Protein AF-A1R9J4-F1 (afdb_monomer_lite)

Sequence (902 aa):
MPAIPAVADDAQLRGAAPLAMSAGSEPIPTDQFIVKFKERAGIQSLDRQSALGRASNALGVAVTALRTTATGQEVLKTSRRLDADESAELVAALASDPNVEYAEPDAIMRPFAVAPDDKFYNLQWPHIPQTGGMNVLKAWDVSQGEGSVVAVIDSGIISHSDLNANILPGYDMLSFPAMAKDGDGRDPNPRDEGDANSYGQCGAGTPAAGDSWHGTHTAGIISAVAGNGIGVAGVAPKAKVVPIRALGVCGGYSSDVADAVIWAAGGAVPGVPANANPARAINISLGGRGQCTSLYQDAFDFARSKGVSVVISAGNERINASEVQPANCKSVLVVGASTRNGSKAWYSNFGVNVDVVAPGGDMFGQALNGVVSTQHSNDYFFKQGTSMSAPHVAAVAAMMYSKLPALTPDEVEQKLKATARPVSDCPGGCGGGLVDAGAALANVAADAAPMVPGTPTISGEAAVGGTLTMSPGTWGPAGYVVTEQRWNRNDVATNFTGTQYVLGPEDLGTTITVTVTGKKAKQPNVSVTSAPTQPVAIGKLTVDEPVIEGTPYVGGVLTADTGAWAPAPVELAVEWLRDGAPIQGATGQTHTATESDLGKAITLRVSGSKPGYQPQSLVSKPTGLVVAADKAVTPEPVVFTDAPYTEDDTYVIPDVVGINYVVDGGTVASGNHPATGRVTVTAVAKDGYVLLPGATAWTERFSAKGPDFVPPTESPFKDVLTTQQFYREMAWLADKRISTGWVEADKTLTYRPLTPINRDAMAAFLYRLSGSPAYTPPANSPFKDVLTTQQFYKEMAWLADQKISSGWTESDGSRTYRPLTPINRDAMAAFLYRLSGSPQIDNMDLMPFKDVVPGQQFSYEMAWMSEMEISSGWIDTDGSRVYKPITPINRDAMAAFLYRMP

InterPro domains:
  IPR000209 Peptidase S8/S53 domain [PF00082] (145-421)
  IPR001119 S-layer homology domain [PS51272] (713-778)
  IPR001119 S-layer homology domain [PS51272] (779-846)
  IPR015500 Peptidase S8, subtilisin-related [PR00723] (145-164)
  IPR015500 Peptidase S8, subtilisin-related [PR00723] (210-223)
  IPR015500 Peptidase S8, subtilisin-related [PR00723] (384-400)
  IPR023827 Peptidase S8, subtilisin, Asp-active site [PS00136] (150-160)
  IPR023828 Peptidase S8, subtilisin, Ser-active site [PS00138] (385-395)
  IPR034176 Peptidase MprA-like catalytic domain [cd07496] (149-419)
  IPR036852 Peptidase S8/S53 domain superfamily [G3DSA:3.40.50.200] (114-448)
  IPR036852 Peptidase S8/S53 domain superfamily [SSF52743] (132-443)
  IPR050131 Subtilisin-like serine protease [PTHR43806] (28-481)

Foldseek 3Di:
DDDDPPDPPVPVPPPDDPDDDDPDDDFDFDQKKKWDFDPVDDPDDPLVVVLQVQLCVQLVWRKAFDDADPVGITMIGTPDTDDPVNQVSSQVSSVPRPRIPGMHGPTDDDPQQDAALAPCAVLQLQCDPFLAHQVLSLLVVQALLAPAEEEEAELFADDAPQANVQEDFAWELAQDCVFNVPRHGTDRHRHRPFQFDPQCRLHDRDHTDGGDNLSHQLSFCQAGATRPNYFYGHSNNNHHYHYYRAGGHNGHDPLSSLLRLCQLLQHDDPPDDTDPRRGQEYFALDKDFDAADPSNQVSLVNSLVSQHAYFYELFFQQEASRRMPPLVHPNYAYEFEDWSNQAGANRTHFAPSHAEYHHQFDPVPHQSRFRWGADPPNDIGGGGGSSSGRSSLSNLSSRLCVNQVPDGNVNSSVLQLVQADAGPPHPRHRHSYYGRSSSSSVVSNQLSPDKAWAAKDWDWALAQQIKIFIDRGDIDDPAKDFDWKFKAWLNHTDPDTDGMDHHHLVQAQTWMKMKIWMDHPSDDIDIDIHDTDHRRAFAEKDFDAKDWDWAFAQQTKIFIDRTDIPPDDKDKWKFKDWQNHTDPPPTDRIDRHHPVQAQTWIKMKMWIDDRRHDIDIHIHDTHPRYAYPVQAFEADDKDWDEDPPDQATKIFHADTPQKFKDWPRDTDDGGIDGDAAKTKIFIDGDPRHHYGDDDGIDIDGYDDDDPQQDADPDQLAPAQDCPDALSSLNSVCVVLVLDPADQDPVRRGHDQQQDFDFQLNVLSSLCSLVVVDDFDADPDQLAPADDCPDRSSRSQRVCVVLVLDPADQDPVRGGHRRGGDGDFQLNVLSSLCSSVVNDDDPDPPCQQAPPQDPPPRSSVSNSVCVVLVLDPADQDPVRGHHNRGGDGDGNSNVSSNSVSRD

Organism: Paenarthrobacter aurescens (strain TC1) (NCBI:txid290340)

Radius of gyration: 51.13 Å; chains: 1; bounding box: 108×80×136 Å

Structure (mmCIF, N/CA/C/O backbone):
data_AF-A1R9J4-F1
#
_entry.id   AF-A1R9J4-F1
#
loop_
_atom_site.group_PDB
_atom_site.id
_atom_site.type_symbol
_atom_site.label_atom_id
_atom_site.label_alt_id
_atom_site.label_comp_id
_atom_site.label_asym_id
_atom_site.label_entity_id
_atom_site.label_seq_id
_atom_site.pdbx_PDB_ins_code
_atom_site.Cartn_x
_atom_site.Cartn_y
_atom_site.Cartn_z
_atom_site.occupancy
_atom_site.B_iso_or_equiv
_atom_site.auth_seq_id
_atom_site.auth_comp_id
_atom_site.auth_asym_id
_atom_site.auth_atom_id
_atom_site.pdbx_PDB_model_num
ATOM 1 N N . MET A 1 1 ? 36.693 -1.627 -43.626 1.00 27.64 1 MET A N 1
ATOM 2 C CA . MET A 1 1 ? 37.547 -2.283 -42.607 1.00 27.64 1 MET A CA 1
ATOM 3 C C . MET A 1 1 ? 37.545 -3.768 -42.927 1.00 27.64 1 MET A C 1
ATOM 5 O O . MET A 1 1 ? 36.493 -4.224 -43.361 1.00 27.64 1 MET A O 1
ATOM 9 N N . PRO A 1 2 ? 38.673 -4.494 -42.854 1.00 25.58 2 PRO A N 1
ATOM 10 C CA . PRO A 1 2 ? 38.671 -5.899 -43.241 1.00 25.58 2 PRO A CA 1
ATOM 11 C C . PRO A 1 2 ? 37.742 -6.671 -42.297 1.00 25.58 2 PRO A C 1
ATOM 13 O O . PRO A 1 2 ? 37.639 -6.326 -41.118 1.00 25.58 2 PRO A O 1
ATOM 16 N N . ALA A 1 3 ? 37.064 -7.689 -42.831 1.00 27.52 3 ALA A N 1
ATOM 17 C CA . ALA A 1 3 ? 36.431 -8.723 -42.024 1.00 27.52 3 ALA A CA 1
ATOM 18 C C . ALA A 1 3 ? 37.431 -9.236 -40.977 1.00 27.52 3 ALA A C 1
ATOM 20 O O . ALA A 1 3 ? 38.647 -9.175 -41.200 1.00 27.52 3 ALA A O 1
ATOM 21 N N . ILE A 1 4 ? 36.919 -9.717 -39.843 1.00 31.69 4 ILE A N 1
ATOM 22 C CA . ILE A 1 4 ? 37.720 -10.374 -38.807 1.00 31.69 4 ILE A CA 1
ATOM 23 C C . ILE A 1 4 ? 38.686 -11.338 -39.523 1.00 31.69 4 ILE A C 1
ATOM 25 O O . ILE A 1 4 ? 38.214 -12.209 -40.260 1.00 31.69 4 ILE A O 1
ATOM 29 N N . PRO A 1 5 ? 40.023 -11.180 -39.408 1.00 26.03 5 PRO A N 1
ATOM 30 C CA . PRO A 1 5 ? 40.920 -12.187 -39.949 1.00 26.03 5 PRO A CA 1
ATOM 31 C C . PRO A 1 5 ? 40.548 -13.494 -39.259 1.00 26.03 5 PRO A C 1
ATOM 33 O O . PRO A 1 5 ? 40.287 -13.483 -38.059 1.00 26.03 5 PRO A O 1
ATOM 36 N N . ALA A 1 6 ? 40.479 -14.591 -40.011 1.00 31.70 6 ALA A N 1
ATOM 37 C CA . ALA A 1 6 ? 40.242 -15.933 -39.493 1.00 31.70 6 ALA A CA 1
ATOM 38 C C . ALA A 1 6 ? 41.320 -16.305 -38.454 1.00 31.70 6 ALA A C 1
ATOM 40 O O . ALA A 1 6 ? 42.291 -16.977 -38.770 1.00 31.70 6 ALA A O 1
ATOM 41 N N . VAL A 1 7 ? 41.201 -15.782 -37.236 1.00 33.03 7 VAL A N 1
ATOM 42 C CA . VAL A 1 7 ? 42.119 -15.949 -36.111 1.00 33.03 7 VAL A CA 1
ATOM 43 C C . VAL A 1 7 ? 41.311 -15.747 -34.826 1.00 33.03 7 VAL A C 1
ATOM 45 O O . VAL A 1 7 ? 41.479 -14.790 -34.079 1.00 33.03 7 VAL A O 1
ATOM 48 N N . ALA A 1 8 ? 40.411 -16.682 -34.561 1.00 31.61 8 ALA A N 1
ATOM 49 C CA . ALA A 1 8 ? 40.273 -17.184 -33.203 1.00 31.61 8 ALA A CA 1
ATOM 50 C C . ALA A 1 8 ? 40.734 -18.638 -33.274 1.00 31.61 8 ALA A C 1
ATOM 52 O O . ALA A 1 8 ? 39.930 -19.564 -33.310 1.00 31.61 8 ALA A O 1
ATOM 53 N N . ASP A 1 9 ? 42.046 -18.804 -33.446 1.00 30.81 9 ASP A N 1
ATOM 54 C CA . ASP A 1 9 ? 42.678 -20.104 -33.304 1.00 30.81 9 ASP A CA 1
ATOM 55 C C . ASP A 1 9 ? 42.464 -20.570 -31.856 1.00 30.81 9 ASP A C 1
ATOM 57 O O . ASP A 1 9 ? 42.545 -19.780 -30.907 1.00 30.81 9 ASP A O 1
ATOM 61 N N . ASP A 1 10 ? 42.172 -21.856 -31.708 1.00 35.22 10 ASP A N 1
ATOM 62 C CA . ASP A 1 10 ? 41.616 -22.563 -30.541 1.00 35.22 10 ASP A CA 1
ATOM 63 C C . ASP A 1 10 ? 42.504 -22.507 -29.265 1.00 35.22 10 ASP A C 1
ATOM 65 O O . ASP A 1 10 ? 42.228 -23.125 -28.234 1.00 35.22 10 ASP A O 1
ATOM 69 N N . ALA A 1 11 ? 43.606 -21.753 -29.317 1.00 32.88 11 ALA A N 1
ATOM 70 C CA . ALA A 1 11 ? 44.652 -21.679 -28.305 1.00 32.88 11 ALA A CA 1
ATOM 71 C C . ALA A 1 11 ? 44.454 -20.562 -27.259 1.00 32.88 11 ALA A C 1
ATOM 73 O O . ALA A 1 11 ? 44.893 -20.731 -26.123 1.00 32.88 11 ALA A O 1
ATOM 74 N N . GLN A 1 12 ? 43.773 -19.449 -27.576 1.00 33.09 12 GLN A N 1
ATOM 75 C CA . GLN A 1 12 ? 43.511 -18.379 -26.587 1.00 33.09 12 GLN A CA 1
ATOM 76 C C . GLN A 1 12 ? 42.256 -18.616 -25.725 1.00 33.09 12 GLN A C 1
ATOM 78 O O . GLN A 1 12 ? 42.083 -17.958 -24.701 1.00 33.09 12 GLN A O 1
ATOM 83 N N . LEU A 1 13 ? 41.411 -19.588 -26.087 1.00 35.47 13 LEU A N 1
ATOM 84 C CA . LEU A 1 13 ? 40.160 -19.913 -25.385 1.00 35.47 13 LEU A CA 1
ATOM 85 C C . LEU A 1 13 ? 40.347 -20.851 -24.174 1.00 35.47 13 LEU A C 1
ATOM 87 O O . LEU A 1 13 ? 39.455 -20.951 -23.336 1.00 35.47 13 LEU A O 1
ATOM 91 N N . ARG A 1 14 ? 41.507 -21.511 -24.025 1.00 30.92 14 ARG A N 1
ATOM 92 C CA . ARG A 1 14 ? 41.736 -22.549 -22.992 1.00 30.92 14 ARG A CA 1
ATOM 93 C C . ARG A 1 14 ? 42.150 -22.027 -21.607 1.00 30.92 14 ARG A C 1
ATOM 95 O O . ARG A 1 14 ? 42.412 -22.829 -20.716 1.00 30.92 14 ARG A O 1
ATOM 102 N N . GLY A 1 15 ? 42.227 -20.709 -21.413 1.00 27.42 15 GLY A N 1
ATOM 103 C CA . GLY A 1 15 ? 42.696 -20.093 -20.162 1.00 27.42 15 GLY A CA 1
ATOM 104 C C . GLY A 1 15 ? 41.613 -19.499 -19.256 1.00 27.42 15 GLY A C 1
ATOM 105 O O . GLY A 1 15 ? 41.936 -19.046 -18.160 1.00 27.42 15 GLY A O 1
ATOM 106 N N . ALA A 1 16 ? 40.348 -19.459 -19.680 1.00 32.59 16 ALA A N 1
ATOM 107 C CA . ALA A 1 16 ? 39.282 -18.883 -18.866 1.00 32.59 16 ALA A CA 1
ATOM 108 C C . ALA A 1 16 ? 38.739 -19.938 -17.893 1.00 32.59 16 ALA A C 1
ATOM 110 O O . ALA A 1 16 ? 37.964 -20.814 -18.272 1.00 32.59 16 ALA A O 1
ATOM 111 N N . ALA A 1 17 ? 39.168 -19.860 -16.632 1.00 30.67 17 ALA A N 1
ATOM 112 C CA . ALA A 1 17 ? 38.528 -20.598 -15.550 1.00 30.67 17 ALA A CA 1
ATOM 113 C C . ALA A 1 17 ? 37.016 -20.282 -15.523 1.00 30.67 17 ALA A C 1
ATOM 115 O O . ALA A 1 17 ? 36.640 -19.135 -15.794 1.00 30.67 17 ALA A O 1
ATOM 116 N N . PRO A 1 18 ? 36.147 -21.257 -15.193 1.00 32.12 18 PRO A N 1
ATOM 117 C CA . PRO A 1 18 ? 34.723 -20.996 -15.022 1.00 32.12 18 PRO A CA 1
ATOM 118 C C . PRO A 1 18 ? 34.540 -19.865 -14.005 1.00 32.12 18 PRO A C 1
ATOM 120 O O . PRO A 1 18 ? 35.078 -19.915 -12.897 1.00 32.12 18 PRO A O 1
ATOM 123 N N . LEU A 1 19 ? 33.826 -18.815 -14.412 1.00 36.03 19 LEU A N 1
ATOM 124 C CA . LEU A 1 19 ? 33.555 -17.658 -13.567 1.00 36.03 19 LEU A CA 1
ATOM 125 C C . LEU A 1 19 ? 32.706 -18.114 -12.376 1.00 36.03 19 LEU A C 1
ATOM 127 O O . LEU A 1 19 ? 31.534 -18.455 -12.529 1.00 36.03 19 LEU A O 1
ATOM 131 N N . ALA A 1 20 ? 33.307 -18.130 -11.187 1.00 31.88 20 ALA A N 1
ATOM 132 C CA . ALA A 1 20 ? 32.587 -18.345 -9.942 1.00 31.88 20 ALA A CA 1
ATOM 133 C C . ALA A 1 20 ? 31.601 -17.185 -9.712 1.00 31.88 20 ALA A C 1
ATOM 135 O O . ALA A 1 20 ? 31.981 -16.013 -9.769 1.00 31.88 20 ALA A O 1
ATOM 136 N N . MET A 1 21 ? 30.331 -17.516 -9.464 1.00 34.75 21 MET A N 1
ATOM 137 C CA . MET A 1 21 ? 29.289 -16.541 -9.146 1.00 34.75 21 MET A CA 1
ATOM 138 C C . MET A 1 21 ? 29.578 -15.851 -7.806 1.00 34.75 21 MET A C 1
ATOM 140 O O . MET A 1 21 ? 29.929 -16.491 -6.817 1.00 34.75 21 MET A O 1
ATOM 144 N N . SER A 1 22 ? 29.386 -14.531 -7.763 1.00 32.22 22 SER A N 1
ATOM 145 C CA . SER A 1 22 ? 29.340 -13.763 -6.517 1.00 32.22 22 SER A CA 1
ATOM 146 C C . SER A 1 22 ? 28.056 -14.106 -5.749 1.00 32.22 22 SER A C 1
ATOM 148 O O . SER A 1 22 ? 26.949 -13.865 -6.234 1.00 32.22 22 SER A O 1
ATOM 150 N N . ALA A 1 23 ? 28.228 -14.663 -4.548 1.00 31.08 23 ALA A N 1
ATOM 151 C CA . ALA A 1 23 ? 27.191 -15.043 -3.589 1.00 31.08 23 ALA A CA 1
ATOM 152 C C . ALA A 1 23 ? 26.542 -13.817 -2.912 1.00 31.08 23 ALA A C 1
ATOM 154 O O . ALA A 1 23 ? 26.762 -13.556 -1.733 1.00 31.08 23 ALA A O 1
ATOM 155 N N . GLY A 1 24 ? 25.781 -13.030 -3.672 1.00 31.55 24 GLY A N 1
ATOM 156 C CA . GLY A 1 24 ? 25.167 -11.792 -3.179 1.00 31.55 24 GLY A CA 1
ATOM 157 C C . GLY A 1 24 ? 23.785 -11.530 -3.765 1.00 31.55 24 GLY A C 1
ATOM 158 O O . GLY A 1 24 ? 23.570 -10.481 -4.374 1.00 31.55 24 GLY A O 1
ATOM 159 N N . SER A 1 25 ? 22.879 -12.501 -3.653 1.00 41.47 25 SER A N 1
ATOM 160 C CA . SER A 1 25 ? 21.435 -12.270 -3.753 1.00 41.47 25 SER A CA 1
ATOM 161 C C . SER A 1 25 ? 20.862 -12.221 -2.339 1.00 41.47 25 SER A C 1
ATOM 163 O O . SER A 1 25 ? 21.093 -13.156 -1.572 1.00 41.47 25 SER A O 1
ATOM 165 N N . GLU A 1 26 ? 20.116 -11.166 -2.011 1.00 44.56 26 GLU A N 1
ATOM 166 C CA . GLU A 1 26 ? 19.264 -11.135 -0.816 1.00 44.56 26 GLU A CA 1
ATOM 167 C C . GLU A 1 26 ? 18.392 -12.409 -0.781 1.00 44.56 26 GLU A C 1
ATOM 169 O O . GLU A 1 26 ? 17.792 -12.755 -1.810 1.00 44.56 26 GLU A O 1
ATOM 174 N N . PRO A 1 27 ? 18.348 -13.154 0.340 1.00 49.25 27 PRO A N 1
ATOM 175 C CA . PRO A 1 27 ? 17.570 -14.383 0.434 1.00 49.25 27 PRO A CA 1
ATOM 176 C C . PRO A 1 27 ? 16.084 -14.127 0.159 1.00 49.25 27 PRO A C 1
ATOM 178 O O . PRO A 1 27 ? 15.494 -13.171 0.658 1.00 49.25 27 PRO A O 1
ATOM 181 N N . ILE A 1 28 ? 15.446 -15.006 -0.617 1.00 55.84 28 ILE A N 1
ATOM 182 C CA . ILE A 1 28 ? 13.995 -14.943 -0.835 1.00 55.84 28 ILE A CA 1
ATOM 183 C C . ILE A 1 28 ? 13.284 -15.190 0.509 1.00 55.84 28 ILE A C 1
ATOM 185 O O . ILE A 1 28 ? 13.582 -16.204 1.146 1.00 55.84 28 ILE A O 1
ATOM 189 N N . PRO A 1 29 ? 12.297 -14.357 0.899 1.00 64.38 29 PRO A N 1
ATOM 190 C CA . PRO A 1 29 ? 11.474 -14.579 2.087 1.00 64.38 29 PRO A CA 1
ATOM 191 C C . PRO A 1 29 ? 10.903 -16.004 2.159 1.00 64.38 29 PRO A C 1
ATOM 193 O O . PRO A 1 29 ? 10.238 -16.476 1.220 1.00 64.38 29 PRO A O 1
ATOM 196 N N . THR A 1 30 ? 11.151 -16.680 3.281 1.00 67.06 30 THR A N 1
ATOM 197 C CA . THR A 1 30 ? 10.769 -18.076 3.538 1.00 67.06 30 THR A CA 1
ATOM 198 C C . THR A 1 30 ? 9.736 -18.171 4.667 1.00 67.06 30 THR A C 1
ATOM 200 O O . THR A 1 30 ? 9.580 -17.262 5.479 1.00 67.06 30 THR A O 1
ATOM 203 N N . ASP A 1 31 ? 8.965 -19.256 4.682 1.00 82.88 31 ASP A N 1
ATOM 204 C CA . ASP A 1 31 ? 8.103 -19.661 5.803 1.00 82.88 31 ASP A CA 1
ATOM 205 C C . ASP A 1 31 ? 8.642 -20.909 6.517 1.00 82.88 31 ASP A C 1
ATOM 207 O O . ASP A 1 31 ? 7.928 -21.526 7.310 1.00 82.88 31 ASP A O 1
ATOM 211 N N . GLN A 1 32 ? 9.876 -21.312 6.202 1.00 87.44 32 GLN A N 1
ATOM 212 C CA . GLN A 1 32 ? 10.543 -22.461 6.793 1.00 87.44 32 GLN A CA 1
ATOM 213 C C . GLN A 1 32 ? 11.890 -22.065 7.391 1.00 87.44 32 GLN A C 1
ATOM 215 O O . GLN A 1 32 ? 12.604 -21.224 6.852 1.00 87.44 32 GLN A O 1
ATOM 220 N N . PHE A 1 33 ? 12.227 -22.679 8.521 1.00 91.00 33 PHE A N 1
ATOM 221 C CA . PHE A 1 33 ? 13.438 -22.403 9.290 1.00 91.00 33 PHE A CA 1
ATOM 222 C C . PHE A 1 33 ? 14.070 -23.714 9.731 1.00 91.00 33 PHE A C 1
ATOM 224 O O . PHE A 1 33 ? 13.367 -24.667 10.051 1.00 91.00 33 PHE A O 1
ATOM 231 N N . ILE A 1 34 ? 15.391 -23.766 9.774 1.00 89.25 34 ILE A N 1
ATOM 232 C CA . ILE A 1 34 ? 16.155 -24.916 10.241 1.00 89.25 34 ILE A CA 1
ATOM 233 C C . ILE A 1 34 ? 16.645 -24.600 11.649 1.00 89.25 34 ILE A C 1
ATOM 235 O O . ILE A 1 34 ? 17.277 -23.572 11.874 1.00 89.25 34 ILE A O 1
ATOM 239 N N . VAL A 1 35 ? 16.377 -25.489 12.603 1.00 90.81 35 VAL A N 1
ATOM 240 C CA . VAL A 1 35 ? 16.904 -25.397 13.969 1.00 90.81 35 VAL A CA 1
ATOM 241 C C . VAL A 1 35 ? 17.659 -26.669 14.335 1.00 90.81 35 VAL A C 1
ATOM 243 O O . VAL A 1 35 ? 17.188 -27.790 14.116 1.00 90.81 35 VAL A O 1
ATOM 246 N N . LYS A 1 36 ? 18.843 -26.517 14.924 1.00 87.50 36 LYS A N 1
ATOM 247 C CA . LYS A 1 36 ? 19.583 -27.611 15.553 1.00 87.50 36 LYS A CA 1
ATOM 248 C C . LYS A 1 36 ? 19.505 -27.456 17.064 1.00 87.50 36 LYS A C 1
ATOM 250 O O . LYS A 1 36 ? 19.882 -26.419 17.598 1.00 87.50 36 LYS A O 1
ATOM 255 N N . PHE A 1 37 ? 19.044 -28.493 17.753 1.00 85.00 37 PHE A N 1
ATOM 256 C CA . PHE A 1 37 ? 19.075 -28.564 19.214 1.00 85.00 37 PHE A CA 1
ATOM 257 C C . PHE A 1 37 ? 20.321 -29.327 19.688 1.00 85.00 37 PHE A C 1
ATOM 259 O O . PHE A 1 37 ? 20.732 -30.294 19.044 1.00 85.00 37 PHE A O 1
ATOM 266 N N . LYS A 1 38 ? 20.898 -28.918 20.825 1.00 82.50 38 LYS A N 1
ATOM 267 C CA . LYS A 1 38 ? 22.043 -29.591 21.468 1.00 82.50 38 LYS A CA 1
ATOM 268 C C . LYS A 1 38 ? 21.620 -30.967 22.013 1.00 82.50 38 LYS A C 1
ATOM 270 O O . LYS A 1 38 ? 20.510 -31.106 22.522 1.00 82.50 38 LYS A O 1
ATOM 275 N N . GLU A 1 39 ? 22.515 -31.965 21.990 1.00 62.41 39 GLU A N 1
ATOM 276 C CA . GLU A 1 39 ? 22.244 -33.398 22.290 1.00 62.41 39 GLU A CA 1
ATOM 277 C C . GLU A 1 39 ? 21.548 -33.719 23.635 1.00 62.41 39 GLU A C 1
ATOM 279 O O . GLU A 1 39 ? 21.048 -34.827 23.815 1.00 62.41 39 GLU A O 1
ATOM 284 N N . ARG A 1 40 ? 21.456 -32.777 24.585 1.00 52.34 40 ARG A N 1
ATOM 285 C CA . ARG A 1 40 ? 20.680 -32.963 25.829 1.00 52.34 40 ARG A CA 1
ATOM 286 C C . ARG A 1 40 ? 19.161 -32.820 25.655 1.00 52.34 40 ARG A C 1
ATOM 288 O O . ARG A 1 40 ? 18.430 -33.203 26.565 1.00 52.34 40 ARG A O 1
ATOM 295 N N . ALA A 1 41 ? 18.676 -32.334 24.513 1.00 51.25 41 ALA A N 1
ATOM 296 C CA . ALA A 1 41 ? 17.254 -32.293 24.182 1.00 51.25 41 ALA A CA 1
ATOM 297 C C . ALA A 1 41 ? 16.882 -33.510 23.318 1.00 51.25 41 ALA A C 1
ATOM 299 O O . ALA A 1 41 ? 17.004 -33.494 22.094 1.00 51.25 41 ALA A O 1
ATOM 300 N N . GLY A 1 42 ? 16.430 -34.594 23.957 1.00 50.25 42 GLY A N 1
ATOM 301 C CA . GLY A 1 42 ? 15.773 -35.689 23.242 1.00 50.25 42 GLY A CA 1
ATOM 302 C C . GLY A 1 42 ? 14.576 -35.168 22.434 1.00 50.25 42 GLY A C 1
ATOM 303 O O . GLY A 1 42 ? 13.941 -34.190 22.818 1.00 50.25 42 GLY A O 1
ATOM 304 N N . ILE A 1 43 ? 14.244 -35.847 21.332 1.00 51.25 43 ILE A N 1
ATOM 305 C CA . ILE A 1 43 ? 13.292 -35.444 20.270 1.00 51.25 43 ILE A CA 1
ATOM 306 C C . ILE A 1 43 ? 11.862 -35.092 20.786 1.00 51.25 43 ILE A C 1
ATOM 308 O O . ILE A 1 43 ? 11.052 -34.542 20.040 1.00 51.25 43 ILE A O 1
ATOM 312 N N . GLN A 1 44 ? 11.563 -35.325 22.073 1.00 55.34 44 GLN A N 1
ATOM 313 C CA . GLN A 1 44 ? 10.292 -35.026 22.753 1.00 55.34 44 GLN A CA 1
ATOM 314 C C . GLN A 1 44 ? 10.417 -34.220 24.073 1.00 55.34 44 GLN A C 1
ATOM 316 O O . GLN A 1 44 ? 9.540 -34.320 24.930 1.00 55.34 44 GLN A O 1
ATOM 321 N N . SER A 1 45 ? 11.488 -33.450 24.304 1.00 63.75 45 SER A N 1
ATOM 322 C CA . SER A 1 45 ? 11.646 -32.724 25.579 1.00 63.75 45 SER A CA 1
ATOM 323 C C . SER A 1 45 ? 10.743 -31.480 25.700 1.00 63.75 45 SER A C 1
ATOM 325 O O . SER A 1 45 ? 10.486 -30.770 24.725 1.00 63.75 45 SER A O 1
ATOM 327 N N . LEU A 1 46 ? 10.301 -31.170 26.928 1.00 66.00 46 LEU A N 1
ATOM 328 C CA . LEU A 1 46 ? 9.609 -29.914 27.277 1.00 66.00 46 LEU A CA 1
ATOM 329 C C . LEU A 1 46 ? 10.429 -28.668 26.897 1.00 66.00 46 LEU A C 1
ATOM 331 O O . LEU A 1 46 ? 9.867 -27.609 26.609 1.00 66.00 46 LEU A O 1
ATOM 335 N N . ASP A 1 47 ? 11.753 -28.804 26.846 1.00 70.88 47 ASP A N 1
ATOM 336 C CA . ASP A 1 47 ? 12.671 -27.739 26.444 1.00 70.88 47 ASP A CA 1
ATOM 337 C C . ASP A 1 47 ? 12.470 -27.335 24.979 1.00 70.88 47 ASP A C 1
ATOM 339 O O . ASP A 1 47 ? 12.472 -26.146 24.665 1.00 70.88 47 ASP A O 1
ATOM 343 N N . ARG A 1 48 ? 12.198 -28.303 24.091 1.00 72.50 48 ARG A N 1
ATOM 344 C CA . ARG A 1 48 ? 11.880 -28.045 22.679 1.00 72.50 48 ARG A CA 1
ATOM 345 C C . ARG A 1 48 ? 10.563 -27.284 22.536 1.00 72.50 48 ARG A C 1
ATOM 347 O O . ARG A 1 48 ? 10.508 -26.289 21.820 1.00 72.50 48 ARG A O 1
ATOM 354 N N . GLN A 1 49 ? 9.509 -27.714 23.235 1.00 74.94 49 GLN A N 1
ATOM 355 C CA . GLN A 1 49 ? 8.226 -26.995 23.230 1.00 74.94 49 GLN A CA 1
ATOM 356 C C . GLN A 1 49 ? 8.366 -25.578 23.795 1.00 74.94 49 GLN A C 1
ATOM 358 O O . GLN A 1 49 ? 7.763 -24.647 23.269 1.00 74.94 49 GLN A O 1
ATOM 363 N N . SER A 1 50 ? 9.206 -25.401 24.816 1.00 77.00 50 SER A N 1
ATOM 364 C CA . SER A 1 50 ? 9.493 -24.088 25.396 1.00 77.00 50 SER A CA 1
ATOM 365 C C . SER A 1 50 ? 10.246 -23.175 24.422 1.00 77.00 50 SER A C 1
ATOM 367 O O . SER A 1 50 ? 9.902 -22.000 24.318 1.00 77.00 50 SER A O 1
ATOM 369 N N . ALA A 1 51 ? 11.224 -23.701 23.675 1.00 77.69 51 ALA A N 1
ATOM 370 C CA . ALA A 1 51 ? 11.957 -22.958 22.646 1.00 77.69 51 ALA A CA 1
ATOM 371 C C . ALA A 1 51 ? 11.035 -22.496 21.506 1.00 77.69 51 ALA A C 1
ATOM 373 O O . ALA A 1 51 ? 11.037 -21.323 21.134 1.00 77.69 51 ALA A O 1
ATOM 374 N N . LEU A 1 52 ? 10.186 -23.399 21.002 1.00 80.62 52 LEU A N 1
ATOM 375 C CA . LEU A 1 52 ? 9.210 -23.079 19.956 1.00 80.62 52 LEU A CA 1
ATOM 376 C C . LEU A 1 52 ? 8.132 -22.111 20.454 1.00 80.62 52 LEU A C 1
ATOM 378 O O . LEU A 1 52 ? 7.761 -21.194 19.729 1.00 80.62 52 LEU A O 1
ATOM 382 N N . GLY A 1 53 ? 7.669 -22.263 21.698 1.00 80.31 53 GLY A N 1
ATOM 383 C CA . GLY A 1 53 ? 6.726 -21.338 22.327 1.00 80.31 53 GLY A CA 1
ATOM 384 C C . GLY A 1 53 ? 7.309 -19.935 22.504 1.00 80.31 53 GLY A C 1
ATOM 385 O O . GLY A 1 53 ? 6.641 -18.952 22.200 1.00 80.31 53 GLY A O 1
ATOM 386 N N . ARG A 1 54 ? 8.579 -19.822 22.920 1.00 78.50 54 ARG A N 1
ATOM 387 C CA . ARG A 1 54 ? 9.299 -18.538 22.983 1.00 78.50 54 ARG A CA 1
ATOM 388 C C . ARG A 1 54 ? 9.419 -17.884 21.609 1.00 78.50 54 ARG A C 1
ATOM 390 O O . ARG A 1 54 ? 9.077 -16.715 21.474 1.00 78.50 54 ARG A O 1
ATOM 397 N N . ALA A 1 55 ? 9.853 -18.641 20.604 1.00 78.25 55 ALA A N 1
ATOM 398 C CA . ALA A 1 55 ? 9.982 -18.153 19.233 1.00 78.25 55 ALA A CA 1
ATOM 399 C C . ALA A 1 55 ? 8.627 -17.725 18.642 1.00 78.25 55 ALA A C 1
ATOM 401 O O . ALA A 1 55 ? 8.526 -16.689 17.992 1.00 78.25 55 ALA A O 1
ATOM 402 N N . SER A 1 56 ? 7.567 -18.482 18.936 1.00 83.06 56 SER A N 1
ATOM 403 C CA . SER A 1 56 ? 6.197 -18.153 18.544 1.00 83.06 56 SER A CA 1
ATOM 404 C C . SER A 1 56 ? 5.697 -16.863 19.205 1.00 83.06 56 SER A C 1
ATOM 406 O O . SER A 1 56 ? 5.100 -16.023 18.536 1.00 83.06 56 SER A O 1
ATOM 408 N N . ASN A 1 57 ? 6.002 -16.664 20.492 1.00 79.12 57 ASN A N 1
ATOM 409 C CA . ASN A 1 57 ? 5.622 -15.467 21.243 1.00 79.12 57 ASN A CA 1
ATOM 410 C C . ASN A 1 57 ? 6.401 -14.213 20.830 1.00 79.12 57 ASN A C 1
ATOM 412 O O . ASN A 1 57 ? 5.831 -13.129 20.879 1.00 79.12 57 ASN A O 1
ATOM 416 N N . ALA A 1 58 ? 7.669 -14.348 20.426 1.00 74.81 58 ALA A N 1
ATOM 417 C CA . ALA A 1 58 ? 8.502 -13.212 20.024 1.00 74.81 58 ALA A CA 1
ATOM 418 C C . ALA A 1 58 ? 7.886 -12.427 18.853 1.00 74.81 58 ALA A C 1
ATOM 420 O O . ALA A 1 58 ? 7.886 -11.204 18.867 1.00 74.81 58 ALA A O 1
ATOM 421 N N . LEU A 1 59 ? 7.290 -13.136 17.889 1.00 75.00 59 LEU A N 1
ATOM 422 C CA . LEU A 1 59 ? 6.721 -12.547 16.670 1.00 75.00 59 LEU A CA 1
ATOM 423 C C . LEU A 1 59 ? 5.194 -12.674 16.561 1.00 75.00 59 LEU A C 1
ATOM 425 O O . LEU A 1 59 ? 4.604 -12.240 15.572 1.00 75.00 59 LEU A O 1
ATOM 429 N N . GLY A 1 60 ? 4.538 -13.320 17.529 1.00 79.69 60 GLY A N 1
ATOM 430 C CA . GLY A 1 60 ? 3.103 -13.615 17.467 1.00 79.69 60 GLY A CA 1
ATOM 431 C C . GLY A 1 60 ? 2.708 -14.523 16.292 1.00 79.69 60 GLY A C 1
ATOM 432 O O . GLY A 1 60 ? 1.571 -14.468 15.823 1.00 79.69 60 GLY A O 1
ATOM 433 N N . VAL A 1 61 ? 3.635 -15.344 15.787 1.00 82.19 61 VAL A N 1
ATOM 434 C CA . VAL A 1 61 ? 3.402 -16.287 14.679 1.00 82.19 61 VAL A CA 1
ATOM 435 C C . VAL A 1 61 ? 3.415 -17.714 15.198 1.00 82.19 61 VAL A C 1
ATOM 437 O O . VAL A 1 61 ? 4.248 -18.065 16.028 1.00 82.19 61 VAL A O 1
ATOM 440 N N . ALA A 1 62 ? 2.515 -18.571 14.716 1.00 83.50 62 ALA A N 1
ATOM 441 C CA . ALA A 1 62 ? 2.546 -19.978 15.106 1.00 83.50 62 ALA A CA 1
ATOM 442 C C . ALA A 1 62 ? 3.761 -20.658 14.460 1.00 83.50 62 ALA A C 1
ATOM 444 O O . ALA A 1 62 ? 3.930 -20.576 13.243 1.00 83.50 62 ALA A O 1
ATOM 445 N N . VAL A 1 63 ? 4.583 -21.332 15.267 1.00 87.62 63 VAL A N 1
ATOM 446 C CA . VAL A 1 63 ? 5.763 -22.084 14.817 1.00 87.62 63 VAL A CA 1
ATOM 447 C C . VAL A 1 63 ? 5.510 -23.568 15.056 1.00 87.62 63 VAL A C 1
ATOM 449 O O . VAL A 1 63 ? 5.260 -23.991 16.183 1.00 87.62 63 VAL A O 1
ATOM 452 N N . THR A 1 64 ? 5.564 -24.367 13.995 1.00 86.00 64 THR A N 1
ATOM 453 C CA . THR A 1 64 ? 5.287 -25.810 14.045 1.00 86.00 64 THR A CA 1
ATOM 454 C C . THR A 1 64 ? 6.453 -26.604 13.480 1.00 86.00 64 THR A C 1
ATOM 456 O O . THR A 1 64 ? 7.091 -26.172 12.527 1.00 86.00 64 THR A O 1
ATOM 459 N N . ALA A 1 65 ? 6.748 -27.771 14.051 1.00 85.75 65 ALA A N 1
ATOM 460 C CA . ALA A 1 65 ? 7.733 -28.680 13.475 1.00 85.75 65 ALA A CA 1
ATOM 461 C C . ALA A 1 65 ? 7.139 -29.388 12.247 1.00 85.75 65 ALA A C 1
ATOM 463 O O . ALA A 1 65 ? 6.066 -29.983 12.328 1.00 85.75 65 ALA A O 1
ATOM 464 N N . LEU A 1 66 ? 7.841 -29.328 11.116 1.00 84.12 66 LEU A N 1
ATOM 465 C CA . LEU A 1 66 ? 7.435 -29.944 9.855 1.00 84.12 66 LEU A CA 1
ATOM 466 C C . LEU A 1 66 ? 8.039 -31.344 9.697 1.00 84.12 66 LEU A C 1
ATOM 468 O O . LEU A 1 66 ? 7.333 -32.306 9.404 1.00 84.12 66 LEU A O 1
ATOM 472 N N . ARG A 1 67 ? 9.364 -31.449 9.843 1.00 84.94 67 ARG A N 1
ATOM 473 C CA . ARG A 1 67 ? 10.129 -32.696 9.683 1.00 84.94 67 ARG A CA 1
ATOM 474 C C . ARG A 1 67 ? 11.534 -32.559 10.258 1.00 84.94 67 ARG A C 1
ATOM 476 O O . ARG A 1 67 ? 12.027 -31.451 10.433 1.00 84.94 67 ARG A O 1
ATOM 483 N N . THR A 1 68 ? 12.221 -33.682 10.424 1.00 84.69 68 THR A N 1
ATOM 484 C CA . THR A 1 68 ? 13.658 -33.714 10.729 1.00 84.69 68 THR A CA 1
ATOM 485 C C . THR A 1 68 ? 14.459 -33.933 9.442 1.00 84.69 68 THR A C 1
ATOM 487 O O . THR A 1 68 ? 14.057 -34.709 8.572 1.00 84.69 68 THR A O 1
ATOM 490 N N . THR A 1 69 ? 15.585 -33.243 9.286 1.00 76.44 69 THR A N 1
ATOM 491 C CA . THR A 1 69 ? 16.541 -33.467 8.195 1.00 76.44 69 THR A CA 1
ATOM 492 C C . THR A 1 69 ? 17.348 -34.749 8.442 1.00 76.44 69 THR A C 1
ATOM 494 O O . THR A 1 69 ? 17.434 -35.246 9.565 1.00 76.44 69 THR A O 1
ATOM 497 N N . ALA A 1 70 ? 17.997 -35.283 7.403 1.00 65.38 70 ALA A N 1
ATOM 498 C CA . ALA A 1 70 ? 18.835 -36.481 7.530 1.00 65.38 70 ALA A CA 1
ATOM 499 C C . ALA A 1 70 ? 20.038 -36.291 8.481 1.00 65.38 70 ALA A C 1
ATOM 501 O O . ALA A 1 70 ? 20.538 -37.255 9.050 1.00 65.38 70 ALA A O 1
ATOM 502 N N . THR A 1 71 ? 20.478 -35.047 8.678 1.00 70.00 71 THR A N 1
ATOM 503 C CA . THR A 1 71 ? 21.565 -34.644 9.586 1.00 70.00 71 THR A CA 1
ATOM 504 C C . THR A 1 71 ? 21.065 -34.240 10.986 1.00 70.00 71 THR A C 1
ATOM 506 O O . THR A 1 71 ? 21.832 -33.771 11.833 1.00 70.00 71 THR A O 1
ATOM 509 N N . GLY A 1 72 ? 19.775 -34.455 11.269 1.00 74.94 72 GLY A N 1
ATOM 510 C CA . GLY A 1 72 ? 19.194 -34.314 12.603 1.00 74.94 72 GLY A CA 1
ATOM 511 C C . GLY A 1 72 ? 18.894 -32.875 13.033 1.00 74.94 72 GLY A C 1
ATOM 512 O O . GLY A 1 72 ? 18.910 -32.608 14.234 1.00 74.94 72 GLY A O 1
ATOM 513 N N . GLN A 1 73 ? 18.693 -31.946 12.096 1.00 88.25 73 GLN A N 1
ATOM 514 C CA . GLN A 1 73 ? 18.070 -30.637 12.338 1.00 88.25 73 GLN A CA 1
ATOM 515 C C . GLN A 1 73 ? 16.551 -30.770 12.212 1.00 88.25 73 GLN A C 1
ATOM 517 O O . GLN A 1 73 ? 16.059 -31.651 11.511 1.00 88.25 73 GLN A O 1
ATOM 522 N N . GLU A 1 74 ? 15.796 -29.884 12.843 1.00 88.50 74 GLU A N 1
ATOM 523 C CA . GLU A 1 74 ? 14.350 -29.796 12.669 1.00 88.50 74 GLU A CA 1
ATOM 524 C C . GLU A 1 74 ? 14.009 -28.647 11.723 1.00 88.50 74 GLU A C 1
ATOM 526 O O . GLU A 1 74 ? 14.523 -27.540 11.861 1.00 88.50 74 GLU A O 1
ATOM 531 N N . VAL A 1 75 ? 13.150 -28.930 10.751 1.00 87.75 75 VAL A N 1
ATOM 532 C CA . VAL A 1 75 ? 12.564 -27.926 9.870 1.00 87.75 75 VAL A CA 1
ATOM 533 C C . VAL A 1 75 ? 11.279 -27.453 10.524 1.00 87.75 75 VAL A C 1
ATOM 535 O O . VAL A 1 75 ? 10.356 -28.242 10.734 1.00 87.75 75 VAL A O 1
ATOM 538 N N . LEU A 1 76 ? 11.229 -26.175 10.857 1.00 90.38 76 LEU A N 1
ATOM 539 C CA . LEU A 1 76 ? 10.081 -25.479 11.405 1.00 90.38 76 LEU A CA 1
ATOM 540 C C . LEU A 1 76 ? 9.329 -24.769 10.284 1.00 90.38 76 LEU A C 1
ATOM 542 O O . LEU A 1 76 ? 9.937 -24.330 9.313 1.00 90.38 76 LEU A O 1
ATOM 546 N N . LYS A 1 77 ? 8.016 -24.624 10.442 1.00 88.88 77 LYS A N 1
ATOM 547 C CA . LYS A 1 77 ? 7.144 -23.854 9.561 1.00 88.88 77 LYS A CA 1
ATOM 548 C C . LYS A 1 77 ? 6.380 -22.810 10.364 1.00 88.88 77 LYS A C 1
ATOM 550 O O . LYS A 1 77 ? 5.770 -23.136 11.387 1.00 88.88 77 LYS A O 1
ATOM 555 N N . THR A 1 78 ? 6.396 -21.577 9.878 1.00 86.88 78 THR A N 1
ATOM 556 C CA . THR A 1 78 ? 5.612 -20.465 10.420 1.00 86.88 78 THR A CA 1
ATOM 557 C C . THR A 1 78 ? 4.227 -20.403 9.770 1.00 86.88 78 THR A C 1
ATOM 559 O O . THR A 1 78 ? 4.029 -20.862 8.644 1.00 86.88 78 THR A O 1
ATOM 562 N N . SER A 1 79 ? 3.240 -19.814 10.454 1.00 82.38 79 SER A N 1
ATOM 563 C CA . SER A 1 79 ? 1.875 -19.641 9.915 1.00 82.38 79 SER A CA 1
ATOM 564 C C . SER A 1 79 ? 1.795 -18.748 8.668 1.00 82.38 79 SER A C 1
ATOM 566 O O . SER A 1 79 ? 0.791 -18.776 7.959 1.00 82.38 79 SER A O 1
ATOM 568 N N . ARG A 1 80 ? 2.843 -17.965 8.392 1.00 80.06 80 ARG A N 1
ATOM 569 C CA . ARG A 1 80 ? 3.014 -17.121 7.202 1.00 80.06 80 ARG A CA 1
ATOM 570 C C . ARG A 1 80 ? 4.495 -16.999 6.847 1.00 80.06 80 ARG A C 1
ATOM 572 O O . ARG A 1 80 ? 5.346 -17.258 7.695 1.00 80.06 80 ARG A O 1
ATOM 579 N N . ARG A 1 81 ? 4.805 -16.549 5.629 1.00 77.69 81 ARG A N 1
ATOM 580 C CA . ARG A 1 81 ? 6.174 -16.144 5.263 1.00 77.69 81 ARG A CA 1
ATOM 581 C C . ARG A 1 81 ? 6.614 -14.936 6.085 1.00 77.69 81 ARG A C 1
ATOM 583 O O . ARG A 1 81 ? 5.798 -14.043 6.328 1.00 77.69 81 ARG A O 1
ATOM 590 N N . LEU A 1 82 ? 7.882 -14.943 6.480 1.00 71.25 82 LEU A N 1
ATOM 591 C CA . LEU A 1 82 ? 8.532 -13.852 7.196 1.00 71.25 82 LEU A CA 1
ATOM 592 C C . LEU A 1 82 ? 9.438 -13.083 6.231 1.00 71.25 82 LEU A C 1
ATOM 594 O O . LEU A 1 82 ? 10.076 -13.695 5.370 1.00 71.25 82 LEU A O 1
ATOM 598 N N . ASP A 1 83 ? 9.471 -11.755 6.340 1.00 69.06 83 ASP A N 1
ATOM 599 C CA . ASP A 1 83 ? 10.451 -10.935 5.617 1.00 69.06 83 ASP A CA 1
ATOM 600 C C . ASP A 1 83 ? 11.859 -11.041 6.241 1.00 69.06 83 ASP A C 1
ATOM 602 O O . ASP A 1 83 ? 12.094 -11.890 7.101 1.00 69.06 83 ASP A O 1
ATOM 606 N N . ALA A 1 84 ? 12.833 -10.265 5.754 1.00 67.81 84 ALA A N 1
ATOM 607 C CA . ALA A 1 84 ? 14.224 -10.380 6.197 1.00 67.81 84 ALA A CA 1
ATOM 608 C C . ALA A 1 84 ? 14.411 -10.017 7.682 1.00 67.81 84 ALA A C 1
ATOM 610 O O . ALA A 1 84 ? 15.115 -10.737 8.393 1.00 67.81 84 ALA A O 1
ATOM 611 N N . ASP A 1 85 ? 13.746 -8.960 8.153 1.00 74.38 85 ASP A N 1
ATOM 612 C CA . ASP A 1 85 ? 13.850 -8.486 9.535 1.00 74.38 85 ASP A CA 1
ATOM 613 C C . ASP A 1 85 ? 13.120 -9.446 10.481 1.00 74.38 85 ASP A C 1
ATOM 615 O O . ASP A 1 85 ? 13.686 -9.891 11.480 1.00 74.38 85 ASP A O 1
ATOM 619 N N . GLU A 1 86 ? 11.906 -9.866 10.114 1.00 80.38 86 GLU A N 1
ATOM 620 C CA . GLU A 1 86 ? 11.134 -10.855 10.872 1.00 80.38 86 GLU A CA 1
ATOM 621 C C . GLU A 1 86 ? 11.839 -12.219 10.914 1.00 80.38 86 GLU A C 1
ATOM 623 O O . GLU A 1 86 ? 11.834 -12.906 11.936 1.00 80.38 86 GLU A O 1
ATOM 628 N N . SER A 1 87 ? 12.471 -12.628 9.810 1.00 80.12 87 SER A N 1
ATOM 629 C CA . SER A 1 87 ? 13.264 -13.860 9.764 1.00 80.12 87 SER A CA 1
ATOM 630 C C . SER A 1 87 ? 14.474 -13.769 10.688 1.00 80.12 87 SER A C 1
ATOM 632 O O . SER A 1 87 ? 14.757 -14.725 11.410 1.00 80.12 87 SER A O 1
ATOM 634 N N . ALA A 1 88 ? 15.176 -12.631 10.695 1.00 81.69 88 ALA A N 1
ATOM 635 C CA . ALA A 1 88 ? 16.305 -12.399 11.590 1.00 81.69 88 ALA A CA 1
ATOM 636 C C . ALA A 1 88 ? 15.868 -12.398 13.062 1.00 81.69 88 ALA A C 1
ATOM 638 O O . ALA A 1 88 ? 16.547 -12.990 13.902 1.00 81.69 88 ALA A O 1
ATOM 639 N N . GLU A 1 89 ? 14.715 -11.806 13.373 1.00 85.69 89 GLU A N 1
ATOM 640 C CA . GLU A 1 89 ? 14.143 -11.793 14.719 1.00 85.69 89 GLU A CA 1
ATOM 641 C C . GLU A 1 89 ? 13.729 -13.196 15.186 1.00 85.69 89 GLU A C 1
ATOM 643 O O . GLU A 1 89 ? 14.076 -13.593 16.301 1.00 85.69 89 GLU A O 1
ATOM 648 N N . LEU A 1 90 ? 13.077 -13.996 14.331 1.00 86.00 90 LEU A N 1
ATOM 649 C CA . LEU A 1 90 ? 12.727 -15.381 14.667 1.00 86.00 90 LEU A CA 1
ATOM 650 C C . LEU A 1 90 ? 13.984 -16.214 14.931 1.00 86.00 90 LEU A C 1
ATOM 652 O O . LEU A 1 90 ? 14.043 -16.979 15.897 1.00 86.00 90 LEU A O 1
ATOM 656 N N . VAL A 1 91 ? 14.991 -16.064 14.069 1.00 87.44 91 VAL A N 1
ATOM 657 C CA . VAL A 1 91 ? 16.279 -16.748 14.197 1.00 87.44 91 VAL A CA 1
ATOM 658 C C . VAL A 1 91 ? 16.978 -16.334 15.489 1.00 87.44 91 VAL A C 1
ATOM 660 O O . VAL A 1 91 ? 17.460 -17.203 16.213 1.00 87.44 91 VAL A O 1
ATOM 663 N N . ALA A 1 92 ? 16.980 -15.045 15.832 1.00 87.44 92 ALA A N 1
ATOM 664 C CA . ALA A 1 92 ? 17.541 -14.550 17.085 1.00 87.44 92 ALA A CA 1
ATOM 665 C C . ALA A 1 92 ? 16.789 -15.098 18.308 1.00 87.44 92 ALA A C 1
ATOM 667 O O . ALA A 1 92 ? 17.419 -15.531 19.275 1.00 87.44 92 ALA A O 1
ATOM 668 N N . ALA A 1 93 ? 15.455 -15.148 18.257 1.00 87.75 93 ALA A N 1
ATOM 669 C CA . ALA A 1 93 ? 14.633 -15.705 19.326 1.00 87.75 93 ALA A CA 1
ATOM 670 C C . ALA A 1 93 ? 14.928 -17.198 19.544 1.00 87.75 93 ALA A C 1
ATOM 672 O O . ALA A 1 93 ? 15.141 -17.618 20.683 1.00 87.75 93 ALA A O 1
ATOM 673 N N . LEU A 1 94 ? 15.019 -17.986 18.468 1.00 87.88 94 LEU A N 1
ATOM 674 C CA . LEU A 1 94 ? 15.407 -19.397 18.533 1.00 87.88 94 LEU A CA 1
ATOM 675 C C . LEU A 1 94 ? 16.841 -19.564 19.056 1.00 87.88 94 LEU A C 1
ATOM 677 O O . LEU A 1 94 ? 17.073 -20.372 19.951 1.00 87.88 94 LEU A O 1
ATOM 681 N N . ALA A 1 95 ? 17.794 -18.781 18.548 1.00 87.12 95 ALA A N 1
ATOM 682 C CA . ALA A 1 95 ? 19.202 -18.854 18.937 1.00 87.12 95 ALA A CA 1
ATOM 683 C C . ALA A 1 95 ? 19.469 -18.383 20.379 1.00 87.12 95 ALA A C 1
ATOM 685 O O . ALA A 1 95 ? 20.482 -18.762 20.966 1.00 87.12 95 ALA A O 1
ATOM 686 N N . SER A 1 96 ? 18.573 -17.582 20.967 1.00 87.62 96 SER A N 1
ATOM 687 C CA . SER A 1 96 ? 18.670 -17.149 22.369 1.00 87.62 96 SER A CA 1
ATOM 688 C C . SER A 1 96 ? 18.417 -18.277 23.378 1.00 87.62 96 SER A C 1
ATOM 690 O O . SER A 1 96 ? 18.756 -18.149 24.557 1.00 87.62 96 SER A O 1
ATOM 692 N N . ASP A 1 97 ? 17.836 -19.395 22.935 1.00 85.75 97 ASP A N 1
ATOM 693 C CA . ASP A 1 97 ? 17.568 -20.545 23.786 1.00 85.75 97 ASP A CA 1
ATOM 694 C C . ASP A 1 97 ? 18.857 -21.333 24.081 1.00 85.75 97 ASP A C 1
ATOM 696 O O . ASP A 1 97 ? 19.533 -21.779 23.149 1.00 85.75 97 ASP A O 1
ATOM 700 N N . PRO A 1 98 ? 19.204 -21.602 25.355 1.00 84.19 98 PRO A N 1
ATOM 701 C CA . PRO A 1 98 ? 20.429 -22.330 25.687 1.00 84.19 98 PRO A CA 1
ATOM 702 C C . PRO A 1 98 ? 20.477 -23.752 25.104 1.00 84.19 98 PRO A C 1
ATOM 704 O O . PRO A 1 98 ? 21.576 -24.300 24.953 1.00 84.19 98 PRO A O 1
ATOM 707 N N . ASN A 1 99 ? 19.325 -24.340 24.759 1.00 83.56 99 ASN A N 1
ATOM 708 C CA . ASN A 1 99 ? 19.216 -25.672 24.162 1.00 83.56 99 ASN A CA 1
ATOM 709 C C . ASN A 1 99 ? 19.322 -25.672 22.631 1.00 83.56 99 ASN A C 1
ATOM 711 O O . ASN A 1 99 ? 19.453 -26.746 22.041 1.00 83.56 99 ASN A O 1
ATOM 715 N N . VAL A 1 100 ? 19.291 -24.505 21.985 1.00 86.38 100 VAL A N 1
ATOM 716 C CA . VAL A 1 100 ? 19.507 -24.364 20.543 1.00 86.38 100 VAL A CA 1
ATOM 717 C C . VAL A 1 100 ? 21.006 -24.209 20.276 1.00 86.38 100 VAL A C 1
ATOM 719 O O . VAL A 1 100 ? 21.730 -23.484 20.958 1.00 86.38 100 VAL A O 1
ATOM 722 N N . GLU A 1 101 ? 21.502 -24.990 19.324 1.00 86.38 101 GLU A N 1
ATOM 723 C CA . GLU A 1 101 ? 22.874 -24.932 18.821 1.00 86.38 101 GLU A CA 1
ATOM 724 C C . GLU A 1 101 ? 22.995 -23.869 17.730 1.00 86.38 101 GLU A C 1
ATOM 726 O O . GLU A 1 101 ? 23.889 -23.030 17.795 1.00 86.38 101 GLU A O 1
ATOM 731 N N . TYR A 1 102 ? 22.061 -23.871 16.777 1.00 87.88 102 TYR A N 1
ATOM 732 C CA . TYR A 1 102 ? 21.879 -22.801 15.803 1.00 87.88 102 TYR A CA 1
ATOM 733 C C . TYR A 1 102 ? 20.456 -22.807 15.242 1.00 87.88 102 TYR A C 1
ATOM 735 O O . TYR A 1 102 ? 19.756 -23.824 15.281 1.00 87.88 102 TYR A O 1
ATOM 743 N N . ALA A 1 103 ? 20.061 -21.669 14.682 1.00 89.31 103 ALA A N 1
ATOM 744 C CA . ALA A 1 103 ? 18.873 -21.525 13.861 1.00 89.31 103 ALA A CA 1
ATOM 745 C C . ALA A 1 103 ? 19.222 -20.709 12.613 1.00 89.31 103 ALA A C 1
ATOM 747 O O . ALA A 1 103 ? 20.050 -19.803 12.678 1.00 89.31 103 ALA A O 1
ATOM 748 N N . GLU A 1 104 ? 18.600 -21.034 11.487 1.00 83.31 104 GLU A N 1
ATOM 749 C CA . GLU A 1 104 ? 18.769 -20.323 10.220 1.00 83.31 104 GLU A CA 1
ATOM 750 C C . GLU A 1 104 ? 17.485 -20.411 9.379 1.00 83.31 104 GLU A C 1
ATOM 752 O O . GLU A 1 104 ? 16.677 -21.321 9.583 1.00 83.31 104 GLU A O 1
ATOM 757 N N . PRO A 1 105 ? 17.248 -19.488 8.435 1.00 84.38 105 PRO A N 1
ATOM 758 C CA . PRO A 1 105 ? 16.160 -19.635 7.474 1.00 84.38 105 PRO A CA 1
ATOM 759 C C . PRO A 1 105 ? 16.390 -20.851 6.558 1.00 84.38 105 PRO A C 1
ATOM 761 O O . PRO A 1 105 ? 17.496 -21.048 6.057 1.00 84.38 105 PRO A O 1
ATOM 764 N N . ASP A 1 106 ? 15.346 -21.641 6.285 1.00 80.94 106 ASP A N 1
ATOM 765 C CA . ASP A 1 106 ? 15.378 -22.667 5.233 1.00 80.94 106 ASP A CA 1
ATOM 766 C C . ASP A 1 106 ? 15.211 -21.961 3.884 1.00 80.94 106 ASP A C 1
ATOM 768 O O . ASP A 1 106 ? 14.106 -21.577 3.474 1.00 80.94 106 ASP A O 1
ATOM 772 N N . ALA A 1 107 ? 16.342 -21.677 3.241 1.00 68.00 107 ALA A N 1
ATOM 773 C CA . ALA A 1 107 ? 16.377 -20.874 2.034 1.00 68.00 107 ALA A CA 1
ATOM 774 C C . ALA A 1 107 ? 15.738 -21.614 0.848 1.00 68.00 107 ALA A C 1
ATOM 776 O O . ALA A 1 107 ? 16.061 -22.762 0.538 1.00 68.00 107 ALA A O 1
ATOM 777 N N . ILE A 1 108 ? 14.869 -20.914 0.113 1.00 57.22 108 ILE A N 1
ATOM 778 C CA . ILE A 1 108 ? 14.336 -21.420 -1.154 1.00 57.22 108 ILE A CA 1
ATOM 779 C C . ILE A 1 108 ? 15.464 -21.420 -2.185 1.00 57.22 108 ILE A C 1
ATOM 781 O O . ILE A 1 108 ? 15.821 -20.378 -2.735 1.00 57.22 108 ILE A O 1
ATOM 785 N N . MET A 1 109 ? 15.982 -22.608 -2.479 1.00 49.66 109 MET A N 1
ATOM 786 C CA . MET A 1 109 ? 16.981 -22.801 -3.524 1.00 49.66 109 MET A CA 1
ATOM 787 C C . MET A 1 109 ? 16.321 -22.739 -4.907 1.00 49.66 109 MET A C 1
ATOM 789 O O . MET A 1 109 ? 15.270 -23.339 -5.142 1.00 49.66 109 MET A O 1
ATOM 793 N N . ARG A 1 110 ? 16.950 -22.030 -5.843 1.00 45.06 110 ARG A N 1
ATOM 794 C CA . ARG A 1 110 ? 16.594 -22.020 -7.269 1.00 45.06 110 ARG A CA 1
ATOM 795 C C . ARG A 1 110 ? 17.821 -22.413 -8.089 1.00 45.06 110 ARG A C 1
ATOM 797 O O . ARG A 1 110 ? 18.937 -22.175 -7.628 1.00 45.06 110 ARG A O 1
ATOM 804 N N . PRO A 1 111 ? 17.649 -22.995 -9.288 1.00 35.16 111 PRO A N 1
ATOM 805 C CA . PRO A 1 111 ? 18.758 -23.067 -10.226 1.00 35.16 111 PRO A CA 1
ATOM 806 C C . PRO A 1 111 ? 19.221 -21.637 -10.524 1.00 35.16 111 PRO A C 1
ATOM 808 O O . PRO A 1 111 ? 18.400 -20.781 -10.848 1.00 35.16 111 PRO A O 1
ATOM 811 N N . PHE A 1 112 ? 20.517 -21.375 -10.385 1.00 40.97 112 PHE A N 1
ATOM 812 C CA . PHE A 1 112 ? 21.108 -20.128 -10.858 1.00 40.97 112 PHE A CA 1
ATOM 813 C C . PHE A 1 112 ? 20.898 -20.008 -12.372 1.00 40.97 112 PHE A C 1
ATOM 815 O O . PHE A 1 112 ? 21.047 -21.013 -13.077 1.00 40.97 112 PHE A O 1
ATOM 822 N N . ALA A 1 113 ? 20.599 -18.811 -12.891 1.00 52.53 113 ALA A N 1
ATOM 823 C CA . ALA A 1 113 ? 20.741 -18.567 -14.321 1.00 52.53 113 ALA A CA 1
ATOM 824 C C . ALA A 1 113 ? 22.199 -18.856 -14.726 1.00 52.53 113 ALA A C 1
ATOM 826 O O . ALA A 1 113 ? 23.133 -18.163 -14.316 1.00 52.53 113 ALA A O 1
ATOM 827 N N . VAL A 1 114 ? 22.403 -19.929 -15.491 1.00 59.00 114 VAL A N 1
ATOM 828 C CA . VAL A 1 114 ? 23.717 -20.286 -16.032 1.00 59.00 114 VAL A CA 1
ATOM 829 C C . VAL A 1 114 ? 23.997 -19.352 -17.204 1.00 59.00 114 VAL A C 1
ATOM 831 O O . VAL A 1 114 ? 23.089 -19.034 -17.975 1.00 59.00 114 VAL A O 1
ATOM 834 N N . ALA A 1 115 ? 25.246 -18.895 -17.331 1.00 73.44 115 ALA A N 1
ATOM 835 C CA . ALA A 1 115 ? 25.682 -18.222 -18.548 1.00 73.44 115 ALA A CA 1
ATOM 836 C C . ALA A 1 115 ? 25.315 -19.095 -19.760 1.00 73.44 115 ALA A C 1
ATOM 838 O O . ALA A 1 115 ? 25.520 -20.311 -19.699 1.00 73.44 115 ALA A O 1
ATOM 839 N N . PRO A 1 116 ? 24.742 -18.517 -20.821 1.00 82.62 116 PRO A N 1
ATOM 840 C CA . PRO A 1 116 ? 24.332 -19.308 -21.957 1.00 82.62 116 PRO A CA 1
ATOM 841 C C . PRO A 1 116 ? 25.578 -19.819 -22.695 1.00 82.62 116 PRO A C 1
ATOM 843 O O . PRO A 1 116 ? 26.682 -19.289 -22.535 1.00 82.62 116 PRO A O 1
ATOM 846 N N . ASP A 1 117 ? 25.410 -20.883 -23.470 1.00 83.38 117 ASP A N 1
ATOM 847 C CA . ASP A 1 117 ? 26.491 -21.575 -24.176 1.00 83.38 117 ASP A CA 1
ATOM 848 C C . ASP A 1 117 ? 26.849 -20.935 -25.531 1.00 83.38 117 ASP A C 1
ATOM 850 O O . ASP A 1 117 ? 27.605 -21.514 -26.314 1.00 83.38 117 ASP A O 1
ATOM 854 N N . ASP A 1 118 ? 26.343 -19.727 -25.795 1.00 91.12 118 ASP A N 1
ATOM 855 C CA . ASP A 1 118 ? 26.564 -18.984 -27.034 1.00 91.12 118 ASP A CA 1
ATOM 856 C C . ASP A 1 118 ? 28.061 -18.695 -27.251 1.00 91.12 118 ASP A C 1
ATOM 858 O O . ASP A 1 118 ? 28.789 -18.244 -26.356 1.00 91.12 118 ASP A O 1
ATOM 862 N N . LYS A 1 119 ? 28.532 -18.937 -28.480 1.00 89.81 119 LYS A N 1
ATOM 863 C CA . LYS A 1 119 ? 29.962 -18.990 -28.846 1.00 89.81 119 LYS A CA 1
ATOM 864 C C . LYS A 1 119 ? 30.765 -17.747 -28.440 1.00 89.81 119 LYS A C 1
ATOM 866 O O . LYS A 1 119 ? 31.948 -17.860 -28.118 1.00 89.81 119 LYS A O 1
ATOM 871 N N . PHE A 1 120 ? 30.152 -16.569 -28.505 1.00 89.88 120 PHE A N 1
ATOM 872 C CA . PHE A 1 120 ? 30.782 -15.276 -28.245 1.00 89.88 120 PHE A CA 1
ATOM 873 C C . PHE A 1 120 ? 30.293 -14.616 -26.950 1.00 89.88 120 PHE A C 1
ATOM 875 O O . PHE A 1 120 ? 30.639 -13.460 -26.695 1.00 89.88 120 PHE A O 1
ATOM 882 N N . TYR A 1 121 ? 29.547 -15.328 -26.095 1.00 87.50 121 TYR A N 1
ATOM 883 C CA . TYR A 1 121 ? 29.034 -14.775 -24.836 1.00 87.50 121 TYR A CA 1
ATOM 884 C C . TYR A 1 121 ? 30.149 -14.249 -23.918 1.00 87.50 121 TYR A C 1
ATOM 886 O O . TYR A 1 121 ? 30.030 -13.201 -23.285 1.00 87.50 121 TYR A O 1
ATOM 894 N N . ASN A 1 122 ? 31.300 -14.924 -23.895 1.00 84.25 122 ASN A N 1
ATOM 895 C CA . ASN A 1 122 ? 32.482 -14.498 -23.137 1.00 84.25 122 ASN A CA 1
ATOM 896 C C . ASN A 1 122 ? 33.089 -13.160 -23.616 1.00 84.25 122 ASN A C 1
ATOM 898 O O . ASN A 1 122 ? 33.830 -12.520 -22.866 1.00 84.25 122 ASN A O 1
ATOM 902 N N . LEU A 1 123 ? 32.783 -12.730 -24.843 1.00 88.00 123 LEU A N 1
ATOM 903 C CA . LEU A 1 123 ? 33.185 -11.436 -25.398 1.00 88.00 123 LEU A CA 1
ATOM 904 C C . LEU A 1 123 ? 32.163 -10.331 -25.082 1.00 88.00 123 LEU A C 1
ATOM 906 O O . LEU A 1 123 ? 32.491 -9.146 -25.190 1.00 88.00 123 LEU A O 1
ATOM 910 N N . GLN A 1 124 ? 30.959 -10.690 -24.624 1.00 93.44 124 GLN A N 1
ATOM 911 C CA . GLN A 1 124 ? 29.910 -9.759 -24.206 1.00 93.44 124 GLN A CA 1
ATOM 912 C C . GLN A 1 124 ? 30.148 -9.256 -22.781 1.00 93.44 124 GLN A C 1
ATOM 914 O O . GLN A 1 124 ? 29.354 -9.459 -21.860 1.00 93.44 124 GLN A O 1
ATOM 919 N N . TRP A 1 125 ? 31.236 -8.503 -22.609 1.00 92.56 125 TRP A N 1
ATOM 920 C CA . TRP A 1 125 ? 31.511 -7.804 -21.356 1.00 92.56 125 TRP A CA 1
ATOM 921 C C . TRP A 1 125 ? 30.345 -6.930 -20.829 1.00 92.56 125 TRP A C 1
ATOM 923 O O . TRP A 1 125 ? 30.265 -6.775 -19.608 1.00 92.56 125 TRP A O 1
ATOM 933 N N . PRO A 1 126 ? 29.411 -6.399 -21.658 1.00 93.88 126 PRO A N 1
ATOM 934 C CA . PRO A 1 126 ? 28.230 -5.709 -21.143 1.00 93.88 126 PRO A CA 1
ATOM 935 C C . PRO A 1 126 ? 27.315 -6.581 -20.266 1.00 93.88 126 PRO A C 1
ATOM 937 O O . PRO A 1 126 ? 26.616 -6.047 -19.407 1.00 93.88 126 PRO A O 1
ATOM 940 N N . HIS A 1 127 ? 27.318 -7.910 -20.434 1.00 89.56 127 HIS A N 1
ATOM 941 C CA . HIS A 1 127 ? 26.402 -8.821 -19.731 1.00 89.56 127 HIS A CA 1
ATOM 942 C C . HIS A 1 127 ? 26.916 -9.254 -18.352 1.00 89.56 127 HIS A C 1
ATOM 944 O O . HIS A 1 127 ? 26.135 -9.564 -17.447 1.00 89.56 127 HIS A O 1
ATOM 950 N N . ILE A 1 128 ? 28.236 -9.280 -18.187 1.00 78.44 128 ILE A N 1
ATOM 951 C CA . ILE A 1 128 ? 28.912 -9.832 -17.010 1.00 78.44 128 ILE A CA 1
ATOM 952 C C . ILE A 1 128 ? 29.074 -8.784 -15.894 1.00 78.44 128 ILE A C 1
ATOM 954 O O . ILE A 1 128 ? 29.127 -7.584 -16.173 1.00 78.44 128 ILE A O 1
ATOM 958 N N . PRO A 1 129 ? 29.188 -9.211 -14.622 1.00 71.62 129 PRO A N 1
ATOM 959 C CA . PRO A 1 129 ? 29.320 -8.318 -13.469 1.00 71.62 129 PRO A CA 1
ATOM 960 C C . PRO A 1 129 ? 30.743 -7.743 -13.332 1.00 71.62 129 PRO A C 1
ATOM 962 O O . PRO A 1 129 ? 31.457 -8.011 -12.369 1.00 71.62 129 PRO A O 1
ATOM 965 N N . GLN A 1 130 ? 31.179 -6.973 -14.330 1.00 79.25 130 GLN A N 1
ATOM 966 C CA . GLN A 1 130 ? 32.414 -6.178 -14.312 1.00 79.25 130 GLN A CA 1
ATOM 967 C C . GLN A 1 130 ? 32.090 -4.695 -14.098 1.00 79.25 130 GLN A C 1
ATOM 969 O O . GLN A 1 130 ? 30.941 -4.282 -14.244 1.00 79.25 130 GLN A O 1
ATOM 974 N N . THR A 1 131 ? 33.100 -3.870 -13.796 1.00 87.00 131 THR A N 1
ATOM 975 C CA . THR A 1 131 ? 32.923 -2.440 -13.483 1.00 87.00 131 THR A CA 1
ATOM 976 C C . THR A 1 131 ? 32.017 -1.719 -14.487 1.00 87.00 131 THR A C 1
ATOM 978 O O . THR A 1 131 ? 31.089 -1.030 -14.061 1.00 87.00 131 THR A O 1
ATOM 981 N N . GLY A 1 132 ? 32.219 -1.940 -15.794 1.00 89.88 132 GLY A N 1
ATOM 982 C CA . GLY A 1 132 ? 31.391 -1.370 -16.862 1.00 89.88 132 GLY A CA 1
ATOM 983 C C . GLY A 1 132 ? 30.167 -2.185 -17.300 1.00 89.88 132 GLY A C 1
ATOM 984 O O . GLY A 1 132 ? 29.384 -1.661 -18.082 1.00 89.88 132 GLY A O 1
ATOM 985 N N . GLY A 1 133 ? 29.978 -3.426 -16.840 1.00 93.12 133 GLY A N 1
ATOM 986 C CA . GLY A 1 133 ? 28.864 -4.293 -17.260 1.00 93.12 133 GLY A CA 1
ATOM 987 C C . GLY A 1 133 ? 27.539 -4.011 -16.536 1.00 93.12 133 GLY A C 1
ATOM 988 O O . GLY A 1 133 ? 27.490 -3.238 -15.586 1.00 93.12 133 GLY A O 1
ATOM 989 N N . MET A 1 134 ? 26.443 -4.641 -16.961 1.00 95.19 134 MET A N 1
ATOM 990 C CA . MET A 1 134 ? 25.082 -4.335 -16.482 1.00 95.19 134 MET A CA 1
ATOM 991 C C . MET A 1 134 ? 24.458 -5.409 -15.585 1.00 95.19 134 MET A C 1
ATOM 993 O O . MET A 1 134 ? 23.267 -5.334 -15.303 1.00 95.19 134 MET A O 1
ATOM 997 N N . ASN A 1 135 ? 25.211 -6.416 -15.132 1.00 93.62 135 ASN A N 1
ATOM 998 C CA . ASN A 1 135 ? 24.677 -7.515 -14.309 1.00 93.62 135 ASN A CA 1
ATOM 999 C C . ASN A 1 135 ? 23.479 -8.249 -14.957 1.00 93.62 135 ASN A C 1
ATOM 1001 O O . ASN A 1 135 ? 22.520 -8.609 -14.274 1.00 93.62 135 ASN A O 1
ATOM 1005 N N . VAL A 1 136 ? 23.527 -8.494 -16.272 1.00 94.31 136 VAL A N 1
ATOM 1006 C CA . VAL A 1 136 ? 22.406 -9.071 -17.043 1.00 94.31 136 VAL A CA 1
ATOM 1007 C C . VAL A 1 136 ? 22.025 -10.469 -16.549 1.00 94.31 136 VAL A C 1
ATOM 1009 O O . VAL A 1 136 ? 20.842 -10.760 -16.411 1.00 94.31 136 VAL A O 1
ATOM 1012 N N . LEU A 1 137 ? 23.000 -11.305 -16.172 1.00 87.94 137 LEU A N 1
ATOM 1013 C CA . LEU A 1 137 ? 22.709 -12.638 -15.622 1.00 87.94 137 LEU A CA 1
ATOM 1014 C C . LEU A 1 137 ? 21.847 -12.588 -14.353 1.00 87.94 137 LEU A C 1
ATOM 1016 O O . LEU A 1 137 ? 20.946 -13.404 -14.205 1.00 87.94 137 LEU A O 1
ATOM 1020 N N . LYS A 1 138 ? 22.062 -11.597 -13.475 1.00 87.44 138 LYS A N 1
ATOM 1021 C CA . LYS A 1 138 ? 21.209 -11.405 -12.289 1.00 87.44 138 LYS A CA 1
ATOM 1022 C C . LYS A 1 138 ? 19.795 -10.957 -12.670 1.00 87.44 138 LYS A C 1
ATOM 1024 O O . LYS A 1 138 ? 18.843 -11.272 -11.967 1.00 87.44 138 LYS A O 1
ATOM 1029 N N . ALA A 1 139 ? 19.639 -10.219 -13.771 1.00 94.25 139 ALA A N 1
ATOM 1030 C CA . ALA A 1 139 ? 18.319 -9.833 -14.266 1.00 94.25 139 ALA A CA 1
ATOM 1031 C C . ALA A 1 139 ? 17.526 -11.055 -14.761 1.00 94.25 139 ALA A C 1
ATOM 1033 O O . ALA A 1 139 ? 16.322 -11.144 -14.521 1.00 94.25 139 ALA A O 1
ATOM 1034 N N . TRP A 1 140 ? 18.205 -12.028 -15.376 1.00 93.56 140 TRP A N 1
ATOM 1035 C CA . TRP A 1 140 ? 17.588 -13.257 -15.883 1.00 93.56 140 TRP A CA 1
ATOM 1036 C C . TRP A 1 140 ? 17.036 -14.186 -14.801 1.00 93.56 140 TRP A C 1
ATOM 1038 O O . TRP A 1 140 ? 16.110 -14.942 -15.090 1.00 93.56 140 TRP A O 1
ATOM 1048 N N . ASP A 1 141 ? 17.509 -14.083 -13.554 1.00 88.19 141 ASP A N 1
ATOM 1049 C CA . ASP A 1 141 ? 16.878 -14.756 -12.406 1.00 88.19 141 ASP A CA 1
ATOM 1050 C C . ASP A 1 141 ? 15.437 -14.249 -12.155 1.00 88.19 141 ASP A C 1
ATOM 1052 O O . ASP A 1 141 ? 14.633 -14.909 -11.485 1.00 88.19 141 ASP A O 1
ATOM 1056 N N . VAL A 1 142 ? 15.096 -13.068 -12.690 1.00 91.38 142 VAL A N 1
ATOM 1057 C CA . VAL A 1 142 ? 13.792 -12.409 -12.540 1.00 91.38 142 VAL A CA 1
ATOM 10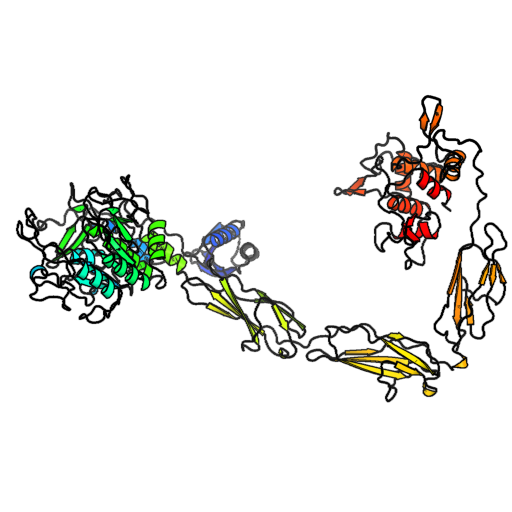58 C C . VAL A 1 142 ? 12.956 -12.463 -13.821 1.00 91.38 142 VAL A C 1
ATOM 1060 O O . VAL A 1 142 ? 11.768 -12.793 -13.742 1.00 91.38 142 VAL A O 1
ATOM 1063 N N . SER A 1 143 ? 13.531 -12.079 -14.964 1.00 95.44 143 SER A N 1
ATOM 1064 C CA . SER A 1 143 ? 12.877 -12.064 -16.281 1.00 95.44 143 SER A CA 1
ATOM 1065 C C . SER A 1 143 ? 13.915 -12.054 -17.404 1.00 95.44 143 SER A C 1
ATOM 1067 O O . SER A 1 143 ? 14.983 -11.463 -17.264 1.00 95.44 143 SER A O 1
ATOM 1069 N N . GLN A 1 144 ? 13.573 -12.664 -18.540 1.00 95.88 144 GLN A N 1
ATOM 1070 C CA . GLN A 1 144 ? 14.344 -12.612 -19.788 1.00 95.88 144 GLN A CA 1
ATOM 1071 C C . GLN A 1 144 ? 13.589 -11.864 -20.904 1.00 95.88 144 GLN A C 1
ATOM 1073 O O . GLN A 1 144 ? 13.983 -11.921 -22.071 1.00 95.88 144 GLN A O 1
ATOM 1078 N N . GLY A 1 145 ? 12.503 -11.164 -20.557 1.00 97.25 145 GLY A N 1
ATOM 1079 C CA . GLY A 1 145 ? 11.684 -10.381 -21.486 1.00 97.25 145 GLY A CA 1
ATOM 1080 C C . GLY A 1 145 ? 10.480 -11.129 -22.056 1.00 97.25 145 GLY A C 1
ATOM 1081 O O . GLY A 1 145 ? 9.935 -10.712 -23.074 1.00 97.25 145 GLY A O 1
ATOM 1082 N N . GLU A 1 146 ? 10.051 -12.224 -21.426 1.00 96.81 146 GLU A N 1
ATOM 1083 C CA . GLU A 1 146 ? 8.927 -13.044 -21.877 1.00 96.81 146 GLU A CA 1
ATOM 1084 C C . GLU A 1 146 ? 7.659 -12.211 -22.131 1.00 96.81 146 GLU A C 1
ATOM 1086 O O . GLU A 1 146 ? 7.191 -11.486 -21.253 1.00 96.81 146 GLU A O 1
ATOM 1091 N N . GLY A 1 147 ? 7.081 -12.329 -23.329 1.00 95.88 147 GLY A N 1
ATOM 1092 C CA . GLY A 1 147 ? 5.837 -11.638 -23.692 1.00 95.88 147 GLY A CA 1
ATOM 1093 C C . GLY A 1 147 ? 5.981 -10.139 -23.981 1.00 95.88 147 GLY A C 1
ATOM 1094 O O . GLY A 1 147 ? 4.996 -9.510 -24.364 1.00 95.88 147 GLY A O 1
ATOM 1095 N N . SER A 1 148 ? 7.179 -9.564 -23.842 1.00 97.69 148 SER A N 1
ATOM 1096 C CA . SER A 1 148 ? 7.445 -8.167 -24.194 1.00 97.69 148 SER A CA 1
ATOM 1097 C C . SER A 1 148 ? 7.844 -8.013 -25.661 1.00 97.69 148 SER A C 1
ATOM 1099 O O . SER A 1 148 ? 8.549 -8.850 -26.228 1.00 97.69 148 SER A O 1
ATOM 1101 N N . VAL A 1 149 ? 7.435 -6.890 -26.255 1.00 98.62 149 VAL A N 1
ATOM 1102 C CA . VAL A 1 149 ? 7.809 -6.477 -27.614 1.00 98.62 149 VAL A CA 1
ATOM 1103 C C . VAL A 1 149 ? 8.616 -5.182 -27.552 1.00 98.62 149 VAL A C 1
ATOM 1105 O O . VAL A 1 149 ? 8.201 -4.222 -26.891 1.00 98.62 149 VAL A O 1
ATOM 1108 N N . VAL A 1 150 ? 9.750 -5.154 -28.253 1.00 98.88 150 VAL A N 1
ATOM 1109 C CA . VAL A 1 150 ? 10.613 -3.979 -28.425 1.00 98.88 150 VAL A CA 1
ATOM 1110 C C . VAL A 1 150 ? 10.604 -3.558 -29.889 1.00 98.88 150 VAL A C 1
ATOM 1112 O O . VAL A 1 150 ? 10.937 -4.355 -30.760 1.00 98.88 150 VAL A O 1
ATOM 1115 N N . ALA A 1 151 ? 10.242 -2.314 -30.185 1.00 98.88 151 ALA A N 1
ATOM 1116 C CA . ALA A 1 151 ? 10.398 -1.782 -31.535 1.00 98.88 151 ALA A CA 1
ATOM 1117 C C . ALA A 1 151 ? 11.804 -1.207 -31.710 1.00 98.88 151 ALA A C 1
ATOM 1119 O O . ALA A 1 151 ? 12.295 -0.499 -30.832 1.00 98.88 151 ALA A O 1
ATOM 1120 N N . VAL A 1 152 ? 12.440 -1.486 -32.843 1.00 98.88 152 VAL A N 1
ATOM 1121 C CA . VAL A 1 152 ? 13.758 -0.944 -33.195 1.00 98.88 152 VAL A CA 1
ATOM 1122 C C . VAL A 1 152 ? 13.578 -0.030 -34.398 1.00 98.88 152 VAL A C 1
ATOM 1124 O O . VAL A 1 152 ? 13.383 -0.523 -35.504 1.00 98.88 152 VAL A O 1
ATOM 1127 N N . ILE A 1 153 ? 13.600 1.287 -34.168 1.00 98.75 153 ILE A N 1
ATOM 1128 C CA . ILE A 1 153 ? 13.503 2.305 -35.224 1.00 98.75 153 ILE A CA 1
ATOM 1129 C C . ILE A 1 153 ? 14.922 2.634 -35.684 1.00 98.75 153 ILE A C 1
ATOM 1131 O O . ILE A 1 153 ? 15.664 3.324 -34.981 1.00 98.75 153 ILE A O 1
ATOM 1135 N N . ASP A 1 154 ? 15.319 2.068 -36.822 1.00 98.44 154 ASP A N 1
ATOM 1136 C CA . ASP A 1 154 ? 16.723 2.016 -37.250 1.00 98.44 154 ASP A CA 1
ATOM 1137 C C . ASP A 1 154 ? 16.843 1.762 -38.775 1.00 98.44 154 ASP A C 1
ATOM 1139 O O . ASP A 1 154 ? 15.910 2.054 -39.523 1.00 98.44 154 ASP A O 1
ATOM 1143 N N . SER A 1 155 ? 17.970 1.227 -39.261 1.00 97.62 155 SER A N 1
ATOM 1144 C CA . SER A 1 155 ? 18.239 0.926 -40.681 1.00 97.62 155 SER A CA 1
ATOM 1145 C C . SER A 1 155 ? 17.446 -0.246 -41.270 1.00 97.62 155 SER A C 1
ATOM 1147 O O . SER A 1 155 ? 17.540 -0.527 -42.463 1.00 97.62 155 SER A O 1
ATOM 1149 N N . GLY A 1 156 ? 16.654 -0.927 -40.441 1.00 97.50 156 GLY A N 1
ATOM 1150 C CA . GLY A 1 156 ? 15.967 -2.168 -40.780 1.00 97.50 156 GLY A CA 1
ATOM 1151 C C . GLY A 1 156 ? 16.649 -3.396 -40.188 1.00 97.50 156 GLY A C 1
ATOM 1152 O O . GLY A 1 156 ? 17.423 -3.312 -39.231 1.00 97.50 156 GLY A O 1
ATOM 1153 N N . ILE A 1 157 ? 16.319 -4.563 -40.736 1.00 98.12 157 ILE A N 1
ATOM 1154 C CA . ILE A 1 157 ? 16.798 -5.859 -40.249 1.00 98.12 157 ILE A CA 1
ATOM 1155 C C . ILE A 1 157 ? 17.270 -6.747 -41.399 1.00 98.12 157 ILE A C 1
ATOM 1157 O O . ILE A 1 157 ? 16.699 -6.731 -42.485 1.00 98.12 157 ILE A O 1
ATOM 1161 N N . ILE A 1 158 ? 18.277 -7.582 -41.158 1.00 96.25 158 ILE A N 1
ATOM 1162 C CA . ILE A 1 158 ? 18.625 -8.684 -42.057 1.00 96.25 158 ILE A CA 1
ATOM 1163 C C . ILE A 1 158 ? 18.210 -10.021 -41.440 1.00 96.25 158 ILE A C 1
ATOM 1165 O O . ILE A 1 158 ? 18.222 -10.186 -40.220 1.00 96.25 158 ILE A O 1
ATOM 1169 N N . SER A 1 159 ? 17.872 -11.004 -42.279 1.00 96.62 159 SER A N 1
ATOM 1170 C CA . SER A 1 159 ? 17.678 -12.375 -41.800 1.00 96.62 159 SER A CA 1
ATOM 1171 C C . SER A 1 159 ? 18.987 -12.896 -41.207 1.00 96.62 159 SER A C 1
ATOM 1173 O O . SER A 1 159 ? 19.978 -13.042 -41.925 1.00 96.62 159 SER A O 1
ATOM 1175 N N . HIS A 1 160 ? 18.956 -13.227 -39.921 1.00 97.88 160 HIS A N 1
ATOM 1176 C CA . HIS A 1 160 ? 20.105 -13.683 -39.155 1.00 97.88 160 HIS A CA 1
ATOM 1177 C C . HIS A 1 160 ? 19.719 -14.902 -38.312 1.00 97.88 160 HIS A C 1
ATOM 1179 O O . HIS A 1 160 ? 18.737 -14.856 -37.571 1.00 97.88 160 HIS A O 1
ATOM 1185 N N . SER A 1 161 ? 20.478 -15.996 -38.384 1.00 97.25 161 SER A N 1
ATOM 1186 C CA . SER A 1 161 ? 20.154 -17.262 -37.706 1.00 97.25 161 SER A CA 1
ATOM 1187 C C . SER A 1 161 ? 20.008 -17.105 -36.193 1.00 97.25 161 SER A C 1
ATOM 1189 O O . SER A 1 161 ? 19.192 -17.786 -35.584 1.00 97.25 161 SER A O 1
ATOM 1191 N N . ASP A 1 162 ? 20.756 -16.165 -35.619 1.00 97.19 162 ASP A N 1
ATOM 1192 C CA . ASP A 1 162 ? 20.753 -15.846 -34.187 1.00 97.19 162 ASP A CA 1
ATOM 1193 C C . ASP A 1 162 ? 19.669 -14.834 -33.763 1.00 97.19 162 ASP A C 1
ATOM 1195 O O . ASP A 1 162 ? 19.558 -14.486 -32.594 1.00 97.19 162 ASP A O 1
ATOM 1199 N N . LEU A 1 163 ? 18.864 -14.332 -34.711 1.00 97.56 163 LEU A N 1
ATOM 1200 C CA . LEU A 1 163 ? 17.775 -13.382 -34.438 1.00 97.56 163 LEU A CA 1
ATOM 1201 C C . LEU A 1 163 ? 16.414 -13.850 -34.919 1.00 97.56 163 LEU A C 1
ATOM 1203 O O . LEU A 1 163 ? 15.417 -13.510 -34.294 1.00 97.56 163 LEU A O 1
ATOM 1207 N N . ASN A 1 164 ? 16.346 -14.610 -36.012 1.00 97.75 164 ASN A N 1
ATOM 1208 C CA . ASN A 1 164 ? 15.104 -14.886 -36.735 1.00 97.75 164 ASN A CA 1
ATOM 1209 C C . ASN A 1 164 ? 13.968 -15.414 -35.844 1.00 97.75 164 ASN A C 1
ATOM 1211 O O . ASN A 1 164 ? 12.812 -15.071 -36.067 1.00 97.75 164 ASN A O 1
ATOM 1215 N N . ALA A 1 165 ? 14.276 -16.204 -34.809 1.00 97.62 165 ALA A N 1
ATOM 1216 C CA . ALA A 1 165 ? 13.266 -16.710 -33.877 1.00 97.62 165 ALA A CA 1
ATOM 1217 C C . ALA A 1 165 ? 12.620 -15.613 -33.005 1.00 97.62 165 ALA A C 1
ATOM 1219 O O . ALA A 1 165 ? 11.529 -15.814 -32.466 1.00 97.62 165 ALA A O 1
ATOM 1220 N N . ASN A 1 166 ? 13.280 -14.466 -32.852 1.00 98.38 166 ASN A N 1
ATOM 1221 C CA . ASN A 1 166 ? 12.864 -13.333 -32.031 1.00 98.38 166 ASN A CA 1
ATOM 1222 C C . ASN A 1 166 ? 12.385 -12.116 -32.835 1.00 98.38 166 ASN A C 1
ATOM 1224 O O . ASN A 1 166 ? 11.877 -11.173 -32.230 1.00 98.38 166 ASN A O 1
ATOM 1228 N N . ILE A 1 167 ? 12.457 -12.144 -34.167 1.00 98.44 167 ILE A N 1
ATOM 1229 C CA . ILE A 1 167 ? 11.943 -11.067 -35.022 1.00 98.44 167 ILE A CA 1
ATOM 1230 C C . ILE A 1 167 ? 10.462 -11.300 -35.358 1.00 98.44 167 ILE A C 1
ATOM 1232 O O . ILE A 1 167 ? 10.067 -12.377 -35.801 1.00 98.44 167 ILE A O 1
ATOM 1236 N N . LEU A 1 168 ? 9.640 -10.272 -35.150 1.00 98.56 168 LEU A N 1
ATOM 1237 C CA . LEU A 1 168 ? 8.246 -10.186 -35.591 1.00 98.56 168 LEU A CA 1
ATOM 1238 C C . LEU A 1 168 ? 8.137 -9.365 -36.886 1.00 98.56 168 LEU A C 1
ATOM 1240 O O . LEU A 1 168 ? 9.064 -8.622 -37.216 1.00 98.56 168 LEU A O 1
ATOM 1244 N N . PRO A 1 169 ? 7.004 -9.449 -37.613 1.00 98.25 169 PRO A N 1
ATOM 1245 C CA . PRO A 1 169 ? 6.744 -8.565 -38.745 1.00 98.25 169 PRO A CA 1
ATOM 1246 C C . PRO A 1 169 ? 6.848 -7.091 -38.344 1.00 98.25 169 PRO A C 1
ATOM 1248 O O . PRO A 1 169 ? 6.293 -6.682 -37.321 1.00 98.25 169 PRO A O 1
ATOM 1251 N N . GLY A 1 170 ? 7.554 -6.320 -39.166 1.00 98.19 170 GLY A N 1
ATOM 1252 C CA . GLY A 1 170 ? 7.779 -4.891 -38.990 1.00 98.19 170 GLY A CA 1
ATOM 1253 C C . GLY A 1 170 ? 7.272 -4.071 -40.171 1.00 98.19 170 GLY A C 1
ATOM 1254 O O . GLY A 1 170 ? 6.339 -4.496 -40.850 1.00 98.19 170 GLY A O 1
ATOM 1255 N N . TYR A 1 171 ? 7.857 -2.893 -40.389 1.00 98.69 171 TYR A N 1
ATOM 1256 C CA . TYR A 1 171 ? 7.453 -2.000 -41.479 1.00 98.69 171 TYR A CA 1
ATOM 1257 C C . TYR A 1 171 ? 8.597 -1.080 -41.919 1.00 98.69 171 TYR A C 1
ATOM 1259 O O . TYR A 1 171 ? 9.398 -0.657 -41.081 1.00 98.69 171 TYR A O 1
ATOM 1267 N N . ASP A 1 172 ? 8.664 -0.753 -43.206 1.00 98.56 172 ASP A N 1
ATOM 1268 C CA . ASP A 1 172 ? 9.535 0.288 -43.741 1.00 98.56 172 ASP A CA 1
ATOM 1269 C C . ASP A 1 172 ? 8.785 1.622 -43.835 1.00 98.56 172 ASP A C 1
ATOM 1271 O O . ASP A 1 172 ? 7.739 1.754 -44.471 1.00 98.56 172 ASP A O 1
ATOM 1275 N N . MET A 1 173 ? 9.306 2.624 -43.136 1.00 98.00 173 MET A N 1
ATOM 1276 C CA . MET A 1 173 ? 8.755 3.971 -43.059 1.00 98.00 173 MET A CA 1
ATOM 1277 C C . MET A 1 173 ? 9.467 4.959 -43.987 1.00 98.00 173 MET A C 1
ATOM 1279 O O . MET A 1 173 ? 9.035 6.112 -44.056 1.00 98.00 173 MET A O 1
ATOM 1283 N N . LEU A 1 174 ? 10.512 4.551 -44.714 1.00 93.62 174 LEU A N 1
ATOM 1284 C CA . LEU A 1 174 ? 11.214 5.416 -45.656 1.00 93.62 174 LEU A CA 1
ATOM 1285 C C . LEU A 1 174 ? 10.291 5.810 -46.809 1.00 93.62 174 LEU A C 1
ATOM 1287 O O . LEU A 1 174 ? 9.840 5.000 -47.611 1.00 93.62 174 LEU A O 1
ATOM 1291 N N . SER A 1 175 ? 10.026 7.107 -46.926 1.00 91.19 175 SER A N 1
ATOM 1292 C CA . SER A 1 175 ? 9.129 7.613 -47.970 1.00 91.19 175 SER A CA 1
ATOM 1293 C C . SER A 1 175 ? 9.813 7.795 -49.334 1.00 91.19 175 SER A C 1
ATOM 1295 O O . SER A 1 175 ? 9.135 8.009 -50.339 1.00 91.19 175 SER A O 1
ATOM 1297 N N . PHE A 1 176 ? 11.150 7.753 -49.383 1.00 87.50 176 PHE A N 1
ATOM 1298 C CA . PHE A 1 176 ? 11.938 8.123 -50.561 1.00 87.50 176 PHE A CA 1
ATOM 1299 C C . PHE A 1 176 ? 12.747 6.936 -51.116 1.00 87.50 176 PHE A C 1
ATOM 1301 O O . PHE A 1 176 ? 13.780 6.592 -50.530 1.00 87.50 176 PHE A O 1
ATOM 1308 N N . PRO A 1 177 ? 12.386 6.401 -52.302 1.00 90.44 177 PRO A N 1
ATOM 1309 C CA . PRO A 1 177 ? 13.018 5.204 -52.871 1.00 90.44 177 PRO A CA 1
ATOM 1310 C C . PRO A 1 177 ? 14.537 5.282 -53.033 1.00 90.44 177 PRO A C 1
ATOM 1312 O O . PRO A 1 177 ? 15.251 4.294 -52.888 1.00 90.44 177 PRO A O 1
ATOM 1315 N N . ALA A 1 178 ? 15.072 6.474 -53.313 1.00 85.88 178 ALA A N 1
ATOM 1316 C CA . ALA A 1 178 ? 16.513 6.665 -53.475 1.00 85.88 178 ALA A CA 1
ATOM 1317 C C . ALA A 1 178 ? 17.303 6.462 -52.166 1.00 85.88 178 ALA A C 1
ATOM 1319 O O . ALA A 1 178 ? 18.476 6.094 -52.218 1.00 85.88 178 ALA A O 1
ATOM 1320 N N . MET A 1 179 ? 16.676 6.713 -51.012 1.00 88.88 179 MET A N 1
ATOM 1321 C CA . MET A 1 179 ? 17.264 6.434 -49.697 1.00 88.88 179 MET A CA 1
ATOM 1322 C C . MET A 1 179 ? 17.006 4.989 -49.270 1.00 88.88 179 MET A C 1
ATOM 1324 O O . MET A 1 179 ? 17.878 4.381 -48.655 1.00 88.88 179 MET A O 1
ATOM 1328 N N . ALA A 1 180 ? 15.836 4.456 -49.626 1.00 91.25 180 ALA A N 1
ATOM 1329 C CA . ALA A 1 180 ? 15.383 3.121 -49.260 1.00 91.25 180 ALA A CA 1
ATOM 1330 C C . ALA A 1 180 ? 16.092 1.995 -50.041 1.00 91.25 180 ALA A C 1
ATOM 1332 O O . ALA A 1 180 ? 16.377 0.947 -49.476 1.00 91.25 180 ALA A O 1
ATOM 1333 N N . LYS A 1 181 ? 16.524 2.228 -51.292 1.00 93.56 181 LYS A N 1
ATOM 1334 C CA . LYS A 1 181 ? 17.264 1.246 -52.126 1.00 93.56 181 LYS A CA 1
ATOM 1335 C C . LYS A 1 181 ? 16.514 -0.076 -52.416 1.00 93.56 181 LYS A C 1
ATOM 1337 O O . LYS A 1 181 ? 17.118 -1.006 -52.942 1.00 93.56 181 LYS A O 1
ATOM 1342 N N . ASP A 1 182 ? 15.214 -0.137 -52.173 1.00 94.62 182 ASP A N 1
ATOM 1343 C CA . ASP A 1 182 ? 14.313 -1.281 -52.423 1.00 94.62 182 ASP A CA 1
ATOM 1344 C C . ASP A 1 182 ? 13.423 -1.091 -53.661 1.00 94.62 182 ASP A C 1
ATOM 1346 O O . ASP A 1 182 ? 13.002 -2.071 -54.275 1.00 94.62 182 ASP A O 1
ATOM 1350 N N . GLY A 1 183 ? 13.220 0.153 -54.100 1.00 93.19 183 GLY A N 1
ATOM 1351 C CA . GLY A 1 183 ? 12.555 0.488 -55.361 1.00 93.19 183 GLY A CA 1
ATOM 1352 C C . GLY A 1 183 ? 11.232 1.237 -55.212 1.00 93.19 183 GLY A C 1
ATOM 1353 O O . GLY A 1 183 ? 10.690 1.685 -56.227 1.00 93.19 183 GLY A O 1
ATOM 1354 N N . ASP A 1 184 ? 10.746 1.438 -53.991 1.00 94.19 184 ASP A N 1
ATOM 1355 C CA . ASP A 1 184 ? 9.515 2.160 -53.677 1.00 94.19 184 ASP A CA 1
ATOM 1356 C C . ASP A 1 184 ? 9.635 2.984 -52.376 1.00 94.19 184 ASP A C 1
ATOM 1358 O O . ASP A 1 184 ? 10.725 3.381 -51.976 1.00 94.19 184 ASP A O 1
ATOM 1362 N N . GLY A 1 185 ? 8.505 3.470 -51.858 1.00 93.81 185 GLY A N 1
ATOM 1363 C CA . GLY A 1 185 ? 8.449 4.154 -50.562 1.00 93.81 185 GLY A CA 1
ATOM 1364 C C . GLY A 1 185 ? 7.920 3.192 -49.501 1.00 93.81 185 GLY A C 1
ATOM 1365 O O . GLY A 1 185 ? 7.998 1.992 -49.678 1.00 93.81 185 GLY A O 1
ATOM 1366 N N . ARG A 1 186 ? 7.278 3.722 -48.456 1.00 97.69 186 ARG A N 1
ATOM 1367 C CA . ARG A 1 186 ? 6.740 2.946 -47.324 1.00 97.69 186 ARG A CA 1
ATOM 1368 C C . ARG A 1 186 ? 6.073 1.616 -47.707 1.00 97.69 186 ARG A C 1
ATOM 1370 O O . ARG A 1 186 ? 5.029 1.619 -48.367 1.00 97.69 186 ARG A O 1
ATOM 1377 N N . ASP A 1 187 ? 6.572 0.512 -47.163 1.00 97.62 187 ASP A N 1
ATOM 1378 C CA . ASP A 1 187 ? 6.132 -0.846 -47.490 1.00 97.62 187 ASP A CA 1
ATOM 1379 C C . ASP A 1 187 ? 6.292 -1.818 -46.284 1.00 97.62 187 ASP A C 1
ATOM 1381 O O . ASP A 1 187 ? 6.901 -1.477 -45.269 1.00 97.62 187 ASP A O 1
ATOM 1385 N N . PRO A 1 188 ? 5.695 -3.028 -46.305 1.00 97.44 188 PRO A N 1
ATOM 1386 C CA . PRO A 1 188 ? 5.698 -3.935 -45.153 1.00 97.44 188 PRO A CA 1
ATOM 1387 C C . PRO A 1 188 ? 6.994 -4.744 -44.958 1.00 97.44 188 PRO A C 1
ATOM 1389 O O . PRO A 1 188 ? 7.029 -5.599 -44.069 1.00 97.44 188 PRO A O 1
ATOM 1392 N N . ASN A 1 189 ? 8.035 -4.546 -45.772 1.00 97.75 189 ASN A N 1
ATOM 1393 C CA . ASN A 1 189 ? 9.298 -5.272 -45.686 1.00 97.75 189 ASN A CA 1
ATOM 1394 C C . ASN A 1 189 ? 10.410 -4.394 -45.073 1.00 97.75 189 ASN A C 1
ATOM 1396 O O . ASN A 1 189 ? 11.131 -3.719 -45.795 1.00 97.75 189 ASN A O 1
ATOM 1400 N N . PRO A 1 190 ? 10.660 -4.471 -43.752 1.00 97.88 190 PRO A N 1
ATOM 1401 C CA . PRO A 1 190 ? 11.661 -3.647 -43.063 1.00 97.88 190 PRO A CA 1
ATOM 1402 C C . PRO A 1 190 ? 13.107 -4.127 -43.286 1.00 97.88 190 PRO A C 1
ATOM 1404 O O . PRO A 1 190 ? 13.954 -4.005 -42.392 1.00 97.88 190 PRO A O 1
ATOM 1407 N N . ARG A 1 191 ? 13.391 -4.774 -44.418 1.00 97.94 191 ARG A N 1
ATOM 1408 C CA . ARG A 1 191 ? 14.703 -5.350 -44.688 1.00 97.94 191 ARG A CA 1
ATOM 1409 C C . ARG A 1 191 ? 15.734 -4.237 -44.846 1.00 97.94 191 ARG A C 1
ATOM 1411 O O . ARG A 1 191 ? 15.518 -3.277 -45.565 1.00 97.94 191 ARG A O 1
ATOM 1418 N N . ASP A 1 192 ? 16.879 -4.388 -44.191 1.00 97.69 192 ASP A N 1
ATOM 1419 C CA . ASP A 1 192 ? 18.016 -3.504 -44.433 1.00 97.69 192 ASP A CA 1
ATOM 1420 C C . ASP A 1 192 ? 18.633 -3.846 -45.804 1.00 97.69 192 ASP A C 1
ATOM 1422 O O . ASP A 1 192 ? 19.130 -4.959 -46.006 1.00 97.69 192 ASP A O 1
ATOM 1426 N N . GLU A 1 193 ? 18.562 -2.912 -46.756 1.00 97.25 193 GLU A N 1
ATOM 1427 C CA . GLU A 1 193 ? 19.160 -3.040 -48.098 1.00 97.25 193 GLU A CA 1
ATOM 1428 C C . GLU A 1 193 ? 20.600 -2.494 -48.178 1.00 97.25 193 GLU A C 1
ATOM 1430 O O . GLU A 1 193 ? 21.228 -2.523 -49.240 1.00 97.25 193 GLU A O 1
ATOM 1435 N N . GLY A 1 194 ? 21.147 -2.009 -47.059 1.00 94.31 194 GLY A N 1
ATOM 1436 C CA . GLY A 1 194 ? 22.480 -1.425 -46.976 1.00 94.31 194 GLY A CA 1
ATOM 1437 C C . GLY A 1 194 ? 22.505 0.086 -47.239 1.00 94.31 194 GLY A C 1
ATOM 1438 O O . GLY A 1 194 ? 22.084 0.597 -48.283 1.00 94.31 194 GLY A O 1
ATOM 1439 N N . ASP A 1 195 ? 23.060 0.838 -46.294 1.00 93.06 195 ASP A N 1
ATOM 1440 C CA . ASP A 1 195 ? 23.110 2.303 -46.293 1.00 93.06 195 ASP A CA 1
ATOM 1441 C C . ASP A 1 195 ? 24.427 2.899 -46.829 1.00 93.06 195 ASP A C 1
ATOM 1443 O O . ASP A 1 195 ? 24.637 4.112 -46.726 1.00 93.06 195 ASP A O 1
ATOM 1447 N N . ALA A 1 196 ? 25.290 2.089 -47.459 1.00 93.06 196 ALA A N 1
ATOM 1448 C CA . ALA A 1 196 ? 26.553 2.555 -48.027 1.00 93.06 196 ALA A CA 1
ATOM 1449 C C . ALA A 1 196 ? 26.355 3.751 -48.964 1.00 93.06 196 ALA A C 1
ATOM 1451 O O . ALA A 1 196 ? 25.431 3.776 -49.794 1.00 93.06 196 ALA A O 1
ATOM 1452 N N . ASN A 1 197 ? 27.281 4.706 -48.867 1.00 86.81 197 ASN A N 1
ATOM 1453 C CA . ASN A 1 197 ? 27.276 5.938 -49.640 1.00 86.81 197 ASN A CA 1
ATOM 1454 C C . ASN A 1 197 ? 28.627 6.195 -50.333 1.00 86.81 197 ASN A C 1
ATOM 1456 O O . ASN A 1 197 ? 29.695 5.733 -49.926 1.00 86.81 197 ASN A O 1
ATOM 1460 N N . SER A 1 198 ? 28.572 6.967 -51.413 1.00 91.62 198 SER A N 1
ATOM 1461 C CA . SER A 1 198 ? 29.753 7.497 -52.093 1.00 91.62 198 SER A CA 1
ATOM 1462 C C . SER A 1 198 ? 30.158 8.852 -51.514 1.00 91.62 198 SER A C 1
ATOM 1464 O O . SER A 1 198 ? 29.347 9.562 -50.919 1.00 91.62 198 SER A O 1
ATOM 1466 N N . TYR A 1 199 ? 31.413 9.249 -51.739 1.00 90.88 199 TYR A N 1
ATOM 1467 C CA . TYR A 1 199 ? 31.901 10.565 -51.329 1.00 90.88 199 TYR A CA 1
ATOM 1468 C C . TYR A 1 199 ? 31.013 11.681 -51.898 1.00 90.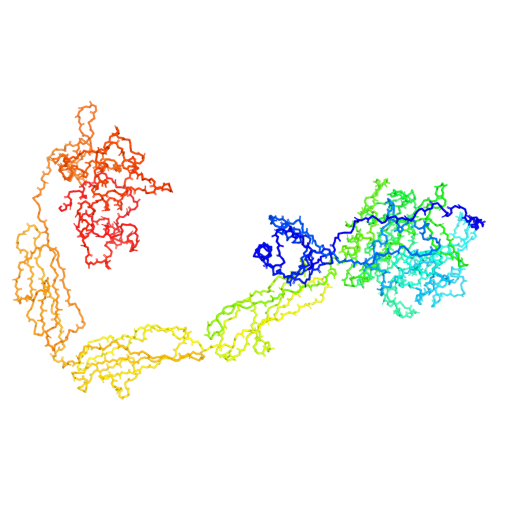88 199 TYR A C 1
ATOM 1470 O O . TYR A 1 199 ? 30.741 11.716 -53.098 1.00 90.88 199 TYR A O 1
ATOM 1478 N N . GLY A 1 200 ? 30.572 12.599 -51.042 1.00 82.31 200 GLY A N 1
ATOM 1479 C CA . GLY A 1 200 ? 29.726 13.728 -51.417 1.00 82.31 200 GLY A CA 1
ATOM 1480 C C . GLY A 1 200 ? 28.242 13.398 -51.615 1.00 82.31 200 GLY A C 1
ATOM 1481 O O . GLY A 1 200 ? 27.452 14.327 -51.777 1.00 82.31 200 GLY A O 1
ATOM 1482 N N . GLN A 1 201 ? 27.836 12.120 -51.582 1.00 88.25 201 GLN A N 1
ATOM 1483 C CA . GLN A 1 201 ? 26.449 11.708 -51.846 1.00 88.25 201 GLN A CA 1
ATOM 1484 C C . GLN A 1 201 ? 25.469 12.260 -50.805 1.00 88.25 201 GLN A C 1
ATOM 1486 O O . GLN A 1 201 ? 24.360 12.650 -51.152 1.00 88.25 201 GLN A O 1
ATOM 1491 N N . CYS A 1 202 ? 25.891 12.335 -49.544 1.00 83.94 202 CYS A N 1
ATOM 1492 C CA . CYS A 1 202 ? 25.053 12.794 -48.435 1.00 83.94 202 CYS A CA 1
ATOM 1493 C C . CYS A 1 202 ? 25.268 14.275 -48.100 1.00 83.94 202 CYS A C 1
ATOM 1495 O O . CYS A 1 202 ? 24.952 14.727 -47.003 1.00 83.94 202 CYS A O 1
ATOM 1497 N N . GLY A 1 203 ? 25.843 15.028 -49.039 1.00 83.81 203 GLY A N 1
ATOM 1498 C CA . GLY A 1 203 ? 26.215 16.428 -48.876 1.00 83.81 203 GLY A CA 1
ATOM 1499 C C . GLY A 1 203 ? 27.689 16.663 -49.190 1.00 83.81 203 GLY A C 1
ATOM 1500 O O . GLY A 1 203 ? 28.521 15.757 -49.092 1.00 83.81 203 GLY A O 1
ATOM 1501 N N . ALA A 1 204 ? 28.024 17.897 -49.567 1.00 84.69 204 ALA A N 1
ATOM 1502 C CA . ALA A 1 204 ? 29.383 18.270 -49.942 1.00 84.69 204 ALA A CA 1
ATOM 1503 C C . ALA A 1 204 ? 30.388 17.923 -48.828 1.00 84.69 204 ALA A C 1
ATOM 1505 O O . ALA A 1 204 ? 30.216 18.314 -47.676 1.00 84.69 204 ALA A O 1
ATOM 1506 N N . GLY A 1 205 ? 31.442 17.181 -49.179 1.00 81.69 205 GLY A N 1
ATOM 1507 C CA . GLY A 1 205 ? 32.493 16.779 -48.241 1.00 81.69 205 GLY A CA 1
ATOM 1508 C C . GLY A 1 205 ? 32.172 15.568 -47.358 1.00 81.69 205 GLY A C 1
ATOM 1509 O O . GLY A 1 205 ? 33.033 15.175 -46.573 1.00 81.69 205 GLY A O 1
ATOM 1510 N N . THR A 1 206 ? 30.991 14.950 -47.483 1.00 79.69 206 THR A N 1
ATOM 1511 C CA . THR A 1 206 ? 30.681 13.705 -46.757 1.00 79.69 206 THR A CA 1
ATOM 1512 C C . THR A 1 206 ? 31.572 12.552 -47.242 1.00 79.69 206 THR A C 1
ATOM 1514 O O . THR A 1 206 ? 31.679 12.337 -48.452 1.00 79.69 206 THR A O 1
ATOM 1517 N N . PRO A 1 207 ? 32.261 11.820 -46.346 1.00 83.50 207 PRO A N 1
ATOM 1518 C CA . PRO A 1 207 ? 33.104 10.698 -46.743 1.00 83.50 207 PRO A CA 1
ATOM 1519 C C . PRO A 1 207 ? 32.258 9.518 -47.232 1.00 83.50 207 PRO A C 1
ATOM 1521 O O . PRO A 1 207 ? 31.124 9.343 -46.792 1.00 83.50 207 PRO A O 1
ATOM 1524 N N . ALA A 1 208 ? 32.839 8.693 -48.106 1.00 86.62 208 ALA A N 1
ATOM 1525 C CA . ALA A 1 208 ? 32.257 7.400 -48.449 1.00 86.62 208 ALA A CA 1
ATOM 1526 C C . ALA A 1 208 ? 32.294 6.461 -47.232 1.00 86.62 208 ALA A C 1
ATOM 1528 O O . ALA A 1 208 ? 33.302 6.399 -46.520 1.00 86.62 208 ALA A O 1
ATOM 1529 N N . ALA A 1 209 ? 31.222 5.707 -47.031 1.00 86.88 209 ALA A N 1
ATOM 1530 C CA . ALA A 1 209 ? 31.040 4.744 -45.957 1.00 86.88 209 ALA A CA 1
ATOM 1531 C C . ALA A 1 209 ? 30.473 3.434 -46.519 1.00 86.88 209 ALA A C 1
ATOM 1533 O O . ALA A 1 209 ? 29.701 3.435 -47.478 1.00 86.88 209 ALA A O 1
ATOM 1534 N N . GLY A 1 210 ? 30.890 2.312 -45.929 1.00 91.94 210 GLY A N 1
ATOM 1535 C CA . GLY A 1 210 ? 30.294 1.004 -46.210 1.00 91.94 210 GLY A CA 1
ATOM 1536 C C . GLY A 1 210 ? 29.014 0.789 -45.408 1.00 91.94 210 GLY A C 1
ATOM 1537 O O . GLY A 1 210 ? 28.735 1.561 -44.491 1.00 91.94 210 GLY A O 1
ATOM 1538 N N . ASP A 1 211 ? 28.289 -0.281 -45.732 1.00 93.69 211 ASP A N 1
ATOM 1539 C CA . ASP A 1 211 ? 27.014 -0.597 -45.091 1.00 93.69 211 ASP A CA 1
ATOM 1540 C C . ASP A 1 211 ? 27.184 -0.799 -43.582 1.00 93.69 211 ASP A C 1
ATOM 1542 O O . ASP A 1 211 ? 28.064 -1.530 -43.104 1.00 93.69 211 ASP A O 1
ATOM 1546 N N . SER A 1 212 ? 26.342 -0.110 -42.823 1.00 91.81 212 SER A N 1
ATOM 1547 C CA . SER A 1 212 ? 26.409 -0.068 -41.374 1.00 91.81 212 SER A CA 1
ATOM 1548 C C . SER A 1 212 ? 25.777 -1.303 -40.745 1.00 91.81 212 SER A C 1
ATOM 1550 O O . SER A 1 212 ? 26.319 -1.794 -39.745 1.00 91.81 212 SER A O 1
ATOM 1552 N N . TRP A 1 213 ? 24.670 -1.794 -41.321 1.00 97.31 213 TRP A N 1
ATOM 1553 C CA . TRP A 1 213 ? 23.807 -2.847 -40.767 1.00 97.31 213 TRP A CA 1
ATOM 1554 C C . TRP A 1 213 ? 23.400 -2.561 -39.318 1.00 97.31 213 TRP A C 1
ATOM 1556 O O . TRP A 1 213 ? 23.374 -3.435 -38.443 1.00 97.31 213 TRP A O 1
ATOM 1566 N N . HIS A 1 214 ? 23.190 -1.280 -39.041 1.00 97.19 214 HIS A N 1
ATOM 1567 C CA . HIS A 1 214 ? 23.103 -0.742 -37.700 1.00 97.19 214 HIS A CA 1
ATOM 1568 C C . HIS A 1 214 ? 21.908 -1.314 -36.923 1.00 97.19 214 HIS A C 1
ATOM 1570 O O . HIS A 1 214 ? 22.092 -1.800 -35.805 1.00 97.19 214 HIS A O 1
ATOM 1576 N N . GLY A 1 215 ? 20.732 -1.395 -37.550 1.00 97.62 215 GLY A N 1
ATOM 1577 C CA . GLY A 1 215 ? 19.525 -1.959 -36.945 1.00 97.62 215 GLY A CA 1
ATOM 1578 C C . GLY A 1 215 ? 19.644 -3.441 -36.593 1.00 97.62 215 GLY A C 1
ATOM 1579 O O . GLY A 1 215 ? 19.177 -3.858 -35.533 1.00 97.62 215 GLY A O 1
ATOM 1580 N N . THR A 1 216 ? 20.359 -4.229 -37.404 1.00 98.50 216 THR A N 1
ATOM 1581 C CA . THR A 1 216 ? 20.634 -5.646 -37.102 1.00 98.50 216 THR A CA 1
ATOM 1582 C C . THR A 1 216 ? 21.507 -5.796 -35.858 1.00 98.50 216 THR A C 1
ATOM 1584 O O . THR A 1 216 ? 21.237 -6.649 -35.013 1.00 98.50 216 THR A O 1
ATOM 1587 N N . HIS A 1 217 ? 22.531 -4.955 -35.705 1.00 98.62 217 HIS A N 1
ATOM 1588 C CA . HIS A 1 217 ? 23.402 -4.978 -34.525 1.00 98.62 217 HIS A CA 1
ATOM 1589 C C . HIS A 1 217 ? 22.640 -4.576 -33.256 1.00 98.62 217 HIS A C 1
ATOM 1591 O O . HIS A 1 217 ? 22.698 -5.284 -32.247 1.00 98.62 217 HIS A O 1
ATOM 1597 N N . THR A 1 218 ? 21.848 -3.504 -33.344 1.00 98.44 218 THR A N 1
ATOM 1598 C CA . THR A 1 218 ? 20.949 -3.016 -32.287 1.00 98.44 218 THR A CA 1
ATOM 1599 C C . THR A 1 218 ? 19.934 -4.086 -31.859 1.00 98.44 218 THR A C 1
ATOM 1601 O O . THR A 1 218 ? 19.774 -4.343 -30.664 1.00 98.44 218 THR A O 1
ATOM 1604 N N . ALA A 1 219 ? 19.280 -4.759 -32.813 1.00 98.75 219 ALA A N 1
ATOM 1605 C CA . ALA A 1 219 ? 18.319 -5.829 -32.537 1.00 98.75 219 ALA A CA 1
ATOM 1606 C C . ALA A 1 219 ? 18.966 -7.031 -31.828 1.00 98.75 219 ALA A C 1
ATOM 1608 O O . ALA A 1 219 ? 18.353 -7.614 -30.928 1.00 98.75 219 ALA A O 1
ATOM 1609 N N . GLY A 1 220 ? 20.214 -7.362 -32.181 1.00 98.62 220 GLY A N 1
ATOM 1610 C CA . GLY A 1 220 ? 20.984 -8.411 -31.514 1.00 98.62 220 GLY A CA 1
ATOM 1611 C C . GLY A 1 220 ? 21.313 -8.105 -30.060 1.00 98.62 220 GLY A C 1
ATOM 1612 O O . GLY A 1 220 ? 21.128 -8.970 -29.206 1.00 98.62 220 GLY A O 1
ATOM 1613 N N . ILE A 1 221 ? 21.672 -6.854 -29.745 1.00 98.81 221 ILE A N 1
ATOM 1614 C CA . ILE A 1 221 ? 21.900 -6.428 -28.356 1.00 98.81 221 ILE A CA 1
ATOM 1615 C C . ILE A 1 221 ? 20.618 -6.608 -27.537 1.00 98.81 221 ILE A C 1
ATOM 1617 O O . ILE A 1 221 ? 20.667 -7.025 -26.381 1.00 98.81 221 ILE A O 1
ATOM 1621 N N . ILE A 1 222 ? 19.457 -6.325 -28.133 1.00 98.81 222 ILE A N 1
ATOM 1622 C CA . ILE A 1 222 ? 18.171 -6.460 -27.447 1.00 98.81 222 ILE A CA 1
ATOM 1623 C C . ILE A 1 222 ? 17.800 -7.930 -27.244 1.00 98.81 222 ILE A C 1
ATOM 1625 O O . ILE A 1 222 ? 17.481 -8.318 -26.122 1.00 98.81 222 ILE A O 1
ATOM 1629 N N . SER A 1 223 ? 17.814 -8.741 -28.306 1.00 98.25 223 SER A N 1
ATOM 1630 C CA . SER A 1 223 ? 17.126 -10.043 -28.311 1.00 98.25 223 SER A CA 1
ATOM 1631 C C . SER A 1 223 ? 17.761 -11.121 -29.197 1.00 98.25 223 SER A C 1
ATOM 1633 O O . SER A 1 223 ? 17.041 -11.986 -29.697 1.00 98.25 223 SER A O 1
ATOM 1635 N N . ALA A 1 224 ? 19.084 -11.126 -29.395 1.00 98.50 224 ALA A N 1
ATOM 1636 C CA . ALA A 1 224 ? 19.728 -12.332 -29.922 1.00 98.50 224 ALA A CA 1
ATOM 1637 C C . ALA A 1 224 ? 19.365 -13.557 -29.062 1.00 98.50 224 ALA A C 1
ATOM 1639 O O . ALA A 1 224 ? 19.179 -13.453 -27.841 1.00 98.50 224 ALA A O 1
ATOM 1640 N N . VAL A 1 225 ? 19.153 -14.690 -29.724 1.00 97.44 225 VAL A N 1
ATOM 1641 C CA . VAL A 1 225 ? 18.634 -15.906 -29.098 1.00 97.44 225 VAL A CA 1
ATOM 1642 C C . VAL A 1 225 ? 19.714 -16.485 -28.191 1.00 97.44 225 VAL A C 1
ATOM 1644 O O . VAL A 1 225 ? 20.723 -16.965 -28.674 1.00 97.44 225 VAL A O 1
ATOM 1647 N N . ALA A 1 226 ? 19.483 -16.478 -26.880 1.00 94.88 226 ALA A N 1
ATOM 1648 C CA . ALA A 1 226 ? 20.434 -17.052 -25.931 1.00 94.88 226 ALA A CA 1
ATOM 1649 C C . ALA A 1 226 ? 20.260 -18.571 -25.788 1.00 94.88 226 ALA A C 1
ATOM 1651 O O . ALA A 1 226 ? 19.130 -19.069 -25.722 1.00 94.88 226 ALA A O 1
ATOM 1652 N N . GLY A 1 227 ? 21.373 -19.284 -25.630 1.00 91.12 227 GLY A N 1
ATOM 1653 C CA . GLY A 1 227 ? 21.398 -20.712 -25.309 1.00 91.12 227 GLY A CA 1
ATOM 1654 C C . GLY A 1 227 ? 21.140 -21.623 -26.510 1.00 91.12 227 GLY A C 1
ATOM 1655 O O . GLY A 1 227 ? 20.583 -22.712 -26.352 1.00 91.12 227 GLY A O 1
ATOM 1656 N N . ASN A 1 228 ? 21.452 -21.153 -27.719 1.00 92.69 228 ASN A N 1
ATOM 1657 C CA . ASN A 1 228 ? 21.297 -21.921 -28.958 1.00 92.69 228 ASN A CA 1
ATOM 1658 C C . ASN A 1 228 ? 22.643 -22.467 -29.485 1.00 92.69 228 ASN A C 1
ATOM 1660 O O . ASN A 1 228 ? 22.681 -23.063 -30.567 1.00 92.69 228 ASN A O 1
ATOM 1664 N N . GLY A 1 229 ? 23.735 -22.262 -28.737 1.00 90.12 229 GLY A N 1
ATOM 1665 C CA . GLY A 1 229 ? 25.086 -22.707 -29.073 1.00 90.12 229 GLY A CA 1
ATOM 1666 C C . GLY A 1 229 ? 25.748 -21.966 -30.242 1.00 90.12 229 GLY A C 1
ATOM 1667 O O . GLY A 1 229 ? 26.815 -22.385 -30.702 1.00 90.12 229 GLY A O 1
ATOM 1668 N N . ILE A 1 230 ? 25.157 -20.879 -30.750 1.00 93.19 230 ILE A N 1
ATOM 1669 C CA . ILE A 1 230 ? 25.741 -20.032 -31.797 1.00 93.19 230 ILE A CA 1
ATOM 1670 C C . ILE A 1 230 ? 25.885 -18.597 -31.289 1.00 93.19 230 ILE A C 1
ATOM 1672 O O . ILE A 1 230 ? 25.276 -18.209 -30.311 1.00 93.19 230 ILE A O 1
ATOM 1676 N N . GLY A 1 231 ? 26.746 -17.812 -31.930 1.00 95.38 231 GLY A N 1
ATOM 1677 C CA . GLY A 1 231 ? 26.664 -16.358 -31.815 1.00 95.38 231 GLY A CA 1
ATOM 1678 C C . GLY A 1 231 ? 26.736 -15.746 -30.418 1.00 95.38 231 GLY A C 1
ATOM 1679 O O . GLY A 1 231 ? 27.692 -15.989 -29.678 1.00 95.38 231 GLY A O 1
ATOM 1680 N N . VAL A 1 232 ? 25.784 -14.857 -30.137 1.00 96.69 232 VAL A N 1
ATOM 1681 C CA . VAL A 1 232 ? 25.723 -13.963 -28.972 1.00 96.69 232 VAL A CA 1
ATOM 1682 C C . VAL A 1 232 ? 24.361 -14.075 -28.281 1.00 96.69 232 VAL A C 1
ATOM 1684 O O . VAL A 1 232 ? 23.371 -14.451 -28.890 1.00 96.69 232 VAL A O 1
ATOM 1687 N N . ALA A 1 233 ? 24.269 -13.637 -27.028 1.00 97.12 233 ALA A N 1
ATOM 1688 C CA . ALA A 1 233 ? 22.991 -13.501 -26.335 1.00 97.12 233 ALA A CA 1
ATOM 1689 C C . ALA A 1 233 ? 22.481 -12.054 -26.380 1.00 97.12 233 ALA A C 1
ATOM 1691 O O . ALA A 1 233 ? 23.252 -11.116 -26.186 1.00 97.12 233 ALA A O 1
ATOM 1692 N N . GLY A 1 234 ? 21.176 -11.847 -26.546 1.00 98.12 234 GLY A N 1
ATOM 1693 C CA . GLY A 1 234 ? 20.548 -10.546 -26.302 1.00 98.12 234 GLY A CA 1
ATOM 1694 C C . GLY A 1 234 ? 20.379 -10.282 -24.808 1.00 98.12 234 GLY A C 1
ATOM 1695 O O . GLY A 1 234 ? 20.360 -11.213 -24.009 1.00 98.12 234 GLY A O 1
ATOM 1696 N N . VAL A 1 235 ? 20.224 -9.023 -24.401 1.00 98.56 235 VAL A N 1
ATOM 1697 C CA . VAL A 1 235 ? 19.952 -8.665 -22.997 1.00 98.56 235 VAL A CA 1
ATOM 1698 C C . VAL A 1 235 ? 18.589 -9.200 -22.536 1.00 98.56 235 VAL A C 1
ATOM 1700 O O . VAL A 1 235 ? 18.466 -9.662 -21.404 1.00 98.56 235 VAL A O 1
ATOM 1703 N N . ALA A 1 236 ? 17.583 -9.185 -23.414 1.00 98.44 236 ALA A N 1
ATOM 1704 C CA . ALA A 1 236 ? 16.246 -9.737 -23.203 1.00 98.44 236 ALA A CA 1
ATOM 1705 C C . ALA A 1 236 ? 15.969 -10.848 -24.240 1.00 98.44 236 ALA A C 1
ATOM 1707 O O . ALA A 1 236 ? 15.193 -10.650 -25.179 1.00 98.44 236 ALA A O 1
ATOM 1708 N N . PRO A 1 237 ? 16.604 -12.029 -24.111 1.00 97.75 237 PRO A N 1
ATOM 1709 C CA . PRO A 1 237 ? 16.640 -13.040 -25.172 1.00 97.75 237 PRO A CA 1
ATOM 1710 C C . PRO A 1 237 ? 15.291 -13.724 -25.443 1.00 97.75 237 PRO A C 1
ATOM 1712 O O . PRO A 1 237 ? 15.168 -14.470 -26.412 1.00 97.75 237 PRO A O 1
ATOM 1715 N N . LYS A 1 238 ? 14.271 -13.492 -24.605 1.00 97.88 238 LYS A N 1
ATOM 1716 C CA . LYS A 1 238 ? 12.897 -13.975 -24.824 1.00 97.88 238 LYS A CA 1
ATOM 1717 C C . LYS A 1 238 ? 11.900 -12.871 -25.178 1.00 97.88 238 LYS A C 1
ATOM 1719 O O . LYS A 1 238 ? 10.726 -13.178 -25.401 1.00 97.88 238 LYS A O 1
ATOM 1724 N N . ALA A 1 239 ? 12.346 -11.616 -25.244 1.00 98.56 239 ALA A N 1
ATOM 1725 C CA . ALA A 1 239 ? 11.563 -10.557 -25.865 1.00 98.56 239 ALA A CA 1
ATOM 1726 C C . ALA A 1 239 ? 11.507 -10.763 -27.383 1.00 98.56 239 ALA A C 1
ATOM 1728 O O . ALA A 1 239 ? 12.333 -11.463 -27.974 1.00 98.56 239 ALA A O 1
ATOM 1729 N N . LYS A 1 240 ? 10.518 -10.138 -28.019 1.00 98.69 240 LYS A N 1
ATOM 1730 C CA . LYS A 1 240 ? 10.420 -10.072 -29.476 1.00 98.69 240 LYS A CA 1
ATOM 1731 C C . LYS A 1 240 ? 10.744 -8.674 -29.980 1.00 98.69 240 LYS A C 1
ATOM 1733 O O . LYS A 1 240 ? 10.428 -7.693 -29.311 1.00 98.69 240 LYS A O 1
ATOM 1738 N N . VAL A 1 241 ? 11.334 -8.586 -31.167 1.00 98.88 241 VAL A N 1
ATOM 1739 C CA . VAL A 1 241 ? 11.659 -7.318 -31.823 1.00 98.88 241 VAL A CA 1
ATOM 1740 C C . VAL A 1 241 ? 10.756 -7.079 -33.023 1.00 98.88 241 VAL A C 1
ATOM 1742 O O . VAL A 1 241 ? 10.590 -7.958 -33.863 1.00 98.88 241 VAL A O 1
ATOM 1745 N N . VAL A 1 242 ? 10.207 -5.868 -33.113 1.00 98.88 242 VAL A N 1
ATOM 1746 C CA . VAL A 1 242 ? 9.551 -5.336 -34.314 1.00 98.88 242 VAL A CA 1
ATOM 1747 C C . VAL A 1 242 ? 10.527 -4.362 -34.982 1.00 98.88 242 VAL A C 1
ATOM 1749 O O . VAL A 1 242 ? 10.761 -3.275 -34.447 1.00 98.88 242 VAL A O 1
ATOM 1752 N N . PRO A 1 243 ? 11.144 -4.731 -36.112 1.00 98.75 243 PRO A N 1
ATOM 1753 C CA . PRO A 1 243 ? 12.059 -3.851 -36.826 1.00 98.75 243 PRO A CA 1
ATOM 1754 C C . PRO A 1 243 ? 11.267 -2.808 -37.617 1.00 98.75 243 PRO A C 1
ATOM 1756 O O . PRO A 1 243 ? 10.377 -3.151 -38.391 1.00 98.75 243 PRO A O 1
ATOM 1759 N N . ILE A 1 244 ? 11.580 -1.531 -37.425 1.00 98.75 244 ILE A N 1
ATOM 1760 C CA . ILE A 1 244 ? 10.963 -0.432 -38.166 1.00 98.75 244 ILE A CA 1
ATOM 1761 C C . ILE A 1 244 ? 12.073 0.313 -38.883 1.00 98.75 244 ILE A C 1
ATOM 1763 O O . ILE A 1 244 ? 12.901 0.981 -38.260 1.00 98.75 244 ILE A O 1
ATOM 1767 N N . ARG A 1 245 ? 12.110 0.159 -40.201 1.00 98.56 245 ARG A N 1
ATOM 1768 C CA . ARG A 1 245 ? 13.132 0.780 -41.029 1.00 98.56 245 ARG A CA 1
ATOM 1769 C C . ARG A 1 245 ? 12.767 2.244 -41.242 1.00 98.56 245 ARG A C 1
ATOM 1771 O O . ARG A 1 245 ? 11.724 2.558 -41.791 1.00 98.56 245 ARG A O 1
ATOM 1778 N N . ALA A 1 246 ? 13.586 3.145 -40.718 1.00 96.81 246 ALA A N 1
ATOM 1779 C CA . ALA A 1 246 ? 13.414 4.594 -40.843 1.00 96.81 246 ALA A CA 1
ATOM 1780 C C . ALA A 1 246 ? 14.719 5.297 -41.241 1.00 96.81 246 ALA A C 1
ATOM 1782 O O . ALA A 1 246 ? 14.749 6.521 -41.372 1.00 96.81 246 ALA A O 1
ATOM 1783 N N . LEU A 1 247 ? 15.797 4.529 -41.425 1.00 94.06 247 LEU A N 1
ATOM 1784 C CA . LEU A 1 247 ? 17.083 4.984 -41.930 1.00 94.06 247 LEU A CA 1
ATOM 1785 C C . LEU A 1 247 ? 17.474 4.160 -43.157 1.00 94.06 247 LEU A C 1
ATOM 1787 O O . LEU A 1 247 ? 17.322 2.942 -43.180 1.00 94.06 247 LEU A O 1
ATOM 1791 N N . GLY A 1 248 ? 18.022 4.834 -44.155 1.00 91.38 248 GLY A N 1
ATOM 1792 C CA . GLY A 1 248 ? 18.640 4.227 -45.322 1.00 91.38 248 GLY A CA 1
ATOM 1793 C C . GLY A 1 248 ? 19.892 5.007 -45.699 1.00 91.38 248 GLY A C 1
ATOM 1794 O O . GLY A 1 248 ? 20.598 5.550 -44.843 1.00 91.38 248 GLY A O 1
ATOM 1795 N N . VAL A 1 249 ? 20.166 5.115 -46.995 1.00 92.38 249 VAL A N 1
ATOM 1796 C CA . VAL A 1 249 ? 21.308 5.892 -47.489 1.00 92.38 249 VAL A CA 1
ATOM 1797 C C . VAL A 1 249 ? 21.198 7.337 -47.010 1.00 92.38 249 VAL A C 1
ATOM 1799 O O . VAL A 1 249 ? 20.174 7.984 -47.211 1.00 92.38 249 VAL A O 1
ATOM 1802 N N . CYS A 1 250 ? 22.273 7.861 -46.419 1.00 87.19 250 CYS A N 1
ATOM 1803 C CA . CYS A 1 250 ? 22.345 9.218 -45.858 1.00 87.19 250 CYS A CA 1
ATOM 1804 C C . CYS A 1 250 ? 21.497 9.489 -44.602 1.00 87.19 250 CYS A C 1
ATOM 1806 O O . CYS A 1 250 ? 21.462 10.634 -44.152 1.00 87.19 250 CYS A O 1
ATOM 1808 N N . GLY A 1 251 ? 20.867 8.474 -44.005 1.00 87.81 251 GLY A N 1
ATOM 1809 C CA . GLY A 1 251 ? 20.057 8.615 -42.794 1.00 87.81 251 GLY A CA 1
ATOM 1810 C C . GLY A 1 251 ? 18.561 8.511 -43.081 1.00 87.81 251 GLY A C 1
ATOM 1811 O O . GLY A 1 251 ? 18.143 7.669 -43.868 1.00 87.81 251 GLY A O 1
ATOM 1812 N N . GLY A 1 252 ? 17.748 9.342 -42.430 1.00 87.94 252 GLY A N 1
ATOM 1813 C CA . GLY A 1 252 ? 16.290 9.308 -42.552 1.00 87.94 252 GLY A CA 1
ATOM 1814 C C . GLY A 1 252 ? 15.638 10.635 -42.185 1.00 87.94 252 GLY A C 1
ATOM 1815 O O . GLY A 1 252 ? 16.259 11.497 -41.555 1.00 87.94 252 GLY A O 1
ATOM 1816 N N . TYR A 1 253 ? 14.386 10.811 -42.601 1.00 88.94 253 TYR A N 1
ATOM 1817 C CA . TYR A 1 253 ? 13.632 12.033 -42.340 1.00 88.94 253 TYR A CA 1
ATOM 1818 C C . TYR A 1 253 ? 12.954 12.002 -40.972 1.00 88.94 253 TYR A C 1
ATOM 1820 O O . TYR A 1 253 ? 12.441 10.977 -40.530 1.00 88.94 253 TYR A O 1
ATOM 1828 N N . SER A 1 254 ? 12.876 13.164 -40.321 1.00 86.38 254 SER A N 1
ATOM 1829 C CA . SER A 1 254 ? 12.230 13.293 -39.013 1.00 86.38 254 SER A CA 1
ATOM 1830 C C . SER A 1 254 ? 10.745 12.930 -39.022 1.00 86.38 254 SER A C 1
ATOM 1832 O O . SER A 1 254 ? 10.249 12.427 -38.020 1.00 86.38 254 SER A O 1
ATOM 1834 N N . SER A 1 255 ? 10.044 13.138 -40.141 1.00 91.12 255 SER A N 1
ATOM 1835 C CA . SER A 1 255 ? 8.654 12.702 -40.333 1.00 91.12 255 SER A CA 1
ATOM 1836 C C . SER A 1 255 ? 8.503 11.188 -40.340 1.00 91.12 255 SER A C 1
ATOM 1838 O O . SER A 1 255 ? 7.595 10.675 -39.698 1.00 91.12 255 SER A O 1
ATOM 1840 N N . ASP A 1 256 ? 9.410 10.477 -41.007 1.00 93.50 256 ASP A N 1
ATOM 1841 C CA . ASP A 1 256 ? 9.365 9.016 -41.085 1.00 93.50 256 ASP A CA 1
ATOM 1842 C C . ASP A 1 256 ? 9.707 8.395 -39.721 1.00 93.50 256 ASP A C 1
ATOM 1844 O O . ASP A 1 256 ? 9.044 7.461 -39.279 1.00 93.50 256 ASP A O 1
ATOM 1848 N N . VAL A 1 257 ? 10.663 8.981 -38.989 1.00 94.62 257 VAL A N 1
ATOM 1849 C CA . VAL A 1 257 ? 10.979 8.577 -37.608 1.00 94.62 257 VAL A CA 1
ATOM 1850 C C . VAL A 1 257 ? 9.817 8.876 -36.650 1.00 94.62 257 VAL A C 1
ATOM 1852 O O . VAL A 1 257 ? 9.494 8.042 -35.807 1.00 94.62 257 VAL A O 1
ATOM 1855 N N . ALA A 1 258 ? 9.169 10.039 -36.753 1.00 95.44 258 ALA A N 1
ATOM 1856 C CA . ALA A 1 258 ? 8.025 10.376 -35.903 1.00 95.44 258 ALA A CA 1
ATOM 1857 C C . ALA A 1 258 ? 6.827 9.441 -36.157 1.00 95.44 258 ALA A C 1
ATOM 1859 O O . ALA A 1 258 ? 6.252 8.914 -35.203 1.00 95.44 258 ALA A O 1
ATOM 1860 N N . ASP A 1 259 ? 6.504 9.154 -37.421 1.00 97.81 259 ASP A N 1
ATOM 1861 C CA . ASP A 1 259 ? 5.463 8.183 -37.781 1.00 97.81 259 ASP A CA 1
ATOM 1862 C C . ASP A 1 259 ? 5.824 6.764 -37.315 1.00 97.81 259 ASP A C 1
ATOM 1864 O O . ASP A 1 259 ? 4.966 6.046 -36.795 1.00 97.81 259 ASP A O 1
ATOM 1868 N N . ALA A 1 260 ? 7.100 6.372 -37.418 1.00 98.38 260 ALA A N 1
ATOM 1869 C CA . ALA A 1 260 ? 7.598 5.106 -36.887 1.00 98.38 260 ALA A CA 1
ATOM 1870 C C . ALA A 1 260 ? 7.339 4.976 -35.377 1.00 98.38 260 ALA A C 1
ATOM 1872 O O . ALA A 1 260 ? 6.916 3.915 -34.922 1.00 98.38 260 ALA A O 1
ATOM 1873 N N . VAL A 1 261 ? 7.528 6.049 -34.600 1.00 98.69 261 VAL A N 1
ATOM 1874 C CA . VAL A 1 261 ? 7.237 6.073 -33.154 1.00 98.69 261 VAL A CA 1
ATOM 1875 C C . VAL A 1 261 ? 5.746 5.884 -32.884 1.00 98.69 261 VAL A C 1
ATOM 1877 O O . VAL A 1 261 ? 5.376 5.058 -32.046 1.00 98.69 261 VAL A O 1
ATOM 1880 N N . ILE A 1 262 ? 4.886 6.613 -33.604 1.00 98.69 262 ILE A N 1
ATOM 1881 C CA . ILE A 1 262 ? 3.428 6.481 -33.481 1.00 98.69 262 ILE A CA 1
ATOM 1882 C C . ILE A 1 262 ? 2.999 5.039 -33.774 1.00 98.69 262 ILE A C 1
ATOM 1884 O O . ILE A 1 262 ? 2.283 4.432 -32.975 1.00 98.69 262 ILE A O 1
ATOM 1888 N N . TRP A 1 263 ? 3.465 4.472 -34.887 1.00 98.75 263 TRP A N 1
ATOM 1889 C CA . TRP A 1 263 ? 3.118 3.119 -35.319 1.00 98.75 263 TRP A CA 1
ATOM 1890 C C . TRP A 1 263 ? 3.657 2.037 -34.373 1.00 98.75 263 TRP A C 1
ATOM 1892 O O . TRP A 1 263 ? 2.939 1.098 -34.014 1.00 98.75 263 TRP A O 1
ATOM 1902 N N . ALA A 1 264 ? 4.894 2.194 -33.890 1.00 98.69 264 ALA A N 1
ATOM 1903 C CA . ALA A 1 264 ? 5.498 1.318 -32.889 1.00 98.69 264 ALA A CA 1
ATOM 1904 C C . ALA A 1 264 ? 4.657 1.246 -31.608 1.00 98.69 264 ALA A C 1
ATOM 1906 O O . ALA A 1 264 ? 4.467 0.164 -31.055 1.00 98.69 264 ALA A O 1
ATOM 1907 N N . ALA A 1 265 ? 4.108 2.381 -31.167 1.00 98.44 265 ALA A N 1
ATOM 1908 C CA . ALA A 1 265 ? 3.245 2.477 -29.992 1.00 98.44 265 ALA A CA 1
ATOM 1909 C C . ALA A 1 265 ? 1.783 2.037 -30.244 1.00 98.44 265 ALA A C 1
ATOM 1911 O O . ALA A 1 265 ? 0.930 2.193 -29.367 1.00 98.44 265 ALA A O 1
ATOM 1912 N N . GLY A 1 266 ? 1.471 1.495 -31.428 1.00 98.00 266 GLY A N 1
ATOM 1913 C CA . GLY A 1 266 ? 0.129 1.031 -31.800 1.00 98.00 266 GLY A CA 1
ATOM 1914 C C . GLY A 1 266 ? -0.814 2.135 -32.284 1.00 98.00 266 GLY A C 1
ATOM 1915 O O . GLY A 1 266 ? -2.031 1.951 -32.292 1.00 98.00 266 GLY A O 1
ATOM 1916 N N . GLY A 1 267 ? -0.279 3.299 -32.648 1.00 97.56 267 GLY A N 1
ATOM 1917 C CA . GLY A 1 267 ? -1.025 4.366 -33.303 1.00 97.56 267 GLY A CA 1
ATOM 1918 C C . GLY A 1 267 ? -1.274 4.089 -34.783 1.00 97.56 267 GLY A C 1
ATOM 1919 O O . GLY A 1 267 ? -0.568 3.314 -35.426 1.00 97.56 267 GLY A O 1
ATOM 1920 N N . ALA A 1 268 ? -2.300 4.738 -35.330 1.00 97.12 268 ALA A N 1
ATOM 1921 C CA . ALA A 1 268 ? -2.590 4.683 -36.755 1.00 97.12 268 ALA A CA 1
ATOM 1922 C C . ALA A 1 268 ? -1.717 5.695 -37.510 1.00 97.12 268 ALA A C 1
ATOM 1924 O O . ALA A 1 268 ? -1.654 6.861 -37.123 1.00 97.12 268 ALA A O 1
ATOM 1925 N N . VAL A 1 269 ? -1.110 5.255 -38.612 1.00 97.19 269 VAL A N 1
ATOM 1926 C CA . VAL A 1 269 ? -0.396 6.113 -39.565 1.00 97.19 269 VAL A CA 1
ATOM 1927 C C . VAL A 1 269 ? -1.126 6.025 -40.910 1.00 97.19 269 VAL A C 1
ATOM 1929 O O . VAL A 1 269 ? -1.388 4.914 -41.379 1.00 97.19 269 VAL A O 1
ATOM 1932 N N . PRO A 1 270 ? -1.511 7.150 -41.541 1.00 94.12 270 PRO A N 1
ATOM 1933 C CA . PRO A 1 270 ? -2.216 7.122 -42.820 1.00 94.12 270 PRO A CA 1
ATOM 1934 C C . PRO A 1 270 ? -1.454 6.332 -43.892 1.00 94.12 270 PRO A C 1
ATOM 1936 O O . PRO A 1 270 ? -0.265 6.548 -44.105 1.00 94.12 270 PRO A O 1
ATOM 1939 N N . GLY A 1 271 ? -2.151 5.421 -44.576 1.00 92.44 271 GLY A N 1
ATOM 1940 C CA . GLY A 1 271 ? -1.564 4.579 -45.625 1.00 92.44 271 GLY A CA 1
ATOM 1941 C C . GLY A 1 271 ? -0.748 3.382 -45.122 1.00 92.44 271 GLY A C 1
ATOM 1942 O O . GLY A 1 271 ? -0.320 2.581 -45.944 1.00 92.44 271 GLY A O 1
ATOM 1943 N N . VAL A 1 272 ? -0.584 3.217 -43.805 1.00 97.00 272 VAL A N 1
ATOM 1944 C CA . VAL A 1 272 ? 0.147 2.099 -43.193 1.00 97.00 272 VAL A CA 1
ATOM 1945 C C . VAL A 1 272 ? -0.836 1.184 -42.441 1.00 97.00 272 VAL A C 1
ATOM 1947 O O . VAL A 1 272 ? -1.670 1.683 -41.677 1.00 97.00 272 VAL A O 1
ATOM 1950 N N . PRO A 1 273 ? -0.784 -0.151 -42.624 1.00 97.44 273 PRO A N 1
ATOM 1951 C CA . PRO A 1 273 ? -1.603 -1.094 -41.863 1.00 97.44 273 PRO A CA 1
ATOM 1952 C C . PRO A 1 273 ? -1.411 -0.951 -40.350 1.00 97.44 273 PRO A C 1
ATOM 1954 O O . PRO A 1 273 ? -0.323 -0.627 -39.884 1.00 97.44 273 PRO A O 1
ATOM 1957 N N . ALA A 1 274 ? -2.448 -1.234 -39.560 1.00 97.62 274 ALA A N 1
ATOM 1958 C CA . ALA A 1 274 ? -2.334 -1.196 -38.103 1.00 97.62 274 ALA A CA 1
ATOM 1959 C C . ALA A 1 274 ? -1.266 -2.185 -37.601 1.00 97.62 274 ALA A C 1
ATOM 1961 O O . ALA A 1 274 ? -1.217 -3.334 -38.045 1.00 97.62 274 ALA A O 1
ATOM 1962 N N . ASN A 1 275 ? -0.438 -1.749 -36.651 1.00 97.69 275 ASN A N 1
ATOM 1963 C CA . ASN A 1 275 ? 0.581 -2.602 -36.054 1.00 97.69 275 ASN A CA 1
ATOM 1964 C C . ASN A 1 275 ? -0.071 -3.712 -35.210 1.00 97.69 275 ASN A C 1
ATOM 1966 O O . ASN A 1 275 ? -0.697 -3.436 -34.186 1.00 97.69 275 ASN A O 1
ATOM 1970 N N . ALA A 1 276 ? 0.102 -4.971 -35.619 1.00 97.19 276 ALA A N 1
ATOM 1971 C CA . ALA A 1 276 ? -0.391 -6.133 -34.878 1.00 97.19 276 ALA A CA 1
ATOM 1972 C C . ALA A 1 276 ? 0.416 -6.422 -33.597 1.00 97.19 276 ALA A C 1
ATOM 1974 O O . ALA A 1 276 ? -0.053 -7.152 -32.726 1.00 97.19 276 ALA A O 1
ATOM 1975 N N . ASN A 1 277 ? 1.617 -5.850 -33.482 1.00 97.31 277 ASN A N 1
ATOM 1976 C CA . ASN A 1 277 ? 2.578 -6.098 -32.413 1.00 97.31 277 ASN A CA 1
ATOM 1977 C C . ASN A 1 277 ? 3.055 -4.764 -31.798 1.00 97.31 277 ASN A C 1
ATOM 1979 O O . ASN A 1 277 ? 4.230 -4.413 -31.926 1.00 97.31 277 ASN A O 1
ATOM 1983 N N . PRO A 1 278 ? 2.170 -3.976 -31.158 1.00 97.69 278 PRO A N 1
ATOM 1984 C CA . PRO A 1 278 ? 2.572 -2.723 -30.527 1.00 97.69 278 PRO A CA 1
ATOM 1985 C C . PRO A 1 278 ? 3.621 -2.975 -29.437 1.00 97.69 278 PRO A C 1
ATOM 1987 O O . PRO A 1 278 ? 3.487 -3.880 -28.609 1.00 97.69 278 PRO A O 1
ATOM 1990 N N . ALA A 1 279 ? 4.677 -2.169 -29.442 1.00 98.00 279 ALA A N 1
ATOM 1991 C CA . ALA A 1 279 ? 5.807 -2.326 -28.544 1.00 98.00 279 ALA A CA 1
ATOM 1992 C C . ALA A 1 279 ? 5.549 -1.695 -27.171 1.00 98.00 279 ALA A C 1
ATOM 1994 O O . ALA A 1 279 ? 4.820 -0.715 -27.041 1.00 98.00 279 ALA A O 1
ATOM 1995 N N . ARG A 1 280 ? 6.199 -2.236 -26.133 1.00 95.50 280 ARG A N 1
ATOM 1996 C CA . ARG A 1 280 ? 6.231 -1.642 -24.781 1.00 95.50 280 ARG A CA 1
ATOM 1997 C C . ARG A 1 280 ? 7.493 -0.820 -24.529 1.00 95.50 280 ARG A C 1
ATOM 1999 O O . ARG A 1 280 ? 7.486 0.064 -23.674 1.00 95.50 280 ARG A O 1
ATOM 2006 N N . ALA A 1 281 ? 8.540 -1.061 -25.311 1.00 98.56 281 ALA A N 1
ATOM 2007 C CA . ALA A 1 281 ? 9.728 -0.224 -25.377 1.00 98.56 281 ALA A CA 1
ATOM 2008 C C . ALA A 1 281 ? 10.091 0.051 -26.842 1.00 98.56 281 ALA A C 1
ATOM 2010 O O . ALA A 1 281 ? 9.975 -0.833 -27.688 1.00 98.56 281 ALA A O 1
ATOM 2011 N N . ILE A 1 282 ? 10.534 1.266 -27.142 1.00 98.88 282 ILE A N 1
ATOM 2012 C CA . ILE A 1 282 ? 11.010 1.674 -28.466 1.00 98.88 282 ILE A CA 1
ATOM 2013 C C . ILE A 1 282 ? 12.476 2.055 -28.317 1.00 98.88 282 ILE A C 1
ATOM 2015 O O . ILE A 1 282 ? 12.803 2.899 -27.489 1.00 98.88 282 ILE A O 1
ATOM 2019 N N . ASN A 1 283 ? 13.347 1.450 -29.115 1.00 98.88 283 ASN A N 1
ATOM 2020 C CA . ASN A 1 283 ? 14.740 1.847 -29.234 1.00 98.88 283 ASN A CA 1
ATOM 2021 C C . ASN A 1 283 ? 14.931 2.762 -30.449 1.00 98.88 283 ASN A C 1
ATOM 2023 O O . ASN A 1 283 ? 14.571 2.385 -31.566 1.00 98.88 283 ASN A O 1
ATOM 2027 N N . ILE A 1 284 ? 15.560 3.917 -30.230 1.00 98.00 284 ILE A N 1
ATOM 2028 C CA . ILE A 1 284 ? 15.904 4.908 -31.254 1.00 98.00 284 ILE A CA 1
ATOM 2029 C C . ILE A 1 284 ? 17.401 5.218 -31.137 1.00 98.00 284 ILE A C 1
ATOM 2031 O O . ILE A 1 284 ? 17.828 6.098 -30.386 1.00 98.00 284 ILE A O 1
ATOM 2035 N N . SER A 1 285 ? 18.216 4.475 -31.882 1.00 94.25 285 SER A N 1
ATOM 2036 C CA . SER A 1 285 ? 19.677 4.620 -31.889 1.00 94.25 285 SER A CA 1
ATOM 2037 C C . SER A 1 285 ? 20.150 5.571 -32.998 1.00 94.25 285 SER A C 1
ATOM 2039 O O . SER A 1 285 ? 21.019 5.236 -33.801 1.00 94.25 285 SER A O 1
ATOM 2041 N N . LEU A 1 286 ? 19.546 6.756 -33.076 1.00 86.88 286 LEU A N 1
ATOM 2042 C CA . LEU A 1 286 ? 19.792 7.751 -34.121 1.00 86.88 286 LEU A CA 1
ATOM 2043 C C . LEU A 1 286 ? 19.671 9.170 -33.568 1.00 86.88 286 LEU A C 1
ATOM 2045 O O . LEU A 1 286 ? 19.118 9.394 -32.490 1.00 86.88 286 LEU A O 1
ATOM 2049 N N . GLY A 1 287 ? 20.163 10.144 -34.324 1.00 85.62 287 GLY A N 1
ATOM 2050 C CA . GLY A 1 287 ? 20.023 11.550 -33.976 1.00 85.62 287 GLY A CA 1
ATOM 2051 C C . GLY A 1 287 ? 20.849 12.460 -34.869 1.00 85.62 287 GLY A C 1
ATOM 2052 O O . GLY A 1 287 ? 21.577 12.017 -35.756 1.00 85.62 287 GLY A O 1
ATOM 2053 N N . GLY A 1 288 ? 20.727 13.755 -34.619 1.00 79.94 288 GLY A N 1
ATOM 2054 C CA . GLY A 1 288 ? 21.496 14.785 -35.298 1.00 79.94 288 GLY A CA 1
ATOM 2055 C C . GLY A 1 288 ? 21.438 16.105 -34.543 1.00 79.94 288 GLY A C 1
ATOM 2056 O O . GLY A 1 288 ? 20.571 16.326 -33.696 1.00 79.94 288 GLY A O 1
ATOM 2057 N N . ARG A 1 289 ? 22.371 17.009 -34.849 1.00 81.50 289 ARG A N 1
ATOM 2058 C CA . ARG A 1 289 ? 22.381 18.349 -34.248 1.00 81.50 289 ARG A CA 1
ATOM 2059 C C . ARG A 1 289 ? 21.073 19.079 -34.542 1.00 81.50 289 ARG A C 1
ATOM 2061 O O . ARG A 1 289 ? 20.602 19.097 -35.679 1.00 81.50 289 ARG A O 1
ATOM 2068 N N . GLY A 1 290 ? 20.508 19.710 -33.522 1.00 83.56 290 GLY A N 1
ATOM 2069 C CA . GLY A 1 290 ? 19.263 20.453 -33.647 1.00 83.56 290 GLY A CA 1
ATOM 2070 C C . GLY A 1 290 ? 18.475 20.504 -32.350 1.00 83.56 290 GLY A C 1
ATOM 2071 O O . GLY A 1 290 ? 18.836 19.898 -31.345 1.00 83.56 290 GLY A O 1
ATOM 2072 N N . GLN A 1 291 ? 17.390 21.267 -32.377 1.00 91.75 291 GLN A N 1
ATOM 2073 C CA . GLN A 1 291 ? 16.451 21.361 -31.265 1.00 91.75 291 GLN A CA 1
ATOM 2074 C C . GLN A 1 291 ? 15.296 20.385 -31.468 1.00 91.75 291 GLN A C 1
ATOM 2076 O O . GLN A 1 291 ? 14.906 20.137 -32.610 1.00 91.75 291 GLN A O 1
ATOM 2081 N N . CYS A 1 292 ? 14.748 19.863 -30.370 1.00 93.69 292 CYS A N 1
ATOM 2082 C CA . CYS A 1 292 ? 13.537 19.056 -30.417 1.00 93.69 292 CYS A CA 1
ATOM 2083 C C . CYS A 1 292 ? 12.424 19.829 -31.136 1.00 93.69 292 CYS A C 1
ATOM 2085 O O . CYS A 1 292 ? 12.136 20.982 -30.806 1.00 93.69 292 CYS A O 1
ATOM 2087 N N . THR A 1 293 ? 11.804 19.195 -32.127 1.00 90.88 293 THR A N 1
ATOM 2088 C CA . THR A 1 293 ? 10.689 19.776 -32.879 1.00 90.88 293 THR A CA 1
ATOM 2089 C C . THR A 1 293 ? 9.356 19.377 -32.252 1.00 90.88 293 THR A C 1
ATOM 2091 O O . THR A 1 293 ? 9.259 18.331 -31.612 1.00 90.88 293 THR A O 1
ATOM 2094 N N . SER A 1 294 ? 8.301 20.169 -32.478 1.00 92.75 294 SER A N 1
ATOM 2095 C CA . SER A 1 294 ? 6.941 19.811 -32.043 1.00 92.75 294 SER A CA 1
ATOM 2096 C C . SER A 1 294 ? 6.496 18.454 -32.593 1.00 92.75 294 SER A C 1
ATOM 2098 O O . SER A 1 294 ? 5.887 17.685 -31.869 1.00 92.75 294 SER A O 1
ATOM 2100 N N . LEU A 1 295 ? 6.899 18.118 -33.823 1.00 91.12 295 LEU A N 1
ATOM 2101 C CA . LEU A 1 295 ? 6.639 16.817 -34.442 1.00 91.12 295 LEU A CA 1
ATOM 2102 C C . LEU A 1 295 ? 7.175 15.649 -33.600 1.00 91.12 295 LEU A C 1
ATOM 2104 O O . LEU A 1 295 ? 6.457 14.685 -33.348 1.00 91.12 295 LEU A O 1
ATOM 2108 N N . TYR A 1 296 ? 8.432 15.735 -33.158 1.00 95.88 296 TYR A N 1
ATOM 2109 C CA . TYR A 1 296 ? 9.005 14.710 -32.289 1.00 95.88 296 TYR A CA 1
ATOM 2110 C C . TYR A 1 296 ? 8.339 14.698 -30.915 1.00 95.88 296 TYR A C 1
ATOM 2112 O O . TYR A 1 296 ? 8.035 13.625 -30.400 1.00 95.88 296 TYR A O 1
ATOM 2120 N N . GLN A 1 297 ? 8.079 15.875 -30.341 1.00 98.00 297 GLN A N 1
ATOM 2121 C CA . GLN A 1 297 ? 7.443 15.968 -29.031 1.00 98.00 297 GLN A CA 1
ATOM 2122 C C . GLN A 1 297 ? 6.050 15.322 -29.028 1.00 98.00 297 GLN A C 1
ATOM 2124 O O . GLN A 1 297 ? 5.774 14.504 -28.155 1.00 98.00 297 GLN A O 1
ATOM 2129 N N . ASP A 1 298 ? 5.225 15.604 -30.039 1.00 95.50 298 ASP A N 1
ATOM 2130 C CA . ASP A 1 298 ? 3.887 15.024 -30.190 1.00 95.50 298 ASP A CA 1
ATOM 2131 C C . ASP A 1 298 ? 3.949 13.492 -30.315 1.00 95.50 298 ASP A C 1
ATOM 2133 O O . ASP A 1 298 ? 3.161 12.776 -29.691 1.00 95.50 298 ASP A O 1
ATOM 2137 N N . ALA A 1 299 ? 4.920 12.965 -31.072 1.00 96.62 299 ALA A N 1
ATOM 2138 C CA . ALA A 1 299 ? 5.104 11.524 -31.232 1.00 96.62 299 ALA A CA 1
ATOM 2139 C C . ALA A 1 299 ? 5.535 10.827 -29.931 1.00 96.62 299 ALA A C 1
ATOM 2141 O O . ALA A 1 299 ? 5.013 9.760 -29.589 1.00 96.62 299 ALA A O 1
ATOM 2142 N N . PHE A 1 300 ? 6.453 11.430 -29.172 1.00 98.38 300 PHE A N 1
ATOM 2143 C CA . PHE A 1 300 ? 6.908 10.875 -27.896 1.00 98.38 300 PHE A CA 1
ATOM 2144 C C . PHE A 1 300 ? 5.846 10.981 -26.802 1.00 98.38 300 PHE A C 1
ATOM 2146 O O . PHE A 1 300 ? 5.654 10.024 -26.050 1.00 98.38 300 PHE A O 1
ATOM 2153 N N . ASP A 1 301 ? 5.101 12.085 -26.750 1.00 98.06 301 ASP A N 1
ATOM 2154 C CA . ASP A 1 301 ? 3.974 12.237 -25.829 1.00 98.06 301 ASP A CA 1
ATOM 2155 C C . ASP A 1 301 ? 2.864 11.228 -26.146 1.00 98.06 301 ASP A C 1
ATOM 2157 O O . ASP A 1 301 ? 2.310 10.609 -25.232 1.00 98.06 301 ASP A O 1
ATOM 2161 N N . PHE A 1 302 ? 2.598 10.967 -27.432 1.00 98.31 302 PHE A N 1
ATOM 2162 C CA . PHE A 1 302 ? 1.690 9.899 -27.842 1.00 98.31 302 PHE A CA 1
ATOM 2163 C C . PHE A 1 302 ? 2.173 8.527 -27.360 1.00 98.31 302 PHE A C 1
ATOM 2165 O O . PHE A 1 302 ? 1.415 7.829 -26.682 1.00 98.31 302 PHE A O 1
ATOM 2172 N N . ALA A 1 303 ? 3.419 8.140 -27.656 1.00 98.25 303 ALA A N 1
ATOM 2173 C CA . ALA A 1 303 ? 3.962 6.843 -27.244 1.00 98.25 303 ALA A CA 1
ATOM 2174 C C . ALA A 1 303 ? 3.898 6.667 -25.718 1.00 98.25 303 ALA A C 1
ATOM 2176 O O . ALA A 1 303 ? 3.431 5.646 -25.204 1.00 98.25 303 ALA A O 1
ATOM 2177 N N . ARG A 1 304 ? 4.255 7.716 -24.978 1.00 97.44 304 ARG A N 1
ATOM 2178 C CA . ARG A 1 304 ? 4.177 7.730 -23.522 1.00 97.44 304 ARG A CA 1
ATOM 2179 C C . ARG A 1 304 ? 2.745 7.608 -23.003 1.00 97.44 304 ARG A C 1
ATOM 2181 O O . ARG A 1 304 ? 2.517 6.860 -22.054 1.00 97.44 304 ARG A O 1
ATOM 2188 N N . SER A 1 305 ? 1.768 8.258 -23.644 1.00 97.12 305 SER A N 1
ATOM 2189 C CA . SER A 1 305 ? 0.339 8.118 -23.304 1.00 97.12 305 SER A CA 1
ATOM 2190 C C . SER A 1 305 ? -0.190 6.690 -23.501 1.00 97.12 305 SER A C 1
ATOM 2192 O O . SER A 1 305 ? -1.148 6.284 -22.845 1.00 97.12 305 SER A O 1
ATOM 2194 N N . LYS A 1 306 ? 0.460 5.905 -24.370 1.00 97.56 306 LYS A N 1
ATOM 2195 C CA . LYS A 1 306 ? 0.195 4.474 -24.577 1.00 97.56 306 LYS A CA 1
ATOM 2196 C C . LYS A 1 306 ? 0.944 3.569 -23.593 1.00 97.56 306 LYS A C 1
ATOM 2198 O O . LYS A 1 306 ? 0.818 2.351 -23.676 1.00 97.56 306 LYS A O 1
ATOM 2203 N N . GLY A 1 307 ? 1.693 4.140 -22.646 1.00 97.19 307 GLY A N 1
ATOM 2204 C CA . GLY A 1 307 ? 2.479 3.387 -21.669 1.00 97.19 307 GLY A CA 1
ATOM 2205 C C . GLY A 1 307 ? 3.742 2.755 -22.260 1.00 97.19 307 GLY A C 1
ATOM 2206 O O . GLY A 1 307 ? 4.165 1.696 -21.791 1.00 97.19 307 GLY A O 1
ATOM 2207 N N . VAL A 1 308 ? 4.316 3.377 -23.297 1.00 98.56 308 VAL A N 1
ATOM 2208 C CA . VAL A 1 308 ? 5.518 2.906 -24.000 1.00 98.56 308 VAL A CA 1
ATOM 2209 C C . VAL A 1 308 ? 6.734 3.734 -23.588 1.00 98.56 308 VAL A C 1
ATOM 2211 O O . VAL A 1 308 ? 6.694 4.964 -23.615 1.00 98.56 308 VAL A O 1
ATOM 2214 N N . SER A 1 309 ? 7.829 3.068 -23.213 1.00 98.69 309 SER A N 1
ATOM 2215 C CA . SER A 1 309 ? 9.114 3.736 -22.959 1.00 98.69 309 SER A CA 1
ATOM 2216 C C . SER A 1 309 ? 9.854 3.986 -24.268 1.00 98.69 309 SER A C 1
ATOM 2218 O O . SER A 1 309 ? 10.192 3.033 -24.966 1.00 98.69 309 SER A O 1
ATOM 2220 N N . VAL A 1 310 ? 10.156 5.245 -24.582 1.00 98.81 310 VAL A N 1
ATOM 2221 C CA . VAL A 1 310 ? 10.991 5.611 -25.735 1.00 98.81 310 VAL A CA 1
ATOM 2222 C C . VAL A 1 310 ? 12.426 5.816 -25.264 1.00 98.81 310 VAL A C 1
ATOM 2224 O O . VAL A 1 310 ? 12.688 6.727 -24.487 1.00 98.81 310 VAL A O 1
ATOM 2227 N N . VAL A 1 311 ? 13.347 4.967 -25.712 1.00 98.88 311 VAL A N 1
ATOM 2228 C CA . VAL A 1 311 ? 14.758 4.949 -25.310 1.00 98.88 311 VAL A CA 1
ATOM 2229 C C . VAL A 1 311 ? 15.620 5.454 -26.463 1.00 98.88 311 VAL A C 1
ATOM 2231 O O . VAL A 1 311 ? 15.573 4.896 -27.558 1.00 98.88 311 VAL A O 1
ATOM 2234 N N . ILE A 1 312 ? 16.399 6.510 -26.225 1.00 98.25 312 ILE A N 1
ATOM 2235 C CA . ILE A 1 312 ? 17.113 7.258 -27.268 1.00 98.25 312 ILE A CA 1
ATOM 2236 C C . ILE A 1 312 ? 18.605 7.352 -26.947 1.00 98.25 312 ILE A C 1
ATOM 2238 O O . ILE A 1 312 ? 18.997 7.599 -25.808 1.00 98.25 312 ILE A O 1
ATOM 2242 N N . SER A 1 313 ? 19.462 7.195 -27.953 1.00 97.75 313 SER A N 1
ATOM 2243 C CA . SER A 1 313 ? 20.905 7.433 -27.817 1.00 97.75 313 SER A CA 1
ATOM 2244 C C . SER A 1 313 ? 21.234 8.921 -27.617 1.00 97.75 313 SER A C 1
ATOM 2246 O O . SER A 1 313 ? 20.732 9.766 -28.353 1.00 97.75 313 SER A O 1
ATOM 2248 N N . ALA A 1 314 ? 22.136 9.255 -26.688 1.00 97.50 314 ALA A N 1
ATOM 2249 C CA . ALA A 1 314 ? 22.505 10.649 -26.397 1.00 97.50 314 ALA A CA 1
ATOM 2250 C C . ALA A 1 314 ? 23.293 11.365 -27.519 1.00 97.50 314 ALA A C 1
ATOM 2252 O O . ALA A 1 314 ? 23.373 12.595 -27.520 1.00 97.50 314 ALA A O 1
ATOM 2253 N N . GLY A 1 315 ? 23.901 10.620 -28.450 1.00 93.12 315 GLY A N 1
ATOM 2254 C CA . GLY A 1 315 ? 24.767 11.140 -29.516 1.00 93.12 315 GLY A CA 1
ATOM 2255 C C . GLY A 1 315 ? 26.269 11.011 -29.215 1.00 93.12 315 GLY A C 1
ATOM 2256 O O . GLY A 1 315 ? 26.678 10.669 -28.099 1.00 93.12 315 GLY A O 1
ATOM 2257 N N . ASN A 1 316 ? 27.101 11.228 -30.240 1.00 94.31 316 ASN A N 1
ATOM 2258 C CA . ASN A 1 316 ? 28.513 10.807 -30.270 1.00 94.31 316 ASN A CA 1
ATOM 2259 C C . ASN A 1 316 ? 29.503 11.948 -30.597 1.00 94.31 316 ASN A C 1
ATOM 2261 O O . ASN A 1 316 ? 30.617 11.697 -31.059 1.00 94.31 316 ASN A O 1
ATOM 2265 N N . GLU A 1 317 ? 29.112 13.205 -30.392 1.00 91.31 317 GLU A N 1
ATOM 2266 C CA . GLU A 1 317 ? 29.879 14.394 -30.787 1.00 91.31 317 GLU A CA 1
ATOM 2267 C C . GLU A 1 317 ? 30.701 15.000 -29.639 1.00 91.31 317 GLU A C 1
ATOM 2269 O O . GLU A 1 317 ? 31.377 16.012 -29.841 1.00 91.31 317 GLU A O 1
ATOM 2274 N N . ARG A 1 318 ? 30.654 14.402 -28.438 1.00 93.19 318 ARG A N 1
ATOM 2275 C CA . ARG A 1 318 ? 31.261 14.932 -27.204 1.00 93.19 318 ARG A CA 1
ATOM 2276 C C . ARG A 1 318 ? 30.748 16.343 -26.860 1.00 93.19 318 ARG A C 1
ATOM 2278 O O . ARG A 1 318 ? 31.514 17.202 -26.421 1.00 93.19 318 ARG A O 1
ATOM 2285 N N . ILE A 1 319 ? 29.452 16.575 -27.043 1.00 93.31 319 ILE A N 1
ATOM 2286 C CA . ILE A 1 319 ? 28.769 17.836 -26.710 1.00 93.31 319 ILE A CA 1
ATOM 2287 C C . ILE A 1 319 ? 27.660 17.612 -25.676 1.00 93.31 319 ILE A C 1
ATOM 2289 O O . ILE A 1 319 ? 27.431 16.487 -25.221 1.00 93.31 319 ILE A O 1
ATOM 2293 N N . ASN A 1 320 ? 26.979 18.690 -25.283 1.00 95.62 320 ASN A N 1
ATOM 2294 C CA . ASN A 1 320 ? 25.802 18.574 -24.435 1.00 95.62 320 ASN A CA 1
ATOM 2295 C C . ASN A 1 320 ? 24.651 17.933 -25.227 1.00 95.62 320 ASN A C 1
ATOM 2297 O O . ASN A 1 320 ? 24.342 18.369 -26.335 1.00 95.62 320 ASN A O 1
ATOM 2301 N N . ALA A 1 321 ? 23.995 16.923 -24.656 1.00 96.19 321 ALA A N 1
ATOM 2302 C CA . ALA A 1 321 ? 22.854 16.253 -25.276 1.00 96.19 321 ALA A CA 1
ATOM 2303 C C . ALA A 1 321 ? 21.679 17.214 -25.556 1.00 96.19 321 ALA A C 1
ATOM 2305 O O . ALA A 1 321 ? 20.866 16.933 -26.430 1.00 96.19 321 ALA A O 1
ATOM 2306 N N . SER A 1 322 ? 21.621 18.385 -24.905 1.00 95.44 322 SER A N 1
ATOM 2307 C CA . SER A 1 322 ? 20.654 19.448 -25.221 1.00 95.44 322 SER A CA 1
ATOM 2308 C C . SER A 1 322 ? 20.787 20.026 -26.643 1.00 95.44 322 SER A C 1
ATOM 2310 O O . SER A 1 322 ? 19.853 20.653 -27.150 1.00 95.44 322 SER A O 1
ATOM 2312 N N . GLU A 1 323 ? 21.917 19.803 -27.319 1.00 93.06 323 GLU A N 1
ATOM 2313 C CA . GLU A 1 323 ? 22.194 20.276 -28.684 1.00 93.06 323 GLU A CA 1
ATOM 2314 C C . GLU A 1 323 ? 21.827 19.254 -29.777 1.00 93.06 323 GLU A C 1
ATOM 2316 O O . GLU A 1 323 ? 21.995 19.534 -30.970 1.00 93.06 323 GLU A O 1
ATOM 2321 N N . VAL A 1 324 ? 21.339 18.069 -29.391 1.00 91.12 324 VAL A N 1
ATOM 2322 C CA . VAL A 1 324 ? 21.065 16.944 -30.295 1.00 91.12 324 VAL A CA 1
ATOM 2323 C C . VAL A 1 324 ? 19.605 16.518 -30.183 1.00 91.12 324 VAL A C 1
ATOM 2325 O O . VAL A 1 324 ? 19.109 16.219 -29.101 1.00 91.12 324 VAL A O 1
ATOM 2328 N N . GLN A 1 325 ? 18.920 16.449 -31.322 1.00 89.31 325 GLN A N 1
ATOM 2329 C CA . GLN A 1 325 ? 17.577 15.881 -31.429 1.00 89.31 325 GLN A CA 1
ATOM 2330 C C . GLN A 1 325 ? 17.651 14.435 -31.951 1.00 89.31 325 GLN A C 1
ATOM 2332 O O . GLN A 1 325 ? 18.546 14.121 -32.741 1.00 89.31 325 GLN A O 1
ATOM 2337 N N . PRO A 1 326 ? 16.717 13.551 -31.564 1.00 94.06 326 PRO A N 1
ATOM 2338 C CA . PRO A 1 326 ? 15.608 13.777 -30.627 1.00 94.06 326 PRO A CA 1
ATOM 2339 C C . PRO A 1 326 ? 15.974 13.668 -29.132 1.00 94.06 326 PRO A C 1
ATOM 2341 O O . PRO A 1 326 ? 15.089 13.768 -28.288 1.00 94.06 326 PRO A O 1
ATOM 2344 N N . ALA A 1 327 ? 17.248 13.479 -28.774 1.00 94.19 327 ALA A N 1
ATOM 2345 C CA . ALA A 1 327 ? 17.675 13.282 -27.381 1.00 94.19 327 ALA A CA 1
ATOM 2346 C C . ALA A 1 327 ? 17.340 14.457 -26.436 1.00 94.19 327 ALA A C 1
ATOM 2348 O O . ALA A 1 327 ? 17.208 14.269 -25.233 1.00 94.19 327 ALA A O 1
ATOM 2349 N N . ASN A 1 328 ? 17.173 15.674 -26.952 1.00 95.81 328 ASN A N 1
ATOM 2350 C CA . ASN A 1 328 ? 16.765 16.841 -26.168 1.00 95.81 328 ASN A CA 1
ATOM 2351 C C . ASN A 1 328 ? 15.243 17.031 -26.031 1.00 95.81 328 ASN A C 1
ATOM 2353 O O . ASN A 1 328 ? 14.809 18.042 -25.472 1.00 95.81 328 ASN A O 1
ATOM 2357 N N . CYS A 1 329 ? 14.431 16.100 -26.535 1.00 97.50 329 CYS A N 1
ATOM 2358 C CA . CYS A 1 329 ? 12.986 16.103 -26.327 1.00 97.50 329 CYS A CA 1
ATOM 2359 C C . CYS A 1 329 ? 12.606 15.704 -24.893 1.00 97.50 329 CYS A C 1
ATOM 2361 O O . CYS A 1 329 ? 13.421 15.186 -24.131 1.00 97.50 329 CYS A O 1
ATOM 2363 N N . LYS A 1 330 ? 11.348 15.949 -24.511 1.00 97.69 330 LYS A N 1
ATOM 2364 C CA . LYS A 1 330 ? 10.758 15.398 -23.280 1.00 97.69 330 LYS A CA 1
ATOM 2365 C C . LYS A 1 330 ? 10.113 14.043 -23.571 1.00 97.69 330 LYS A C 1
ATOM 2367 O O . LYS A 1 330 ? 9.928 13.690 -24.732 1.00 97.69 330 LYS A O 1
ATOM 2372 N N . SER A 1 331 ? 9.699 13.332 -22.519 1.00 97.06 331 SER A N 1
ATOM 2373 C CA . SER A 1 331 ? 8.986 12.044 -22.621 1.00 97.06 331 SER A CA 1
ATOM 2374 C C . SER A 1 331 ? 9.825 10.903 -23.214 1.00 97.06 331 SER A C 1
ATOM 2376 O O . SER A 1 331 ? 9.278 9.895 -23.658 1.00 97.06 331 SER A O 1
ATOM 2378 N N . VAL A 1 332 ? 11.150 11.046 -23.181 1.00 98.12 332 VAL A N 1
ATOM 2379 C CA . VAL A 1 332 ? 12.133 10.091 -23.700 1.00 98.12 332 VAL A CA 1
ATOM 2380 C C . VAL A 1 332 ? 13.162 9.774 -22.621 1.00 98.12 332 VAL A C 1
ATOM 2382 O O . VAL A 1 332 ? 13.413 10.606 -21.757 1.00 98.12 332 VAL A O 1
ATOM 2385 N N . LEU A 1 333 ? 13.743 8.579 -22.689 1.00 98.56 333 LEU A N 1
ATOM 2386 C CA . LEU A 1 333 ? 14.803 8.107 -21.808 1.00 98.56 333 LEU A CA 1
ATOM 2387 C C . LEU A 1 333 ? 16.125 8.119 -22.576 1.00 98.56 333 LEU A C 1
ATOM 2389 O O . LEU A 1 333 ? 16.334 7.313 -23.486 1.00 98.56 333 LEU A O 1
ATOM 2393 N N . VAL A 1 334 ? 17.015 9.040 -22.226 1.00 98.69 334 VAL A N 1
ATOM 2394 C CA . VAL A 1 334 ? 18.242 9.315 -22.982 1.00 98.69 334 VAL A CA 1
ATOM 2395 C C . VAL A 1 334 ? 19.429 8.561 -22.396 1.00 98.69 334 VAL A C 1
ATOM 2397 O O . VAL A 1 334 ? 19.722 8.649 -21.201 1.00 98.69 334 VAL A O 1
ATOM 2400 N N . VAL A 1 335 ? 20.158 7.854 -23.259 1.00 98.75 335 VAL A N 1
ATOM 2401 C CA . VAL A 1 335 ? 21.205 6.911 -22.859 1.00 98.75 335 VAL A CA 1
ATOM 2402 C C . VAL A 1 335 ? 22.583 7.354 -23.350 1.00 98.75 335 VAL A C 1
ATOM 2404 O O . VAL A 1 335 ? 22.858 7.393 -24.553 1.00 98.75 335 VAL A O 1
ATOM 2407 N N . GLY A 1 336 ? 23.473 7.658 -22.404 1.00 98.25 336 GLY A N 1
ATOM 2408 C CA . GLY A 1 336 ? 24.902 7.864 -22.652 1.00 98.25 336 GLY A CA 1
ATOM 2409 C C . GLY A 1 336 ? 25.687 6.549 -22.745 1.00 98.25 336 GLY A C 1
ATOM 2410 O O . GLY A 1 336 ? 25.190 5.483 -22.380 1.00 98.25 336 GLY A O 1
ATOM 2411 N N . ALA A 1 337 ? 26.942 6.621 -23.194 1.00 98.00 337 ALA A N 1
ATOM 2412 C CA . ALA A 1 337 ? 27.803 5.453 -23.387 1.00 98.00 337 ALA A CA 1
ATOM 2413 C C . ALA A 1 337 ? 28.906 5.328 -22.333 1.00 98.00 337 ALA A C 1
ATOM 2415 O O . ALA A 1 337 ? 29.621 6.294 -22.053 1.00 98.00 337 ALA A O 1
ATOM 2416 N N . SER A 1 338 ? 29.090 4.115 -21.801 1.00 96.25 338 SER A N 1
ATOM 2417 C CA . SER A 1 338 ? 30.227 3.734 -20.955 1.00 96.25 338 SER A CA 1
ATOM 2418 C C . SER A 1 338 ? 31.218 2.812 -21.666 1.00 96.25 338 SER A C 1
ATOM 2420 O O . SER A 1 338 ? 30.894 2.103 -22.626 1.00 96.25 338 SER A O 1
ATOM 2422 N N . THR A 1 339 ? 32.447 2.818 -21.154 1.00 95.38 339 THR A N 1
ATOM 2423 C CA . THR A 1 339 ? 33.518 1.888 -21.516 1.00 95.38 339 THR A CA 1
ATOM 2424 C C . THR A 1 339 ? 33.452 0.611 -20.674 1.00 95.38 339 THR A C 1
ATOM 2426 O O . THR A 1 339 ? 32.773 0.552 -19.644 1.00 95.38 339 THR A O 1
ATOM 2429 N N . ARG A 1 340 ? 34.250 -0.397 -21.049 1.00 92.31 340 ARG A N 1
ATOM 2430 C CA . ARG A 1 340 ? 34.431 -1.639 -20.276 1.00 92.31 340 ARG A CA 1
ATOM 2431 C C . ARG A 1 340 ? 34.863 -1.414 -18.822 1.00 92.31 340 ARG A C 1
ATOM 2433 O O . ARG A 1 340 ? 34.537 -2.214 -17.947 1.00 92.31 340 ARG A O 1
ATOM 2440 N N . ASN A 1 341 ? 35.536 -0.297 -18.553 1.00 91.38 341 ASN A N 1
ATOM 2441 C CA . ASN A 1 341 ? 36.028 0.064 -17.225 1.00 91.38 341 ASN A CA 1
ATOM 2442 C C . ASN A 1 341 ? 35.014 0.873 -16.397 1.00 91.38 341 ASN A C 1
ATOM 2444 O O . ASN A 1 341 ? 35.322 1.238 -15.268 1.00 91.38 341 ASN A O 1
ATOM 2448 N N . GLY A 1 342 ? 33.818 1.154 -16.928 1.00 92.00 342 GLY A N 1
ATOM 2449 C CA . GLY A 1 342 ? 32.775 1.913 -16.226 1.00 92.00 342 GLY A CA 1
ATOM 2450 C C . GLY A 1 342 ? 32.959 3.435 -16.245 1.00 92.00 342 GLY A C 1
ATOM 2451 O O . GLY A 1 342 ? 32.231 4.139 -15.547 1.00 92.00 342 GLY A O 1
ATOM 2452 N N . SER A 1 343 ? 33.891 3.950 -17.052 1.00 94.75 343 SER A N 1
ATOM 2453 C CA . SER A 1 343 ? 34.010 5.385 -17.333 1.00 94.75 343 SER A CA 1
ATOM 2454 C C . SER A 1 343 ? 33.101 5.804 -18.485 1.00 94.75 343 SER A C 1
ATOM 2456 O O . SER A 1 343 ? 32.731 4.977 -19.324 1.00 94.75 343 SER A O 1
ATOM 2458 N N . LYS A 1 344 ? 32.756 7.092 -18.567 1.00 96.06 344 LYS A N 1
ATOM 2459 C CA . LYS A 1 344 ? 32.069 7.643 -19.742 1.00 96.06 344 LYS A CA 1
ATOM 2460 C C . LYS A 1 344 ? 32.937 7.444 -20.992 1.00 96.06 344 LYS A C 1
ATOM 2462 O O . LYS A 1 344 ? 34.101 7.841 -21.011 1.00 96.06 344 LYS A O 1
ATOM 2467 N N . ALA A 1 345 ? 32.369 6.897 -22.064 1.00 95.44 345 ALA A N 1
ATOM 2468 C CA . ALA A 1 345 ? 33.059 6.784 -23.344 1.00 95.44 345 ALA A CA 1
ATOM 2469 C C . ALA A 1 345 ? 33.422 8.177 -23.886 1.00 95.44 345 ALA A C 1
ATOM 2471 O O . ALA A 1 345 ? 32.662 9.144 -23.733 1.00 95.44 345 ALA A O 1
ATOM 2472 N N . TRP A 1 346 ? 34.591 8.302 -24.518 1.00 93.69 346 TRP A N 1
ATOM 2473 C CA . TRP A 1 346 ? 35.153 9.605 -24.898 1.00 93.69 346 TRP A CA 1
ATOM 2474 C C . TRP A 1 346 ? 34.270 10.376 -25.892 1.00 93.69 346 TRP A C 1
ATOM 2476 O O . TRP A 1 346 ? 34.209 11.604 -25.819 1.00 93.69 346 TRP A O 1
ATOM 2486 N N . TYR A 1 347 ? 33.559 9.662 -26.768 1.00 94.56 347 TYR A N 1
ATOM 2487 C CA . TYR A 1 347 ? 32.654 10.223 -27.776 1.00 94.56 347 TYR A CA 1
ATOM 2488 C C . TYR A 1 347 ? 31.264 10.558 -27.219 1.00 94.56 347 TYR A C 1
ATOM 2490 O O . TYR A 1 347 ? 30.556 11.364 -27.813 1.00 94.56 347 TYR A O 1
ATOM 2498 N N . SER A 1 348 ? 30.855 9.963 -26.090 1.00 97.25 348 SER A N 1
ATOM 2499 C CA . SER A 1 348 ? 29.490 10.115 -25.572 1.00 97.25 348 SER A CA 1
ATOM 2500 C C . SER A 1 348 ? 29.180 11.574 -25.271 1.00 97.25 348 SER A C 1
ATOM 2502 O O . SER A 1 348 ? 29.926 12.219 -24.514 1.00 97.25 348 SER A O 1
ATOM 2504 N N . ASN A 1 349 ? 28.036 12.038 -25.771 1.00 97.06 349 ASN A N 1
ATOM 2505 C CA . ASN A 1 349 ? 27.395 13.245 -25.268 1.00 97.06 349 ASN A CA 1
ATOM 2506 C C . ASN A 1 349 ? 27.030 13.083 -23.785 1.00 97.06 349 ASN A C 1
ATOM 2508 O O . ASN A 1 349 ? 26.996 11.971 -23.245 1.00 97.06 349 ASN A O 1
ATOM 2512 N N . PHE A 1 350 ? 26.835 14.215 -23.119 1.00 96.62 350 PHE A N 1
ATOM 2513 C CA . PHE A 1 350 ? 26.659 14.329 -21.670 1.00 96.62 350 PHE A CA 1
ATOM 2514 C C . PHE A 1 350 ? 25.671 15.453 -21.344 1.00 96.62 350 PHE A C 1
ATOM 2516 O O . PHE A 1 350 ? 25.254 16.185 -22.238 1.00 96.62 350 PHE A O 1
ATOM 2523 N N . GLY A 1 351 ? 25.313 15.630 -20.076 1.00 95.56 351 GLY A N 1
ATOM 2524 C CA . GLY A 1 351 ? 24.471 16.748 -19.646 1.00 95.56 351 GLY A CA 1
ATOM 2525 C C . GLY A 1 351 ? 23.236 16.317 -18.876 1.00 95.56 351 GLY A C 1
ATOM 2526 O O . GLY A 1 351 ? 22.995 15.136 -18.647 1.00 95.56 351 GLY A O 1
ATOM 2527 N N . VAL A 1 352 ? 22.434 17.311 -18.498 1.00 93.50 352 VAL A N 1
ATOM 2528 C CA . VAL A 1 352 ? 21.192 17.126 -17.729 1.00 93.50 352 VAL A CA 1
ATOM 2529 C C . VAL A 1 352 ? 20.112 16.359 -18.491 1.00 93.50 352 VAL A C 1
ATOM 2531 O O . VAL A 1 352 ? 19.226 15.795 -17.864 1.00 93.50 352 VAL A O 1
ATOM 2534 N N . ASN A 1 353 ? 20.190 16.335 -19.824 1.00 95.06 353 ASN A N 1
ATOM 2535 C CA . ASN A 1 353 ? 19.297 15.551 -20.672 1.00 95.06 353 ASN A CA 1
ATOM 2536 C C . ASN A 1 353 ? 19.662 14.064 -20.709 1.00 95.06 353 ASN A C 1
ATOM 2538 O O . ASN A 1 353 ? 18.873 13.306 -21.238 1.00 95.06 353 ASN A O 1
ATOM 2542 N N . VAL A 1 354 ? 20.828 13.636 -20.206 1.00 98.12 354 VAL A N 1
ATOM 2543 C CA . VAL A 1 354 ? 21.166 12.207 -20.112 1.00 98.12 354 VAL A CA 1
ATOM 2544 C C . VAL A 1 354 ? 20.529 11.631 -18.854 1.00 98.12 354 VAL A C 1
ATOM 2546 O O . VAL A 1 354 ? 20.826 12.090 -17.751 1.00 98.12 354 VAL A O 1
ATOM 2549 N N . ASP A 1 355 ? 19.703 10.597 -19.008 1.00 98.44 355 ASP A N 1
ATOM 2550 C CA . ASP A 1 355 ? 19.000 9.960 -17.893 1.00 98.44 355 ASP A CA 1
ATOM 2551 C C . ASP A 1 355 ? 19.817 8.862 -17.242 1.00 98.44 355 ASP A C 1
ATOM 2553 O O . ASP A 1 355 ? 19.887 8.790 -16.016 1.00 98.44 355 ASP A O 1
ATOM 2557 N N . VAL A 1 356 ? 20.451 8.021 -18.054 1.00 98.62 356 VAL A N 1
ATOM 2558 C CA . VAL A 1 356 ? 21.304 6.913 -17.615 1.00 98.62 356 VAL A CA 1
ATOM 2559 C C . VAL A 1 356 ? 22.426 6.679 -18.623 1.00 98.62 356 VAL A C 1
ATOM 2561 O O . VAL A 1 356 ? 22.441 7.221 -19.728 1.00 98.62 356 VAL A O 1
ATOM 2564 N N . VAL A 1 357 ? 23.379 5.836 -18.252 1.00 98.38 357 VAL A N 1
ATOM 2565 C CA . VAL A 1 357 ? 24.473 5.377 -19.103 1.00 98.38 357 VAL A CA 1
ATOM 2566 C C . VAL A 1 357 ? 24.399 3.861 -19.235 1.00 98.38 357 VAL A C 1
ATOM 2568 O O . VAL A 1 357 ? 24.038 3.162 -18.291 1.00 98.38 357 VAL A O 1
ATOM 2571 N N . ALA A 1 358 ? 24.765 3.336 -20.398 1.00 98.38 358 ALA A N 1
ATOM 2572 C CA . ALA A 1 358 ? 24.894 1.902 -20.625 1.00 98.38 358 ALA A CA 1
ATOM 2573 C C . ALA A 1 358 ? 26.133 1.585 -21.484 1.00 98.38 358 ALA A C 1
ATOM 2575 O O . ALA A 1 358 ? 26.682 2.487 -22.129 1.00 98.38 358 ALA A O 1
ATOM 2576 N N . PRO A 1 359 ? 26.594 0.324 -21.517 1.00 98.12 359 PRO A N 1
ATOM 2577 C CA . PRO A 1 359 ? 27.734 -0.119 -22.311 1.00 98.12 359 PRO A CA 1
ATOM 2578 C C . PRO A 1 359 ? 27.627 0.299 -23.775 1.00 98.12 359 PRO A C 1
ATOM 2580 O O . PRO A 1 359 ? 26.781 -0.190 -24.517 1.00 98.12 359 PRO A O 1
ATOM 2583 N N . GLY A 1 360 ? 28.495 1.225 -24.180 1.00 97.19 360 GLY A N 1
ATOM 2584 C CA . GLY A 1 360 ? 28.613 1.671 -25.571 1.00 97.19 360 GLY A CA 1
ATOM 2585 C C . GLY A 1 360 ? 29.940 1.275 -26.204 1.00 97.19 360 GLY A C 1
ATOM 2586 O O . GLY A 1 360 ? 30.063 1.310 -27.421 1.00 97.19 360 GLY A O 1
ATOM 2587 N N . GLY A 1 361 ? 30.926 0.869 -25.398 1.00 95.50 361 GLY A N 1
ATOM 2588 C CA . GLY A 1 361 ? 32.227 0.385 -25.857 1.00 95.50 361 GLY A CA 1
ATOM 2589 C C . GLY A 1 361 ? 33.226 1.482 -26.208 1.00 95.50 361 GLY A C 1
ATOM 2590 O O . GLY A 1 361 ? 32.873 2.638 -26.430 1.00 95.50 361 GLY A O 1
ATOM 2591 N N . ASP A 1 362 ? 34.502 1.110 -26.239 1.00 93.31 362 ASP A N 1
ATOM 2592 C CA . ASP A 1 362 ? 35.601 1.982 -26.659 1.00 93.31 362 ASP A CA 1
ATOM 2593 C C . ASP A 1 362 ? 36.663 1.159 -27.381 1.00 93.31 362 ASP A C 1
ATOM 2595 O O . ASP A 1 362 ? 37.533 0.546 -26.771 1.00 93.31 362 ASP A O 1
ATOM 2599 N N . MET A 1 363 ? 36.566 1.124 -28.702 1.00 90.25 363 MET A N 1
ATOM 2600 C CA . MET A 1 363 ? 37.470 0.392 -29.578 1.00 90.25 363 MET A CA 1
ATOM 2601 C C . MET A 1 363 ? 38.794 1.136 -29.799 1.00 90.25 363 MET A C 1
ATOM 2603 O O . MET A 1 363 ? 39.642 0.650 -30.554 1.00 90.25 363 MET A O 1
ATOM 2607 N N . PHE A 1 364 ? 39.011 2.294 -29.157 1.00 81.44 364 PHE A N 1
ATOM 2608 C CA . PHE A 1 364 ? 40.311 2.952 -29.177 1.00 81.44 364 PHE A CA 1
ATOM 2609 C C . PHE A 1 364 ? 41.340 2.075 -28.444 1.00 81.44 364 PHE A C 1
ATOM 2611 O O . PHE A 1 364 ? 41.194 1.731 -27.273 1.00 81.44 364 PHE A O 1
ATOM 2618 N N . GLY A 1 365 ? 42.382 1.654 -29.160 1.00 74.25 365 GLY A N 1
ATOM 2619 C CA . GLY A 1 365 ? 43.431 0.767 -28.648 1.00 74.25 365 GLY A CA 1
ATOM 2620 C C . GLY A 1 365 ? 43.156 -0.732 -28.828 1.00 74.25 365 GLY A C 1
ATOM 2621 O O . GLY A 1 365 ? 44.076 -1.445 -29.225 1.00 74.25 365 GLY A O 1
ATOM 2622 N N . GLN A 1 366 ? 41.931 -1.228 -28.591 1.00 85.31 366 GLN A N 1
ATOM 2623 C CA . GLN A 1 366 ? 41.576 -2.646 -28.798 1.00 85.31 366 GLN A CA 1
ATOM 2624 C C . GLN A 1 366 ? 40.118 -2.841 -29.243 1.00 85.31 366 GLN A C 1
ATOM 2626 O O . GLN A 1 366 ? 39.191 -2.459 -28.535 1.00 85.31 366 GLN A O 1
ATOM 2631 N N . ALA A 1 367 ? 39.901 -3.542 -30.362 1.00 84.06 367 ALA A N 1
ATOM 2632 C CA . ALA A 1 367 ? 38.559 -3.811 -30.897 1.00 84.06 367 ALA A CA 1
ATOM 2633 C C . ALA A 1 367 ? 37.641 -4.580 -29.923 1.00 84.06 367 ALA A C 1
ATOM 2635 O O . ALA A 1 367 ? 36.442 -4.320 -29.883 1.00 84.06 367 ALA A O 1
ATOM 2636 N N . LEU A 1 368 ? 38.208 -5.465 -29.091 1.00 86.06 368 LEU A N 1
ATOM 2637 C CA . LEU A 1 368 ? 37.478 -6.272 -28.097 1.00 86.06 368 LEU A CA 1
ATOM 2638 C C . LEU A 1 368 ? 36.812 -5.447 -26.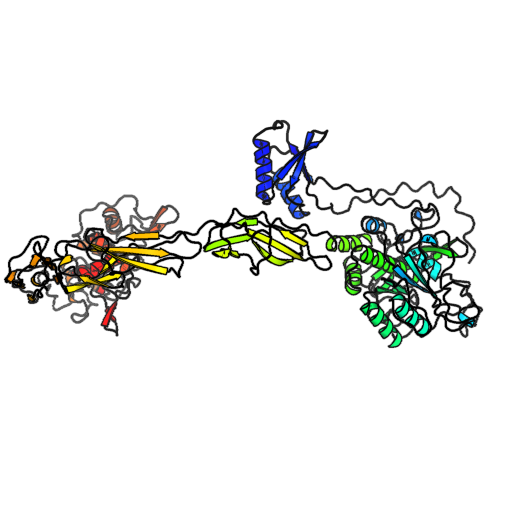980 1.00 86.06 368 LEU A C 1
ATOM 2640 O O . LEU A 1 368 ? 36.018 -5.984 -26.212 1.00 86.06 368 LEU A O 1
ATOM 2644 N N . ASN A 1 369 ? 37.138 -4.158 -26.867 1.00 91.06 369 ASN A N 1
ATOM 2645 C CA . ASN A 1 369 ? 36.480 -3.238 -25.941 1.00 91.06 369 ASN A CA 1
ATOM 2646 C C . ASN A 1 369 ? 35.198 -2.616 -26.527 1.00 91.06 369 ASN A C 1
ATOM 2648 O O . ASN A 1 369 ? 34.517 -1.855 -25.835 1.00 91.06 369 ASN A O 1
ATOM 2652 N N . GLY A 1 370 ? 34.860 -2.918 -27.784 1.00 93.50 370 GLY A N 1
ATOM 2653 C CA . GLY A 1 370 ? 33.551 -2.621 -28.363 1.00 93.50 370 GLY A CA 1
ATOM 2654 C C . GLY A 1 370 ? 32.446 -3.531 -27.816 1.00 93.50 370 GLY A C 1
ATOM 2655 O O . GLY A 1 370 ? 32.689 -4.426 -27.006 1.00 93.50 370 GLY A O 1
ATOM 2656 N N . VAL A 1 371 ? 31.222 -3.315 -28.285 1.00 96.94 371 VAL A N 1
ATOM 2657 C CA . VAL A 1 371 ? 30.064 -4.181 -28.033 1.00 96.94 371 VAL A CA 1
ATOM 2658 C C . VAL A 1 371 ? 29.905 -5.128 -29.220 1.00 96.94 371 VAL A C 1
ATOM 2660 O O . VAL A 1 371 ? 29.692 -4.672 -30.346 1.00 96.94 371 VAL A O 1
ATOM 2663 N N . VAL A 1 372 ? 30.035 -6.435 -28.982 1.00 97.19 372 VAL A N 1
ATOM 2664 C CA . VAL A 1 372 ? 29.791 -7.466 -30.002 1.00 97.19 372 VAL A CA 1
ATOM 2665 C C . VAL A 1 372 ? 28.297 -7.755 -30.120 1.00 97.19 372 VAL A C 1
ATOM 2667 O O . VAL A 1 372 ? 27.612 -7.893 -29.110 1.00 97.19 372 VAL A O 1
ATOM 2670 N N . SER A 1 373 ? 27.802 -7.827 -31.353 1.00 98.19 373 SER A N 1
ATOM 2671 C CA . SER A 1 373 ? 26.433 -8.233 -31.680 1.00 98.19 373 SER A CA 1
ATOM 2672 C C . SER A 1 373 ? 26.365 -8.734 -33.128 1.00 98.19 373 SER A C 1
ATOM 2674 O O . SER A 1 373 ? 27.372 -8.724 -33.842 1.00 98.19 373 SER A O 1
ATOM 2676 N N . THR A 1 374 ? 25.184 -9.177 -33.544 1.00 97.50 374 THR A N 1
ATOM 2677 C CA . THR A 1 374 ? 24.861 -9.709 -34.873 1.00 97.50 374 THR A CA 1
ATOM 2678 C C . THR A 1 374 ? 25.113 -8.712 -36.002 1.00 97.50 374 THR A C 1
ATOM 2680 O O . THR A 1 374 ? 24.997 -7.497 -35.830 1.00 97.50 374 THR A O 1
ATOM 2683 N N . GLN A 1 375 ? 25.448 -9.240 -37.176 1.00 93.75 375 GLN A N 1
ATOM 2684 C CA . GLN A 1 375 ? 25.841 -8.494 -38.366 1.00 93.75 375 GLN A CA 1
ATOM 2685 C C . GLN A 1 375 ? 25.308 -9.175 -39.641 1.00 93.75 375 GLN A C 1
ATOM 2687 O O . GLN A 1 375 ? 24.779 -10.282 -39.597 1.00 93.75 375 GLN A O 1
ATOM 2692 N N . HIS A 1 376 ? 25.420 -8.528 -40.802 1.00 92.31 376 HIS A N 1
ATOM 2693 C CA . HIS A 1 376 ? 25.065 -9.141 -42.085 1.00 92.31 376 HIS A CA 1
ATOM 2694 C C . HIS A 1 376 ? 25.757 -10.494 -42.336 1.00 92.31 376 HIS A C 1
ATOM 2696 O O . HIS A 1 376 ? 26.799 -10.805 -41.765 1.00 92.31 376 HIS A O 1
ATOM 2702 N N . SER A 1 377 ? 25.186 -11.293 -43.243 1.00 90.75 377 SER A N 1
ATOM 2703 C CA . SER A 1 377 ? 25.735 -12.597 -43.653 1.00 90.75 377 SER A CA 1
ATOM 2704 C C . SER A 1 377 ? 25.895 -13.631 -42.523 1.00 90.75 377 SER A C 1
ATOM 2706 O O . SER A 1 377 ? 26.748 -14.508 -42.628 1.00 90.75 377 SER A O 1
ATOM 2708 N N . ASN A 1 378 ? 25.049 -13.578 -41.484 1.00 91.00 378 ASN A N 1
ATOM 2709 C CA . ASN A 1 378 ? 25.146 -14.434 -40.288 1.00 91.00 378 ASN A CA 1
ATOM 2710 C C . ASN A 1 378 ? 26.481 -14.293 -39.526 1.00 91.00 378 ASN A C 1
ATOM 2712 O O . ASN A 1 378 ? 26.981 -15.276 -38.973 1.00 91.00 378 ASN A O 1
ATOM 2716 N N . ASP A 1 379 ? 27.073 -13.095 -39.535 1.00 93.56 379 ASP A N 1
ATOM 2717 C CA . ASP A 1 379 ? 28.334 -12.792 -38.850 1.00 93.56 379 ASP A CA 1
ATOM 2718 C C . ASP A 1 379 ? 28.111 -11.926 -37.595 1.00 93.56 379 ASP A C 1
ATOM 2720 O O . ASP A 1 379 ? 26.991 -11.525 -37.280 1.00 93.56 379 ASP A O 1
ATOM 2724 N N . TYR A 1 380 ? 29.184 -11.614 -36.868 1.00 94.94 380 TYR A N 1
ATOM 2725 C CA . TYR A 1 380 ? 29.158 -10.832 -35.631 1.00 94.94 380 TYR A CA 1
ATOM 2726 C C . TYR A 1 380 ? 30.260 -9.780 -35.655 1.00 94.94 380 TYR A C 1
ATOM 2728 O O . TYR A 1 380 ? 31.366 -10.022 -36.137 1.00 94.94 380 TYR A O 1
ATOM 2736 N N . PHE A 1 381 ? 29.984 -8.592 -35.119 1.00 93.56 381 PHE A N 1
ATOM 2737 C CA . PHE A 1 381 ? 30.934 -7.485 -35.191 1.00 93.56 381 PHE A CA 1
ATOM 2738 C C . PHE A 1 381 ? 30.948 -6.629 -33.926 1.00 93.56 381 PHE A C 1
ATOM 2740 O O . PHE A 1 381 ? 29.917 -6.416 -33.287 1.00 93.56 381 PHE A O 1
ATOM 2747 N N . PHE A 1 382 ? 32.124 -6.102 -33.576 1.00 95.56 382 PHE A N 1
ATOM 2748 C CA . PHE A 1 382 ? 32.278 -5.127 -32.497 1.00 95.56 382 PHE A CA 1
ATOM 2749 C C . PHE A 1 382 ? 31.971 -3.722 -33.016 1.00 95.56 382 PHE A C 1
ATOM 2751 O O . PHE A 1 382 ? 32.605 -3.260 -33.963 1.00 95.56 382 PHE A O 1
ATOM 2758 N N . LYS A 1 383 ? 31.034 -3.023 -32.377 1.00 95.88 383 LYS A N 1
ATOM 2759 C CA . LYS A 1 383 ? 30.768 -1.600 -32.632 1.00 95.88 383 LYS A CA 1
ATOM 2760 C C . LYS A 1 383 ? 30.961 -0.778 -31.362 1.00 95.88 383 LYS A C 1
ATOM 2762 O O . LYS A 1 383 ? 31.013 -1.322 -30.259 1.00 95.88 383 LYS A O 1
ATOM 2767 N N . GLN A 1 384 ? 31.066 0.536 -31.530 1.00 96.25 384 GLN A N 1
ATOM 2768 C CA . GLN A 1 384 ? 31.020 1.490 -30.429 1.00 96.25 384 GLN A CA 1
ATOM 2769 C C . GLN A 1 384 ? 30.046 2.626 -30.738 1.00 96.25 384 GLN A C 1
ATOM 2771 O O . GLN A 1 384 ? 29.920 3.029 -31.895 1.00 96.25 384 GLN A O 1
ATOM 2776 N N . GLY A 1 385 ? 29.409 3.171 -29.708 1.00 96.62 385 GLY A N 1
ATOM 2777 C CA . GLY A 1 385 ? 28.506 4.311 -29.829 1.00 96.62 385 GLY A CA 1
ATOM 2778 C C . GLY A 1 385 ? 27.435 4.319 -28.746 1.00 96.62 385 GLY A C 1
ATOM 2779 O O . GLY A 1 385 ? 27.090 3.280 -28.188 1.00 96.62 385 GLY A O 1
ATOM 2780 N N . THR A 1 386 ? 26.830 5.484 -28.507 1.00 96.62 386 THR A N 1
ATOM 2781 C CA . THR A 1 386 ? 25.580 5.576 -27.724 1.00 96.62 386 THR A CA 1
ATOM 2782 C C . THR A 1 386 ? 24.444 4.775 -28.367 1.00 96.62 386 THR A C 1
ATOM 2784 O O . THR A 1 386 ? 23.551 4.299 -27.668 1.00 96.62 386 THR A O 1
ATOM 2787 N N . SER A 1 387 ? 24.538 4.520 -29.674 1.00 96.44 387 SER A N 1
ATOM 2788 C CA . SER A 1 387 ? 23.689 3.589 -30.413 1.00 96.44 387 SER A CA 1
ATOM 2789 C C . SER A 1 387 ? 23.764 2.137 -29.941 1.00 96.44 387 SER A C 1
ATOM 2791 O O . SER A 1 387 ? 22.796 1.406 -30.115 1.00 96.44 387 SER A O 1
ATOM 2793 N N . MET A 1 388 ? 24.885 1.714 -29.345 1.00 98.19 388 MET A N 1
ATOM 2794 C CA . MET A 1 388 ? 25.022 0.395 -28.720 1.00 98.19 388 MET A CA 1
ATOM 2795 C C . MET A 1 388 ? 24.559 0.430 -27.260 1.00 98.19 388 MET A C 1
ATOM 2797 O O . MET A 1 388 ? 24.175 -0.600 -26.725 1.00 98.19 388 MET A O 1
ATOM 2801 N N . SER A 1 389 ? 24.524 1.599 -26.617 1.00 98.44 389 SER A N 1
ATOM 2802 C CA . SER A 1 389 ? 24.049 1.766 -25.238 1.00 98.44 389 SER A CA 1
ATOM 2803 C C . SER A 1 389 ? 22.523 1.740 -25.125 1.00 98.44 389 SER A C 1
ATOM 2805 O O . SER A 1 389 ? 21.988 1.014 -24.288 1.00 98.44 389 SER A O 1
ATOM 2807 N N . ALA A 1 390 ? 21.816 2.498 -25.970 1.00 98.62 390 ALA A N 1
ATOM 2808 C CA . ALA A 1 390 ? 20.350 2.560 -25.986 1.00 98.62 390 ALA A CA 1
ATOM 2809 C C . ALA A 1 390 ? 19.653 1.177 -26.038 1.00 98.62 390 ALA A C 1
ATOM 2811 O O . ALA A 1 390 ? 18.787 0.938 -25.187 1.00 98.62 390 ALA A O 1
ATOM 2812 N N . PRO A 1 391 ? 20.057 0.219 -26.904 1.00 98.81 391 PRO A N 1
ATOM 2813 C CA . PRO A 1 391 ? 19.399 -1.086 -26.982 1.00 98.81 391 PRO A CA 1
ATOM 2814 C C . PRO A 1 391 ? 19.527 -1.913 -25.705 1.00 98.81 391 PRO A C 1
ATOM 2816 O O . PRO A 1 391 ? 18.595 -2.641 -25.364 1.00 98.81 391 PRO A O 1
ATOM 2819 N N . HIS A 1 392 ? 20.619 -1.772 -24.945 1.00 98.81 392 HIS A N 1
ATOM 2820 C CA . HIS A 1 392 ? 20.715 -2.435 -23.644 1.00 98.81 392 HIS A CA 1
ATOM 2821 C C . HIS A 1 392 ? 19.619 -1.939 -22.694 1.00 98.81 392 HIS A C 1
ATOM 2823 O O . HIS A 1 392 ? 18.974 -2.734 -22.014 1.00 98.81 392 HIS A O 1
ATOM 2829 N N . VAL A 1 393 ? 19.377 -0.627 -22.651 1.00 98.88 393 VAL A N 1
ATOM 2830 C CA . VAL A 1 393 ? 18.375 -0.036 -21.754 1.00 98.88 393 VAL A CA 1
ATOM 2831 C C . VAL A 1 393 ? 16.954 -0.332 -22.231 1.00 98.88 393 VAL A C 1
ATOM 2833 O O . VAL A 1 393 ? 16.097 -0.652 -21.407 1.00 98.88 393 VAL A O 1
ATOM 2836 N N . ALA A 1 394 ? 16.708 -0.317 -23.544 1.00 98.88 394 ALA A N 1
ATOM 2837 C CA . ALA A 1 394 ? 15.430 -0.736 -24.120 1.00 98.88 394 ALA A CA 1
ATOM 2838 C C . ALA A 1 394 ? 15.091 -2.193 -23.759 1.00 98.88 394 ALA A C 1
ATOM 2840 O O . ALA A 1 394 ? 13.952 -2.496 -23.396 1.00 98.88 394 ALA A O 1
ATOM 2841 N N . ALA A 1 395 ? 16.087 -3.083 -23.777 1.00 98.81 395 ALA A N 1
ATOM 2842 C CA . ALA A 1 395 ? 15.925 -4.468 -23.355 1.00 98.81 395 ALA A CA 1
ATOM 2843 C C . ALA A 1 395 ? 15.628 -4.598 -21.852 1.00 98.81 395 ALA A C 1
ATOM 2845 O O . ALA A 1 395 ? 14.719 -5.335 -21.472 1.00 98.81 395 ALA A O 1
ATOM 2846 N N . VAL A 1 396 ? 16.322 -3.847 -20.985 1.00 98.81 396 VAL A N 1
ATOM 2847 C CA . VAL A 1 396 ? 16.016 -3.838 -19.540 1.00 98.81 396 VAL A CA 1
ATOM 2848 C C . VAL A 1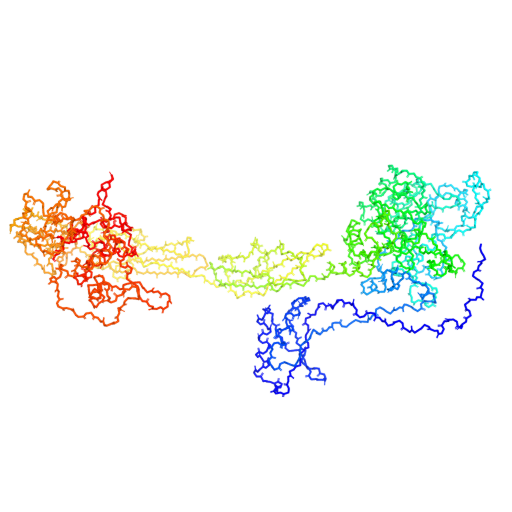 396 ? 14.598 -3.327 -19.281 1.00 98.81 396 VAL A C 1
ATOM 2850 O O . VAL A 1 396 ? 13.856 -3.972 -18.542 1.00 98.81 396 VAL A O 1
ATOM 2853 N N . ALA A 1 397 ? 14.175 -2.243 -19.938 1.00 98.75 397 ALA A N 1
ATOM 2854 C CA . ALA A 1 397 ? 12.800 -1.750 -19.855 1.00 98.75 397 ALA A CA 1
ATOM 2855 C C . ALA A 1 397 ? 11.781 -2.830 -20.269 1.00 98.75 397 ALA A C 1
ATOM 2857 O O . ALA A 1 397 ? 10.781 -3.043 -19.582 1.00 98.75 397 ALA A O 1
ATOM 2858 N N . ALA A 1 398 ? 12.056 -3.578 -21.342 1.00 98.62 398 ALA A N 1
ATOM 2859 C CA . ALA A 1 398 ? 11.212 -4.686 -21.782 1.00 98.62 398 ALA A CA 1
ATOM 2860 C C . ALA A 1 398 ? 11.115 -5.819 -20.744 1.00 98.62 398 ALA A C 1
ATOM 2862 O O . ALA A 1 398 ? 10.023 -6.346 -20.518 1.00 98.62 398 ALA A O 1
ATOM 2863 N N . MET A 1 399 ? 12.218 -6.173 -20.076 1.00 98.62 399 MET A N 1
ATOM 2864 C CA . MET A 1 399 ? 12.210 -7.151 -18.979 1.00 98.62 399 MET A CA 1
ATOM 2865 C C . MET A 1 399 ? 11.418 -6.641 -17.766 1.00 98.62 399 MET A C 1
ATOM 2867 O O . MET A 1 399 ? 10.664 -7.398 -17.155 1.00 98.62 399 MET A O 1
ATOM 2871 N N . MET A 1 400 ? 11.520 -5.349 -17.441 1.00 98.56 400 MET A N 1
ATOM 2872 C CA . MET A 1 400 ? 10.722 -4.736 -16.372 1.00 98.56 400 MET A CA 1
ATOM 2873 C C . MET A 1 400 ? 9.220 -4.822 -16.678 1.00 98.56 400 MET A C 1
ATOM 2875 O O . MET A 1 400 ? 8.449 -5.235 -15.812 1.00 98.56 400 MET A O 1
ATOM 2879 N N . TYR A 1 401 ? 8.804 -4.521 -17.915 1.00 97.88 401 TYR A N 1
ATOM 2880 C CA . TYR A 1 401 ? 7.411 -4.682 -18.350 1.00 97.88 401 TYR A CA 1
ATOM 2881 C C . TYR A 1 401 ? 6.945 -6.140 -18.369 1.00 97.88 401 TYR A C 1
ATOM 2883 O O . TYR A 1 401 ? 5.804 -6.406 -18.007 1.00 97.88 401 TYR A O 1
ATOM 2891 N N . SER A 1 402 ? 7.812 -7.085 -18.739 1.00 96.81 402 SER A N 1
ATOM 2892 C CA . SER A 1 402 ? 7.500 -8.520 -18.664 1.00 96.81 402 SER A CA 1
ATOM 2893 C C . SER A 1 402 ? 7.195 -8.933 -17.220 1.00 96.81 402 SER A C 1
ATOM 2895 O O . SER A 1 402 ? 6.222 -9.640 -16.954 1.00 96.81 402 SER A O 1
ATOM 2897 N N . LYS A 1 403 ? 7.983 -8.426 -16.262 1.00 95.19 403 LYS A N 1
ATOM 2898 C CA . LYS A 1 403 ? 7.821 -8.750 -14.843 1.00 95.19 403 LYS A CA 1
ATOM 2899 C C . LYS A 1 403 ? 6.614 -8.073 -14.189 1.00 95.19 403 LYS A C 1
ATOM 2901 O O . LYS A 1 403 ? 5.930 -8.707 -13.386 1.00 95.19 403 LYS A O 1
ATOM 2906 N N . LEU A 1 404 ? 6.376 -6.798 -14.492 1.00 94.50 404 LEU A N 1
ATOM 2907 C CA . LEU A 1 404 ? 5.260 -6.016 -13.957 1.00 94.50 404 LEU A CA 1
ATOM 2908 C C . LEU A 1 404 ? 4.599 -5.199 -15.085 1.00 94.50 404 LEU A C 1
ATOM 2910 O O . LEU A 1 404 ? 4.919 -4.022 -15.269 1.00 94.50 404 LEU A O 1
ATOM 2914 N N . PRO A 1 405 ? 3.640 -5.788 -15.829 1.00 94.38 405 PRO A N 1
ATOM 2915 C CA . PRO A 1 405 ? 3.074 -5.183 -17.043 1.00 94.38 405 PRO A CA 1
ATOM 2916 C C . PRO A 1 405 ? 2.387 -3.829 -16.858 1.00 94.38 405 PRO A C 1
ATOM 2918 O O . PRO A 1 405 ? 2.254 -3.076 -17.825 1.00 94.38 405 PRO A O 1
ATOM 2921 N N . ALA A 1 406 ? 1.953 -3.523 -15.635 1.00 93.94 406 ALA A N 1
ATOM 2922 C CA . ALA A 1 406 ? 1.266 -2.287 -15.272 1.00 93.94 406 ALA A CA 1
ATOM 2923 C C . ALA A 1 406 ? 2.214 -1.132 -14.886 1.00 93.94 406 ALA A C 1
ATOM 2925 O O . ALA A 1 406 ? 1.739 -0.089 -14.439 1.00 93.94 406 ALA A O 1
ATOM 2926 N N . LEU A 1 407 ? 3.535 -1.299 -15.029 1.00 96.19 407 LEU A N 1
ATOM 2927 C CA . LEU A 1 407 ? 4.485 -0.187 -14.924 1.00 96.19 407 LEU A CA 1
ATOM 2928 C C . LEU A 1 407 ? 4.182 0.904 -15.959 1.00 96.19 407 LEU A C 1
ATOM 2930 O O . LEU A 1 407 ? 3.804 0.606 -17.096 1.00 96.19 407 LEU A O 1
ATOM 2934 N N . THR A 1 408 ? 4.396 2.159 -15.569 1.00 97.19 408 THR A N 1
ATOM 2935 C CA . THR A 1 408 ? 4.398 3.307 -16.483 1.00 97.19 408 THR A CA 1
ATOM 2936 C C . THR A 1 408 ? 5.820 3.618 -16.975 1.00 97.19 408 THR A C 1
ATOM 2938 O O . THR A 1 408 ? 6.794 3.245 -16.312 1.00 97.19 408 THR A O 1
ATOM 2941 N N . PRO A 1 409 ? 5.973 4.348 -18.099 1.00 98.12 409 PRO A N 1
ATOM 2942 C CA . PRO A 1 409 ? 7.287 4.775 -18.583 1.00 98.12 409 PRO A CA 1
ATOM 2943 C C . PRO A 1 409 ? 8.096 5.583 -17.560 1.00 98.12 409 PRO A C 1
ATOM 2945 O O . PRO A 1 409 ? 9.307 5.401 -17.470 1.00 98.12 409 PRO A O 1
ATOM 2948 N N . ASP A 1 410 ? 7.429 6.417 -16.756 1.00 97.38 410 ASP A N 1
ATOM 2949 C CA . ASP A 1 410 ? 8.054 7.177 -15.665 1.00 97.38 410 ASP A CA 1
ATOM 2950 C C . ASP A 1 410 ? 8.675 6.285 -14.605 1.00 97.38 410 ASP A C 1
ATOM 2952 O O . ASP A 1 410 ? 9.785 6.517 -14.138 1.00 97.38 410 ASP A O 1
ATOM 2956 N N . GLU A 1 411 ? 7.949 5.251 -14.204 1.00 97.75 411 GLU A N 1
ATOM 2957 C CA . GLU A 1 411 ? 8.400 4.356 -13.148 1.00 97.75 411 GLU A CA 1
ATOM 2958 C C . GLU A 1 411 ? 9.541 3.472 -13.634 1.00 97.75 411 GLU A C 1
ATOM 2960 O O . GLU A 1 411 ? 10.433 3.148 -12.855 1.00 97.75 411 GLU A O 1
ATOM 2965 N N . VAL A 1 412 ? 9.542 3.114 -14.922 1.00 98.56 412 VAL A N 1
ATOM 2966 C CA . VAL A 1 412 ? 10.686 2.455 -15.556 1.00 98.56 412 VAL A CA 1
ATOM 2967 C C . VAL A 1 412 ? 11.916 3.359 -15.500 1.00 98.56 412 VAL A C 1
ATOM 2969 O O . VAL A 1 412 ? 12.952 2.928 -14.999 1.00 98.56 412 VAL A O 1
ATOM 2972 N N . GLU A 1 413 ? 11.802 4.615 -15.939 1.00 98.50 413 GLU A N 1
ATOM 2973 C CA . GLU A 1 413 ? 12.909 5.579 -15.908 1.00 98.50 413 GLU A CA 1
ATOM 2974 C C . GLU A 1 413 ? 13.430 5.813 -14.480 1.00 98.50 413 GLU A C 1
ATOM 2976 O O . GLU A 1 413 ? 14.632 5.714 -14.223 1.00 98.50 413 GLU A O 1
ATOM 2981 N N . GLN A 1 414 ? 12.529 6.069 -13.529 1.00 98.19 414 GLN A N 1
ATOM 2982 C CA . GLN A 1 414 ? 12.882 6.309 -12.131 1.00 98.19 414 GLN A CA 1
ATOM 2983 C C . GLN A 1 414 ? 13.599 5.116 -11.510 1.00 98.19 414 GLN A C 1
ATOM 2985 O O . GLN A 1 414 ? 14.607 5.301 -10.832 1.00 98.19 414 GLN A O 1
ATOM 2990 N N . LYS A 1 415 ? 13.113 3.892 -11.746 1.00 98.12 415 LYS A N 1
ATOM 2991 C CA . LYS A 1 415 ? 13.748 2.680 -11.216 1.00 98.12 415 LYS A CA 1
ATOM 2992 C C . LYS A 1 415 ? 15.123 2.458 -11.832 1.00 98.12 415 LYS A C 1
ATOM 2994 O O . LYS A 1 415 ? 16.058 2.203 -11.084 1.00 98.12 415 LYS A O 1
ATOM 2999 N N . LEU A 1 416 ? 15.270 2.641 -13.147 1.00 98.69 416 LEU A N 1
ATOM 3000 C CA . LEU A 1 416 ? 16.571 2.566 -13.819 1.00 98.69 416 LEU A CA 1
ATOM 3001 C C . LEU A 1 416 ? 17.576 3.564 -13.224 1.00 98.69 416 LEU A C 1
ATOM 3003 O O . LEU A 1 416 ? 18.715 3.186 -12.961 1.00 98.69 416 LEU A O 1
ATOM 3007 N N . LYS A 1 417 ? 17.154 4.810 -12.967 1.00 98.31 417 LYS A N 1
ATOM 3008 C CA . LYS A 1 417 ? 17.994 5.855 -12.353 1.00 98.31 417 LYS A CA 1
ATOM 3009 C C . LYS A 1 417 ? 18.318 5.554 -10.890 1.00 98.31 417 LYS A C 1
ATOM 3011 O O . LYS A 1 417 ? 19.454 5.745 -10.474 1.00 98.31 417 LYS A O 1
ATOM 3016 N N . ALA A 1 418 ? 17.346 5.071 -10.118 1.00 98.00 418 ALA A N 1
ATOM 3017 C CA . ALA A 1 418 ? 17.503 4.792 -8.691 1.00 98.00 418 ALA A CA 1
ATOM 3018 C C . ALA A 1 418 ? 18.406 3.584 -8.403 1.00 98.00 418 ALA A C 1
ATOM 3020 O O . ALA A 1 418 ? 19.040 3.534 -7.352 1.00 98.00 418 ALA A O 1
ATOM 3021 N N . THR A 1 419 ? 18.465 2.611 -9.316 1.00 97.88 419 THR A N 1
ATOM 3022 C CA . THR A 1 419 ? 19.297 1.408 -9.164 1.00 97.88 419 THR A CA 1
ATOM 3023 C C . THR A 1 419 ? 20.601 1.468 -9.957 1.00 97.88 419 THR A C 1
ATOM 3025 O O . THR A 1 419 ? 21.352 0.495 -9.959 1.00 97.88 419 THR A O 1
ATOM 3028 N N . ALA A 1 420 ? 20.866 2.565 -10.667 1.00 97.25 420 ALA A N 1
ATOM 3029 C CA . ALA A 1 420 ? 22.083 2.728 -11.447 1.00 97.25 420 ALA A CA 1
ATOM 3030 C C . ALA A 1 420 ? 23.325 2.877 -10.551 1.00 97.25 420 ALA A C 1
ATOM 3032 O O . ALA A 1 420 ? 23.280 3.391 -9.432 1.00 97.25 420 ALA A O 1
ATOM 3033 N N . ARG A 1 421 ? 24.466 2.414 -11.066 1.00 95.19 421 ARG A N 1
ATOM 3034 C CA . ARG A 1 421 ? 25.773 2.500 -10.410 1.00 95.19 421 ARG A CA 1
ATOM 3035 C C . ARG A 1 421 ? 26.521 3.760 -10.860 1.00 95.19 421 ARG A C 1
ATOM 3037 O O . ARG A 1 421 ? 26.342 4.203 -11.992 1.00 95.19 421 ARG A O 1
ATOM 3044 N N . PRO A 1 422 ? 27.414 4.328 -10.035 1.00 92.81 422 PRO A N 1
ATOM 3045 C CA . PRO A 1 422 ? 28.206 5.491 -10.432 1.00 92.81 422 PRO A CA 1
ATOM 3046 C C . PRO A 1 422 ? 29.041 5.263 -11.705 1.00 92.81 422 PRO A C 1
ATOM 3048 O O . PRO A 1 422 ? 29.556 4.168 -11.931 1.00 92.81 422 PRO A O 1
ATOM 3051 N N . VAL A 1 423 ? 29.216 6.325 -12.498 1.00 93.38 423 VAL A N 1
ATOM 3052 C CA . VAL A 1 423 ? 30.061 6.365 -13.709 1.00 93.38 423 VAL A CA 1
ATOM 3053 C C . VAL A 1 423 ? 31.239 7.303 -13.464 1.00 93.38 423 VAL A C 1
ATOM 3055 O O . VAL A 1 423 ? 31.039 8.436 -13.024 1.00 93.38 423 VAL A O 1
ATOM 3058 N N . SER A 1 424 ? 32.462 6.862 -13.765 1.00 90.31 424 SER A N 1
ATOM 3059 C CA . SER A 1 424 ? 33.658 7.712 -13.671 1.00 90.31 424 SER A CA 1
ATOM 3060 C C . SER A 1 424 ? 33.851 8.597 -14.913 1.00 90.31 424 SER A C 1
ATOM 3062 O O . SER A 1 424 ? 33.270 8.359 -15.973 1.00 90.31 424 SER A O 1
ATOM 3064 N N . ASP A 1 425 ? 34.670 9.647 -14.785 1.00 87.56 425 ASP A N 1
ATOM 3065 C CA . ASP A 1 425 ? 35.032 10.579 -15.870 1.00 87.56 425 ASP A CA 1
ATOM 3066 C C . ASP A 1 425 ? 33.838 11.260 -16.558 1.00 87.56 425 ASP A C 1
ATOM 3068 O O . ASP A 1 425 ? 33.808 11.466 -17.775 1.00 87.56 425 ASP A O 1
ATOM 3072 N N . CYS A 1 426 ? 32.846 11.655 -15.754 1.00 87.81 426 CYS A N 1
ATOM 3073 C CA . CYS A 1 426 ? 31.636 12.312 -16.236 1.00 87.81 426 CYS A CA 1
ATOM 3074 C C . CYS A 1 426 ? 31.383 13.713 -15.641 1.00 87.81 426 CYS A C 1
ATOM 3076 O O . CYS A 1 426 ? 30.317 13.964 -15.078 1.00 87.81 426 CYS A O 1
ATOM 3078 N N . PRO A 1 427 ? 32.322 14.670 -15.787 1.00 81.62 427 PRO A N 1
ATOM 3079 C CA . PRO A 1 427 ? 32.164 16.021 -15.236 1.00 81.62 427 PRO A CA 1
ATOM 3080 C C . PRO A 1 427 ? 30.986 16.797 -15.851 1.00 81.62 427 PRO A C 1
ATOM 3082 O O . PRO A 1 427 ? 30.484 17.733 -15.243 1.00 81.62 427 PRO A O 1
ATOM 3085 N N . GLY A 1 428 ? 30.542 16.409 -17.051 1.00 77.56 428 GLY A N 1
ATOM 3086 C CA . GLY A 1 428 ? 29.403 17.013 -17.743 1.00 77.56 428 GLY A CA 1
ATOM 3087 C C . GLY A 1 428 ? 28.031 16.441 -17.365 1.00 77.56 428 GLY A C 1
ATOM 3088 O O . GLY A 1 428 ? 27.035 16.964 -17.846 1.00 77.56 428 GLY A O 1
ATOM 3089 N N . GLY A 1 429 ? 27.966 15.398 -16.526 1.00 90.12 429 GLY A N 1
ATOM 3090 C CA . GLY A 1 429 ? 26.722 14.745 -16.095 1.00 90.12 429 GLY A CA 1
ATOM 3091 C C . GLY A 1 429 ? 26.356 13.491 -16.905 1.00 90.12 429 GLY A C 1
ATOM 3092 O O . GLY A 1 429 ? 26.384 13.507 -18.135 1.00 90.12 429 GLY A O 1
ATOM 3093 N N . CYS A 1 430 ? 26.021 12.410 -16.189 1.00 93.50 430 CYS A N 1
ATOM 3094 C CA . CYS A 1 430 ? 25.700 11.070 -16.713 1.00 93.50 430 CYS A CA 1
ATOM 3095 C C . CYS A 1 430 ? 24.348 10.547 -16.185 1.00 93.50 430 CYS A C 1
ATOM 3097 O O . CYS A 1 430 ? 24.152 9.338 -16.042 1.00 93.50 430 CYS A O 1
ATOM 3099 N N . GLY A 1 431 ? 23.437 11.459 -15.838 1.00 94.81 431 GLY A N 1
ATOM 3100 C CA . GLY A 1 431 ? 22.153 11.110 -15.237 1.00 94.81 431 GLY A CA 1
ATOM 3101 C C . GLY A 1 431 ? 22.298 10.314 -13.938 1.00 94.81 431 GLY A C 1
ATOM 3102 O O . GLY A 1 431 ? 23.157 10.622 -13.111 1.00 94.81 431 GLY A O 1
ATOM 3103 N N . GLY A 1 432 ? 21.473 9.277 -13.777 1.00 95.81 432 GLY A N 1
ATOM 3104 C CA . GLY A 1 432 ? 21.513 8.343 -12.646 1.00 95.81 432 GLY A CA 1
ATOM 3105 C C . GLY A 1 432 ? 22.743 7.426 -12.624 1.00 95.81 432 GLY A C 1
ATOM 3106 O O . GLY A 1 432 ? 23.023 6.821 -11.595 1.00 95.81 432 GLY A O 1
ATOM 3107 N N . GLY A 1 433 ? 23.509 7.350 -13.718 1.00 96.81 433 GLY A N 1
ATOM 3108 C CA . GLY A 1 433 ? 24.701 6.507 -13.836 1.00 96.81 433 GLY A CA 1
ATOM 3109 C C . GLY A 1 433 ? 24.503 5.268 -14.713 1.00 96.81 433 GLY A C 1
ATOM 3110 O O . GLY A 1 433 ? 23.602 5.214 -15.547 1.00 96.81 433 GLY A O 1
ATOM 3111 N N . LEU A 1 434 ? 25.385 4.281 -14.555 1.00 97.62 434 LEU A N 1
ATOM 3112 C CA . LEU A 1 434 ? 25.434 3.043 -15.324 1.00 97.62 434 LEU A CA 1
ATOM 3113 C C . LEU A 1 434 ? 24.292 2.115 -14.912 1.00 97.62 434 LEU A C 1
ATOM 3115 O O . LEU A 1 434 ? 24.233 1.697 -13.757 1.00 97.62 434 LEU A O 1
ATOM 3119 N N . VAL A 1 435 ? 23.420 1.754 -15.852 1.00 98.31 435 VAL A N 1
ATOM 3120 C CA . VAL A 1 435 ? 22.298 0.845 -15.585 1.00 98.31 435 VAL A CA 1
ATOM 3121 C C . VAL A 1 435 ? 22.795 -0.486 -15.015 1.00 98.31 435 VAL A C 1
ATOM 3123 O O . VAL A 1 435 ? 23.658 -1.150 -15.586 1.00 98.31 435 VAL A O 1
ATOM 3126 N N . ASP A 1 436 ? 22.197 -0.895 -13.900 1.00 97.56 436 ASP A N 1
ATOM 3127 C CA . ASP A 1 436 ? 22.341 -2.224 -13.312 1.00 97.56 436 ASP A CA 1
ATOM 3128 C C . ASP A 1 436 ? 21.036 -2.994 -13.535 1.00 97.56 436 ASP A C 1
ATOM 3130 O O . ASP A 1 436 ? 20.039 -2.773 -12.844 1.00 97.56 436 ASP A O 1
ATOM 3134 N N . ALA A 1 437 ? 21.021 -3.867 -14.543 1.00 97.81 437 ALA A N 1
ATOM 3135 C CA . ALA A 1 437 ? 19.841 -4.634 -14.920 1.00 97.81 437 ALA A CA 1
ATOM 3136 C C . ALA A 1 437 ? 19.393 -5.566 -13.787 1.00 97.81 437 ALA A C 1
ATOM 3138 O O . ALA A 1 437 ? 18.197 -5.696 -13.538 1.00 97.81 437 ALA A O 1
ATOM 3139 N N . GLY A 1 438 ? 20.341 -6.183 -13.074 1.00 94.19 438 GLY A N 1
ATOM 3140 C CA . GLY A 1 438 ? 20.046 -7.057 -11.941 1.00 94.19 438 GLY A CA 1
ATOM 3141 C C . GLY A 1 438 ? 19.339 -6.309 -10.814 1.00 94.19 438 GLY A C 1
ATOM 3142 O O . GLY A 1 438 ? 18.285 -6.744 -10.351 1.00 94.19 438 GLY A O 1
ATOM 3143 N N . ALA A 1 439 ? 19.875 -5.153 -10.413 1.00 95.50 439 ALA A N 1
ATOM 3144 C CA . ALA A 1 439 ? 19.269 -4.329 -9.369 1.00 95.50 439 ALA A CA 1
ATOM 3145 C C . ALA A 1 439 ? 17.910 -3.743 -9.798 1.00 95.50 439 ALA A C 1
ATOM 3147 O O . ALA A 1 439 ? 16.958 -3.774 -9.015 1.00 95.50 439 ALA A O 1
ATOM 3148 N N . ALA A 1 440 ? 17.784 -3.278 -11.047 1.00 97.88 440 ALA A N 1
ATOM 3149 C CA . ALA A 1 440 ? 16.526 -2.760 -11.587 1.00 97.88 440 ALA A CA 1
ATOM 3150 C C . ALA A 1 440 ? 15.420 -3.829 -11.581 1.00 97.88 440 ALA A C 1
ATOM 3152 O O . ALA A 1 440 ? 14.302 -3.576 -11.126 1.00 97.88 440 ALA A O 1
ATOM 3153 N N . LEU A 1 441 ? 15.730 -5.048 -12.035 1.00 97.50 441 LEU A N 1
ATOM 3154 C CA . LEU A 1 441 ? 14.761 -6.143 -12.068 1.00 97.50 441 LEU A CA 1
ATOM 3155 C C . LEU A 1 441 ? 14.440 -6.679 -10.672 1.00 97.50 441 LEU A C 1
ATOM 3157 O O . LEU A 1 441 ? 13.279 -6.987 -10.413 1.00 97.50 441 LEU A O 1
ATOM 3161 N N . ALA A 1 442 ? 15.408 -6.738 -9.755 1.00 92.38 442 ALA A N 1
ATOM 3162 C CA . ALA A 1 442 ? 15.144 -7.079 -8.357 1.00 92.38 442 ALA A CA 1
ATOM 3163 C C . ALA A 1 442 ? 14.188 -6.067 -7.700 1.00 92.38 442 ALA A C 1
ATOM 3165 O O . ALA A 1 442 ? 13.236 -6.460 -7.024 1.00 92.38 442 ALA A O 1
ATOM 3166 N N . ASN A 1 443 ? 14.376 -4.770 -7.971 1.00 94.19 443 ASN A N 1
ATOM 3167 C CA . ASN A 1 443 ? 13.481 -3.716 -7.498 1.00 94.19 443 ASN A CA 1
ATOM 3168 C C . ASN A 1 443 ? 12.051 -3.879 -8.052 1.00 94.19 443 ASN A C 1
ATOM 3170 O O . ASN A 1 443 ? 11.083 -3.792 -7.299 1.00 94.19 443 ASN A O 1
ATOM 3174 N N . VAL A 1 444 ? 11.898 -4.194 -9.344 1.00 94.50 444 VAL A N 1
ATOM 3175 C CA . VAL A 1 444 ? 10.581 -4.499 -9.937 1.00 94.50 444 VAL A CA 1
ATOM 3176 C C . VAL A 1 444 ? 9.988 -5.799 -9.382 1.00 94.50 444 VAL A C 1
ATOM 3178 O O . VAL A 1 444 ? 8.779 -5.889 -9.174 1.00 94.50 444 VAL A O 1
ATOM 3181 N N . ALA A 1 445 ? 10.811 -6.812 -9.108 1.00 90.44 445 ALA A N 1
ATOM 3182 C CA . ALA A 1 445 ? 10.358 -8.077 -8.539 1.00 90.44 445 ALA A CA 1
ATOM 3183 C C . ALA A 1 445 ? 9.782 -7.911 -7.128 1.00 90.44 445 ALA A C 1
ATOM 3185 O O . ALA A 1 445 ? 8.800 -8.579 -6.808 1.00 90.44 445 ALA A O 1
ATOM 3186 N N . ALA A 1 446 ? 10.351 -7.019 -6.312 1.00 86.25 446 ALA A N 1
ATOM 3187 C CA . ALA A 1 446 ? 9.822 -6.687 -4.990 1.00 86.25 446 ALA A CA 1
ATOM 3188 C C . ALA A 1 446 ? 8.418 -6.052 -5.080 1.00 86.25 446 ALA A C 1
ATOM 3190 O O . ALA A 1 446 ? 7.492 -6.441 -4.355 1.00 86.25 446 ALA A O 1
ATOM 3191 N N . ASP A 1 447 ? 8.210 -5.149 -6.042 1.00 87.31 447 ASP A N 1
ATOM 3192 C CA . ASP A 1 447 ? 6.890 -4.567 -6.311 1.00 87.31 447 ASP A CA 1
ATOM 3193 C C . ASP A 1 447 ? 5.897 -5.617 -6.820 1.00 87.31 447 ASP A C 1
ATOM 3195 O O . ASP A 1 447 ? 4.735 -5.620 -6.412 1.00 87.31 447 ASP A O 1
ATOM 3199 N N . ALA A 1 448 ? 6.360 -6.539 -7.667 1.00 86.44 448 ALA A N 1
ATOM 3200 C CA . ALA A 1 448 ? 5.571 -7.629 -8.237 1.00 86.44 448 ALA A CA 1
ATOM 3201 C C . ALA A 1 448 ? 5.383 -8.832 -7.290 1.00 86.44 448 ALA A C 1
ATOM 3203 O O . ALA A 1 448 ? 4.707 -9.792 -7.660 1.00 86.44 448 ALA A O 1
ATOM 3204 N N . ALA A 1 449 ? 5.974 -8.817 -6.089 1.00 82.94 449 ALA A N 1
ATOM 3205 C CA . ALA A 1 449 ? 5.852 -9.915 -5.135 1.00 82.94 449 ALA A CA 1
ATOM 3206 C C . ALA A 1 449 ? 4.368 -10.144 -4.786 1.00 82.94 449 ALA A C 1
ATOM 3208 O O . ALA A 1 449 ? 3.713 -9.169 -4.386 1.00 82.94 449 ALA A O 1
ATOM 3209 N N . PRO A 1 450 ? 3.839 -11.380 -4.937 1.00 77.81 450 PRO A N 1
ATOM 3210 C CA . PRO A 1 450 ? 2.435 -11.672 -4.681 1.00 77.81 450 PRO A CA 1
ATOM 3211 C C . PRO A 1 450 ? 2.038 -11.287 -3.263 1.00 77.81 450 PRO A C 1
ATOM 3213 O O . PRO A 1 450 ? 2.778 -11.544 -2.312 1.00 77.81 450 PRO A O 1
ATOM 3216 N N . MET A 1 451 ? 0.856 -10.695 -3.125 1.00 76.88 451 MET A N 1
ATOM 3217 C CA . MET A 1 451 ? 0.300 -10.403 -1.812 1.00 76.88 451 MET A CA 1
ATOM 3218 C C . MET A 1 451 ? -0.049 -11.710 -1.089 1.00 76.88 451 MET A C 1
ATOM 3220 O O . MET A 1 451 ? -0.765 -12.560 -1.619 1.00 76.88 451 MET A O 1
ATOM 3224 N N . VAL A 1 452 ? 0.459 -11.854 0.130 1.00 77.88 452 VAL A N 1
ATOM 3225 C CA . VAL A 1 452 ? 0.121 -12.919 1.072 1.00 77.88 452 VAL A CA 1
ATOM 3226 C C . VAL A 1 452 ? -0.951 -12.355 2.000 1.00 77.88 452 VAL A C 1
ATOM 3228 O O . VAL A 1 452 ? -0.638 -11.496 2.831 1.00 77.88 452 VAL A O 1
ATOM 3231 N N . PRO A 1 453 ? -2.221 -12.755 1.839 1.00 79.31 453 PRO A N 1
ATOM 3232 C CA . PRO A 1 453 ? -3.284 -12.193 2.647 1.00 79.31 453 PRO A CA 1
ATOM 3233 C C . PRO A 1 453 ? -3.188 -12.677 4.095 1.00 79.31 453 PRO A C 1
ATOM 3235 O O . PRO A 1 453 ? -2.842 -13.832 4.360 1.00 79.31 453 PRO A O 1
ATOM 3238 N N . GLY A 1 454 ? -3.525 -11.792 5.032 1.00 77.50 454 GLY A N 1
ATOM 3239 C CA . GLY A 1 454 ? -3.732 -12.173 6.423 1.00 77.50 454 GLY A CA 1
ATOM 3240 C C . GLY A 1 454 ? -4.934 -13.101 6.561 1.00 77.50 454 GLY A C 1
ATOM 3241 O O . GLY A 1 454 ? -5.846 -13.087 5.736 1.00 77.50 454 GLY A O 1
ATOM 3242 N N . THR A 1 455 ? -4.941 -13.920 7.612 1.00 82.69 455 THR A N 1
ATOM 3243 C CA . THR A 1 455 ? -6.135 -14.687 7.985 1.00 82.69 455 THR A CA 1
ATOM 3244 C C . THR A 1 455 ? -7.001 -13.810 8.888 1.00 82.69 455 THR A C 1
ATOM 3246 O O . THR A 1 455 ? -6.590 -13.559 10.025 1.00 82.69 455 THR A O 1
ATOM 3249 N N . PRO A 1 456 ? -8.160 -13.316 8.420 1.00 91.88 456 PRO A N 1
ATOM 3250 C CA . PRO A 1 456 ? -9.019 -12.498 9.252 1.00 91.88 456 PRO A CA 1
ATOM 3251 C C . PRO A 1 456 ? -9.674 -13.340 10.348 1.00 91.88 456 PRO A C 1
ATOM 3253 O O . PRO A 1 456 ? -10.085 -14.482 10.122 1.00 91.88 456 PRO A O 1
ATOM 3256 N N . THR A 1 457 ? -9.793 -12.762 11.538 1.00 91.62 457 THR A N 1
ATOM 3257 C CA . THR A 1 457 ? -10.425 -13.388 12.704 1.00 91.62 457 THR A CA 1
ATOM 3258 C C . THR A 1 457 ? -11.559 -12.521 13.226 1.00 91.62 457 THR A C 1
ATOM 3260 O O . THR A 1 457 ? -11.553 -11.303 13.052 1.00 91.62 457 THR A O 1
ATOM 3263 N N . ILE A 1 458 ? -12.545 -13.158 13.855 1.00 96.00 458 ILE A N 1
ATOM 3264 C CA . ILE A 1 458 ? -13.678 -12.496 14.503 1.00 96.00 458 ILE A CA 1
ATOM 3265 C C . ILE A 1 458 ? -13.622 -12.819 15.998 1.00 96.00 458 ILE A C 1
ATOM 3267 O O . ILE A 1 458 ? -13.440 -13.977 16.377 1.00 96.00 458 ILE A O 1
ATOM 3271 N N . SER A 1 459 ? -13.791 -11.804 16.840 1.00 93.75 459 SER A N 1
ATOM 3272 C CA . SER A 1 459 ? -13.954 -11.919 18.291 1.00 93.75 459 SER A CA 1
ATOM 3273 C C . SER A 1 459 ? -15.229 -11.202 18.747 1.00 93.75 459 SER A C 1
ATOM 3275 O O . SER A 1 459 ? -15.800 -10.405 18.007 1.00 93.75 459 SER A O 1
ATOM 3277 N N . GLY A 1 460 ? -15.692 -11.493 19.963 1.00 93.88 460 GLY A N 1
ATOM 3278 C CA . GLY A 1 460 ? -16.946 -10.965 20.509 1.00 93.88 460 GLY A CA 1
ATOM 3279 C C . GLY A 1 460 ? -18.005 -12.048 20.709 1.00 93.88 460 GLY A C 1
ATOM 3280 O O . GLY A 1 460 ? -17.810 -13.211 20.352 1.00 93.88 460 GLY A O 1
ATOM 3281 N N . GLU A 1 461 ? -19.118 -11.667 21.329 1.00 91.12 461 GLU A N 1
ATOM 3282 C CA . GLU A 1 461 ? -20.223 -12.580 21.617 1.00 91.12 461 GLU A CA 1
ATOM 3283 C C . GLU A 1 461 ? -21.164 -12.679 20.412 1.00 91.12 461 GLU A C 1
ATOM 3285 O O . GLU A 1 461 ? -21.752 -11.685 19.982 1.00 91.12 461 GLU A O 1
ATOM 3290 N N . ALA A 1 462 ? -21.326 -13.891 19.877 1.00 95.00 462 ALA A N 1
ATOM 3291 C CA . ALA A 1 462 ? -22.277 -14.184 18.810 1.00 95.00 462 ALA A CA 1
ATOM 3292 C C . ALA A 1 462 ? -23.697 -14.336 19.383 1.00 95.00 462 ALA A C 1
ATOM 3294 O O . ALA A 1 462 ? -24.247 -15.433 19.420 1.00 95.00 462 ALA A O 1
ATOM 3295 N N . ALA A 1 463 ? -24.282 -13.240 19.860 1.00 95.44 463 ALA A N 1
ATOM 3296 C CA . ALA A 1 463 ? -25.666 -13.164 20.325 1.00 95.44 463 ALA A CA 1
ATOM 3297 C C . ALA A 1 463 ? -26.314 -11.858 19.850 1.00 95.44 463 ALA A C 1
ATOM 3299 O O . ALA A 1 463 ? -25.612 -10.873 19.629 1.00 95.44 463 ALA A O 1
ATOM 3300 N N . VAL A 1 464 ? -27.641 -11.824 19.698 1.00 95.62 464 VAL A N 1
ATOM 3301 C CA . VAL A 1 464 ? -28.358 -10.592 19.316 1.00 95.62 464 VAL A CA 1
ATOM 3302 C C . VAL A 1 464 ? -28.065 -9.474 20.327 1.00 95.62 464 VAL A C 1
ATOM 3304 O O . VAL A 1 464 ? -28.207 -9.656 21.537 1.00 95.62 464 VAL A O 1
ATOM 3307 N N . GLY A 1 465 ? -27.647 -8.311 19.826 1.00 91.44 465 GLY A N 1
ATOM 3308 C CA . GLY A 1 465 ? -27.153 -7.178 20.614 1.00 91.44 465 GLY A CA 1
ATOM 3309 C C . GLY A 1 465 ? -25.661 -7.223 20.946 1.00 91.44 465 GLY A C 1
ATOM 3310 O O . GLY A 1 465 ? -25.112 -6.213 21.382 1.00 91.44 465 GLY A O 1
ATOM 3311 N N . GLY A 1 466 ? -25.000 -8.362 20.733 1.00 93.38 466 GLY A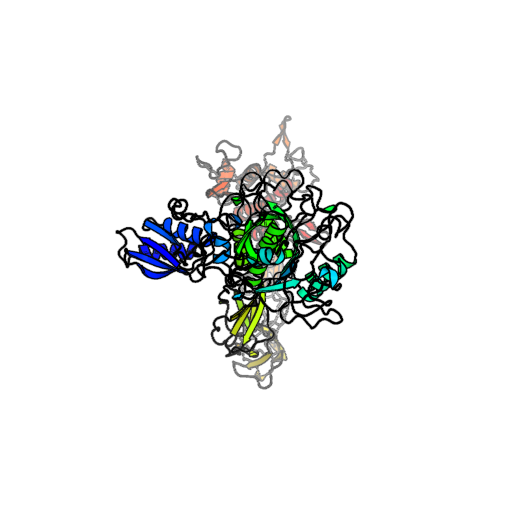 N 1
ATOM 3312 C CA . GLY A 1 466 ? -23.555 -8.509 20.842 1.00 93.38 466 GLY A CA 1
ATOM 3313 C C . GLY A 1 466 ? -22.830 -7.778 19.713 1.00 93.38 466 GLY A C 1
ATOM 3314 O O . GLY A 1 466 ? -23.365 -7.589 18.620 1.00 93.38 466 GLY A O 1
ATOM 3315 N N . THR A 1 467 ? -21.596 -7.349 19.981 1.00 95.56 467 THR A N 1
ATOM 3316 C CA . THR A 1 467 ? -20.729 -6.718 18.978 1.00 95.56 467 THR A CA 1
ATOM 3317 C C . THR A 1 467 ? -19.609 -7.673 18.602 1.00 95.56 467 THR A C 1
ATOM 3319 O O . THR A 1 467 ? -18.789 -8.043 19.445 1.00 95.56 467 THR A O 1
ATOM 3322 N N . LEU A 1 468 ? -19.555 -8.040 17.326 1.00 97.50 468 LEU A N 1
ATOM 3323 C CA . LEU A 1 468 ? -18.422 -8.735 16.739 1.00 97.50 468 LEU A CA 1
ATOM 3324 C C . LEU A 1 468 ? -17.370 -7.713 16.315 1.00 97.50 468 LEU A C 1
ATOM 3326 O O . LEU A 1 468 ? -17.694 -6.690 15.719 1.00 97.50 468 LEU A O 1
ATOM 3330 N N . THR A 1 469 ? -16.107 -7.993 16.611 1.00 96.56 469 THR A N 1
ATOM 3331 C CA . THR A 1 469 ? -14.954 -7.211 16.161 1.00 96.56 469 THR A CA 1
ATOM 3332 C C . THR A 1 469 ? -14.093 -8.088 15.272 1.00 96.56 469 THR A C 1
ATOM 3334 O O . THR A 1 469 ? -13.784 -9.224 15.629 1.00 96.56 469 THR A O 1
ATOM 3337 N N . MET A 1 470 ? -13.700 -7.577 14.110 1.00 94.44 470 MET A N 1
ATOM 3338 C CA . MET A 1 470 ? -12.783 -8.276 13.218 1.00 94.44 470 MET A CA 1
ATOM 3339 C C . MET A 1 470 ? -11.354 -7.761 13.366 1.00 94.44 470 MET A C 1
ATOM 3341 O O . MET A 1 470 ? -11.115 -6.572 13.575 1.00 94.44 470 MET A O 1
ATOM 3345 N N . SER A 1 471 ? -10.401 -8.674 13.213 1.00 91.19 471 SER A N 1
ATOM 3346 C CA . SER A 1 471 ? -9.013 -8.353 12.907 1.00 91.19 471 SER A CA 1
ATOM 3347 C C . SER A 1 471 ? -8.723 -8.813 11.479 1.00 91.19 471 SER A C 1
ATOM 3349 O O . SER A 1 471 ? -9.029 -9.960 11.150 1.00 91.19 471 SER A O 1
ATOM 3351 N N . PRO A 1 472 ? -8.129 -7.974 10.612 1.00 85.38 472 PRO A N 1
ATOM 3352 C CA . PRO A 1 472 ? -7.823 -8.353 9.233 1.00 85.38 472 PRO A CA 1
ATOM 3353 C C . PRO A 1 472 ? -6.678 -9.377 9.115 1.00 85.38 472 PRO A C 1
ATOM 3355 O O . PRO A 1 472 ? -6.424 -9.865 8.013 1.00 85.38 472 PRO A O 1
ATOM 3358 N N . GLY A 1 473 ? -5.986 -9.692 10.218 1.00 80.12 473 GLY A N 1
ATOM 3359 C CA . GLY A 1 473 ? -4.736 -10.454 10.219 1.00 80.12 473 GLY A CA 1
ATOM 3360 C C . GLY A 1 473 ? -3.556 -9.646 9.663 1.00 80.12 473 GLY A C 1
ATOM 3361 O O . GLY A 1 473 ? -3.716 -8.524 9.185 1.00 80.12 473 GLY A O 1
ATOM 3362 N N . THR A 1 474 ? -2.352 -10.214 9.717 1.00 78.75 474 THR A N 1
ATOM 3363 C CA . THR A 1 474 ? -1.154 -9.602 9.121 1.00 78.75 474 THR A CA 1
ATOM 3364 C C . THR A 1 474 ? -1.079 -9.970 7.650 1.00 78.75 474 THR A C 1
ATOM 3366 O O . THR A 1 474 ? -0.944 -11.151 7.330 1.00 78.75 474 THR A O 1
ATOM 3369 N N . TRP A 1 475 ? -1.144 -8.987 6.755 1.00 76.88 475 TRP A N 1
ATOM 3370 C CA . TRP A 1 475 ? -0.857 -9.230 5.345 1.00 76.88 475 TRP A CA 1
ATOM 3371 C C . TRP A 1 475 ? 0.618 -8.921 5.079 1.00 76.88 475 TRP A C 1
ATOM 3373 O O . TRP A 1 475 ? 1.282 -8.240 5.864 1.00 76.88 475 TRP A O 1
ATOM 3383 N N . GLY A 1 476 ? 1.160 -9.430 3.985 1.00 66.62 476 GLY A N 1
ATOM 3384 C CA . GLY A 1 476 ? 2.542 -9.158 3.610 1.00 66.62 476 GLY A CA 1
ATOM 3385 C C . GLY A 1 476 ? 2.782 -9.361 2.121 1.00 66.62 476 GLY A C 1
ATOM 3386 O O . GLY A 1 476 ? 1.910 -9.889 1.427 1.00 66.62 476 GLY A O 1
ATOM 3387 N N . PRO A 1 477 ? 3.957 -8.964 1.607 1.00 65.12 477 PRO A N 1
ATOM 3388 C CA . PRO A 1 477 ? 4.965 -8.096 2.244 1.00 65.12 477 PRO A CA 1
ATOM 3389 C C . PRO A 1 477 ? 4.464 -6.641 2.389 1.00 65.12 477 PRO A C 1
ATOM 3391 O O . PRO A 1 477 ? 3.397 -6.325 1.873 1.00 65.12 477 PRO A O 1
ATOM 3394 N N . ALA A 1 478 ? 5.203 -5.759 3.076 1.00 59.91 478 ALA A N 1
ATOM 3395 C CA . ALA A 1 478 ? 4.822 -4.355 3.309 1.00 59.91 478 ALA A CA 1
ATOM 3396 C C . ALA A 1 478 ? 4.339 -3.601 2.041 1.00 59.91 478 ALA A C 1
ATOM 3398 O O . ALA A 1 478 ? 4.740 -3.905 0.915 1.00 59.91 478 ALA A O 1
ATOM 3399 N N . GLY A 1 479 ? 3.481 -2.589 2.226 1.00 63.75 479 GLY A N 1
ATOM 3400 C CA . GLY A 1 479 ? 2.975 -1.733 1.137 1.00 63.75 479 GLY A CA 1
ATOM 3401 C C . GLY A 1 479 ? 1.602 -2.115 0.561 1.00 63.75 479 GLY A C 1
ATOM 3402 O O . GLY A 1 479 ? 1.240 -1.649 -0.520 1.00 63.75 479 GLY A O 1
ATOM 3403 N N . TYR A 1 480 ? 0.828 -2.949 1.257 1.00 75.31 480 TYR A N 1
ATOM 3404 C CA . TYR A 1 480 ? -0.594 -3.174 0.973 1.00 75.31 480 TYR A CA 1
ATOM 3405 C C . TYR A 1 480 ? -1.474 -2.268 1.840 1.00 75.31 480 TYR A C 1
ATOM 3407 O O . TYR A 1 480 ? -1.067 -1.792 2.899 1.00 75.31 480 TYR A O 1
ATOM 3415 N N . VAL A 1 481 ? -2.717 -2.082 1.407 1.00 78.44 481 VAL A N 1
ATOM 3416 C CA . VAL A 1 481 ? -3.758 -1.397 2.175 1.00 78.44 481 VAL A CA 1
ATOM 3417 C C . VAL A 1 481 ? -4.993 -2.288 2.198 1.00 78.44 481 VAL A C 1
ATOM 3419 O O . VAL A 1 481 ? -5.417 -2.788 1.155 1.00 78.44 481 VAL A O 1
ATOM 3422 N N . VAL A 1 482 ? -5.580 -2.495 3.379 1.00 81.75 482 VAL A N 1
ATOM 3423 C CA . VAL A 1 482 ? -6.918 -3.090 3.485 1.00 81.75 482 VAL A CA 1
ATOM 3424 C C . VAL A 1 482 ? -7.913 -2.045 2.998 1.00 81.75 482 VAL A C 1
ATOM 3426 O O . VAL A 1 482 ? -8.076 -1.001 3.623 1.00 81.75 482 VAL A O 1
ATOM 3429 N N . THR A 1 483 ? -8.537 -2.304 1.854 1.00 82.81 483 THR A N 1
ATOM 3430 C CA . THR A 1 483 ? -9.407 -1.329 1.180 1.00 82.81 483 THR A CA 1
ATOM 3431 C C . THR A 1 483 ? -10.886 -1.572 1.419 1.00 82.81 483 THR A C 1
ATOM 3433 O O . THR A 1 483 ? -11.675 -0.642 1.296 1.00 82.81 483 THR A O 1
ATOM 3436 N N . GLU A 1 484 ? -11.270 -2.803 1.752 1.00 88.12 484 GLU A N 1
ATOM 3437 C CA . GLU A 1 484 ? -12.667 -3.155 1.992 1.00 88.12 484 GLU A CA 1
ATOM 3438 C C . GLU A 1 484 ? -12.765 -4.244 3.058 1.00 88.12 484 GLU A C 1
ATOM 3440 O O . GLU A 1 484 ? -11.950 -5.170 3.105 1.00 88.12 484 GLU A O 1
ATOM 3445 N N . GLN A 1 485 ? -13.776 -4.115 3.913 1.00 92.94 485 GLN A N 1
ATOM 3446 C CA . GLN A 1 485 ? -14.173 -5.108 4.903 1.00 92.94 485 GLN A CA 1
ATOM 3447 C C . GLN A 1 485 ? -15.682 -5.246 4.791 1.00 92.94 485 GLN A C 1
ATOM 3449 O O . GLN A 1 485 ? -16.393 -4.247 4.925 1.00 92.94 485 GLN A O 1
ATOM 3454 N N . ARG A 1 486 ? -16.164 -6.458 4.546 1.00 95.88 486 ARG A N 1
ATOM 3455 C CA . ARG A 1 486 ? -17.584 -6.718 4.346 1.00 95.88 486 ARG A CA 1
ATOM 3456 C C . ARG A 1 486 ? -18.024 -7.921 5.154 1.00 95.88 486 ARG A C 1
ATOM 3458 O O . ARG A 1 486 ? -17.450 -8.998 5.022 1.00 95.88 486 ARG A O 1
ATOM 3465 N N . TRP A 1 487 ? -19.040 -7.732 5.983 1.00 97.19 487 TRP A N 1
ATOM 3466 C CA . TRP A 1 487 ? -19.617 -8.805 6.782 1.00 97.19 487 TRP A CA 1
ATOM 3467 C C . TRP A 1 487 ? -20.612 -9.609 5.944 1.00 97.19 487 TRP A C 1
ATOM 3469 O O . TRP A 1 487 ? -21.367 -9.041 5.148 1.00 97.19 487 TRP A O 1
ATOM 3479 N N . ASN A 1 488 ? -20.633 -10.924 6.132 1.00 97.12 488 ASN A N 1
ATOM 3480 C CA . ASN A 1 488 ? -21.543 -11.843 5.460 1.00 97.12 488 ASN A CA 1
ATOM 3481 C C . ASN A 1 488 ? -22.368 -12.620 6.489 1.00 97.12 488 ASN A C 1
ATOM 3483 O O . ASN A 1 488 ? -21.874 -12.971 7.560 1.00 97.12 488 ASN A O 1
ATOM 3487 N N . ARG A 1 489 ? -23.609 -12.929 6.117 1.00 96.75 489 ARG A N 1
ATOM 3488 C CA . ARG A 1 489 ? -24.562 -13.738 6.876 1.00 96.75 489 ARG A CA 1
ATOM 3489 C C . ARG A 1 489 ? -24.806 -15.035 6.121 1.00 96.75 489 ARG A C 1
ATOM 3491 O O . ARG A 1 489 ? -25.291 -14.979 4.993 1.00 96.75 489 ARG A O 1
ATOM 3498 N N . ASN A 1 490 ? -24.478 -16.184 6.716 1.00 94.19 490 ASN A N 1
ATOM 3499 C CA . ASN A 1 490 ? -24.496 -17.486 6.031 1.00 94.19 490 ASN A CA 1
ATOM 3500 C C . ASN A 1 490 ? -23.812 -17.414 4.648 1.00 94.19 490 ASN A C 1
ATOM 3502 O O . ASN A 1 490 ? -24.385 -17.819 3.638 1.00 94.19 490 ASN A O 1
ATOM 3506 N N . ASP A 1 491 ? -22.627 -16.798 4.605 1.00 90.12 491 ASP A N 1
ATOM 3507 C CA . ASP A 1 491 ? -21.822 -16.557 3.396 1.00 90.12 491 ASP A CA 1
ATOM 3508 C C . ASP A 1 491 ? -22.452 -15.643 2.326 1.00 90.12 491 ASP A C 1
ATOM 3510 O O . ASP A 1 491 ? -21.887 -15.458 1.248 1.00 90.12 491 ASP A O 1
ATOM 3514 N N . VAL A 1 492 ? -23.578 -14.988 2.627 1.00 93.44 492 VAL A N 1
ATOM 3515 C CA . VAL A 1 492 ? -24.186 -13.961 1.772 1.00 93.44 492 VAL A CA 1
ATOM 3516 C C . VAL A 1 492 ? -23.790 -12.571 2.256 1.00 93.44 492 VAL A C 1
ATOM 3518 O O . VAL A 1 492 ? -23.983 -12.220 3.419 1.00 93.44 492 VAL A O 1
ATOM 3521 N N . ALA A 1 493 ? -23.255 -11.757 1.351 1.00 93.19 493 ALA A N 1
ATOM 3522 C CA . ALA A 1 493 ? -22.778 -10.420 1.671 1.00 93.19 493 ALA A CA 1
ATOM 3523 C C . ALA A 1 493 ? -23.891 -9.501 2.200 1.00 93.19 493 ALA A C 1
ATOM 3525 O O . ALA A 1 493 ? -24.936 -9.333 1.570 1.00 93.19 493 ALA A O 1
ATOM 3526 N N . THR A 1 494 ? -23.636 -8.861 3.341 1.00 93.75 494 THR A N 1
ATOM 3527 C CA . THR A 1 494 ? -24.522 -7.846 3.928 1.00 93.75 494 THR A CA 1
ATOM 3528 C C . THR A 1 494 ? -24.141 -6.445 3.437 1.00 93.75 494 THR A C 1
ATOM 3530 O O . THR A 1 494 ? -23.214 -6.289 2.638 1.00 93.75 494 THR A O 1
ATOM 3533 N N . ASN A 1 495 ? -24.837 -5.407 3.907 1.00 91.06 495 ASN A N 1
ATOM 3534 C CA . ASN A 1 495 ? -24.439 -4.009 3.694 1.00 91.06 495 ASN A CA 1
ATOM 3535 C C . ASN A 1 495 ? -23.501 -3.479 4.792 1.00 91.06 495 ASN A C 1
ATOM 3537 O O . ASN A 1 495 ? -23.096 -2.321 4.730 1.00 91.06 495 ASN A O 1
ATOM 3541 N N . PHE A 1 496 ? -23.165 -4.297 5.794 1.00 92.62 496 PHE A N 1
ATOM 3542 C CA . PHE A 1 496 ? -22.305 -3.885 6.895 1.00 92.62 496 PHE A CA 1
ATOM 3543 C C . PHE A 1 496 ? -20.831 -3.966 6.499 1.00 92.62 496 PHE A C 1
ATOM 3545 O O . PHE A 1 496 ? -20.343 -4.978 5.985 1.00 92.62 496 PHE A O 1
ATOM 3552 N N . THR A 1 497 ? -20.117 -2.881 6.785 1.00 94.06 497 THR A N 1
ATOM 3553 C CA . THR A 1 497 ? -18.687 -2.709 6.521 1.00 94.06 497 THR A CA 1
ATOM 3554 C C . THR A 1 497 ? -17.990 -2.149 7.754 1.00 94.06 497 THR A C 1
ATOM 3556 O O . THR A 1 497 ? -18.631 -1.497 8.576 1.00 94.06 497 THR A O 1
ATOM 3559 N N . GLY A 1 498 ? -16.676 -2.325 7.850 1.00 91.19 498 GLY A N 1
ATOM 3560 C CA . GLY A 1 498 ? -15.872 -1.807 8.960 1.00 91.19 498 GLY A CA 1
ATOM 3561 C C . GLY A 1 498 ? -15.398 -2.896 9.919 1.00 91.19 498 GLY A C 1
ATOM 3562 O O . GLY A 1 498 ? -15.627 -4.089 9.707 1.00 91.19 498 GLY A O 1
ATOM 3563 N N . THR A 1 499 ? -14.728 -2.475 10.992 1.00 93.50 499 THR A N 1
ATOM 3564 C CA . THR A 1 499 ? -14.061 -3.378 11.943 1.00 93.50 499 THR A CA 1
ATOM 3565 C C . THR A 1 499 ? -14.994 -3.978 12.992 1.00 93.50 499 THR A C 1
ATOM 3567 O O . THR A 1 499 ? -14.592 -4.891 13.711 1.00 93.50 499 THR A O 1
ATOM 3570 N N . GLN A 1 500 ? -16.231 -3.492 13.089 1.00 95.06 500 GLN A N 1
ATOM 3571 C CA . GLN A 1 500 ? -17.220 -3.959 14.055 1.00 95.06 500 GLN A CA 1
ATOM 3572 C C . GLN A 1 500 ? -18.575 -4.198 13.395 1.00 95.06 500 GLN A C 1
ATOM 3574 O O . GLN A 1 500 ? -18.943 -3.499 12.451 1.00 95.06 500 GLN A O 1
ATOM 3579 N N . TYR A 1 501 ? -19.318 -5.166 13.925 1.00 96.62 501 TYR A N 1
ATOM 3580 C CA . TYR A 1 501 ? -20.684 -5.472 13.522 1.00 96.62 501 TYR A CA 1
ATOM 3581 C C . TYR A 1 501 ? -21.533 -5.811 14.753 1.00 96.62 501 TYR A C 1
ATOM 3583 O O . TYR A 1 501 ? -21.266 -6.783 15.458 1.00 96.62 501 TYR A O 1
ATOM 3591 N N . VAL A 1 502 ? -22.542 -4.979 15.024 1.00 95.38 502 VAL A N 1
ATOM 3592 C CA . VAL A 1 502 ? -23.542 -5.218 16.073 1.00 95.38 502 VAL A CA 1
ATOM 3593 C C . VAL A 1 502 ? -24.637 -6.120 15.515 1.00 95.38 502 VAL A C 1
ATOM 3595 O O . VAL A 1 502 ? -25.268 -5.772 14.519 1.00 95.38 502 VAL A O 1
ATOM 3598 N N . LEU A 1 503 ? -24.863 -7.260 16.162 1.00 96.44 503 LEU A N 1
ATOM 3599 C CA . LEU A 1 503 ? -25.773 -8.296 15.682 1.00 96.44 503 LEU A CA 1
ATOM 3600 C C . LEU A 1 503 ? -27.235 -7.929 15.935 1.00 96.44 503 LEU A C 1
ATOM 3602 O O . LEU A 1 503 ? -27.633 -7.660 17.073 1.00 96.44 503 LEU A O 1
ATOM 3606 N N . GLY A 1 504 ? -28.036 -7.955 14.874 1.00 93.31 504 GLY A N 1
ATOM 3607 C CA . GLY A 1 504 ? -29.469 -7.684 14.916 1.00 93.31 504 GLY A CA 1
ATOM 3608 C C . GLY A 1 504 ? -30.318 -8.956 15.042 1.00 93.31 504 GLY A C 1
ATOM 3609 O O . GLY A 1 504 ? -29.810 -10.073 14.912 1.00 93.31 504 GLY A O 1
ATOM 3610 N N . PRO A 1 505 ? -31.636 -8.829 15.284 1.00 92.69 505 PRO A N 1
ATOM 3611 C CA . PRO A 1 505 ? -32.558 -9.969 15.324 1.00 92.69 505 PRO A CA 1
ATOM 3612 C C . PRO A 1 505 ? -32.556 -10.809 14.037 1.00 92.69 505 PRO A C 1
ATOM 3614 O O . PRO A 1 505 ? -32.802 -12.011 14.082 1.00 92.69 505 PRO A O 1
ATOM 3617 N N . GLU A 1 506 ? -32.262 -10.194 12.893 1.00 93.25 506 GLU A N 1
ATOM 3618 C CA . GLU A 1 506 ? -32.148 -10.839 11.584 1.00 93.25 506 GLU A CA 1
ATOM 3619 C C . GLU A 1 506 ? -30.923 -11.757 11.435 1.00 93.25 506 GLU A C 1
ATOM 3621 O O . GLU A 1 506 ? -30.856 -12.535 10.481 1.00 93.25 506 GLU A O 1
ATOM 3626 N N . ASP A 1 507 ? -29.956 -11.656 12.351 1.00 96.06 507 ASP A N 1
ATOM 3627 C CA . ASP A 1 507 ? -28.767 -12.506 12.389 1.00 96.06 507 ASP A CA 1
ATOM 3628 C C . ASP A 1 507 ? -29.003 -13.789 13.200 1.00 96.06 507 ASP A C 1
ATOM 3630 O O . ASP A 1 507 ? -28.201 -14.719 13.118 1.00 96.06 507 ASP A O 1
ATOM 3634 N N . LEU A 1 508 ? -30.099 -13.874 13.963 1.00 95.94 508 LEU A N 1
ATOM 3635 C CA . LEU A 1 508 ? -30.396 -14.992 14.860 1.00 95.94 508 LEU A CA 1
ATOM 3636 C C . LEU A 1 508 ? -30.337 -16.349 14.136 1.00 95.94 508 LEU A C 1
ATOM 3638 O O . LEU A 1 508 ? -30.998 -16.568 13.122 1.00 95.94 508 LEU A O 1
ATOM 3642 N N . GLY A 1 509 ? -29.553 -17.281 14.685 1.00 93.81 509 GLY A N 1
ATOM 3643 C CA . GLY A 1 509 ? -29.362 -18.630 14.145 1.00 93.81 509 GLY A CA 1
ATOM 3644 C C . GLY A 1 509 ? -28.456 -18.714 12.912 1.00 93.81 509 GLY A C 1
ATOM 3645 O O . GLY A 1 509 ? -28.188 -19.818 12.440 1.00 93.81 509 GLY A O 1
ATOM 3646 N N . THR A 1 510 ? -27.965 -17.587 12.396 1.00 96.88 510 THR A N 1
ATOM 3647 C CA . THR A 1 510 ? -27.030 -17.547 11.263 1.00 96.88 510 THR A CA 1
ATOM 3648 C C . THR A 1 510 ? -25.583 -17.549 11.736 1.00 96.88 510 THR A C 1
ATOM 3650 O O . THR A 1 510 ? -25.298 -17.182 12.876 1.00 96.88 510 THR A O 1
ATOM 3653 N N . THR A 1 511 ? -24.657 -17.962 10.875 1.00 97.19 511 THR A N 1
ATOM 3654 C CA . THR A 1 511 ? -23.224 -17.744 11.100 1.00 97.19 511 THR A CA 1
ATOM 3655 C C . THR A 1 511 ? -22.778 -16.459 10.420 1.00 97.19 511 THR A C 1
ATOM 3657 O O . THR A 1 511 ? -23.264 -16.100 9.343 1.00 97.19 511 THR A O 1
ATOM 3660 N N . ILE A 1 512 ? -21.827 -15.769 11.047 1.00 98.06 512 ILE A N 1
ATOM 3661 C CA . ILE A 1 512 ? -21.261 -14.532 10.522 1.00 98.06 512 ILE A CA 1
ATOM 3662 C C . ILE A 1 512 ? -19.825 -14.783 10.071 1.00 98.06 512 ILE A C 1
ATOM 3664 O O . ILE A 1 512 ? -19.035 -15.402 10.785 1.00 98.06 512 ILE A O 1
ATOM 3668 N N . THR A 1 513 ? -19.481 -14.288 8.886 1.00 97.44 513 THR A N 1
ATOM 3669 C CA . THR A 1 513 ? -18.101 -14.216 8.390 1.00 97.44 513 THR A CA 1
ATOM 3670 C C . THR A 1 513 ? -17.772 -12.783 7.991 1.00 97.44 513 THR A C 1
ATOM 3672 O O . THR A 1 513 ? -18.662 -11.950 7.820 1.00 97.44 513 THR A O 1
ATOM 3675 N N . VAL A 1 514 ? -16.489 -12.469 7.835 1.00 96.62 514 VAL A N 1
ATOM 3676 C CA . VAL A 1 514 ? -16.045 -11.192 7.268 1.00 96.62 514 VAL A CA 1
ATOM 3677 C C . VAL A 1 514 ? -15.080 -11.450 6.123 1.00 96.62 514 VAL A C 1
ATOM 3679 O O . VAL A 1 514 ? -14.116 -12.200 6.270 1.00 96.62 514 VAL A O 1
ATOM 3682 N N . THR A 1 515 ? -15.346 -10.834 4.977 1.00 95.69 515 THR A N 1
ATOM 3683 C CA . THR A 1 515 ? -14.452 -10.813 3.823 1.00 95.69 515 THR A CA 1
ATOM 3684 C C . THR A 1 515 ? -13.630 -9.534 3.852 1.00 95.69 515 THR A C 1
ATOM 3686 O O . THR A 1 515 ? -14.170 -8.430 3.918 1.00 95.69 515 THR A O 1
ATOM 3689 N N . VAL A 1 516 ? -12.311 -9.685 3.801 1.00 94.44 516 VAL A N 1
ATOM 3690 C CA . VAL A 1 516 ? -11.343 -8.589 3.810 1.00 94.44 516 VAL A CA 1
ATOM 3691 C C . VAL A 1 516 ? -10.641 -8.553 2.468 1.00 94.44 516 VAL A C 1
ATOM 3693 O O . VAL A 1 516 ? -10.091 -9.566 2.040 1.00 94.44 516 VAL A O 1
ATOM 3696 N N . THR A 1 517 ? -10.637 -7.390 1.825 1.00 92.50 517 THR A N 1
ATOM 3697 C CA . THR A 1 517 ? -9.985 -7.179 0.531 1.00 92.50 517 THR A CA 1
ATOM 3698 C C . THR A 1 517 ? -8.780 -6.265 0.699 1.00 92.50 517 THR A C 1
ATOM 3700 O O . THR A 1 517 ? -8.914 -5.092 1.065 1.00 92.50 517 THR A O 1
ATOM 3703 N N . GLY A 1 518 ? -7.601 -6.801 0.400 1.00 90.19 518 GLY A N 1
ATOM 3704 C CA . GLY A 1 518 ? -6.356 -6.050 0.326 1.00 90.19 518 GLY A CA 1
ATOM 3705 C C . GLY A 1 518 ? -6.053 -5.611 -1.101 1.00 90.19 518 GLY A C 1
ATOM 3706 O O . GLY A 1 518 ? -6.368 -6.306 -2.074 1.00 90.19 518 GLY A O 1
ATOM 3707 N N . LYS A 1 519 ? -5.401 -4.457 -1.213 1.00 88.44 519 LYS A N 1
ATOM 3708 C CA . LYS A 1 519 ? -4.913 -3.905 -2.473 1.00 88.44 519 LYS A CA 1
ATOM 3709 C C . LYS A 1 519 ? -3.437 -3.551 -2.353 1.00 88.44 519 LYS A C 1
ATOM 3711 O O . LYS A 1 519 ? -3.021 -2.899 -1.396 1.00 88.44 519 LYS A O 1
ATOM 3716 N N . LYS A 1 520 ? -2.670 -3.918 -3.378 1.00 84.94 520 LYS A N 1
ATOM 3717 C CA . LYS A 1 520 ? -1.304 -3.444 -3.621 1.00 84.94 520 LYS A CA 1
ATOM 3718 C C . LYS A 1 520 ? -1.266 -2.778 -4.993 1.00 84.94 520 LYS A C 1
ATOM 3720 O O . LYS A 1 520 ? -1.956 -3.209 -5.918 1.00 84.94 520 LYS A O 1
ATOM 3725 N N . ALA A 1 521 ? -0.514 -1.687 -5.122 1.00 83.81 521 ALA A N 1
ATOM 3726 C CA . ALA A 1 521 ? -0.427 -0.955 -6.382 1.00 83.81 521 ALA A CA 1
ATOM 3727 C C . ALA A 1 521 ? -0.021 -1.895 -7.533 1.00 83.81 521 ALA A C 1
ATOM 3729 O O . ALA A 1 521 ? 0.874 -2.720 -7.368 1.00 83.81 521 ALA A O 1
ATOM 3730 N N . LYS A 1 522 ? -0.685 -1.759 -8.693 1.00 83.88 522 LYS A N 1
ATOM 3731 C CA . LYS A 1 522 ? -0.421 -2.529 -9.930 1.00 83.88 522 LYS A CA 1
ATOM 3732 C C . LYS A 1 522 ? -0.590 -4.046 -9.824 1.00 83.88 522 LYS A C 1
ATOM 3734 O O . LYS A 1 522 ? -0.203 -4.763 -10.744 1.00 83.88 522 LYS A O 1
ATOM 3739 N N . GLN A 1 523 ? -1.190 -4.527 -8.742 1.00 82.94 523 GLN A N 1
ATOM 3740 C CA . GLN A 1 523 ? -1.572 -5.922 -8.586 1.00 82.94 523 GLN A CA 1
ATOM 3741 C C . GLN A 1 523 ? -3.097 -6.055 -8.498 1.00 82.94 523 GLN A C 1
ATOM 3743 O O . GLN A 1 523 ? -3.775 -5.102 -8.100 1.00 82.94 523 GLN A O 1
ATOM 3748 N N . PRO A 1 524 ? -3.653 -7.223 -8.863 1.00 86.06 524 PRO A N 1
ATOM 3749 C CA . PRO A 1 524 ? -5.046 -7.540 -8.583 1.00 86.06 524 PRO A CA 1
ATOM 3750 C C . PRO A 1 524 ? -5.352 -7.472 -7.082 1.00 86.06 524 PRO A C 1
ATOM 3752 O O . PRO A 1 524 ? -4.496 -7.767 -6.245 1.00 86.06 524 PRO A O 1
ATOM 3755 N N . ASN A 1 525 ? -6.592 -7.123 -6.743 1.00 89.94 525 ASN A N 1
ATOM 3756 C CA . ASN A 1 525 ? -7.075 -7.223 -5.369 1.00 89.94 525 ASN A CA 1
ATOM 3757 C C . ASN A 1 525 ? -7.139 -8.700 -4.943 1.00 89.94 525 ASN A C 1
ATOM 3759 O O . ASN A 1 525 ? -7.472 -9.565 -5.755 1.00 89.94 525 ASN A O 1
ATOM 3763 N N . VAL A 1 526 ? -6.881 -8.978 -3.665 1.00 89.44 526 VAL A N 1
ATOM 3764 C CA . VAL A 1 526 ? -7.084 -10.312 -3.075 1.00 89.44 526 VAL A CA 1
ATOM 3765 C C . VAL A 1 526 ? -8.048 -10.179 -1.914 1.00 89.44 526 VAL A C 1
ATOM 3767 O O . VAL A 1 526 ? -7.889 -9.290 -1.075 1.00 89.44 526 VAL A O 1
ATOM 3770 N N . SER A 1 527 ? -9.018 -11.085 -1.859 1.00 91.94 527 SER A N 1
ATOM 3771 C CA . SER A 1 527 ? -10.017 -11.147 -0.799 1.00 91.94 527 SER A CA 1
ATOM 3772 C C . SER A 1 527 ? -9.896 -12.459 -0.034 1.00 91.94 527 SER A C 1
ATOM 3774 O O . SER A 1 527 ? -9.735 -13.517 -0.643 1.00 91.94 527 SER A O 1
ATOM 3776 N N . VAL A 1 528 ? -9.991 -12.395 1.293 1.00 92.38 528 VAL A N 1
ATOM 3777 C CA . VAL A 1 528 ? -10.022 -13.571 2.173 1.00 92.38 528 VAL A CA 1
ATOM 3778 C C . VAL A 1 528 ? -11.177 -13.440 3.150 1.00 92.38 528 VAL A C 1
ATOM 3780 O O . VAL A 1 528 ? -11.411 -12.365 3.698 1.00 92.38 528 VAL A O 1
ATOM 3783 N N . THR A 1 529 ? -11.894 -14.540 3.364 1.00 93.88 529 THR A N 1
ATOM 3784 C CA . THR A 1 529 ? -13.017 -14.625 4.301 1.00 93.88 529 THR A CA 1
ATOM 3785 C C . THR A 1 529 ? -12.584 -15.340 5.577 1.00 93.88 529 THR A C 1
ATOM 3787 O O . THR A 1 529 ? -11.837 -16.317 5.519 1.00 93.88 529 THR A O 1
ATOM 3790 N N . SER A 1 530 ? -13.029 -14.844 6.731 1.00 94.69 530 SER A N 1
ATOM 3791 C CA . SER A 1 530 ? -12.757 -15.459 8.033 1.00 94.69 530 SER A CA 1
ATOM 3792 C C . SER A 1 530 ? -13.422 -16.828 8.173 1.00 94.69 530 SER A C 1
ATOM 3794 O O . SER A 1 530 ? -14.361 -17.160 7.449 1.00 94.69 530 SER A O 1
ATOM 3796 N N . ALA A 1 531 ? -13.008 -17.594 9.185 1.00 92.88 531 ALA A N 1
ATOM 3797 C CA . ALA A 1 531 ? -13.836 -18.694 9.672 1.00 92.88 531 ALA A CA 1
ATOM 3798 C C . ALA A 1 531 ? -15.202 -18.159 10.165 1.00 92.88 531 ALA A C 1
ATOM 3800 O O . ALA A 1 531 ? -15.263 -17.022 10.656 1.00 92.88 531 ALA A O 1
ATOM 3801 N N . PRO A 1 532 ? -16.288 -18.944 10.037 1.00 95.31 532 PRO A N 1
ATOM 3802 C CA . PRO A 1 532 ? -17.598 -18.561 10.549 1.00 95.31 532 PRO A CA 1
ATOM 3803 C C . PRO A 1 532 ? -17.613 -18.533 12.077 1.00 95.31 532 PRO A C 1
ATOM 3805 O O . PRO A 1 532 ? -16.979 -19.360 12.737 1.00 95.31 532 PRO A O 1
ATOM 3808 N N . THR A 1 533 ? -18.377 -17.601 12.647 1.00 96.94 533 THR A N 1
ATOM 3809 C CA . THR A 1 533 ? -18.728 -17.639 14.071 1.00 96.94 533 THR A CA 1
ATOM 3810 C C . THR A 1 533 ? -19.569 -18.876 14.399 1.00 96.94 533 THR A C 1
ATOM 3812 O O . THR A 1 533 ? -20.107 -19.546 13.514 1.00 96.94 533 THR A O 1
ATOM 3815 N N . GLN A 1 534 ? -19.769 -19.144 15.693 1.00 93.44 534 GLN A N 1
ATOM 3816 C CA . GLN A 1 534 ? -20.918 -19.957 16.099 1.00 93.44 534 GLN A CA 1
ATOM 3817 C C . GLN A 1 534 ? -22.228 -19.280 15.649 1.00 93.44 534 GLN A C 1
ATOM 3819 O O . GLN A 1 534 ? -22.240 -18.052 15.481 1.00 93.44 534 GLN A O 1
ATOM 3824 N N . PRO A 1 535 ? -23.317 -20.047 15.448 1.00 96.44 535 PRO A N 1
ATOM 3825 C CA . PRO A 1 535 ? -24.622 -19.475 15.150 1.00 96.44 535 PRO A CA 1
ATOM 3826 C C . PRO A 1 535 ? -25.022 -18.434 16.195 1.00 96.44 535 PRO A C 1
ATOM 3828 O O . PRO A 1 535 ? -24.872 -18.677 17.394 1.00 96.44 535 PRO A O 1
ATOM 3831 N N . VAL A 1 536 ? -25.531 -17.290 15.743 1.00 97.56 536 VAL A N 1
ATOM 3832 C CA . VAL A 1 536 ? -25.915 -16.193 16.635 1.00 97.56 536 VAL A CA 1
ATOM 3833 C C . VAL A 1 536 ? -27.027 -16.652 17.578 1.00 97.56 536 VAL A C 1
ATOM 3835 O O . VAL A 1 536 ? -28.089 -17.094 17.136 1.00 97.56 536 VAL A O 1
ATOM 3838 N N . ALA A 1 537 ? -26.778 -16.547 18.880 1.00 96.38 537 ALA A N 1
ATOM 3839 C CA . ALA A 1 537 ? -27.706 -16.908 19.941 1.00 96.38 537 ALA A CA 1
ATOM 3840 C C . ALA A 1 537 ? -28.725 -15.793 20.239 1.00 96.38 537 ALA A C 1
ATOM 3842 O O . ALA A 1 537 ? -28.559 -14.635 19.850 1.00 96.38 537 ALA A O 1
ATOM 3843 N N . ILE A 1 538 ? -29.787 -16.145 20.967 1.00 95.06 538 ILE A N 1
ATOM 3844 C CA . ILE A 1 538 ? -30.783 -15.180 21.443 1.00 95.06 538 ILE A CA 1
ATOM 3845 C C . ILE A 1 538 ? -30.154 -14.225 22.474 1.00 95.06 538 ILE A C 1
ATOM 3847 O O . ILE A 1 538 ? -29.414 -14.660 23.358 1.00 95.06 538 ILE A O 1
ATOM 3851 N N . GLY A 1 539 ? -30.442 -12.928 22.364 1.00 93.44 539 GLY A N 1
ATOM 3852 C CA . GLY A 1 539 ? -29.985 -11.916 23.316 1.00 93.44 539 GLY A CA 1
ATOM 3853 C C . GLY A 1 539 ? -30.687 -12.032 24.673 1.00 93.44 539 GLY A C 1
ATOM 3854 O O . GLY A 1 539 ? -31.730 -12.678 24.803 1.00 93.44 539 GLY A O 1
ATOM 3855 N N . LYS A 1 540 ? -30.146 -11.374 25.701 1.00 92.44 540 LYS A N 1
ATOM 3856 C CA . LYS A 1 540 ? -30.745 -11.319 27.047 1.00 92.44 540 LYS A CA 1
ATOM 3857 C C . LYS A 1 540 ? -31.151 -9.895 27.400 1.00 92.44 540 LYS A C 1
ATOM 3859 O O . LYS A 1 540 ? -30.413 -8.958 27.108 1.00 92.44 540 LYS A O 1
ATOM 3864 N N . LEU A 1 541 ? -32.319 -9.752 28.019 1.00 93.12 541 LEU A N 1
ATOM 3865 C CA . LEU A 1 541 ? -32.748 -8.493 28.619 1.00 93.12 541 LEU A CA 1
ATOM 3866 C C . LEU A 1 541 ? -32.168 -8.369 30.033 1.00 93.12 541 LEU A C 1
ATOM 3868 O O . LEU A 1 541 ? -32.032 -9.367 30.745 1.00 93.12 541 LEU A O 1
ATOM 3872 N N . THR A 1 542 ? -31.832 -7.144 30.419 1.00 90.94 542 THR A N 1
ATOM 3873 C CA . THR A 1 542 ? -31.512 -6.748 31.794 1.00 90.94 542 THR A CA 1
ATOM 3874 C C . THR A 1 542 ? -32.579 -5.779 32.277 1.00 90.94 542 THR A C 1
ATOM 3876 O O . THR A 1 542 ? -32.976 -4.885 31.527 1.00 90.94 542 THR A O 1
ATOM 3879 N N . VAL A 1 543 ? -33.037 -5.963 33.510 1.00 90.44 543 VAL A N 1
ATOM 3880 C CA . VAL A 1 543 ? -34.184 -5.253 34.076 1.00 90.44 543 VAL A CA 1
ATOM 3881 C C . VAL A 1 543 ? -33.977 -5.021 35.567 1.00 90.44 543 VAL A C 1
ATOM 3883 O O . VAL A 1 543 ? -33.584 -5.944 36.284 1.00 90.44 543 VAL A O 1
ATOM 3886 N N . ASP A 1 544 ? -34.257 -3.798 36.011 1.00 90.50 544 ASP A N 1
ATOM 3887 C CA . ASP A 1 544 ? -34.302 -3.440 37.430 1.00 90.50 544 ASP A CA 1
ATOM 3888 C C . ASP A 1 544 ? -35.595 -3.950 38.092 1.00 90.50 544 ASP A C 1
ATOM 3890 O O . ASP A 1 544 ? -36.629 -4.094 37.437 1.00 90.50 544 ASP A O 1
ATOM 3894 N N . GLU A 1 545 ? -35.554 -4.242 39.397 1.00 89.12 545 GLU A N 1
ATOM 3895 C CA . GLU A 1 545 ? -36.729 -4.736 40.131 1.00 89.12 545 GLU A CA 1
ATOM 3896 C C . GLU A 1 545 ? -37.881 -3.708 40.049 1.00 89.12 545 GLU A C 1
ATOM 3898 O O . GLU A 1 545 ? -37.681 -2.560 40.444 1.00 89.12 545 GLU A O 1
ATOM 3903 N N . PRO A 1 546 ? -39.078 -4.082 39.552 1.00 94.88 546 PRO A N 1
ATOM 3904 C CA . PRO A 1 546 ? -40.198 -3.152 39.455 1.00 94.88 546 PRO A CA 1
ATOM 3905 C C . PRO A 1 546 ? -40.719 -2.774 40.845 1.00 94.88 546 PRO A C 1
ATOM 3907 O O . PRO A 1 546 ? -40.739 -3.599 41.767 1.00 94.88 546 PRO A O 1
ATOM 3910 N N . VAL A 1 547 ? -41.194 -1.538 40.985 1.00 94.50 547 VAL A N 1
ATOM 3911 C CA . VAL A 1 547 ? -41.647 -0.964 42.259 1.00 94.50 547 VAL A CA 1
ATOM 3912 C C . VAL A 1 547 ? -43.078 -0.448 42.122 1.00 94.50 547 VAL A C 1
ATOM 3914 O O . VAL A 1 547 ? -43.518 -0.031 41.052 1.00 94.50 547 VAL A O 1
ATOM 3917 N N . ILE A 1 548 ? -43.833 -0.514 43.217 1.00 95.75 548 ILE A N 1
ATOM 3918 C CA . ILE A 1 548 ? -45.152 0.109 43.323 1.00 95.75 548 ILE A CA 1
ATOM 3919 C C . ILE A 1 548 ? -45.017 1.342 44.209 1.00 95.75 548 ILE A C 1
ATOM 3921 O O . ILE A 1 548 ? -44.610 1.230 45.366 1.00 95.75 548 ILE A O 1
ATOM 3925 N N . GLU A 1 549 ? -45.412 2.494 43.682 1.00 93.12 549 GLU A N 1
ATOM 3926 C CA . GLU A 1 549 ? -45.563 3.726 44.448 1.00 93.12 549 GLU A CA 1
ATOM 3927 C C . GLU A 1 549 ? -47.023 3.930 44.874 1.00 93.12 549 GLU A C 1
ATOM 3929 O O . GLU A 1 549 ? -47.956 3.514 44.183 1.00 93.12 549 GLU A O 1
ATOM 3934 N N . GLY A 1 550 ? -47.230 4.608 46.003 1.00 90.06 550 GLY A N 1
ATOM 3935 C CA . GLY A 1 550 ? -48.554 4.919 46.548 1.00 90.06 550 GLY A CA 1
ATOM 3936 C C . GLY A 1 550 ? -48.916 4.113 47.797 1.00 90.06 550 GLY A C 1
ATOM 3937 O O . GLY A 1 550 ? -48.318 3.086 48.116 1.00 90.06 550 GLY A O 1
ATOM 3938 N N . THR A 1 551 ? -49.908 4.607 48.536 1.00 90.12 551 THR A N 1
ATOM 3939 C CA . THR A 1 551 ? -50.354 4.002 49.798 1.00 90.12 551 THR A CA 1
ATOM 3940 C C . THR A 1 551 ? -51.519 3.030 49.541 1.00 90.12 551 THR A C 1
ATOM 3942 O O . THR A 1 551 ? -52.512 3.432 48.929 1.00 90.12 551 THR A O 1
ATOM 3945 N N . PRO A 1 552 ? -51.464 1.770 50.016 1.00 92.06 552 PRO A N 1
ATOM 3946 C CA . PRO A 1 552 ? -52.492 0.766 49.742 1.00 92.06 552 PRO A CA 1
ATOM 3947 C C . PRO A 1 552 ? -53.711 0.931 50.668 1.00 92.06 552 PRO A C 1
ATOM 3949 O O . PRO A 1 552 ? -53.762 0.389 51.771 1.00 92.06 552 PRO A O 1
ATOM 3952 N N . TYR A 1 553 ? -54.728 1.661 50.217 1.00 92.50 553 TYR A N 1
ATOM 3953 C CA . TYR A 1 553 ? -56.040 1.748 50.874 1.00 92.50 553 TYR A CA 1
ATOM 3954 C C . TYR A 1 553 ? -57.165 1.750 49.836 1.00 92.50 553 TYR A C 1
ATOM 3956 O O . TYR A 1 553 ? -56.933 2.107 48.685 1.00 92.50 553 TYR A O 1
ATOM 3964 N N . VAL A 1 554 ? -58.386 1.361 50.213 1.00 93.31 554 VAL A N 1
ATOM 3965 C CA . VAL A 1 554 ? -59.541 1.373 49.294 1.00 93.31 554 VAL A CA 1
ATOM 3966 C C . VAL A 1 554 ? -59.790 2.795 48.775 1.00 93.31 554 VAL A C 1
ATOM 3968 O O . VAL A 1 554 ? -60.016 3.716 49.553 1.00 93.31 554 VAL A O 1
ATOM 3971 N N . GLY A 1 555 ? -59.756 2.975 47.455 1.00 90.25 555 GLY A N 1
ATOM 3972 C CA . GLY A 1 555 ? -59.823 4.272 46.774 1.00 90.25 555 GLY A CA 1
ATOM 3973 C C . GLY A 1 555 ? -58.462 4.943 46.541 1.00 90.25 555 GLY A C 1
ATOM 3974 O O . GLY A 1 555 ? -58.399 5.932 45.815 1.00 90.25 555 GLY A O 1
ATOM 3975 N N . GLY A 1 556 ? -57.378 4.409 47.112 1.00 90.69 556 GLY A N 1
ATOM 3976 C CA . GLY A 1 556 ? -56.006 4.852 46.872 1.00 90.69 556 GLY A CA 1
ATOM 3977 C C . GLY A 1 556 ? -55.494 4.430 45.497 1.00 90.69 556 GLY A C 1
ATOM 3978 O O . GLY A 1 556 ? -55.848 3.365 44.986 1.00 90.69 556 GLY A O 1
ATOM 3979 N N . VAL A 1 557 ? -54.661 5.273 44.884 1.00 94.62 557 VAL A N 1
ATOM 3980 C CA . VAL A 1 557 ? -54.045 5.005 43.578 1.00 94.62 557 VAL A CA 1
ATOM 3981 C C . VAL A 1 557 ? -52.630 4.483 43.790 1.00 94.62 557 VAL A C 1
ATOM 3983 O O . VAL A 1 557 ? -51.799 5.165 44.385 1.00 94.62 557 VAL A O 1
ATOM 3986 N N . LEU A 1 558 ? -52.375 3.281 43.286 1.00 95.81 558 LEU A N 1
ATOM 3987 C CA . LEU A 1 558 ? -51.047 2.695 43.177 1.00 95.81 558 LEU A CA 1
ATOM 3988 C C . LEU A 1 558 ? -50.507 2.961 41.770 1.00 95.81 558 LEU A C 1
ATOM 3990 O O . LEU A 1 558 ? -51.242 2.802 40.793 1.00 95.81 558 LEU A O 1
ATOM 3994 N N . THR A 1 559 ? -49.240 3.342 41.662 1.00 96.31 559 THR A N 1
ATOM 3995 C CA . THR A 1 559 ? -48.569 3.655 40.394 1.00 96.31 559 THR A CA 1
ATOM 3996 C C . THR A 1 559 ? -47.421 2.684 40.169 1.00 96.31 559 THR A C 1
ATOM 3998 O O . THR A 1 559 ? -46.644 2.399 41.075 1.00 96.31 559 THR A O 1
ATOM 4001 N N . ALA A 1 560 ? -47.335 2.152 38.957 1.00 95.88 560 ALA A N 1
ATOM 4002 C CA . ALA A 1 560 ? -46.277 1.254 38.538 1.00 95.88 560 ALA A CA 1
ATOM 4003 C C . ALA A 1 560 ? -45.010 2.039 38.177 1.00 95.88 560 ALA A C 1
ATOM 4005 O O . ALA A 1 560 ? -45.056 2.902 37.298 1.00 95.88 560 ALA A O 1
ATOM 4006 N N . ASP A 1 561 ? -43.882 1.671 38.777 1.00 94.69 561 ASP A N 1
ATOM 4007 C CA . ASP A 1 561 ? -42.549 1.886 38.219 1.00 94.69 561 ASP A CA 1
ATOM 4008 C C . ASP A 1 561 ? -42.068 0.555 37.624 1.00 94.69 561 ASP A C 1
ATOM 4010 O O . ASP A 1 561 ? -41.897 -0.452 38.317 1.00 94.69 561 ASP A O 1
ATOM 4014 N N . THR A 1 562 ? -41.905 0.528 36.302 1.00 94.25 562 THR A N 1
ATOM 4015 C CA . THR A 1 562 ? -41.579 -0.693 35.559 1.00 94.25 562 THR A CA 1
ATOM 4016 C C . THR A 1 562 ? -40.101 -1.076 35.606 1.00 94.25 562 THR A C 1
ATOM 4018 O O . THR A 1 562 ? -39.750 -2.122 35.049 1.00 94.25 562 THR A O 1
ATOM 4021 N N . GLY A 1 563 ? -39.250 -0.244 36.218 1.00 90.69 563 GLY A N 1
ATOM 4022 C CA . GLY A 1 563 ? -37.795 -0.382 36.189 1.00 90.69 563 GLY A CA 1
ATOM 4023 C C . GLY A 1 563 ? -37.188 -0.043 34.821 1.00 90.69 563 GLY A C 1
ATOM 4024 O O . GLY A 1 563 ? -37.896 0.094 33.814 1.00 90.69 563 GLY A O 1
ATOM 4025 N N . ALA A 1 564 ? -35.860 0.093 34.760 1.00 92.50 564 ALA A N 1
ATOM 4026 C CA . ALA A 1 564 ? -35.151 0.300 33.500 1.00 92.50 564 ALA A CA 1
ATOM 4027 C C . ALA A 1 564 ? -34.921 -1.037 32.781 1.00 92.50 564 ALA A C 1
ATOM 4029 O O . ALA A 1 564 ? -34.418 -1.991 33.369 1.00 92.50 564 ALA A O 1
ATOM 4030 N N . TRP A 1 565 ? -35.258 -1.096 31.488 1.00 94.12 565 TRP A N 1
ATOM 4031 C CA . TRP A 1 565 ? -35.054 -2.272 30.639 1.00 94.12 565 TRP A CA 1
ATOM 4032 C C . TRP A 1 565 ? -33.994 -1.993 29.578 1.00 94.12 565 TRP A C 1
ATOM 4034 O O . TRP A 1 565 ? -34.086 -1.016 28.829 1.00 94.12 565 TRP A O 1
ATOM 4044 N N . ALA A 1 566 ? -33.011 -2.881 29.466 1.00 91.44 566 ALA A N 1
ATOM 4045 C CA . ALA A 1 566 ? -31.954 -2.783 28.473 1.00 91.44 566 ALA A CA 1
ATOM 4046 C C . ALA A 1 566 ? -31.702 -4.123 27.759 1.00 91.44 566 ALA A C 1
ATOM 4048 O O . ALA A 1 566 ? -31.922 -5.192 28.331 1.00 91.44 566 ALA A O 1
ATOM 4049 N N . PRO A 1 567 ? -31.232 -4.078 26.500 1.00 90.69 567 PRO A N 1
ATOM 4050 C CA . PRO A 1 567 ? -31.039 -2.877 25.678 1.00 90.69 567 PRO A CA 1
ATOM 4051 C C . PRO A 1 567 ? -32.366 -2.308 25.138 1.00 90.69 567 PRO A C 1
ATOM 4053 O O . PRO A 1 567 ? -33.182 -3.050 24.594 1.00 90.69 567 PRO A O 1
ATOM 4056 N N . ALA A 1 568 ? -32.560 -0.987 25.212 1.00 86.81 568 ALA A N 1
ATOM 4057 C CA . ALA A 1 568 ? -33.757 -0.301 24.708 1.00 86.81 568 ALA A CA 1
ATOM 4058 C C . ALA A 1 568 ? -33.838 -0.291 23.157 1.00 86.81 568 ALA A C 1
ATOM 4060 O O . ALA A 1 568 ? -32.811 -0.465 22.490 1.00 86.81 568 ALA A O 1
ATOM 4061 N N . PRO A 1 569 ? -35.030 -0.098 22.556 1.00 92.06 569 PRO A N 1
ATOM 4062 C CA . PRO A 1 569 ? -36.355 -0.130 23.186 1.00 92.06 569 PRO A CA 1
ATOM 4063 C C . PRO A 1 569 ? -36.814 -1.570 23.490 1.00 92.06 569 PRO A C 1
ATOM 4065 O O . PRO A 1 569 ? -36.427 -2.506 22.787 1.00 92.06 569 PRO A O 1
ATOM 4068 N N . VAL A 1 570 ? -37.639 -1.735 24.528 1.00 93.94 570 VAL A N 1
ATOM 4069 C CA . VAL A 1 570 ? -38.272 -3.004 24.936 1.00 93.94 570 VAL A CA 1
ATOM 4070 C C . VAL A 1 570 ? -39.778 -2.764 25.043 1.00 93.94 570 VAL A C 1
ATOM 4072 O O . VAL A 1 570 ? -40.193 -1.755 25.610 1.00 93.94 570 VAL A O 1
ATOM 4075 N N . GLU A 1 571 ? -40.597 -3.662 24.495 1.00 95.31 571 GLU A N 1
ATOM 4076 C CA . GLU A 1 571 ? -42.052 -3.606 24.671 1.00 95.31 571 GLU A CA 1
ATOM 4077 C C . GLU A 1 571 ? -42.421 -4.177 26.039 1.00 95.31 571 GLU A C 1
ATOM 4079 O O . GLU A 1 571 ? -42.093 -5.330 26.333 1.00 95.31 571 GLU A O 1
ATOM 4084 N N . LEU A 1 572 ? -43.095 -3.372 26.864 1.00 95.00 572 LEU A N 1
ATOM 4085 C CA . LEU A 1 572 ? -43.473 -3.727 28.230 1.00 95.00 572 LEU A CA 1
ATOM 4086 C C . LEU A 1 572 ? -44.975 -3.991 28.337 1.00 95.00 572 LEU A C 1
ATOM 4088 O O . LEU A 1 572 ? -45.791 -3.245 27.798 1.00 95.00 572 LEU A O 1
ATOM 4092 N N . ALA A 1 573 ? -45.329 -5.027 29.089 1.00 94.69 573 ALA A N 1
ATOM 4093 C CA . ALA A 1 573 ? -46.685 -5.331 29.515 1.00 94.69 573 ALA A CA 1
ATOM 4094 C C . ALA A 1 573 ? -46.755 -5.313 31.045 1.00 94.69 573 ALA A C 1
ATOM 4096 O O . ALA A 1 573 ? -45.894 -5.885 31.718 1.00 94.69 573 ALA A O 1
ATOM 4097 N N . VAL A 1 574 ? -47.787 -4.661 31.578 1.00 95.56 574 VAL A N 1
ATOM 4098 C CA . VAL A 1 574 ? -48.027 -4.500 33.015 1.00 95.56 574 VAL A CA 1
ATOM 4099 C C . VAL A 1 574 ? -49.267 -5.295 33.419 1.00 95.56 574 VAL A C 1
ATOM 4101 O O . VAL A 1 574 ? -50.282 -5.246 32.728 1.00 95.56 574 VAL A O 1
ATOM 4104 N N . GLU A 1 575 ? -49.197 -6.011 34.539 1.00 97.12 575 GLU A N 1
ATOM 4105 C CA . GLU A 1 575 ? -50.313 -6.751 35.135 1.00 97.12 575 GLU A CA 1
ATOM 4106 C C . GLU A 1 575 ? -50.297 -6.576 36.661 1.00 97.12 575 GLU A C 1
ATOM 4108 O O . GLU A 1 575 ? -49.314 -6.912 37.325 1.00 97.12 575 GLU A O 1
ATOM 4113 N N . TRP A 1 576 ? -51.388 -6.062 37.230 1.00 97.25 576 TRP A N 1
ATOM 4114 C CA . TRP A 1 576 ? -51.555 -5.958 38.682 1.00 97.25 576 TRP A CA 1
ATOM 4115 C C . TRP A 1 576 ? -52.111 -7.265 39.258 1.00 97.25 576 TRP A C 1
ATOM 4117 O O . TRP A 1 576 ? -53.034 -7.863 38.698 1.00 97.25 576 TRP A O 1
ATOM 4127 N N . LEU A 1 577 ? -51.573 -7.709 40.396 1.00 97.19 577 LEU A N 1
ATOM 4128 C CA . LEU A 1 577 ? -51.974 -8.950 41.059 1.00 97.19 577 LEU A CA 1
ATOM 4129 C C . LEU A 1 577 ? -52.396 -8.703 42.505 1.00 97.19 577 LEU A C 1
ATOM 4131 O O . LEU A 1 577 ? -51.750 -7.953 43.233 1.00 97.19 577 LEU A O 1
ATOM 4135 N N . ARG A 1 578 ? -53.435 -9.417 42.933 1.00 96.62 578 ARG A N 1
ATOM 4136 C CA . ARG A 1 578 ? -53.975 -9.454 44.295 1.00 96.62 578 ARG A CA 1
ATOM 4137 C C . ARG A 1 578 ? -53.631 -10.795 44.929 1.00 96.62 578 ARG A C 1
ATOM 4139 O O . ARG A 1 578 ? -54.046 -11.828 44.407 1.00 96.62 578 ARG A O 1
ATOM 4146 N N . ASP A 1 579 ? -52.870 -10.792 46.024 1.00 91.81 579 ASP A N 1
ATOM 4147 C CA . ASP A 1 579 ? -52.330 -12.013 46.658 1.00 91.81 579 ASP A CA 1
ATOM 4148 C C . ASP A 1 579 ? -51.666 -12.970 45.635 1.00 91.81 579 ASP A C 1
ATOM 4150 O O . ASP A 1 579 ? -51.791 -14.193 45.706 1.00 91.81 579 ASP A O 1
ATOM 4154 N N . GLY A 1 580 ? -50.987 -12.405 44.631 1.00 89.62 580 GLY A N 1
ATOM 4155 C CA . GLY A 1 580 ? -50.319 -13.157 43.563 1.00 89.62 580 GLY A CA 1
ATOM 4156 C C . GLY A 1 580 ? -51.222 -13.659 42.425 1.00 89.62 580 GLY A C 1
ATOM 4157 O O . GLY A 1 580 ? -50.703 -14.239 41.471 1.00 89.62 580 GLY A O 1
ATOM 4158 N N . ALA A 1 581 ? -52.538 -13.421 42.469 1.00 92.75 581 ALA A N 1
ATOM 4159 C CA . ALA A 1 581 ? -53.467 -13.734 41.379 1.00 92.75 581 ALA A CA 1
ATOM 4160 C C . ALA A 1 581 ? -53.764 -12.493 40.506 1.00 92.75 581 ALA A C 1
ATOM 4162 O O . ALA A 1 581 ? -54.004 -11.422 41.063 1.00 92.75 581 ALA A O 1
ATOM 4163 N N . PRO A 1 582 ? -53.795 -12.601 39.162 1.00 95.00 582 PRO A N 1
ATOM 4164 C CA . PRO A 1 582 ? -54.089 -11.469 38.280 1.00 95.00 582 PRO A CA 1
ATOM 4165 C C . PRO A 1 582 ? -55.434 -10.791 38.559 1.00 95.00 582 PRO A C 1
ATOM 4167 O O . PRO A 1 582 ? -56.461 -11.457 38.716 1.00 95.00 582 PRO A O 1
ATOM 4170 N N . ILE A 1 583 ? -55.444 -9.458 38.555 1.00 94.31 583 ILE A N 1
ATOM 4171 C CA . ILE A 1 583 ? -56.666 -8.654 38.602 1.00 94.31 583 ILE A CA 1
ATOM 4172 C C . ILE A 1 583 ? -57.124 -8.413 37.160 1.00 94.31 583 ILE A C 1
ATOM 4174 O O . ILE A 1 583 ? -56.457 -7.738 36.377 1.00 94.31 583 ILE A O 1
ATOM 4178 N N . GLN A 1 584 ? -58.273 -8.979 36.786 1.00 91.31 584 GLN A N 1
ATOM 4179 C CA . GLN A 1 584 ? -58.768 -8.921 35.410 1.00 91.31 584 GLN A CA 1
ATOM 4180 C C . GLN A 1 584 ? -58.926 -7.470 34.917 1.00 91.31 584 GLN A C 1
ATOM 4182 O O . GLN A 1 584 ? -59.674 -6.688 35.499 1.00 91.31 584 GLN A O 1
ATOM 4187 N N . GLY A 1 585 ? -58.245 -7.132 33.817 1.00 87.56 585 GLY A N 1
ATOM 4188 C CA . GLY A 1 585 ? -58.305 -5.810 33.178 1.00 87.56 585 GLY A CA 1
ATOM 4189 C C . GLY A 1 585 ? -57.389 -4.743 33.790 1.00 87.56 585 GLY A C 1
ATOM 4190 O O . GLY A 1 585 ? -57.303 -3.646 33.242 1.00 87.56 585 GLY A O 1
ATOM 4191 N N . ALA A 1 586 ? -56.674 -5.047 34.877 1.00 93.12 586 ALA A N 1
ATOM 4192 C CA . ALA A 1 586 ? -55.735 -4.120 35.501 1.00 93.12 586 ALA A CA 1
ATOM 4193 C C . ALA A 1 586 ? -54.353 -4.214 34.831 1.00 93.12 586 ALA A C 1
ATOM 4195 O O . ALA A 1 586 ? -53.433 -4.851 35.344 1.00 93.12 586 ALA A O 1
ATOM 4196 N N . THR A 1 587 ? -54.220 -3.588 33.659 1.00 94.81 587 THR A N 1
ATOM 4197 C CA . THR A 1 587 ? -52.976 -3.570 32.860 1.00 94.81 587 THR A CA 1
ATOM 4198 C C . THR A 1 587 ? -52.434 -2.159 32.597 1.00 94.81 587 THR A C 1
ATOM 4200 O O . THR A 1 587 ? -51.613 -1.958 31.705 1.00 94.81 587 THR A O 1
ATOM 4203 N N . GLY A 1 588 ? -52.947 -1.155 33.313 1.00 91.44 588 GLY A N 1
ATOM 4204 C CA . GLY A 1 588 ? -52.524 0.241 33.182 1.00 91.44 588 GLY A CA 1
ATOM 4205 C C . GLY A 1 588 ? -51.329 0.598 34.071 1.00 91.44 588 GLY A C 1
ATOM 4206 O O . GLY A 1 588 ? -50.972 -0.149 34.981 1.00 91.44 588 GLY A O 1
ATOM 4207 N N . GLN A 1 589 ? -50.763 1.792 33.848 1.00 94.31 589 GLN A N 1
ATOM 4208 C CA . GLN A 1 589 ? -49.695 2.365 34.686 1.00 94.31 589 GLN A CA 1
ATOM 4209 C C . GLN A 1 589 ? -50.135 2.568 36.145 1.00 94.31 589 GLN A C 1
ATOM 4211 O O . GLN A 1 589 ? -49.301 2.695 37.033 1.00 94.31 589 GLN A O 1
ATOM 4216 N N . THR A 1 590 ? -51.441 2.612 36.403 1.00 95.75 590 THR A N 1
ATOM 4217 C CA . THR A 1 590 ? -52.003 2.777 37.740 1.00 95.75 590 THR A CA 1
ATOM 4218 C C . THR A 1 590 ? -53.074 1.729 38.028 1.00 95.75 590 THR A C 1
ATOM 4220 O O . THR A 1 590 ? -53.754 1.248 37.118 1.00 95.75 590 THR A O 1
ATOM 4223 N N . HIS A 1 591 ? -53.239 1.398 39.309 1.00 96.06 591 HIS A N 1
ATOM 4224 C CA . HIS A 1 591 ? -54.343 0.598 39.838 1.00 96.06 591 HIS A CA 1
ATOM 4225 C C . HIS A 1 591 ? -54.972 1.326 41.020 1.00 96.06 591 HIS A C 1
ATOM 4227 O O . HIS A 1 591 ? -54.311 1.598 42.021 1.00 96.06 591 HIS A O 1
ATOM 4233 N N . THR A 1 592 ? -56.258 1.653 40.914 1.00 95.44 592 THR A N 1
ATOM 4234 C CA . THR A 1 592 ? -57.022 2.165 42.055 1.00 95.44 592 THR A CA 1
ATOM 4235 C C . THR A 1 592 ? -57.506 0.983 42.879 1.00 95.44 592 THR A C 1
ATOM 4237 O O . THR A 1 592 ? -58.297 0.174 42.394 1.00 95.44 592 THR A O 1
ATOM 4240 N N . ALA A 1 593 ? -57.046 0.883 44.124 1.00 94.06 593 ALA A N 1
ATOM 4241 C CA . ALA A 1 593 ? -57.441 -0.200 45.009 1.00 94.06 593 ALA A CA 1
ATOM 4242 C C . ALA A 1 593 ? -58.949 -0.139 45.304 1.00 94.06 593 ALA A C 1
ATOM 4244 O O . ALA A 1 593 ? -59.519 0.910 45.603 1.00 94.06 593 ALA A O 1
ATOM 4245 N N . THR A 1 594 ? -59.606 -1.285 45.212 1.00 93.75 594 THR A N 1
ATOM 4246 C CA . THR A 1 594 ? -61.054 -1.463 45.358 1.00 93.75 594 THR A CA 1
ATOM 4247 C C . THR A 1 594 ? -61.379 -2.204 46.651 1.00 93.75 594 THR A C 1
ATOM 4249 O O . THR A 1 594 ? -60.494 -2.748 47.307 1.00 93.75 594 THR A O 1
ATOM 4252 N N . GLU A 1 595 ? -62.660 -2.316 47.009 1.00 90.75 595 GLU A N 1
ATOM 4253 C CA . GLU A 1 595 ? -63.070 -3.138 48.160 1.00 90.75 595 GLU A CA 1
ATOM 4254 C C . GLU A 1 595 ? -62.640 -4.609 48.034 1.00 90.75 595 GLU A C 1
ATOM 4256 O O . GLU A 1 595 ? -62.375 -5.261 49.039 1.00 90.75 595 GLU A O 1
ATOM 4261 N N . SER A 1 596 ? -62.505 -5.130 46.808 1.00 91.56 596 SER A N 1
ATOM 4262 C CA . SER A 1 596 ? -62.017 -6.497 46.574 1.00 91.56 596 SER A CA 1
ATOM 4263 C C . SER A 1 596 ? -60.537 -6.682 46.924 1.00 91.56 596 SER A C 1
ATOM 4265 O O . SER A 1 596 ? -60.088 -7.818 47.062 1.00 91.56 596 SER A O 1
ATOM 4267 N N . ASP A 1 597 ? -59.782 -5.589 47.051 1.00 94.31 597 ASP A N 1
ATOM 4268 C CA . ASP A 1 597 ? -58.376 -5.595 47.450 1.00 94.31 597 ASP A CA 1
ATOM 4269 C C . ASP A 1 597 ? -58.203 -5.540 48.978 1.00 94.31 597 ASP A C 1
ATOM 4271 O O . ASP A 1 597 ? -57.113 -5.808 49.471 1.00 94.31 597 ASP A O 1
ATOM 4275 N N . LEU A 1 598 ? -59.255 -5.230 49.747 1.00 92.25 598 LEU A N 1
ATOM 4276 C CA . LEU A 1 598 ? -59.174 -5.042 51.198 1.00 92.25 598 LEU A CA 1
ATOM 4277 C C . LEU A 1 598 ? -58.582 -6.269 51.917 1.00 92.25 598 LEU A C 1
ATOM 4279 O O . LEU A 1 598 ? -59.057 -7.397 51.773 1.00 92.25 598 LEU A O 1
ATOM 4283 N N . GLY A 1 599 ? -57.556 -6.033 52.736 1.00 90.12 599 GLY A N 1
ATOM 4284 C CA . GLY A 1 599 ? -56.829 -7.064 53.476 1.00 90.12 599 GLY A CA 1
ATOM 4285 C C . GLY A 1 599 ? -55.900 -7.922 52.613 1.00 90.12 599 GLY A C 1
ATOM 4286 O O . GLY A 1 599 ? -55.421 -8.950 53.090 1.00 90.12 599 GLY A O 1
ATOM 4287 N N . LYS A 1 600 ? -55.662 -7.531 51.356 1.00 93.81 600 LYS A N 1
ATOM 4288 C CA . LYS A 1 600 ? -54.820 -8.237 50.384 1.00 93.81 600 LYS A CA 1
ATOM 4289 C C . LYS A 1 600 ? -53.585 -7.417 50.055 1.00 93.81 600 LYS A C 1
ATOM 4291 O O . LYS A 1 600 ? -53.622 -6.189 50.112 1.00 93.81 600 LYS A O 1
ATOM 4296 N N . ALA A 1 601 ? -52.494 -8.091 49.716 1.00 94.69 601 ALA A N 1
ATOM 4297 C CA . ALA A 1 601 ? -51.314 -7.420 49.186 1.00 94.69 601 ALA A CA 1
ATOM 4298 C C . ALA A 1 601 ? -51.446 -7.260 47.669 1.00 94.69 601 ALA A C 1
ATOM 4300 O O . ALA A 1 601 ? -51.940 -8.162 46.981 1.00 94.69 601 ALA A O 1
ATOM 4301 N N . ILE A 1 602 ? -50.968 -6.133 47.148 1.00 97.31 602 ILE A N 1
ATOM 4302 C CA . ILE A 1 602 ? -50.894 -5.883 45.712 1.00 97.31 602 ILE A CA 1
ATOM 4303 C C . ILE A 1 602 ? -49.449 -6.064 45.249 1.00 97.31 602 ILE A C 1
ATOM 4305 O O . ILE A 1 602 ? -48.511 -5.633 45.913 1.00 97.31 602 ILE A O 1
ATOM 4309 N N . THR A 1 603 ? -49.265 -6.732 44.116 1.00 97.44 603 THR A N 1
ATOM 4310 C CA . THR A 1 603 ? -47.968 -6.871 43.432 1.00 97.44 603 THR A CA 1
ATOM 4311 C C . THR A 1 603 ? -48.118 -6.467 41.973 1.00 97.44 603 THR A C 1
ATOM 4313 O O . THR A 1 603 ? -49.225 -6.466 41.431 1.00 97.44 603 THR A O 1
ATOM 4316 N N . LEU A 1 604 ? -47.003 -6.117 41.343 1.00 96.62 604 LEU A N 1
ATOM 4317 C CA . LEU A 1 604 ? -46.932 -5.666 39.962 1.00 96.62 604 LEU A CA 1
ATOM 4318 C C . LEU A 1 604 ? -46.073 -6.649 39.177 1.00 96.62 604 LEU A C 1
ATOM 4320 O O . LEU A 1 604 ? -44.892 -6.799 39.482 1.00 96.62 604 LEU A O 1
ATOM 4324 N N . ARG A 1 605 ? -46.635 -7.309 38.164 1.00 96.12 605 ARG A N 1
ATOM 4325 C CA . ARG A 1 605 ? -45.860 -8.089 37.197 1.00 96.12 605 ARG A CA 1
ATOM 4326 C C . ARG A 1 605 ? -45.577 -7.230 35.977 1.00 96.12 605 ARG A C 1
ATOM 4328 O O . ARG A 1 605 ? -46.500 -6.712 35.352 1.00 96.12 605 ARG A O 1
ATOM 4335 N N . VAL A 1 606 ? -44.304 -7.134 35.618 1.00 96.62 606 VAL A N 1
ATOM 4336 C CA . VAL A 1 606 ? -43.852 -6.471 34.394 1.00 96.62 606 VAL A CA 1
ATOM 4337 C C . VAL A 1 606 ? -43.184 -7.514 33.518 1.00 96.62 606 VAL A C 1
ATOM 4339 O O . VAL A 1 606 ? -42.266 -8.207 33.962 1.00 96.62 606 VAL A O 1
ATOM 4342 N N . SER A 1 607 ? -43.664 -7.653 32.287 1.00 94.81 607 SER A N 1
ATOM 4343 C CA . SER A 1 607 ? -43.074 -8.521 31.269 1.00 94.81 607 SER A CA 1
ATOM 4344 C C . SER A 1 607 ? -42.513 -7.673 30.136 1.00 94.81 607 SER A C 1
ATOM 4346 O O . SER A 1 607 ? -43.214 -6.814 29.612 1.00 94.81 607 SER A O 1
ATOM 4348 N N . GLY A 1 608 ? -41.270 -7.926 29.743 1.00 95.38 608 GLY A N 1
ATOM 4349 C CA . GLY A 1 608 ? -40.609 -7.235 28.643 1.00 95.38 608 GLY A CA 1
ATOM 4350 C C . GLY A 1 608 ? -40.275 -8.189 27.508 1.00 95.38 608 GLY A C 1
ATOM 4351 O O . GLY A 1 608 ? -39.802 -9.310 27.729 1.00 95.38 608 GLY A O 1
ATOM 4352 N N . SER A 1 609 ? -40.512 -7.739 26.279 1.00 93.88 609 SER A N 1
ATOM 4353 C CA . SER A 1 609 ? -40.182 -8.481 25.067 1.00 93.88 609 SER A CA 1
ATOM 4354 C C . SER A 1 609 ? -39.480 -7.593 24.044 1.00 93.88 609 SER A C 1
ATOM 4356 O O . SER A 1 609 ? -39.742 -6.396 23.929 1.00 93.88 609 SER A O 1
ATOM 4358 N N . LYS A 1 610 ? -38.532 -8.186 23.318 1.00 93.94 610 LYS A N 1
ATOM 4359 C CA . LYS A 1 610 ? -37.796 -7.528 22.240 1.00 93.94 610 LYS A CA 1
ATOM 4360 C C . LYS A 1 610 ? -37.434 -8.576 21.183 1.00 93.94 610 LYS A C 1
ATOM 4362 O O . LYS A 1 610 ? -36.961 -9.650 21.563 1.00 93.94 610 LYS A O 1
ATOM 4367 N N . PRO A 1 611 ? -37.634 -8.314 19.877 1.00 92.69 611 PRO A N 1
ATOM 4368 C CA . PRO A 1 611 ? -37.280 -9.267 18.827 1.00 92.69 611 PRO A CA 1
ATOM 4369 C C . PRO A 1 611 ? -35.825 -9.727 18.944 1.00 92.69 611 PRO A C 1
ATOM 4371 O O . PRO A 1 611 ? -34.930 -8.903 19.098 1.00 92.69 611 PRO A O 1
ATOM 4374 N N . GLY A 1 612 ? -35.589 -11.037 18.885 1.00 91.38 612 GLY A N 1
ATOM 4375 C CA . GLY A 1 612 ? -34.248 -11.615 19.020 1.00 91.38 612 GLY A CA 1
ATOM 4376 C C . GLY A 1 612 ? -33.705 -11.687 20.454 1.00 91.38 612 GLY A C 1
ATOM 4377 O O . GLY A 1 612 ? -32.585 -12.158 20.630 1.00 91.38 612 GLY A O 1
ATOM 4378 N N . TYR A 1 613 ? -34.478 -11.289 21.471 1.00 94.81 613 TYR A N 1
ATOM 4379 C CA . TYR A 1 613 ? -34.119 -11.416 22.888 1.00 94.81 613 TYR A CA 1
ATOM 4380 C C . TYR A 1 613 ? -35.057 -12.378 23.616 1.00 94.81 613 TYR A C 1
ATOM 4382 O O . TYR A 1 613 ? -36.235 -12.498 23.281 1.00 94.81 613 TYR A O 1
ATOM 4390 N N . GLN A 1 614 ? -34.537 -13.050 24.642 1.00 94.25 614 GLN A N 1
ATOM 4391 C CA . GLN A 1 614 ? -35.330 -13.885 25.532 1.00 94.25 614 GLN A CA 1
ATOM 4392 C C . GLN A 1 614 ? -36.284 -12.996 26.352 1.00 94.25 614 GLN A C 1
ATOM 4394 O O . GLN A 1 614 ? -35.797 -12.129 27.083 1.00 94.25 614 GLN A O 1
ATOM 4399 N N . PRO A 1 615 ? -37.616 -13.194 26.267 1.00 93.25 615 PRO A N 1
ATOM 4400 C CA . PRO A 1 615 ? -38.564 -12.447 27.086 1.00 93.25 615 PRO A CA 1
ATOM 4401 C C . PRO A 1 615 ? -38.307 -12.677 28.575 1.00 93.25 615 PRO A C 1
ATOM 4403 O O . PRO A 1 615 ? -37.961 -13.788 28.986 1.00 93.25 615 PRO A O 1
ATOM 4406 N N . GLN A 1 616 ? -38.509 -11.642 29.385 1.00 95.00 616 GLN A N 1
ATOM 4407 C CA . GLN A 1 616 ? -38.384 -11.729 30.840 1.00 95.00 616 GLN A CA 1
ATOM 4408 C C . GLN A 1 616 ? -39.617 -11.167 31.531 1.00 95.00 616 GLN A C 1
ATOM 4410 O O . GLN A 1 616 ? -40.307 -10.305 30.992 1.00 95.00 616 GLN A O 1
ATOM 4415 N N . SER A 1 617 ? -39.888 -11.662 32.738 1.00 94.06 617 SER A N 1
ATOM 4416 C CA . SER A 1 617 ? -40.947 -11.145 33.596 1.00 94.06 617 SER A CA 1
ATOM 4417 C C . SER A 1 617 ? -40.492 -11.133 35.046 1.00 94.06 617 SER A C 1
ATOM 4419 O O . SER A 1 617 ? -39.991 -12.143 35.538 1.00 94.06 617 SER A O 1
ATOM 4421 N N . LEU A 1 618 ? -40.708 -10.010 35.726 1.00 95.06 618 LEU A N 1
ATOM 4422 C CA . LEU A 1 618 ? -40.470 -9.863 37.160 1.00 95.06 618 LEU A CA 1
ATOM 4423 C C . LEU A 1 618 ? -41.754 -9.450 37.865 1.00 95.06 618 LEU A C 1
ATOM 4425 O O . LEU A 1 618 ? -42.663 -8.901 37.243 1.00 95.06 618 LEU A O 1
ATOM 4429 N N . VAL A 1 619 ? -41.818 -9.747 39.160 1.00 94.62 619 VAL A N 1
ATOM 4430 C CA . VAL A 1 619 ? -42.899 -9.333 40.054 1.00 94.62 619 VAL A CA 1
ATOM 4431 C C . VAL A 1 619 ? -42.286 -8.460 41.141 1.00 94.62 619 VAL A C 1
ATOM 4433 O O . VAL A 1 619 ? -41.266 -8.842 41.711 1.00 94.62 619 VAL A O 1
ATOM 4436 N N . SER A 1 620 ? -42.889 -7.303 41.404 1.00 96.12 620 SER A N 1
ATOM 4437 C CA . SER A 1 620 ? -42.461 -6.397 42.469 1.00 96.12 620 SER A CA 1
ATOM 4438 C C . SER A 1 620 ? -42.570 -7.061 43.840 1.00 96.12 620 SER A C 1
ATOM 4440 O O . SER A 1 620 ? -43.319 -8.026 44.038 1.00 96.12 620 SER A O 1
ATOM 4442 N N . LYS A 1 621 ? -41.928 -6.462 44.843 1.00 94.81 621 LYS A N 1
ATOM 4443 C CA . LYS A 1 621 ? -42.299 -6.728 46.238 1.00 94.81 621 LYS A CA 1
ATOM 4444 C C . LYS A 1 621 ? -43.786 -6.400 46.463 1.00 94.81 621 LYS A C 1
ATOM 4446 O O . LYS A 1 621 ? -44.308 -5.479 45.824 1.00 94.81 621 LYS A O 1
ATOM 4451 N N . PRO A 1 622 ? -44.478 -7.149 47.340 1.00 94.38 622 PRO A N 1
ATOM 4452 C CA . PRO A 1 622 ? -45.854 -6.844 47.705 1.00 94.38 622 PRO A CA 1
ATOM 4453 C C . PRO A 1 622 ? -45.939 -5.511 48.444 1.00 94.38 622 PRO A C 1
ATOM 4455 O O . PRO A 1 622 ? -45.079 -5.192 49.266 1.00 94.38 622 PRO A O 1
ATOM 4458 N N . THR A 1 623 ? -47.009 -4.759 48.195 1.00 93.38 623 THR A N 1
ATOM 4459 C CA . THR A 1 623 ? -47.400 -3.647 49.065 1.00 93.38 623 THR A CA 1
ATOM 4460 C C . THR A 1 623 ? -47.709 -4.158 50.476 1.00 93.38 623 THR A C 1
ATOM 4462 O O . THR A 1 623 ? -47.946 -5.352 50.692 1.00 93.38 623 THR A O 1
ATOM 4465 N N . GLY A 1 624 ? -47.826 -3.241 51.442 1.00 87.75 624 GLY A N 1
ATOM 4466 C CA . GLY A 1 624 ? -48.602 -3.527 52.652 1.00 87.75 624 GLY A CA 1
ATOM 4467 C C . GLY A 1 624 ? -50.033 -3.967 52.304 1.00 87.75 624 GLY A C 1
ATOM 4468 O O . GLY A 1 624 ? -50.510 -3.735 51.187 1.00 87.75 624 GLY A O 1
ATOM 4469 N N . LEU A 1 625 ? -50.721 -4.613 53.250 1.00 91.44 625 LEU A N 1
ATOM 4470 C CA . LEU A 1 625 ? -52.116 -5.008 53.046 1.00 91.44 625 LEU A CA 1
ATOM 4471 C C . LEU A 1 625 ? -52.975 -3.767 52.803 1.00 91.44 625 LEU A C 1
ATOM 4473 O O . LEU A 1 625 ? -52.857 -2.783 53.532 1.00 91.44 625 LEU A O 1
ATOM 4477 N N . VAL A 1 626 ? -53.858 -3.829 51.808 1.00 92.50 626 VAL A N 1
ATOM 4478 C CA . VAL A 1 626 ? -54.796 -2.738 51.541 1.00 92.50 626 VAL A CA 1
ATOM 4479 C C . VAL A 1 626 ? -55.728 -2.571 52.735 1.00 92.50 626 VAL A C 1
ATOM 4481 O O . VAL A 1 626 ? -56.394 -3.525 53.143 1.00 92.50 626 VAL A O 1
ATOM 4484 N N . VAL A 1 627 ? -55.796 -1.365 53.294 1.00 91.00 627 VAL A N 1
ATOM 4485 C CA . VAL A 1 627 ? -56.695 -1.041 54.415 1.00 91.00 627 VAL A CA 1
ATOM 4486 C C . VAL A 1 627 ? -57.947 -0.294 53.947 1.00 91.00 627 VAL A C 1
ATOM 4488 O O . VAL A 1 627 ? -58.048 0.136 52.798 1.00 91.00 627 VAL A O 1
ATOM 4491 N N . ALA A 1 628 ? -58.939 -0.154 54.826 1.00 89.06 628 ALA A N 1
ATOM 4492 C CA . ALA A 1 628 ? -60.128 0.646 54.540 1.00 89.06 628 ALA A CA 1
ATOM 4493 C C . ALA A 1 628 ? -59.773 2.143 54.444 1.00 89.06 628 ALA A C 1
ATOM 4495 O O . ALA A 1 628 ? -58.799 2.591 55.049 1.00 89.06 628 ALA A O 1
ATOM 4496 N N . ALA A 1 629 ? -60.547 2.913 53.675 1.00 85.81 629 ALA A N 1
ATOM 4497 C CA . ALA A 1 629 ? -60.244 4.319 53.389 1.00 85.81 629 ALA A CA 1
ATOM 4498 C C . ALA A 1 629 ? -60.158 5.200 54.650 1.00 85.81 629 ALA A C 1
ATOM 4500 O O . ALA A 1 629 ? -59.325 6.095 54.724 1.00 85.81 629 ALA A O 1
ATOM 4501 N N . ASP A 1 630 ? -60.974 4.908 55.663 1.00 85.75 630 ASP A N 1
ATOM 4502 C CA . ASP A 1 630 ? -60.990 5.575 56.971 1.00 85.75 630 ASP A CA 1
ATOM 4503 C C . ASP A 1 630 ? -59.767 5.249 57.850 1.00 85.75 630 ASP A C 1
ATOM 4505 O O . ASP A 1 630 ? -59.570 5.870 58.893 1.00 85.75 630 ASP A O 1
ATOM 4509 N N . LYS A 1 631 ? -58.930 4.294 57.426 1.00 86.12 631 LYS A N 1
ATOM 4510 C CA . LYS A 1 631 ? -57.677 3.909 58.090 1.00 86.12 631 LYS A CA 1
ATOM 4511 C C . LYS A 1 631 ? -56.419 4.410 57.376 1.00 86.12 631 LYS A C 1
ATOM 4513 O O . LYS A 1 631 ? -55.310 4.101 57.816 1.00 86.12 631 LYS A O 1
ATOM 4518 N N . ALA A 1 632 ? -56.574 5.175 56.297 1.00 87.75 632 ALA A N 1
ATOM 4519 C CA . ALA A 1 632 ? -55.492 5.929 55.681 1.00 87.75 632 ALA A CA 1
ATOM 4520 C C . ALA A 1 632 ? -55.414 7.311 56.343 1.00 87.75 632 ALA A C 1
ATOM 4522 O O . ALA A 1 632 ? -56.281 8.157 56.137 1.00 87.75 632 ALA A O 1
ATOM 4523 N N . VAL A 1 633 ? -54.405 7.519 57.187 1.00 87.81 633 VAL A N 1
ATOM 4524 C CA . VAL A 1 633 ? -54.318 8.682 58.084 1.00 87.81 633 VAL A CA 1
ATOM 4525 C C . VAL A 1 633 ? -53.133 9.574 57.728 1.00 87.81 633 VAL A C 1
ATOM 4527 O O . VAL A 1 633 ? -52.071 9.092 57.338 1.00 87.81 633 VAL A O 1
ATOM 4530 N N . THR A 1 634 ? -53.310 10.885 57.867 1.00 88.25 634 THR A N 1
ATOM 4531 C CA . THR A 1 634 ? -52.245 11.872 57.651 1.00 88.25 634 THR A CA 1
ATOM 4532 C C . THR A 1 634 ? -51.666 12.284 59.001 1.00 88.25 634 THR A C 1
ATOM 4534 O O . THR A 1 634 ? -52.434 12.705 59.868 1.00 88.25 634 THR A O 1
ATOM 4537 N N . PRO A 1 635 ? -50.343 12.193 59.206 1.00 88.38 635 PRO A N 1
ATOM 4538 C CA . PRO A 1 635 ? -49.722 12.724 60.410 1.00 88.38 635 PRO A CA 1
ATOM 4539 C C . PRO A 1 635 ? -49.872 14.240 60.526 1.00 88.38 635 PRO A C 1
ATOM 4541 O O . PRO A 1 635 ? -49.684 14.972 59.554 1.00 88.38 635 PRO A O 1
ATOM 4544 N N . GLU A 1 636 ? -50.150 14.714 61.738 1.00 88.00 636 GLU A N 1
ATOM 4545 C CA . GLU A 1 636 ? -50.033 16.132 62.075 1.00 88.00 636 GLU A CA 1
ATOM 4546 C C . GLU A 1 636 ? -48.587 16.468 62.475 1.00 88.00 636 GLU A C 1
ATOM 4548 O O . GLU A 1 636 ? -47.901 15.610 63.048 1.00 88.00 636 GLU A O 1
ATOM 4553 N N . PRO A 1 637 ? -48.107 17.690 62.173 1.00 86.50 637 PRO A N 1
ATOM 4554 C CA . PRO A 1 637 ? -46.742 18.095 62.469 1.00 86.50 637 PRO A CA 1
ATOM 4555 C C . PRO A 1 637 ? -46.470 18.201 63.971 1.00 86.50 637 PRO A C 1
ATOM 4557 O O . PRO A 1 637 ? -47.296 18.692 64.737 1.00 86.50 637 PRO A O 1
ATOM 4560 N N . VAL A 1 638 ? -45.268 17.788 64.371 1.00 89.06 638 VAL A N 1
ATOM 4561 C CA . VAL A 1 638 ? -44.737 18.009 65.723 1.00 89.06 638 VAL A CA 1
ATOM 4562 C C . VAL A 1 638 ? -44.275 19.457 65.838 1.00 89.06 638 VAL A C 1
ATOM 4564 O O . VAL A 1 638 ? -43.633 19.984 64.929 1.00 89.06 638 VAL A O 1
ATOM 4567 N N . VAL A 1 639 ? -44.595 20.101 66.959 1.00 88.19 639 VAL A N 1
ATOM 4568 C CA . VAL A 1 639 ? -44.187 21.486 67.232 1.00 88.19 639 VAL A CA 1
ATOM 4569 C C . VAL A 1 639 ? -43.013 21.475 68.200 1.00 88.19 639 VAL A C 1
ATOM 4571 O O . VAL A 1 639 ? -43.146 20.954 69.303 1.00 88.19 639 VAL A O 1
ATOM 4574 N N . PHE A 1 640 ? -41.887 22.070 67.812 1.00 85.94 640 PHE A N 1
ATOM 4575 C CA . PHE A 1 640 ? -40.728 22.256 68.686 1.00 85.94 640 PHE A CA 1
ATOM 4576 C C . PHE A 1 640 ? -40.663 23.696 69.195 1.00 85.94 640 PHE A C 1
ATOM 4578 O O . PHE A 1 640 ? -40.986 24.635 68.468 1.00 85.94 640 PHE A O 1
ATOM 4585 N N . THR A 1 641 ? -40.256 23.859 70.450 1.00 81.75 641 THR A N 1
ATOM 4586 C CA . THR A 1 641 ? -40.043 25.155 71.098 1.00 81.75 641 THR A CA 1
ATOM 4587 C C . THR A 1 641 ? -38.635 25.173 71.681 1.00 81.75 641 THR A C 1
ATOM 4589 O O . THR A 1 641 ? -38.394 24.519 72.692 1.00 81.75 641 THR A O 1
ATOM 4592 N N . ASP A 1 642 ? -37.730 25.909 71.032 1.00 69.50 642 ASP A N 1
ATOM 4593 C CA . ASP A 1 642 ? -36.354 26.158 71.483 1.00 69.50 642 ASP A CA 1
ATOM 4594 C C . ASP A 1 642 ? -36.221 27.639 71.863 1.00 69.50 642 ASP A C 1
ATOM 4596 O O . ASP A 1 642 ? -36.452 28.535 71.037 1.00 69.50 642 ASP A O 1
ATOM 4600 N N . ALA A 1 643 ? -35.910 27.897 73.132 1.00 57.56 643 ALA A N 1
ATOM 4601 C CA . ALA A 1 643 ? -35.586 29.226 73.620 1.00 57.56 643 ALA A CA 1
ATOM 4602 C C . ALA A 1 643 ? -34.072 29.296 73.880 1.00 57.56 643 ALA A C 1
ATOM 4604 O O . ALA A 1 643 ? -33.586 28.670 74.830 1.00 57.56 643 ALA A O 1
ATOM 4605 N N . PRO A 1 644 ? -33.319 30.101 73.097 1.00 52.22 644 PRO A N 1
ATOM 4606 C CA . PRO A 1 644 ? -31.868 30.038 73.100 1.00 52.22 644 PRO A CA 1
ATOM 4607 C C . PRO A 1 644 ? -31.306 30.241 74.507 1.00 52.22 644 PRO A C 1
ATOM 4609 O O . PRO A 1 644 ? -31.585 31.252 75.160 1.00 52.22 644 PRO A O 1
ATOM 4612 N N . TYR A 1 645 ? -30.466 29.297 74.935 1.00 50.28 645 TYR A N 1
ATOM 4613 C CA . TYR A 1 645 ? -29.727 29.339 76.200 1.00 50.28 645 TYR A CA 1
ATOM 4614 C C . TYR A 1 645 ? -30.586 29.192 77.477 1.00 50.28 645 TYR A C 1
ATOM 4616 O O . TYR A 1 645 ? -30.157 29.630 78.551 1.00 50.28 645 TYR A O 1
ATOM 4624 N N . THR A 1 646 ? -31.768 28.570 77.391 1.00 52.88 646 THR A N 1
ATOM 4625 C CA . THR A 1 646 ? -32.635 28.254 78.548 1.00 52.88 646 THR A CA 1
ATOM 4626 C C . THR A 1 646 ? -32.725 26.745 78.818 1.00 52.88 646 THR A C 1
ATOM 4628 O O . THR A 1 646 ? -32.224 25.945 78.039 1.00 52.88 646 THR A O 1
ATOM 4631 N N . GLU A 1 647 ? -33.295 26.342 79.961 1.00 51.72 647 GLU A N 1
ATOM 4632 C CA . GLU A 1 647 ? -33.528 24.922 80.299 1.00 51.72 647 GLU A CA 1
ATOM 4633 C C . GLU A 1 647 ? -34.964 24.461 79.954 1.00 51.72 647 GLU A C 1
ATOM 4635 O O . GLU A 1 647 ? -35.331 23.332 80.270 1.00 51.72 647 GLU A O 1
ATOM 4640 N N . ASP A 1 648 ? -35.767 25.315 79.304 1.00 63.66 648 ASP A N 1
ATOM 4641 C CA . ASP A 1 648 ? -37.221 25.148 79.121 1.00 63.66 648 ASP A CA 1
ATOM 4642 C C . ASP A 1 648 ? -37.620 24.665 77.707 1.00 63.66 648 ASP A C 1
ATOM 4644 O O . ASP A 1 648 ? -38.744 24.882 77.244 1.00 63.66 648 ASP A O 1
ATOM 4648 N N . ASP A 1 649 ? -36.701 23.996 77.016 1.00 78.94 649 ASP A N 1
ATOM 4649 C CA . ASP A 1 649 ? -36.886 23.497 75.656 1.00 78.94 649 ASP A CA 1
ATOM 4650 C C . ASP A 1 649 ? -37.849 22.301 75.607 1.00 78.94 649 ASP A C 1
ATOM 4652 O O . ASP A 1 649 ? -37.750 21.350 76.393 1.00 78.94 649 ASP A O 1
ATOM 4656 N N . THR A 1 650 ? -38.811 22.332 74.678 1.00 85.06 650 THR A N 1
ATOM 4657 C CA . THR A 1 650 ? -39.875 21.317 74.605 1.00 85.06 650 THR A CA 1
ATOM 4658 C C . THR A 1 650 ? -40.295 20.953 73.181 1.00 85.06 650 THR A C 1
ATOM 4660 O O . THR A 1 650 ? -40.078 21.702 72.229 1.00 85.06 650 THR A O 1
ATOM 4663 N N . TYR A 1 651 ? -40.933 19.792 73.026 1.00 88.75 651 TYR A N 1
ATOM 4664 C CA . TYR A 1 651 ? -41.636 19.391 71.806 1.00 88.75 651 TYR A CA 1
ATOM 4665 C C . TYR A 1 651 ? -43.035 18.849 72.119 1.00 88.75 651 TYR A C 1
ATOM 4667 O O . TYR A 1 651 ? -43.251 18.196 73.142 1.00 88.75 651 TYR A O 1
ATOM 4675 N N . VAL A 1 652 ? -43.996 19.109 71.230 1.00 90.19 652 VAL A N 1
ATOM 4676 C CA . VAL A 1 652 ? -45.409 18.744 71.399 1.00 90.19 652 VAL A CA 1
ATOM 4677 C C . VAL A 1 652 ? -45.806 17.656 70.410 1.00 90.19 652 VAL A C 1
ATOM 4679 O O . VAL A 1 652 ? -45.781 17.863 69.195 1.00 90.19 652 VAL A O 1
ATOM 4682 N N . ILE A 1 653 ? -46.228 16.512 70.949 1.00 90.62 653 ILE A N 1
ATOM 4683 C CA . ILE A 1 653 ? -46.782 15.392 70.186 1.00 90.62 653 ILE A CA 1
ATOM 4684 C C . ILE A 1 653 ? -48.303 15.570 70.032 1.00 90.62 653 ILE A C 1
ATOM 4686 O O . ILE A 1 653 ? -48.995 15.637 71.056 1.00 90.62 653 ILE A O 1
ATOM 4690 N N . PRO A 1 654 ? -48.847 15.623 68.801 1.00 89.19 654 PRO A N 1
ATOM 4691 C CA . PRO A 1 654 ? -50.289 15.727 68.572 1.00 89.19 654 PRO A CA 1
ATOM 4692 C C . PRO A 1 654 ? -51.015 14.396 68.845 1.00 89.19 654 PRO A C 1
ATOM 4694 O O . PRO A 1 654 ? -50.422 13.317 68.793 1.00 89.19 654 PRO A O 1
ATOM 4697 N N . ASP A 1 655 ? -52.317 14.464 69.138 1.00 90.25 655 ASP A N 1
ATOM 4698 C CA . ASP A 1 655 ? -53.175 13.288 69.347 1.00 90.25 655 ASP A CA 1
ATOM 4699 C C . ASP A 1 655 ? -53.919 12.932 68.054 1.00 90.25 655 ASP A C 1
ATOM 4701 O O . ASP A 1 655 ? -55.035 13.392 67.806 1.00 90.25 655 ASP A O 1
ATOM 4705 N N . VAL A 1 656 ? -53.275 12.130 67.201 1.00 89.12 656 VAL A N 1
ATOM 4706 C CA . VAL A 1 656 ? -53.849 11.693 65.921 1.00 89.12 656 VAL A CA 1
ATOM 4707 C C . VAL A 1 656 ? -54.264 10.225 66.000 1.00 89.12 656 VAL A C 1
ATOM 4709 O O . VAL A 1 656 ? -53.455 9.320 66.241 1.00 89.12 656 VAL A O 1
ATOM 4712 N N . VAL A 1 657 ? -55.552 9.964 65.764 1.00 87.44 657 VAL A N 1
ATOM 4713 C CA . VAL A 1 657 ? -56.104 8.602 65.724 1.00 87.44 657 VAL A CA 1
ATOM 4714 C C . VAL A 1 657 ? -55.378 7.776 64.658 1.00 87.44 657 VAL A C 1
ATOM 4716 O O . VAL A 1 657 ? -55.166 8.226 63.539 1.00 87.44 657 VAL A O 1
ATOM 4719 N N . GLY A 1 658 ? -54.998 6.544 65.008 1.00 86.31 658 GLY A N 1
ATOM 4720 C CA . GLY A 1 658 ? -54.309 5.637 64.084 1.00 86.31 658 GLY A CA 1
ATOM 4721 C C . GLY A 1 658 ? -52.797 5.853 63.957 1.00 86.31 658 GLY A C 1
ATOM 4722 O O . GLY A 1 658 ? -52.157 5.079 63.251 1.00 86.31 658 GLY A O 1
ATOM 4723 N N . ILE A 1 659 ? -52.205 6.824 64.664 1.00 90.56 659 ILE A N 1
ATOM 4724 C CA . ILE A 1 659 ? -50.765 7.125 64.604 1.00 90.56 659 ILE A CA 1
ATOM 4725 C C . ILE A 1 659 ? -50.129 6.995 65.994 1.00 90.56 659 ILE A C 1
ATOM 4727 O O . ILE A 1 659 ? -50.727 7.353 67.010 1.00 90.56 659 ILE A O 1
ATOM 4731 N N . ASN A 1 660 ? -48.924 6.433 66.037 1.00 90.75 660 ASN A N 1
ATOM 4732 C CA . ASN A 1 660 ? -47.992 6.489 67.158 1.00 90.75 660 ASN A CA 1
ATOM 4733 C C . ASN A 1 660 ? -46.849 7.431 66.779 1.00 90.75 660 ASN A C 1
ATOM 4735 O O . ASN A 1 660 ? -46.284 7.294 65.698 1.00 90.75 660 ASN A O 1
ATOM 4739 N N . TYR A 1 661 ? -46.467 8.341 67.666 1.00 91.69 661 TYR A N 1
ATOM 4740 C CA . TYR A 1 661 ? -45.249 9.130 67.493 1.00 91.69 661 TYR A CA 1
ATOM 4741 C C . TYR A 1 661 ? -44.127 8.477 68.300 1.00 91.69 661 TYR A C 1
ATOM 4743 O O . TYR A 1 661 ? -44.331 8.085 69.448 1.00 91.69 661 TYR A O 1
ATOM 4751 N N . VAL A 1 662 ? -42.965 8.302 67.681 1.00 90.56 662 VAL A N 1
ATOM 4752 C CA . VAL A 1 662 ? -41.838 7.527 68.206 1.00 90.56 662 VAL A CA 1
ATOM 4753 C C . VAL A 1 662 ? -40.609 8.420 68.318 1.00 90.56 662 VAL A C 1
ATOM 4755 O O . VAL A 1 662 ? -40.271 9.115 67.362 1.00 90.56 662 VAL A O 1
ATOM 4758 N N . VAL A 1 663 ? -39.931 8.367 69.463 1.00 86.69 663 VAL A N 1
ATOM 4759 C CA . VAL A 1 663 ? -38.639 9.022 69.729 1.00 86.69 663 VAL A CA 1
ATOM 4760 C C . VAL A 1 663 ? -37.687 7.960 70.270 1.00 86.69 663 VAL A C 1
ATOM 4762 O O . VAL A 1 663 ? -38.085 7.166 71.122 1.00 86.69 663 VAL A O 1
ATOM 4765 N N . ASP A 1 664 ? -36.467 7.881 69.733 1.00 78.56 664 ASP A N 1
ATOM 4766 C CA . ASP A 1 664 ? -35.435 6.901 70.126 1.00 78.56 664 ASP A CA 1
ATOM 4767 C C . ASP A 1 664 ? -35.926 5.437 70.171 1.00 78.56 664 ASP A C 1
ATOM 4769 O O . ASP A 1 664 ? -35.519 4.628 71.005 1.00 78.56 664 ASP A O 1
ATOM 4773 N N . GLY A 1 665 ? -36.849 5.088 69.268 1.00 77.69 665 GLY A N 1
ATOM 4774 C CA . GLY A 1 665 ? -37.442 3.750 69.164 1.00 77.69 665 GLY A CA 1
ATOM 4775 C C . GLY A 1 665 ? -38.591 3.455 70.141 1.00 77.69 665 GLY A C 1
ATOM 4776 O O . GLY A 1 665 ? -39.195 2.387 70.046 1.00 77.69 665 GLY A O 1
ATOM 4777 N N . GLY A 1 666 ? -38.940 4.381 71.043 1.00 85.19 666 GLY A N 1
ATOM 4778 C CA . GLY A 1 666 ? -40.072 4.265 71.971 1.00 85.19 666 GLY A CA 1
ATOM 4779 C C . GLY A 1 666 ? -41.279 5.115 71.559 1.00 85.19 666 GLY A C 1
ATOM 4780 O O . GLY A 1 666 ? -41.122 6.246 71.112 1.00 85.19 666 GLY A O 1
ATOM 4781 N N . THR A 1 667 ? -42.502 4.592 71.713 1.00 88.44 667 THR A N 1
ATOM 4782 C CA . THR A 1 667 ? -43.730 5.384 71.491 1.00 88.44 667 THR A CA 1
ATOM 4783 C C . THR A 1 667 ? -43.914 6.414 72.605 1.00 88.44 667 THR A C 1
ATOM 4785 O O . THR A 1 667 ? -43.865 6.066 73.785 1.00 88.44 667 THR A O 1
ATOM 4788 N N . VAL A 1 668 ? -44.172 7.663 72.227 1.00 88.44 668 VAL A N 1
ATOM 4789 C CA . VAL A 1 668 ? -44.354 8.806 73.125 1.00 88.44 668 VAL A CA 1
ATOM 4790 C C . VAL A 1 668 ? -45.830 9.210 73.151 1.00 88.44 668 VAL A C 1
ATOM 4792 O O . VAL A 1 668 ? -46.502 9.228 72.119 1.00 88.44 668 VAL A O 1
ATOM 4795 N N . ALA A 1 669 ? -46.358 9.507 74.341 1.00 88.62 669 ALA A N 1
ATOM 4796 C CA . ALA A 1 669 ? -47.743 9.946 74.503 1.00 88.62 669 ALA A CA 1
ATOM 4797 C C . ALA A 1 669 ? -47.963 11.355 73.922 1.00 88.62 669 ALA A C 1
ATOM 4799 O O . ALA A 1 669 ? -47.055 12.184 73.934 1.00 88.62 669 ALA A O 1
ATOM 4800 N N . SER A 1 670 ? -49.180 11.657 73.469 1.00 88.81 670 SER A N 1
ATOM 4801 C CA . SER A 1 670 ? -49.561 13.014 73.059 1.00 88.81 670 SER A CA 1
ATOM 4802 C C . SER A 1 670 ? -49.392 14.014 74.210 1.00 88.81 670 SER A C 1
ATOM 4804 O O . SER A 1 670 ? -49.734 13.699 75.353 1.00 88.81 670 SER A O 1
ATOM 4806 N N . GLY A 1 671 ? -48.913 15.222 73.918 1.00 88.25 671 GLY A N 1
ATOM 4807 C CA . GLY A 1 671 ? -48.655 16.265 74.914 1.00 88.25 671 GLY A CA 1
ATOM 4808 C C . GLY A 1 671 ? -47.264 16.886 74.796 1.00 88.25 671 GLY A C 1
ATOM 4809 O O . GLY A 1 671 ? -46.551 16.648 73.825 1.00 88.25 671 GLY A O 1
ATOM 4810 N N . ASN A 1 672 ? -46.908 17.715 75.778 1.00 87.56 672 ASN A N 1
ATOM 4811 C CA . ASN A 1 672 ? -45.647 18.457 75.814 1.00 87.56 672 ASN A CA 1
ATOM 4812 C C . ASN A 1 672 ? -44.542 17.655 76.516 1.00 87.56 672 ASN A C 1
ATOM 4814 O O . ASN A 1 672 ? -44.774 17.138 77.611 1.00 87.56 672 ASN A O 1
ATOM 4818 N N . HIS A 1 673 ? -43.348 17.607 75.930 1.00 86.50 673 HIS A N 1
ATOM 4819 C CA . HIS A 1 673 ? -42.209 16.831 76.430 1.00 86.50 673 HIS A CA 1
ATOM 4820 C C . HIS A 1 673 ? -40.947 17.691 76.499 1.00 86.50 673 HIS A C 1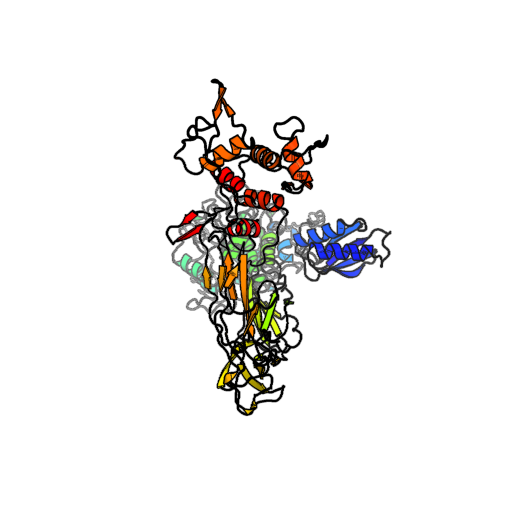
ATOM 4822 O O . HIS A 1 673 ? -40.717 18.476 75.581 1.00 86.50 673 HIS A O 1
ATOM 4828 N N . PRO A 1 674 ? -40.116 17.552 77.549 1.00 81.56 674 PRO A N 1
ATOM 4829 C CA . PRO A 1 674 ? -38.834 18.243 77.629 1.00 81.56 674 PRO A CA 1
ATOM 4830 C C . PRO A 1 674 ? -37.861 17.705 76.578 1.00 81.56 674 PRO A C 1
ATOM 4832 O O . PRO A 1 674 ? -37.888 16.518 76.241 1.00 81.56 674 PRO A O 1
ATOM 4835 N N . ALA A 1 675 ? -36.980 18.570 76.089 1.00 74.56 675 ALA A N 1
ATOM 4836 C CA . ALA A 1 675 ? -36.060 18.251 75.011 1.00 74.56 675 ALA A CA 1
ATOM 4837 C C . ALA A 1 675 ? -34.653 18.790 75.298 1.00 74.56 675 ALA A C 1
ATOM 4839 O O . ALA A 1 675 ? -34.494 19.883 75.821 1.00 74.56 675 ALA A O 1
ATOM 4840 N N . THR A 1 676 ? -33.623 18.024 74.941 1.00 68.25 676 THR A N 1
ATOM 4841 C CA . THR A 1 676 ? -32.228 18.492 74.902 1.00 68.25 676 THR A CA 1
ATOM 4842 C C . THR A 1 676 ? -31.499 17.765 73.775 1.00 68.25 676 THR A C 1
ATOM 4844 O O . THR A 1 676 ? -31.848 16.631 73.442 1.00 68.25 676 THR A O 1
ATOM 4847 N N . GLY A 1 677 ? -30.482 18.391 73.178 1.00 70.94 677 GLY A N 1
ATOM 4848 C CA . GLY A 1 677 ? -29.747 17.786 72.066 1.00 70.94 677 GLY A CA 1
ATOM 4849 C C . GLY A 1 677 ? -30.618 17.607 70.818 1.00 70.94 677 GLY A C 1
ATOM 4850 O O . GLY A 1 677 ? -31.488 18.419 70.539 1.00 70.94 677 GLY A O 1
ATOM 4851 N N . ARG A 1 678 ? -30.378 16.566 70.017 1.00 78.88 678 ARG A N 1
ATOM 4852 C CA . ARG A 1 678 ? -31.151 16.313 68.790 1.00 78.88 678 ARG A CA 1
ATOM 4853 C C . ARG A 1 678 ? -32.320 15.379 69.096 1.00 78.88 678 ARG A C 1
ATOM 4855 O O . ARG A 1 678 ? -32.080 14.233 69.452 1.00 78.88 678 ARG A O 1
ATOM 4862 N N . VAL A 1 679 ? -33.556 15.835 68.898 1.00 82.56 679 VAL A N 1
ATOM 4863 C CA . VAL A 1 679 ? -34.764 15.007 69.029 1.00 82.56 679 VAL A CA 1
ATOM 4864 C C . VAL A 1 679 ? -35.350 14.770 67.647 1.00 82.56 679 VAL A C 1
ATOM 4866 O O . VAL A 1 679 ? -35.677 15.716 66.936 1.00 82.56 679 VAL A O 1
ATOM 4869 N N . THR A 1 680 ? -35.496 13.501 67.268 1.00 87.19 680 THR A N 1
ATOM 4870 C CA . THR A 1 680 ? -36.233 13.101 66.063 1.00 87.19 680 THR A CA 1
ATOM 4871 C C . THR A 1 680 ? -37.504 12.386 66.475 1.00 87.19 680 THR A C 1
ATOM 4873 O O . THR A 1 680 ? -37.453 11.334 67.108 1.00 87.19 680 THR A O 1
ATOM 4876 N N . VAL A 1 681 ? -38.644 12.947 66.086 1.00 88.62 681 VAL A N 1
ATOM 4877 C CA . VAL A 1 681 ? -39.955 12.337 66.271 1.00 88.62 681 VAL A CA 1
ATOM 4878 C C . VAL A 1 681 ? -40.420 11.761 64.944 1.00 88.62 681 VAL A C 1
ATOM 4880 O O . VAL A 1 681 ? -40.494 12.479 63.953 1.00 88.62 681 VAL A O 1
ATOM 4883 N N . THR A 1 682 ? -40.776 10.481 64.926 1.00 91.06 682 THR A N 1
ATOM 4884 C CA . THR A 1 682 ? -41.297 9.795 63.736 1.00 91.06 682 THR A CA 1
ATOM 4885 C C . THR A 1 682 ? -42.729 9.325 63.975 1.00 91.06 682 THR A C 1
ATOM 4887 O O . THR A 1 682 ? -42.993 8.602 64.930 1.00 91.06 682 THR A O 1
ATOM 4890 N N . ALA A 1 683 ? -43.662 9.710 63.112 1.00 89.81 683 ALA A N 1
ATOM 4891 C CA . ALA A 1 683 ? -44.996 9.136 63.035 1.00 89.81 683 ALA A CA 1
ATOM 4892 C C . ALA A 1 683 ? -44.938 7.738 62.404 1.00 89.81 683 ALA A C 1
ATOM 4894 O O . ALA A 1 683 ? -44.404 7.542 61.313 1.00 89.81 683 ALA A O 1
ATOM 4895 N N . VAL A 1 684 ? -45.541 6.768 63.081 1.00 88.75 684 VAL A N 1
ATOM 4896 C CA . VAL A 1 684 ? -45.687 5.379 62.648 1.00 88.75 684 VAL A CA 1
ATOM 4897 C C . VAL A 1 684 ? -47.168 5.024 62.729 1.00 88.75 684 VAL A C 1
ATOM 4899 O O . VAL A 1 684 ? -47.821 5.299 63.736 1.00 88.75 684 VAL A O 1
ATOM 4902 N N . ALA A 1 685 ? -47.730 4.425 61.679 1.00 87.06 685 ALA A N 1
ATOM 4903 C CA . ALA A 1 685 ? -49.112 3.954 61.729 1.00 87.06 685 ALA A CA 1
ATOM 4904 C C . ALA A 1 685 ? -49.278 2.861 62.800 1.00 87.06 685 ALA A C 1
ATOM 4906 O O . ALA A 1 685 ? -48.435 1.977 62.943 1.00 87.06 685 ALA A O 1
ATOM 4907 N N . LYS A 1 686 ? -50.385 2.908 63.543 1.00 87.12 686 LYS A N 1
ATOM 4908 C CA . LYS A 1 686 ? -50.820 1.809 64.413 1.00 87.12 686 LYS A CA 1
ATOM 4909 C C . LYS A 1 686 ? -51.206 0.597 63.563 1.00 87.12 686 LYS A C 1
ATOM 4911 O O . LYS A 1 686 ? -51.588 0.744 62.402 1.00 87.12 686 LYS A O 1
ATOM 4916 N N . ASP A 1 687 ? -51.181 -0.591 64.162 1.00 82.44 687 ASP A N 1
ATOM 4917 C CA . ASP A 1 687 ? -51.594 -1.826 63.489 1.00 82.44 687 ASP A CA 1
ATOM 4918 C C . ASP A 1 687 ? -52.962 -1.673 62.799 1.00 82.44 687 ASP A C 1
ATOM 4920 O O . ASP A 1 687 ? -53.962 -1.280 63.408 1.00 82.44 687 ASP A O 1
ATOM 4924 N N . GLY A 1 688 ? -52.998 -1.985 61.501 1.00 81.06 688 GLY A N 1
ATOM 4925 C CA . GLY A 1 688 ? -54.193 -1.878 60.661 1.00 81.06 688 GLY A CA 1
ATOM 4926 C C . GLY A 1 688 ? -54.469 -0.491 60.064 1.00 81.06 688 GLY A C 1
ATOM 4927 O O . GLY A 1 688 ? -55.483 -0.357 59.380 1.00 81.06 688 GLY A O 1
ATOM 4928 N N . TYR A 1 689 ? -53.602 0.500 60.293 1.00 87.38 689 TYR A N 1
ATOM 4929 C CA . TYR A 1 689 ? -53.610 1.812 59.634 1.00 87.38 689 TYR A CA 1
ATOM 4930 C C . TYR A 1 689 ? -52.437 1.940 58.656 1.00 87.38 689 TYR A C 1
ATOM 4932 O O . TYR A 1 689 ? -51.442 1.222 58.756 1.00 87.38 689 TYR A O 1
ATOM 4940 N N . VAL A 1 690 ? -52.545 2.878 57.719 1.00 87.81 690 VAL A N 1
ATOM 4941 C CA . VAL A 1 690 ? -51.457 3.262 56.807 1.00 87.81 690 VAL A CA 1
ATOM 4942 C C . VAL A 1 690 ? -51.309 4.779 56.799 1.00 87.81 690 VAL A C 1
ATOM 4944 O O . VAL A 1 690 ? -52.302 5.496 56.913 1.00 87.81 690 VAL A O 1
ATOM 4947 N N . LEU A 1 691 ? -50.077 5.275 56.664 1.00 87.69 691 LEU A N 1
ATOM 4948 C CA . LEU A 1 691 ? -49.830 6.712 56.549 1.00 87.69 691 LEU A CA 1
ATOM 4949 C C . LEU A 1 691 ? -50.005 7.166 55.095 1.00 87.69 691 LEU A C 1
ATOM 4951 O O . LEU A 1 691 ? -49.462 6.552 54.171 1.00 87.69 691 LEU A O 1
ATOM 4955 N N . LEU A 1 692 ? -50.759 8.244 54.892 1.00 85.38 692 LEU A N 1
ATOM 4956 C CA . LEU A 1 692 ? -50.812 8.935 53.607 1.00 85.38 692 LEU A CA 1
ATOM 4957 C C . LEU A 1 692 ? -49.493 9.688 53.344 1.00 85.38 692 LEU A C 1
ATOM 4959 O O . LEU A 1 692 ? -48.812 10.068 54.301 1.00 85.38 692 LEU A O 1
ATOM 4963 N N . PRO A 1 693 ? -49.122 9.920 52.070 1.00 74.62 693 PRO A N 1
ATOM 4964 C CA . PRO A 1 693 ? -47.894 10.634 51.728 1.00 74.62 693 PRO A CA 1
ATOM 4965 C C . PRO A 1 693 ? -47.846 12.029 52.369 1.00 74.62 693 PRO A C 1
ATOM 4967 O O . PRO A 1 693 ? -48.787 12.813 52.238 1.00 74.62 693 PRO A O 1
ATOM 4970 N N . GLY A 1 694 ? -46.747 12.343 53.056 1.00 74.12 694 GLY A N 1
ATOM 4971 C CA . GLY A 1 694 ? -46.566 13.586 53.806 1.00 74.12 694 GLY A CA 1
ATOM 4972 C C . GLY A 1 694 ? -45.366 13.509 54.751 1.00 74.12 694 GLY A C 1
ATOM 4973 O O . GLY A 1 694 ? -44.662 12.501 54.780 1.00 74.12 694 GLY A O 1
ATOM 4974 N N . ALA A 1 695 ? -45.114 14.570 55.523 1.00 72.94 695 ALA A N 1
ATOM 4975 C CA . ALA A 1 695 ? -44.063 14.545 56.539 1.00 72.94 695 ALA A CA 1
ATOM 4976 C C . ALA A 1 695 ? -44.419 13.524 57.634 1.00 72.94 695 ALA A C 1
ATOM 4978 O O . ALA A 1 695 ? -45.433 13.670 58.312 1.00 72.94 695 ALA A O 1
ATOM 4979 N N . THR A 1 696 ? -43.592 12.489 57.793 1.00 84.81 696 THR A N 1
ATOM 4980 C CA . THR A 1 696 ? -43.743 11.454 58.831 1.00 84.81 696 THR A CA 1
ATOM 4981 C C . THR A 1 696 ? -42.631 11.505 59.872 1.00 84.81 696 THR A C 1
ATOM 4983 O O . THR A 1 696 ? -42.647 10.714 60.804 1.00 84.81 696 THR A O 1
ATOM 4986 N N . ALA A 1 697 ? -41.650 12.393 59.727 1.00 87.81 697 ALA A N 1
ATOM 4987 C CA . ALA A 1 697 ? -40.602 12.604 60.710 1.00 87.81 697 ALA A CA 1
ATOM 4988 C C . ALA A 1 697 ? -40.295 14.093 60.826 1.00 87.81 697 ALA A C 1
ATOM 4990 O O . ALA A 1 697 ? -40.262 14.808 59.822 1.00 87.81 697 ALA A O 1
ATOM 4991 N N . TRP A 1 698 ? -40.054 14.542 62.050 1.00 90.12 698 TRP A N 1
ATOM 4992 C CA . TRP A 1 698 ? -39.653 15.904 62.356 1.00 90.12 698 TRP A CA 1
ATOM 4993 C C . TRP A 1 698 ? -38.481 15.858 63.325 1.00 90.12 698 TRP A C 1
ATOM 4995 O O . TRP A 1 698 ? -38.513 15.122 64.312 1.00 90.12 698 TRP A O 1
ATOM 5005 N N . THR A 1 699 ? -37.445 16.635 63.038 1.00 85.00 699 THR A N 1
ATOM 5006 C CA . THR A 1 699 ? -36.216 16.660 63.828 1.00 85.00 699 THR A CA 1
ATOM 5007 C C . THR A 1 699 ? -35.891 18.091 64.201 1.00 85.00 699 THR A C 1
ATOM 5009 O O . THR A 1 699 ? -35.813 18.933 63.313 1.00 85.00 699 THR A O 1
ATOM 5012 N N . GLU A 1 700 ? -35.621 18.326 65.480 1.00 79.94 700 GLU A N 1
ATOM 5013 C CA . GLU A 1 700 ? -35.106 19.599 65.988 1.00 79.94 700 GLU A CA 1
ATOM 5014 C C . GLU A 1 700 ? -33.856 19.345 66.826 1.00 79.94 700 GLU A C 1
ATOM 5016 O O . GLU A 1 700 ? -33.726 18.295 67.470 1.00 79.94 700 GLU A O 1
ATOM 5021 N N . ARG A 1 701 ? -32.909 20.286 66.802 1.00 72.94 701 ARG A N 1
ATOM 5022 C CA . ARG A 1 701 ? -31.712 20.214 67.637 1.00 72.94 701 ARG A CA 1
ATOM 5023 C C . ARG A 1 701 ? -31.666 21.393 68.597 1.00 72.94 701 ARG A C 1
ATOM 5025 O O . ARG A 1 701 ? -31.407 22.512 68.190 1.00 72.94 701 ARG A O 1
ATOM 5032 N N . PHE A 1 702 ? -31.831 21.073 69.868 1.00 68.25 702 PHE A N 1
ATOM 5033 C CA . PHE A 1 702 ? -31.814 21.983 70.999 1.00 68.25 702 PHE A CA 1
ATOM 5034 C C . PHE A 1 702 ? -30.374 22.300 71.431 1.00 68.25 702 PHE A C 1
ATOM 5036 O O . PHE A 1 702 ? -29.508 21.412 71.460 1.00 68.25 702 PHE A O 1
ATOM 5043 N N . SER A 1 703 ? -30.109 23.568 71.749 1.00 59.12 703 SER A N 1
ATOM 5044 C CA . SER A 1 703 ? -28.765 24.102 72.030 1.00 59.12 703 SER A CA 1
ATOM 5045 C C . SER A 1 703 ? -28.071 23.464 73.263 1.00 59.12 703 SER A C 1
ATOM 5047 O O . SER A 1 703 ? -28.681 23.266 74.311 1.00 59.12 703 SER A O 1
ATOM 5049 N N . ALA A 1 704 ? -26.772 23.116 73.163 1.00 52.91 704 ALA A N 1
ATOM 5050 C CA . ALA A 1 704 ? -25.995 22.456 74.233 1.00 52.91 704 ALA A CA 1
ATOM 5051 C C . ALA A 1 704 ? -25.077 23.433 75.010 1.00 52.91 704 ALA A C 1
ATOM 5053 O O . ALA A 1 704 ? -24.386 24.267 74.429 1.00 52.91 704 ALA A O 1
ATOM 5054 N N . LYS A 1 705 ? -25.064 23.317 76.346 1.00 46.84 705 LYS A N 1
ATOM 5055 C CA . LYS A 1 705 ? -24.538 24.300 77.319 1.00 46.84 705 LYS A CA 1
ATOM 5056 C C . LYS A 1 705 ? -23.030 24.161 77.611 1.00 46.84 705 LYS A C 1
ATOM 5058 O O . LYS A 1 705 ? -22.572 23.115 78.059 1.00 46.84 705 LYS A O 1
ATOM 5063 N N . GLY A 1 706 ? -22.303 25.276 77.545 1.00 52.31 706 GLY A N 1
ATOM 5064 C CA . GLY A 1 706 ? -21.152 25.603 78.401 1.00 52.31 706 GLY A CA 1
ATOM 5065 C C . GLY A 1 706 ? -21.266 27.080 78.817 1.00 52.31 706 GLY A C 1
ATOM 5066 O O . GLY A 1 706 ? -21.887 27.840 78.076 1.00 52.31 706 GLY A O 1
ATOM 5067 N N . PRO A 1 707 ? -20.764 27.531 79.987 1.00 53.47 707 PRO A N 1
ATOM 5068 C CA . PRO A 1 707 ? -20.868 28.945 80.350 1.00 53.47 707 PRO A CA 1
ATOM 5069 C C . PRO A 1 707 ? -20.095 29.803 79.341 1.00 53.47 707 PRO A C 1
ATOM 5071 O O . PRO A 1 707 ? -18.964 29.465 78.984 1.00 53.47 707 PRO A O 1
ATOM 5074 N N . ASP A 1 708 ? -20.686 30.921 78.911 1.00 59.75 708 ASP A N 1
ATOM 5075 C CA . ASP A 1 708 ? -20.021 31.884 78.035 1.00 59.75 708 ASP A CA 1
ATOM 5076 C C . ASP A 1 708 ? -18.680 32.306 78.643 1.00 59.75 708 ASP A C 1
ATOM 5078 O O . ASP A 1 708 ? -18.607 32.882 79.734 1.00 59.75 708 ASP A O 1
ATOM 5082 N N . PHE A 1 709 ? -17.590 32.025 77.927 1.00 77.50 709 PHE A N 1
ATOM 5083 C CA . PHE A 1 709 ? -16.301 32.604 78.268 1.00 77.50 709 PHE A CA 1
ATOM 5084 C C . PHE A 1 709 ? -16.395 34.108 78.019 1.00 77.50 709 PHE A C 1
ATOM 5086 O O . PHE A 1 709 ? -16.496 34.545 76.872 1.00 77.50 709 PHE A O 1
ATOM 5093 N N . VAL A 1 710 ? -16.370 34.895 79.092 1.00 83.88 710 VAL A N 1
ATOM 5094 C CA . VAL A 1 710 ? -16.311 36.354 79.006 1.00 83.88 710 VAL A CA 1
ATOM 5095 C C . VAL A 1 710 ? -14.859 36.738 78.727 1.00 83.88 710 VAL A C 1
ATOM 5097 O O . VAL A 1 710 ? -14.013 36.566 79.610 1.00 83.88 710 VAL A O 1
ATOM 5100 N N . PRO A 1 711 ? -14.526 37.229 77.520 1.00 85.12 711 PRO A N 1
ATOM 5101 C CA . PRO A 1 711 ? -13.156 37.598 77.231 1.00 85.12 711 PRO A CA 1
ATOM 5102 C C . PRO A 1 711 ? -12.775 38.855 78.025 1.00 85.12 711 PRO A C 1
ATOM 5104 O O . PRO A 1 711 ? -13.626 39.714 78.276 1.00 85.12 711 PRO A O 1
ATOM 5107 N N . PRO A 1 712 ? -11.500 38.997 78.419 1.00 88.12 712 PRO A N 1
ATOM 5108 C CA . PRO A 1 712 ? -11.033 40.189 79.113 1.00 88.12 712 PRO A CA 1
ATOM 5109 C C . PRO A 1 712 ? -11.259 41.450 78.263 1.00 88.12 712 PRO A C 1
ATOM 5111 O O . PRO A 1 712 ? -11.293 41.399 77.033 1.00 88.12 712 PRO A O 1
ATOM 5114 N N . THR A 1 713 ? -11.398 42.608 78.910 1.00 88.50 713 THR A N 1
ATOM 5115 C CA . THR A 1 713 ? -11.541 43.901 78.213 1.00 88.50 713 THR A CA 1
ATOM 5116 C C . THR A 1 713 ? -10.249 44.354 77.530 1.00 88.50 713 THR A C 1
ATOM 5118 O O . THR A 1 713 ? -10.288 45.228 76.669 1.00 88.50 713 THR A O 1
ATOM 5121 N N . GLU A 1 714 ? -9.116 43.747 77.889 1.00 90.12 714 GLU A N 1
ATOM 5122 C CA . GLU A 1 714 ? -7.821 43.897 77.228 1.00 90.12 714 GLU A CA 1
ATOM 5123 C C . GLU A 1 714 ? -7.373 42.548 76.662 1.00 90.12 714 GLU A C 1
ATOM 5125 O O . GLU A 1 714 ? -7.493 41.518 77.326 1.00 90.12 714 GLU A O 1
ATOM 5130 N N . SER A 1 715 ? -6.848 42.548 75.436 1.00 93.50 715 SER A N 1
ATOM 5131 C CA . SER A 1 715 ? -6.434 41.310 74.780 1.00 93.50 715 SER A CA 1
ATOM 5132 C C . SER A 1 715 ? -5.172 40.717 75.425 1.00 93.50 715 SER A C 1
ATOM 5134 O O . SER A 1 715 ? -4.194 41.442 75.622 1.00 93.50 715 SER A O 1
ATOM 5136 N N . PRO A 1 716 ? -5.121 39.390 75.669 1.00 93.62 716 PRO A N 1
ATOM 5137 C CA . PRO A 1 716 ? -3.899 38.711 76.110 1.00 93.62 716 PRO A CA 1
ATOM 5138 C C . PRO A 1 716 ? -2.810 38.670 75.023 1.00 93.62 716 PRO A C 1
ATOM 5140 O O . PRO A 1 716 ? -1.657 38.356 75.321 1.00 93.62 716 PRO A O 1
ATOM 5143 N N . PHE A 1 717 ? -3.164 38.983 73.772 1.00 95.56 717 PHE A N 1
ATOM 5144 C CA . PHE A 1 717 ? -2.240 39.082 72.648 1.00 95.56 717 PHE A CA 1
ATOM 5145 C C . PHE A 1 717 ? -2.278 40.485 72.042 1.00 95.56 717 PHE A C 1
ATOM 5147 O O . PHE A 1 717 ? -3.337 40.991 71.670 1.00 95.56 717 PHE A O 1
ATOM 5154 N N . LYS A 1 718 ? -1.110 41.108 71.905 1.00 93.69 718 LYS A N 1
ATOM 5155 C CA . LYS A 1 718 ? -0.961 42.505 71.474 1.00 93.69 718 LYS A CA 1
ATOM 5156 C C . LYS A 1 718 ? -1.486 42.775 70.060 1.00 93.69 718 LYS A C 1
ATOM 5158 O O . LYS A 1 718 ? -1.889 43.892 69.759 1.00 93.69 718 LYS A O 1
ATOM 5163 N N . ASP A 1 719 ? -1.470 41.769 69.196 1.00 95.00 719 ASP A N 1
ATOM 5164 C CA . ASP A 1 719 ? -1.881 41.828 67.790 1.00 95.00 719 ASP A CA 1
ATOM 5165 C C . ASP A 1 719 ? -3.325 41.347 67.547 1.00 95.00 719 ASP A C 1
ATOM 5167 O O . ASP A 1 719 ? -3.710 41.073 66.411 1.00 95.00 719 ASP A O 1
ATOM 5171 N N . VAL A 1 720 ? -4.128 41.234 68.607 1.00 94.50 720 VAL A N 1
ATOM 5172 C CA . VAL A 1 720 ? -5.530 40.811 68.557 1.00 94.50 720 VAL A CA 1
ATOM 5173 C C . VAL A 1 720 ? -6.407 41.930 69.119 1.00 94.50 720 VAL A C 1
ATOM 5175 O O . VAL A 1 720 ? -6.294 42.281 70.292 1.00 94.50 720 VAL A O 1
ATOM 5178 N N . LEU A 1 721 ? -7.281 42.507 68.288 1.00 92.00 721 LEU A N 1
ATOM 5179 C CA . LEU A 1 721 ? -8.225 43.546 68.716 1.00 92.00 721 LEU A CA 1
ATOM 5180 C C . LEU A 1 721 ? -9.430 42.923 69.427 1.00 92.00 721 LEU A C 1
ATOM 5182 O O . LEU A 1 721 ? -9.962 41.914 68.975 1.00 92.00 721 LEU A O 1
ATOM 5186 N N . THR A 1 722 ? -9.935 43.565 70.481 1.00 92.12 722 THR A N 1
ATOM 5187 C CA . THR A 1 722 ? -11.105 43.067 71.232 1.00 92.12 722 THR A CA 1
ATOM 5188 C C . THR A 1 722 ? -12.412 43.088 70.429 1.00 92.12 722 THR A C 1
ATOM 5190 O O . THR A 1 722 ? -13.389 42.448 70.806 1.00 92.12 722 THR A O 1
ATOM 5193 N N . THR A 1 723 ? -12.427 43.800 69.299 1.00 89.50 723 THR A N 1
ATOM 5194 C CA . THR A 1 723 ? -13.557 43.905 68.366 1.00 89.50 723 THR A CA 1
ATOM 5195 C C . THR A 1 723 ? -13.440 42.985 67.152 1.00 89.50 723 THR A C 1
ATOM 5197 O O . THR A 1 723 ? -14.371 42.931 66.349 1.00 89.50 723 THR A O 1
ATOM 5200 N N . GLN A 1 724 ? -12.312 42.288 66.965 1.00 91.31 724 GLN A N 1
ATOM 5201 C CA . GLN A 1 724 ? -12.119 41.466 65.772 1.00 91.31 724 GLN A CA 1
ATOM 5202 C C . GLN A 1 724 ? -12.864 40.134 65.863 1.00 91.31 724 GLN A C 1
ATOM 5204 O O . GLN A 1 724 ? -13.121 39.604 66.947 1.00 91.31 724 GLN A O 1
ATOM 5209 N N . GLN A 1 725 ? -13.168 39.568 64.694 1.00 88.19 725 GLN A N 1
ATOM 5210 C CA . GLN A 1 725 ? -13.765 38.244 64.594 1.00 88.19 725 GLN A CA 1
ATOM 5211 C C . GLN A 1 725 ? -12.909 37.211 65.345 1.00 88.19 725 GLN A C 1
ATOM 5213 O O . GLN A 1 725 ? -11.682 37.215 65.265 1.00 88.19 725 GLN A O 1
ATOM 5218 N N . PHE A 1 726 ? -13.580 36.343 66.098 1.00 92.38 726 PHE A N 1
ATOM 5219 C CA . PHE A 1 726 ? -12.984 35.299 66.933 1.00 92.38 726 PHE A CA 1
ATOM 5220 C C . PHE A 1 726 ? -12.109 35.772 68.110 1.00 92.38 726 PHE A C 1
ATOM 5222 O O . PHE A 1 726 ? -11.340 34.982 68.664 1.00 92.38 726 PHE A O 1
ATOM 5229 N N . TYR A 1 727 ? -12.208 37.045 68.527 1.00 92.94 727 TYR A N 1
ATOM 5230 C CA . TYR A 1 727 ? -11.488 37.550 69.706 1.00 92.94 727 TYR A CA 1
ATOM 5231 C C . TYR A 1 727 ? -11.713 36.678 70.947 1.00 92.94 727 TYR A C 1
ATOM 5233 O O . TYR A 1 727 ? -10.756 36.278 71.615 1.00 92.94 727 TYR A O 1
ATOM 5241 N N . ARG A 1 728 ? -12.979 36.357 71.226 1.00 91.50 728 ARG A N 1
ATOM 5242 C CA . ARG A 1 728 ? -13.383 35.566 72.389 1.00 91.50 728 ARG A CA 1
ATOM 5243 C C . ARG A 1 728 ? -12.696 34.205 72.403 1.00 91.50 728 ARG A C 1
ATOM 5245 O O . ARG A 1 728 ? -12.128 33.810 73.416 1.00 91.50 728 ARG A O 1
ATOM 5252 N N . GLU A 1 729 ? -12.698 33.523 71.269 1.00 93.12 729 GLU A N 1
ATOM 5253 C CA . GLU A 1 729 ? -12.140 32.188 71.096 1.00 93.12 729 GLU A CA 1
ATOM 5254 C C . GLU A 1 729 ? -10.606 32.205 71.211 1.00 93.12 729 GLU A C 1
ATOM 5256 O O . GLU A 1 729 ? -10.015 31.352 71.874 1.00 93.12 729 GLU A O 1
ATOM 5261 N N . MET A 1 730 ? -9.940 33.224 70.660 1.00 94.62 730 MET A N 1
ATOM 5262 C CA . MET A 1 730 ? -8.492 33.407 70.825 1.00 94.62 730 MET A CA 1
ATOM 5263 C C . MET A 1 730 ? -8.095 33.708 72.276 1.00 94.62 730 MET A C 1
ATOM 5265 O O . MET A 1 730 ? -7.106 33.159 72.769 1.00 94.62 730 MET A O 1
ATOM 5269 N N . ALA A 1 731 ? -8.863 34.546 72.976 1.00 93.31 731 ALA A N 1
ATOM 5270 C CA . ALA A 1 731 ? -8.641 34.838 74.388 1.00 93.31 731 ALA A CA 1
ATOM 5271 C C . ALA A 1 731 ? -8.898 33.607 75.275 1.00 93.31 731 ALA A C 1
ATOM 5273 O O . ALA A 1 731 ? -8.137 33.359 76.211 1.00 93.31 731 ALA A O 1
ATOM 5274 N N . TRP A 1 732 ? -9.891 32.782 74.933 1.00 93.56 732 TRP A N 1
ATOM 5275 C CA . TRP A 1 732 ? -10.149 31.513 75.615 1.00 93.56 732 TRP A CA 1
ATOM 5276 C C . TRP A 1 732 ? -8.973 30.541 75.484 1.00 93.56 732 TRP A C 1
ATOM 5278 O O . TRP A 1 732 ? -8.556 29.930 76.468 1.00 93.56 732 TRP A O 1
ATOM 5288 N N . LEU A 1 733 ? -8.364 30.439 74.297 1.00 94.62 733 LEU A N 1
ATOM 5289 C CA . LEU A 1 733 ? -7.174 29.602 74.119 1.00 94.62 733 LEU A CA 1
ATOM 5290 C C . LEU A 1 733 ? -5.999 30.057 74.993 1.00 94.62 733 LEU A C 1
ATOM 5292 O O . LEU A 1 733 ? -5.201 29.213 75.407 1.00 94.62 733 LEU A O 1
ATOM 5296 N N . ALA A 1 734 ? -5.870 31.361 75.257 1.00 93.38 734 ALA A N 1
ATOM 5297 C CA . ALA A 1 734 ? -4.870 31.887 76.184 1.00 93.38 734 ALA A CA 1
ATOM 5298 C C . ALA A 1 734 ? -5.212 31.539 77.641 1.00 93.38 734 ALA A C 1
ATOM 5300 O O . ALA A 1 734 ? -4.342 31.044 78.359 1.00 93.38 734 ALA A O 1
ATOM 5301 N N . ASP A 1 735 ? -6.474 31.727 78.053 1.00 92.38 735 ASP A N 1
ATOM 5302 C CA . ASP A 1 735 ? -6.977 31.375 79.394 1.00 92.38 735 ASP A CA 1
ATOM 5303 C C . ASP A 1 735 ? -6.715 29.900 79.724 1.00 92.38 735 ASP A C 1
ATOM 5305 O O . ASP A 1 735 ? -6.137 29.564 80.759 1.00 92.38 735 ASP A O 1
ATOM 5309 N N . LYS A 1 736 ? -7.037 29.008 78.781 1.00 91.00 736 LYS A N 1
ATOM 5310 C CA . LYS A 1 736 ? -6.806 27.563 78.911 1.00 91.00 736 LYS A CA 1
ATOM 5311 C C . LYS A 1 736 ? -5.357 27.140 78.695 1.00 91.00 736 LYS A C 1
ATOM 5313 O O . LYS A 1 736 ? -5.054 25.954 78.789 1.00 91.00 736 LYS A O 1
ATOM 5318 N N . ARG A 1 737 ? -4.451 28.084 78.413 1.00 92.31 737 ARG A N 1
ATOM 5319 C CA . ARG A 1 737 ? -3.037 27.835 78.074 1.00 92.31 737 ARG A CA 1
ATOM 5320 C C . ARG A 1 737 ? -2.851 26.856 76.911 1.00 92.31 737 ARG A C 1
ATOM 5322 O O . ARG A 1 737 ? -1.814 26.203 76.795 1.00 92.31 737 ARG A O 1
ATOM 5329 N N . ILE A 1 738 ? -3.837 26.782 76.023 1.00 94.81 738 ILE A N 1
ATOM 5330 C CA . ILE A 1 738 ? -3.758 26.015 74.780 1.00 94.81 738 ILE A CA 1
ATOM 5331 C C . ILE A 1 738 ? -2.852 26.775 73.803 1.00 94.81 738 ILE A C 1
ATOM 5333 O O . ILE A 1 738 ? -1.901 26.215 73.250 1.00 94.81 738 ILE A O 1
ATOM 5337 N N . SER A 1 739 ? -3.062 28.089 73.679 1.00 94.06 739 SER A N 1
ATOM 5338 C CA . SER A 1 739 ? -2.129 28.989 73.003 1.00 94.06 739 SER A CA 1
ATOM 5339 C C . SER A 1 739 ? -1.189 29.649 74.005 1.00 94.06 739 SER A C 1
ATOM 5341 O O . SER A 1 739 ? -1.623 30.200 75.011 1.00 94.06 739 SER A O 1
ATOM 5343 N N . THR A 1 740 ? 0.104 29.651 73.690 1.00 88.62 740 THR A N 1
ATOM 5344 C CA . THR A 1 740 ? 1.141 30.354 74.465 1.00 88.62 740 THR A CA 1
ATOM 5345 C C . THR A 1 740 ? 1.626 31.635 73.784 1.00 88.62 740 THR A C 1
ATOM 5347 O O . THR A 1 740 ? 2.409 32.371 74.375 1.00 88.62 740 THR A O 1
ATOM 5350 N N . GLY A 1 741 ? 1.176 31.898 72.551 1.00 89.75 741 GLY A N 1
ATOM 5351 C CA . GLY A 1 741 ? 1.656 33.004 71.718 1.00 89.75 741 GLY A CA 1
ATOM 5352 C C . GLY A 1 741 ? 3.150 32.939 71.383 1.00 89.75 741 GLY A C 1
ATOM 5353 O O . GLY A 1 741 ? 3.849 31.979 71.723 1.00 89.75 741 GLY A O 1
ATOM 5354 N N . TRP A 1 742 ? 3.629 33.979 70.705 1.00 91.69 742 TRP A N 1
ATOM 5355 C CA . TRP A 1 742 ? 5.052 34.269 70.543 1.00 91.69 742 TRP A CA 1
ATOM 5356 C C . TRP A 1 742 ? 5.449 35.376 71.504 1.00 91.69 742 TRP A C 1
ATOM 5358 O O . TRP A 1 742 ? 4.805 36.420 71.536 1.00 91.69 742 TRP A O 1
ATOM 5368 N N . VAL A 1 743 ? 6.516 35.148 72.268 1.00 92.56 743 VAL A N 1
ATOM 5369 C CA . VAL A 1 743 ? 7.132 36.193 73.087 1.00 92.56 743 VAL A CA 1
ATOM 5370 C C . VAL A 1 743 ? 7.943 37.091 72.163 1.00 92.56 743 VAL A C 1
ATOM 5372 O O . VAL A 1 743 ? 8.927 36.648 71.570 1.00 92.56 743 VAL A O 1
ATOM 5375 N N . GLU A 1 744 ? 7.525 38.342 72.038 1.00 92.25 744 GLU A N 1
ATOM 5376 C CA . GLU A 1 744 ? 8.240 39.357 71.272 1.00 92.25 744 GLU A CA 1
ATOM 5377 C C . GLU A 1 744 ? 9.398 39.952 72.094 1.00 92.25 744 GLU A C 1
ATOM 5379 O O . GLU A 1 744 ? 9.520 39.731 73.303 1.00 92.25 744 GLU A O 1
ATOM 5384 N N . ALA A 1 745 ? 10.274 40.730 71.451 1.00 90.44 745 ALA A N 1
ATOM 5385 C CA . ALA A 1 745 ? 11.457 41.311 72.101 1.00 90.44 745 ALA A CA 1
ATOM 5386 C C . ALA A 1 745 ? 11.125 42.194 73.326 1.00 90.44 745 ALA A C 1
ATOM 5388 O O . ALA A 1 745 ? 11.936 42.311 74.245 1.00 90.44 745 ALA A O 1
ATOM 5389 N N . ASP A 1 746 ? 9.927 42.784 73.364 1.00 90.25 746 ASP A N 1
ATOM 5390 C CA . ASP A 1 746 ? 9.406 43.599 74.470 1.00 90.25 746 ASP A CA 1
ATOM 5391 C C . ASP A 1 746 ? 8.680 42.777 75.558 1.00 90.25 746 ASP A C 1
ATOM 5393 O O . ASP A 1 746 ? 8.073 43.350 76.462 1.00 90.25 746 ASP A O 1
ATOM 5397 N N . LYS A 1 747 ? 8.765 41.440 75.492 1.00 89.56 747 LYS A N 1
ATOM 5398 C CA . LYS A 1 747 ? 8.071 40.456 76.343 1.00 89.56 747 LYS A CA 1
ATOM 5399 C C . LYS A 1 747 ? 6.548 40.415 76.184 1.00 89.56 747 LYS A C 1
ATOM 5401 O O . LYS A 1 747 ? 5.898 39.680 76.928 1.00 89.56 747 LYS A O 1
ATOM 5406 N N . THR A 1 748 ? 5.968 41.156 75.239 1.00 91.50 748 THR A N 1
ATOM 5407 C CA . THR A 1 748 ? 4.543 41.015 74.913 1.00 91.50 748 THR A CA 1
ATOM 5408 C C . THR A 1 748 ? 4.297 39.727 74.131 1.00 91.50 748 THR A C 1
ATOM 5410 O O . THR A 1 748 ? 5.214 39.170 73.526 1.00 91.50 748 THR A O 1
ATOM 5413 N N . LEU A 1 749 ? 3.063 39.221 74.183 1.00 94.94 749 LEU A N 1
ATOM 5414 C CA . LEU A 1 749 ? 2.660 38.028 73.445 1.00 94.94 749 LEU A CA 1
ATOM 5415 C C . LEU A 1 749 ? 1.906 38.422 72.175 1.00 94.94 749 LEU A C 1
ATOM 5417 O O . LEU A 1 749 ? 1.006 39.259 72.232 1.00 94.94 749 LEU A O 1
ATOM 5421 N N . THR A 1 750 ? 2.222 37.786 71.050 1.00 96.06 750 THR A N 1
ATOM 5422 C CA . THR A 1 750 ? 1.431 37.872 69.808 1.00 96.06 750 THR A CA 1
ATOM 5423 C C . THR A 1 750 ? 0.801 36.524 69.454 1.00 96.06 750 THR A C 1
ATOM 5425 O O . THR A 1 750 ? 1.313 35.467 69.836 1.00 96.06 750 THR A O 1
ATOM 5428 N N . TYR A 1 751 ? -0.326 36.539 68.738 1.00 95.25 751 TYR A N 1
ATOM 5429 C CA . TYR A 1 751 ? -1.079 35.353 68.311 1.00 95.25 751 TYR A CA 1
ATOM 5430 C C . TYR A 1 751 ? -1.042 35.095 66.806 1.00 95.25 751 TYR A C 1
ATOM 5432 O O . TYR A 1 751 ? -1.196 33.946 66.388 1.00 95.25 751 TYR A O 1
ATOM 5440 N N . ARG A 1 752 ? -0.836 36.130 65.994 1.00 95.81 752 ARG A N 1
ATOM 5441 C CA . ARG A 1 752 ? -0.778 36.100 64.526 1.00 95.81 752 ARG A CA 1
ATOM 5442 C C . ARG A 1 752 ? -2.054 35.504 63.907 1.00 95.81 752 ARG A C 1
ATOM 5444 O O . ARG A 1 752 ? -1.981 34.478 63.231 1.00 95.81 752 ARG A O 1
ATOM 5451 N N . PRO A 1 753 ? -3.234 36.112 64.150 1.00 93.81 753 PRO A N 1
ATOM 5452 C CA . PRO A 1 753 ? -4.545 35.516 63.859 1.00 93.81 753 PRO A CA 1
ATOM 5453 C C . PRO A 1 753 ? -4.740 35.102 62.396 1.00 93.81 753 PRO A C 1
ATOM 5455 O O . PRO A 1 753 ? -5.206 33.999 62.131 1.00 93.81 753 PRO A O 1
ATOM 5458 N N . LEU A 1 754 ? -4.313 35.943 61.451 1.00 93.44 754 LEU A N 1
ATOM 5459 C CA . LEU A 1 754 ? -4.524 35.740 60.012 1.00 93.44 754 LEU A CA 1
ATOM 5460 C C . LEU A 1 754 ? -3.409 34.936 59.323 1.00 93.44 754 LEU A C 1
ATOM 5462 O O . LEU A 1 754 ? -3.363 34.866 58.097 1.00 93.44 754 LEU A O 1
ATOM 5466 N N . THR A 1 755 ? -2.478 34.361 60.084 1.00 93.81 755 THR A N 1
ATOM 5467 C CA . THR A 1 755 ? -1.422 33.511 59.528 1.00 93.81 755 THR A CA 1
ATOM 5468 C C . THR A 1 755 ? -1.901 32.057 59.462 1.00 93.81 755 THR A C 1
ATOM 5470 O O . THR A 1 755 ? -2.446 31.570 60.457 1.00 93.81 755 THR A O 1
ATOM 5473 N N . PRO A 1 756 ? -1.674 31.337 58.345 1.00 96.12 756 PRO A N 1
ATOM 5474 C CA . PRO A 1 756 ? -1.931 29.903 58.275 1.00 96.12 756 PRO A CA 1
ATOM 5475 C C . PRO A 1 756 ? -1.176 29.135 59.364 1.00 96.12 756 PRO A C 1
ATOM 5477 O O . PRO A 1 756 ? -0.023 29.450 59.667 1.00 96.12 756 PRO A O 1
ATOM 5480 N N . ILE A 1 757 ? -1.807 28.123 59.960 1.00 94.62 757 ILE A N 1
ATOM 5481 C CA . ILE A 1 757 ? -1.144 27.285 60.965 1.00 94.62 757 ILE A CA 1
ATOM 5482 C C . ILE A 1 757 ? -0.438 26.083 60.328 1.00 94.62 757 ILE A C 1
ATOM 5484 O O . ILE A 1 757 ? -1.019 25.350 59.529 1.00 94.62 757 ILE A O 1
ATOM 5488 N N . ASN A 1 758 ? 0.818 25.862 60.720 1.00 95.25 758 ASN A N 1
ATOM 5489 C CA . ASN A 1 758 ? 1.591 24.683 60.337 1.00 95.25 758 ASN A CA 1
ATOM 5490 C C . ASN A 1 758 ? 1.201 23.442 61.156 1.00 95.25 758 ASN A C 1
ATOM 5492 O O . ASN A 1 758 ? 0.725 23.536 62.291 1.00 95.25 758 ASN A O 1
ATOM 5496 N N . ARG A 1 759 ? 1.419 22.259 60.579 1.00 95.19 759 ARG A N 1
ATOM 5497 C CA . ARG A 1 759 ? 1.017 20.963 61.154 1.00 95.19 759 ARG A CA 1
ATOM 5498 C C . ARG A 1 759 ? 1.695 20.617 62.480 1.00 95.19 759 ARG A C 1
ATOM 5500 O O . ARG A 1 759 ? 1.104 19.909 63.296 1.00 95.19 759 ARG A O 1
ATOM 5507 N N . ASP A 1 760 ? 2.923 21.065 62.699 1.00 94.19 760 ASP A N 1
ATOM 5508 C CA . ASP A 1 760 ? 3.645 20.894 63.963 1.00 94.19 760 ASP A CA 1
ATOM 5509 C C . ASP A 1 760 ? 3.025 21.726 65.095 1.00 94.19 760 ASP A C 1
ATOM 5511 O O . ASP A 1 760 ? 2.727 21.205 66.170 1.00 94.19 760 ASP A O 1
ATOM 5515 N N . ALA A 1 761 ? 2.737 22.999 64.829 1.00 93.75 761 ALA A N 1
ATOM 5516 C CA . ALA A 1 761 ? 2.066 23.890 65.758 1.00 93.75 761 ALA A CA 1
ATOM 5517 C C . ALA A 1 761 ? 0.649 23.390 66.059 1.00 93.75 761 ALA A C 1
ATOM 5519 O O . ALA A 1 761 ? 0.256 23.361 67.220 1.00 93.75 761 ALA A O 1
ATOM 5520 N N . MET A 1 762 ? -0.096 22.927 65.049 1.00 95.69 762 MET A N 1
ATOM 5521 C CA . MET A 1 762 ? -1.402 22.291 65.254 1.00 95.69 762 MET A CA 1
ATOM 5522 C C . MET A 1 762 ? -1.308 21.117 66.242 1.00 95.69 762 MET A C 1
ATOM 5524 O O . MET A 1 762 ? -2.151 21.009 67.131 1.00 95.69 762 MET A O 1
ATOM 5528 N N . ALA A 1 763 ? -0.261 20.286 66.161 1.00 95.88 763 ALA A N 1
ATOM 5529 C CA . ALA A 1 763 ? -0.086 19.169 67.088 1.00 95.88 763 ALA A CA 1
ATOM 5530 C C . ALA A 1 763 ? 0.023 19.631 68.543 1.00 95.88 763 ALA A C 1
ATOM 5532 O O . ALA A 1 763 ? -0.596 19.041 69.428 1.00 95.88 763 ALA A O 1
ATOM 5533 N N . ALA A 1 764 ? 0.743 20.729 68.779 1.00 94.81 764 ALA A N 1
ATOM 5534 C CA . ALA A 1 764 ? 0.850 21.326 70.103 1.00 94.81 764 ALA A CA 1
ATOM 5535 C C . ALA A 1 764 ? -0.492 21.857 70.629 1.00 94.81 764 ALA A C 1
ATOM 5537 O O . ALA A 1 764 ? -0.786 21.696 71.814 1.00 94.81 764 ALA A O 1
ATOM 5538 N N . PHE A 1 765 ? -1.319 22.458 69.766 1.00 95.75 765 PHE A N 1
ATOM 5539 C CA . PHE A 1 765 ? -2.654 22.929 70.148 1.00 95.75 765 PHE A CA 1
ATOM 5540 C C . PHE A 1 765 ? -3.564 21.764 70.541 1.00 95.75 765 PHE A C 1
ATOM 5542 O O . PHE A 1 765 ? -4.166 21.815 71.610 1.00 95.75 765 PHE A O 1
ATOM 5549 N N . LEU A 1 766 ? -3.620 20.699 69.734 1.00 96.06 766 LEU A N 1
ATOM 5550 C CA . LEU A 1 766 ? -4.470 19.539 70.029 1.00 96.06 766 LEU A CA 1
ATOM 5551 C C . LEU A 1 766 ? -4.008 18.798 71.288 1.00 96.06 766 LEU A C 1
ATOM 5553 O O . LEU A 1 766 ? -4.824 18.478 72.144 1.00 96.06 766 LEU A O 1
ATOM 5557 N N . TYR A 1 767 ? -2.699 18.601 71.456 1.00 95.81 767 TYR A N 1
ATOM 5558 C CA . TYR A 1 767 ? -2.149 17.966 72.655 1.00 95.81 767 TYR A CA 1
ATOM 5559 C C . TYR A 1 767 ? -2.500 18.737 73.939 1.00 95.81 767 TYR A C 1
ATOM 5561 O O . TYR A 1 767 ? -2.849 18.136 74.958 1.00 95.81 767 TYR A O 1
ATOM 5569 N N . ARG A 1 768 ? -2.444 20.076 73.899 1.00 96.38 768 ARG A N 1
ATOM 5570 C CA . ARG A 1 768 ? -2.822 20.922 75.043 1.00 96.38 768 ARG A CA 1
ATOM 5571 C C . ARG A 1 768 ? -4.325 20.979 75.261 1.00 96.38 768 ARG A C 1
ATOM 5573 O O . ARG A 1 768 ? -4.744 20.969 76.414 1.00 96.38 768 ARG A O 1
ATOM 5580 N N . LEU A 1 769 ? -5.113 21.004 74.185 1.00 92.69 769 LEU A N 1
ATOM 5581 C CA . LEU A 1 769 ? -6.571 20.914 74.254 1.00 92.69 769 LEU A CA 1
ATOM 5582 C C . LEU A 1 769 ? -7.001 19.626 74.973 1.00 92.69 769 LEU A C 1
ATOM 5584 O O . LEU A 1 769 ? -7.881 19.672 75.822 1.00 92.69 769 LEU A O 1
ATOM 5588 N N . SER A 1 770 ? -6.304 18.510 74.739 1.00 90.00 770 SER A N 1
ATOM 5589 C CA . SER A 1 770 ? -6.506 17.241 75.458 1.00 90.00 770 SER A CA 1
ATOM 5590 C C . SER A 1 770 ? -5.952 17.213 76.890 1.00 90.00 770 SER A C 1
ATOM 5592 O O . SER A 1 770 ? -5.795 16.141 77.471 1.00 90.00 770 SER A O 1
ATOM 5594 N N . GLY A 1 771 ? -5.610 18.364 77.473 1.00 91.81 771 GLY A N 1
ATOM 5595 C CA . GLY A 1 771 ? -5.110 18.461 78.845 1.00 91.81 771 GLY A CA 1
ATOM 5596 C C . GLY A 1 771 ? -3.625 18.126 79.013 1.00 91.81 771 GLY A C 1
ATOM 5597 O O . GLY A 1 771 ? -3.170 17.956 80.140 1.00 91.81 771 GLY A O 1
ATOM 5598 N N . SER A 1 772 ? -2.844 18.068 77.926 1.00 92.44 772 SER A N 1
ATOM 5599 C CA . SER A 1 772 ? -1.405 17.742 77.941 1.00 92.44 772 SER A CA 1
ATOM 5600 C C . SER A 1 772 ? -1.078 16.394 78.618 1.00 92.44 772 SER A C 1
ATOM 5602 O O . SER A 1 772 ? -0.285 16.353 79.565 1.00 92.44 772 SER A O 1
ATOM 5604 N N . PRO A 1 773 ? -1.666 15.276 78.153 1.00 92.38 773 PRO A N 1
ATOM 5605 C CA . PRO A 1 773 ? -1.559 13.973 78.814 1.00 92.38 773 PRO A CA 1
ATOM 5606 C C . PRO A 1 773 ? -0.106 13.494 78.923 1.00 92.38 773 PRO A C 1
ATOM 5608 O O . PRO A 1 773 ? 0.678 13.662 77.989 1.00 92.38 773 PRO A O 1
ATOM 5611 N N . ALA A 1 774 ? 0.282 12.868 80.038 1.00 92.38 774 ALA A N 1
ATOM 5612 C CA . ALA A 1 774 ? 1.642 12.351 80.216 1.00 92.38 774 ALA A CA 1
ATOM 5613 C C . ALA A 1 774 ? 2.009 11.368 79.086 1.00 92.38 774 ALA A C 1
ATOM 5615 O O . ALA A 1 774 ? 1.345 10.354 78.899 1.00 92.38 774 ALA A O 1
ATOM 5616 N N . TYR A 1 775 ? 3.061 11.679 78.323 1.00 94.69 775 TYR A N 1
ATOM 5617 C CA . TYR A 1 775 ? 3.467 10.903 77.149 1.00 94.69 775 TYR A CA 1
ATOM 5618 C C . TYR A 1 775 ? 4.987 10.910 76.979 1.00 94.69 775 TYR A C 1
ATOM 5620 O O . TYR A 1 775 ? 5.614 11.975 77.021 1.00 94.69 775 TYR A O 1
ATOM 5628 N N . THR A 1 776 ? 5.556 9.726 76.757 1.00 94.69 776 THR A N 1
ATOM 5629 C CA . THR A 1 776 ? 6.983 9.519 76.489 1.00 94.69 776 THR A CA 1
ATOM 5630 C C . THR A 1 776 ? 7.150 9.171 75.010 1.00 94.69 776 THR A C 1
ATOM 5632 O O . THR A 1 776 ? 6.736 8.082 74.611 1.00 94.69 776 THR A O 1
ATOM 5635 N N . PRO A 1 777 ? 7.726 10.058 74.178 1.00 93.62 777 PRO A N 1
ATOM 5636 C CA . PRO A 1 777 ? 7.863 9.788 72.754 1.00 93.62 777 PRO A CA 1
ATOM 5637 C C . PRO A 1 777 ? 8.935 8.715 72.487 1.00 93.62 777 PRO A C 1
ATOM 5639 O O . PRO A 1 777 ? 9.906 8.612 73.242 1.00 93.62 777 PRO A O 1
ATOM 5642 N N . PRO A 1 778 ? 8.794 7.923 71.409 1.00 93.00 778 PRO A N 1
ATOM 5643 C CA . PRO A 1 778 ? 9.743 6.866 71.076 1.00 93.00 778 PRO A CA 1
ATOM 5644 C C . PRO A 1 778 ? 11.137 7.422 70.740 1.00 93.00 778 PRO A C 1
ATOM 5646 O O . PRO A 1 778 ? 11.282 8.556 70.285 1.00 93.00 778 PRO A O 1
ATOM 5649 N N . ALA A 1 779 ? 12.178 6.603 70.931 1.00 91.19 779 ALA A N 1
ATOM 5650 C CA . ALA A 1 779 ? 13.560 6.976 70.601 1.00 91.19 779 ALA A CA 1
ATOM 5651 C C . ALA A 1 779 ? 13.794 7.140 69.086 1.00 91.19 779 ALA A C 1
ATOM 5653 O O . ALA A 1 779 ? 14.675 7.892 68.677 1.00 91.19 779 ALA A O 1
ATOM 5654 N N . ASN A 1 780 ? 12.982 6.463 68.269 1.00 91.56 780 ASN A N 1
ATOM 5655 C CA . ASN A 1 780 ? 12.931 6.624 66.820 1.00 91.56 780 ASN A CA 1
ATOM 5656 C C . ASN A 1 780 ? 11.597 7.262 66.440 1.00 91.56 780 ASN A C 1
ATOM 5658 O O . ASN A 1 780 ? 10.548 6.813 66.904 1.00 91.56 780 ASN A O 1
ATOM 5662 N N . SER A 1 781 ? 11.637 8.281 65.583 1.00 94.19 781 SER A N 1
ATOM 5663 C CA . SER A 1 781 ? 10.425 8.969 65.147 1.00 94.19 781 SER A CA 1
ATOM 5664 C C . SER A 1 781 ? 9.508 8.040 64.337 1.00 94.19 781 SER A C 1
ATOM 5666 O O . SER A 1 781 ? 9.998 7.319 63.463 1.00 94.19 781 SER A O 1
ATOM 5668 N N . PRO A 1 782 ? 8.176 8.082 64.551 1.00 93.88 782 PRO A N 1
ATOM 5669 C CA . PRO A 1 782 ? 7.217 7.388 63.691 1.00 93.88 782 PRO A CA 1
ATOM 5670 C C . PRO A 1 782 ? 7.126 7.993 62.279 1.00 93.88 782 PRO A C 1
ATOM 5672 O O . PRO A 1 782 ? 6.509 7.380 61.403 1.00 93.88 782 PRO A O 1
ATOM 5675 N N . PHE A 1 783 ? 7.727 9.172 62.067 1.00 95.88 783 PHE A N 1
ATOM 5676 C CA . PHE A 1 783 ? 7.786 9.876 60.790 1.00 95.88 783 PHE A CA 1
ATOM 5677 C C . PHE A 1 783 ? 9.232 10.186 60.393 1.00 95.88 783 PHE A C 1
ATOM 5679 O O . PHE A 1 783 ? 9.994 10.770 61.166 1.00 95.88 783 PHE A O 1
ATOM 5686 N N . LYS A 1 784 ? 9.598 9.820 59.165 1.00 94.38 784 LYS A N 1
ATOM 5687 C CA . LYS A 1 784 ? 10.957 9.904 58.608 1.00 94.38 784 LYS A CA 1
ATOM 5688 C C . LYS A 1 784 ? 11.505 11.334 58.544 1.00 94.38 784 LYS A C 1
ATOM 5690 O O . LYS A 1 784 ? 12.709 11.531 58.641 1.00 94.38 784 LYS A O 1
ATOM 5695 N N . ASP A 1 785 ? 10.631 12.319 58.387 1.00 95.25 785 ASP A N 1
ATOM 5696 C CA . ASP A 1 785 ? 10.943 13.745 58.233 1.00 95.25 785 ASP A CA 1
ATOM 5697 C C . ASP A 1 785 ? 10.826 14.551 59.541 1.00 95.25 785 ASP A C 1
ATOM 5699 O O . ASP A 1 785 ? 10.827 15.781 59.521 1.00 95.25 785 ASP A O 1
ATOM 5703 N N . VAL A 1 786 ? 10.718 13.872 60.685 1.00 95.31 786 VAL A N 1
ATOM 5704 C CA . VAL A 1 786 ? 10.626 14.492 62.011 1.00 95.31 786 VAL A CA 1
ATOM 5705 C C . VAL A 1 786 ? 11.823 14.055 62.852 1.00 95.31 786 VAL A C 1
ATOM 5707 O O . VAL A 1 786 ? 11.953 12.883 63.203 1.00 95.31 786 VAL A O 1
ATOM 5710 N N . LEU A 1 787 ? 12.698 15.001 63.198 1.00 93.50 787 LEU A N 1
ATOM 5711 C CA . LEU A 1 787 ? 13.835 14.759 64.086 1.00 93.50 787 LEU A CA 1
ATOM 5712 C C . LEU A 1 787 ? 13.365 14.674 65.541 1.00 93.50 787 LEU A C 1
ATOM 5714 O O . LEU A 1 787 ? 12.578 15.500 65.996 1.00 93.50 787 LEU A O 1
ATOM 5718 N N . THR A 1 788 ? 13.910 13.737 66.315 1.00 94.00 788 THR A N 1
ATOM 5719 C CA . THR A 1 788 ? 13.540 13.562 67.734 1.00 94.00 788 THR A CA 1
ATOM 5720 C C . THR A 1 788 ? 13.954 14.735 68.631 1.00 94.00 788 THR A C 1
ATOM 5722 O O . THR A 1 788 ? 13.500 14.847 69.768 1.00 94.00 788 THR A O 1
ATOM 5725 N N . THR A 1 789 ? 14.795 15.633 68.113 1.00 92.31 789 THR A N 1
ATOM 5726 C CA . THR A 1 789 ? 15.266 16.856 68.772 1.00 92.31 789 THR A CA 1
ATOM 5727 C C . THR A 1 789 ? 14.508 18.115 68.349 1.00 92.31 789 THR A C 1
ATOM 5729 O O . THR A 1 789 ? 14.741 19.175 68.930 1.00 92.31 789 THR A O 1
ATOM 5732 N N . GLN A 1 790 ? 13.628 18.045 67.342 1.00 93.06 790 GLN A N 1
ATOM 5733 C CA . GLN A 1 790 ? 12.940 19.233 66.835 1.00 93.06 790 GLN A CA 1
ATOM 5734 C C . GLN A 1 790 ? 11.755 19.645 67.715 1.00 93.06 790 GLN A C 1
ATOM 5736 O O . GLN A 1 790 ? 11.195 18.850 68.476 1.00 93.06 790 GLN A O 1
ATOM 5741 N N . GLN A 1 791 ? 11.350 20.909 67.582 1.00 91.94 791 GLN A N 1
ATOM 5742 C CA . GLN A 1 791 ? 10.200 21.453 68.295 1.00 91.94 791 GLN A CA 1
ATOM 5743 C C . GLN A 1 791 ? 8.927 20.647 67.984 1.00 91.94 791 GLN A C 1
ATOM 5745 O O . GLN A 1 791 ? 8.692 20.233 66.851 1.00 91.94 791 GLN A O 1
ATOM 5750 N N . PHE A 1 792 ? 8.119 20.415 69.018 1.00 95.31 792 PHE A N 1
ATOM 5751 C CA . PHE A 1 792 ? 6.865 19.655 68.972 1.00 95.31 792 PHE A CA 1
ATOM 5752 C C . PHE A 1 792 ? 6.978 18.168 68.587 1.00 95.31 792 PHE A C 1
ATOM 5754 O O . PHE A 1 792 ? 5.969 17.538 68.262 1.00 95.31 792 PHE A O 1
ATOM 5761 N N . TYR A 1 793 ? 8.178 17.567 68.640 1.00 96.44 793 TYR A N 1
ATOM 5762 C CA . TYR A 1 793 ? 8.350 16.131 68.376 1.00 96.44 793 TYR A CA 1
ATOM 5763 C C . TYR A 1 793 ? 7.421 15.262 69.235 1.00 96.44 793 TYR A C 1
ATOM 5765 O O . TYR A 1 793 ? 6.757 14.358 68.725 1.00 96.44 793 TYR A O 1
ATOM 5773 N N . LYS A 1 794 ? 7.345 15.567 70.535 1.00 96.62 794 LYS A N 1
ATOM 5774 C CA . LYS A 1 794 ? 6.524 14.829 71.497 1.00 96.62 794 LYS A CA 1
ATOM 5775 C C . LYS A 1 794 ? 5.051 14.818 71.082 1.00 96.62 794 LYS A C 1
ATOM 5777 O O . LYS A 1 794 ? 4.426 13.763 71.090 1.00 96.62 794 LYS A O 1
ATOM 5782 N N . GLU A 1 795 ? 4.514 15.970 70.707 1.00 97.56 795 GLU A N 1
ATOM 5783 C CA . GLU A 1 795 ? 3.113 16.160 70.345 1.00 97.56 795 GLU A CA 1
ATOM 5784 C C . GLU A 1 795 ? 2.781 15.507 68.998 1.00 97.56 795 GLU A C 1
ATOM 5786 O O . GLU A 1 795 ? 1.759 14.833 68.875 1.00 97.56 795 GLU A O 1
ATOM 5791 N N . MET A 1 796 ? 3.675 15.609 68.009 1.00 96.94 796 MET A N 1
ATOM 5792 C CA . MET A 1 796 ? 3.517 14.911 66.726 1.00 96.94 796 MET A CA 1
ATOM 5793 C C . MET A 1 796 ? 3.553 13.386 66.889 1.00 96.94 796 MET A C 1
ATOM 5795 O O . MET A 1 796 ? 2.745 12.680 66.282 1.00 96.94 796 MET A O 1
ATOM 5799 N N . ALA A 1 797 ? 4.455 12.867 67.728 1.00 96.00 797 ALA A N 1
ATOM 5800 C CA . ALA A 1 797 ? 4.519 11.442 68.033 1.00 96.00 797 ALA A CA 1
ATOM 5801 C C . ALA A 1 797 ? 3.287 10.966 68.819 1.00 96.00 797 ALA A C 1
ATOM 5803 O O . ALA A 1 797 ? 2.802 9.868 68.562 1.00 96.00 797 ALA A O 1
ATOM 5804 N N . TRP A 1 798 ? 2.761 11.783 69.738 1.00 97.31 798 TRP A N 1
ATOM 5805 C CA . TRP A 1 798 ? 1.534 11.478 70.479 1.00 97.31 798 TRP A CA 1
ATOM 5806 C C . TRP A 1 798 ? 0.322 11.366 69.552 1.00 97.31 798 TRP A C 1
ATOM 5808 O O . TRP A 1 798 ? -0.421 10.392 69.631 1.00 97.31 798 TRP A O 1
ATOM 5818 N N . LEU A 1 799 ? 0.154 12.300 68.608 1.00 96.88 799 LEU A N 1
ATOM 5819 C CA . LEU A 1 799 ? -0.938 12.218 67.633 1.00 96.88 799 LEU A CA 1
ATOM 5820 C C . LEU A 1 799 ? -0.882 10.942 66.786 1.00 96.88 799 LEU A C 1
ATOM 5822 O O . LEU A 1 799 ? -1.929 10.412 66.414 1.00 96.88 799 LEU A O 1
ATOM 5826 N N . ALA A 1 800 ? 0.320 10.461 66.456 1.00 94.75 800 ALA A N 1
ATOM 5827 C CA . ALA A 1 800 ? 0.488 9.212 65.722 1.00 94.75 800 ALA A CA 1
ATOM 5828 C C . ALA A 1 800 ? 0.081 7.992 66.557 1.00 94.75 800 ALA A C 1
ATOM 5830 O O . ALA A 1 800 ? -0.612 7.109 66.054 1.00 94.75 800 ALA A O 1
ATOM 5831 N N . ASP A 1 801 ? 0.487 7.962 67.827 1.00 94.38 801 ASP A N 1
ATOM 5832 C CA . ASP A 1 801 ? 0.174 6.883 68.768 1.00 94.38 801 ASP A CA 1
ATOM 5833 C C . ASP A 1 801 ? -1.333 6.791 69.057 1.00 94.38 801 ASP A C 1
ATOM 5835 O O . ASP A 1 801 ? -1.926 5.715 68.992 1.00 94.38 801 ASP A O 1
ATOM 5839 N N . GLN A 1 802 ? -1.991 7.941 69.225 1.00 94.00 802 GLN A N 1
ATOM 5840 C CA . GLN A 1 802 ? -3.446 8.032 69.394 1.00 94.00 802 GLN A CA 1
ATOM 5841 C C . GLN A 1 802 ? -4.235 7.813 68.093 1.00 94.00 802 GLN A C 1
ATOM 5843 O O . GLN A 1 802 ? -5.458 7.916 68.088 1.00 94.00 802 GLN A O 1
ATOM 5848 N N . LYS A 1 803 ? -3.554 7.521 66.974 1.00 92.94 803 LYS A N 1
ATOM 5849 C CA . LYS A 1 803 ? -4.149 7.345 65.636 1.00 92.94 803 LYS A CA 1
ATOM 5850 C C . LYS A 1 803 ? -4.920 8.568 65.127 1.00 92.94 803 LYS A C 1
ATOM 5852 O O . LYS A 1 803 ? -5.739 8.457 64.218 1.00 92.94 803 LYS A O 1
ATOM 5857 N N . ILE A 1 804 ? -4.616 9.748 65.662 1.00 93.50 804 ILE A N 1
ATOM 5858 C CA . ILE A 1 804 ? -5.191 11.016 65.211 1.00 93.50 804 ILE A CA 1
ATOM 5859 C C . ILE A 1 804 ? -4.487 11.465 63.915 1.00 93.50 804 ILE A C 1
ATOM 5861 O O . ILE A 1 804 ? -5.138 11.922 62.973 1.00 93.50 804 ILE A O 1
ATOM 5865 N N . SER A 1 805 ? -3.166 11.255 63.817 1.00 92.62 805 SER A N 1
ATOM 5866 C CA . SER A 1 805 ? -2.382 11.479 62.593 1.00 92.62 805 SER A CA 1
ATOM 5867 C C . SER A 1 805 ? -1.850 10.177 62.000 1.00 92.62 805 SER A C 1
ATOM 5869 O O . SER A 1 805 ? -1.119 9.443 62.660 1.00 92.62 805 SER A O 1
ATOM 5871 N N . SER A 1 806 ? -2.121 9.926 60.719 1.00 84.94 806 SER A N 1
ATOM 5872 C CA . SER A 1 806 ? -1.531 8.805 59.972 1.00 84.94 806 SER A CA 1
ATOM 5873 C C . SER A 1 806 ? -0.230 9.166 59.244 1.00 84.94 806 SER A C 1
ATOM 5875 O O . SER A 1 806 ? 0.541 8.268 58.909 1.00 84.94 806 SER A O 1
ATOM 5877 N N . GLY A 1 807 ? 0.018 10.458 58.997 1.00 88.62 807 GLY A N 1
ATOM 5878 C CA . GLY A 1 807 ? 1.035 10.924 58.046 1.00 88.62 807 GLY A CA 1
ATOM 5879 C C . GLY A 1 807 ? 0.737 10.512 56.599 1.00 88.62 807 GLY A C 1
ATOM 5880 O O . GLY A 1 807 ? -0.358 10.035 56.293 1.00 88.62 807 GLY A O 1
ATOM 5881 N N . TRP A 1 808 ? 1.721 10.699 55.722 1.00 91.94 808 TRP A N 1
ATOM 5882 C CA . TRP A 1 808 ? 1.704 10.217 54.339 1.00 91.94 808 TRP A CA 1
ATOM 5883 C C . TRP A 1 808 ? 2.610 9.007 54.198 1.00 91.94 808 TRP A C 1
ATOM 5885 O O . TRP A 1 808 ? 3.763 9.070 54.612 1.00 91.94 808 TRP A O 1
ATOM 5895 N N . THR A 1 809 ? 2.102 7.934 53.598 1.00 92.06 809 THR A N 1
ATOM 5896 C CA . THR A 1 809 ? 2.927 6.793 53.191 1.00 92.06 809 THR A CA 1
ATOM 5897 C C . THR A 1 809 ? 3.631 7.131 51.882 1.00 92.06 809 THR A C 1
ATOM 5899 O O . THR A 1 809 ? 2.979 7.418 50.880 1.00 92.06 809 THR A O 1
ATOM 5902 N N . GLU A 1 810 ? 4.956 7.103 51.900 1.00 90.94 810 GLU A N 1
ATOM 5903 C CA . GLU A 1 810 ? 5.806 7.307 50.732 1.00 90.94 810 GLU A CA 1
ATOM 5904 C C . GLU A 1 810 ? 5.964 5.991 49.946 1.00 90.94 810 GLU A C 1
ATOM 5906 O O . GLU A 1 810 ? 5.661 4.904 50.444 1.00 90.94 810 GLU A O 1
ATOM 5911 N N . SER A 1 811 ? 6.464 6.060 48.709 1.00 88.31 811 SER A N 1
ATOM 5912 C CA . SER A 1 811 ? 6.602 4.888 47.823 1.00 88.31 811 SER A CA 1
ATOM 5913 C C . SER A 1 811 ? 7.521 3.785 48.367 1.00 88.31 811 SER A C 1
ATOM 5915 O O . SER A 1 811 ? 7.430 2.642 47.930 1.00 88.31 811 SER A O 1
ATOM 5917 N N . ASP A 1 812 ? 8.409 4.117 49.307 1.00 87.31 812 ASP A N 1
ATOM 5918 C CA . ASP A 1 812 ? 9.304 3.179 49.999 1.00 87.31 812 ASP A CA 1
ATOM 5919 C C . ASP A 1 812 ? 8.666 2.542 51.254 1.00 87.31 812 ASP A C 1
ATOM 5921 O O . ASP A 1 812 ? 9.335 1.816 51.988 1.00 87.31 812 ASP A O 1
ATOM 5925 N N . GLY A 1 813 ? 7.384 2.821 51.522 1.00 86.06 813 GLY A N 1
ATOM 5926 C CA . GLY A 1 813 ? 6.650 2.352 52.698 1.00 86.06 813 GLY A CA 1
ATOM 5927 C C . GLY A 1 813 ? 6.932 3.141 53.982 1.00 86.06 813 GLY A C 1
ATOM 5928 O O . GLY A 1 813 ? 6.309 2.867 55.010 1.00 86.06 813 GLY A O 1
ATOM 5929 N N . SER A 1 814 ? 7.836 4.128 53.957 1.00 90.50 814 SER A N 1
ATOM 5930 C CA . SER A 1 814 ? 8.062 5.026 55.094 1.00 90.50 814 SER A CA 1
ATOM 5931 C C . SER A 1 814 ? 6.930 6.050 55.237 1.00 90.50 814 SER A C 1
ATOM 5933 O O . SER A 1 814 ? 6.182 6.295 54.294 1.00 90.50 814 SER A O 1
ATOM 5935 N N . ARG A 1 815 ? 6.775 6.649 56.428 1.00 94.44 815 ARG A N 1
ATOM 5936 C CA . ARG A 1 815 ? 5.752 7.680 56.678 1.00 94.44 815 ARG A CA 1
ATOM 5937 C C . ARG A 1 815 ? 6.372 9.050 56.917 1.00 94.44 815 ARG A C 1
ATOM 5939 O O . ARG A 1 815 ? 7.355 9.137 57.649 1.00 94.44 815 ARG A O 1
ATOM 5946 N N . THR A 1 816 ? 5.776 10.112 56.380 1.00 95.75 816 THR A N 1
ATOM 5947 C CA . THR A 1 816 ? 6.166 11.515 56.631 1.00 95.75 816 THR A CA 1
ATOM 5948 C C . THR A 1 816 ? 5.036 12.315 57.295 1.00 95.75 816 THR A C 1
ATOM 5950 O O . THR A 1 816 ? 3.859 11.988 57.137 1.00 95.75 816 THR A O 1
ATOM 5953 N N . TYR A 1 817 ? 5.369 13.354 58.070 1.00 94.31 817 TYR A N 1
ATOM 5954 C CA . TYR A 1 817 ? 4.418 14.220 58.789 1.00 94.31 817 TYR A CA 1
ATOM 5955 C C . TYR A 1 817 ? 4.307 15.636 58.212 1.00 94.31 817 TYR A C 1
ATOM 5957 O O . TYR A 1 817 ? 3.285 16.296 58.408 1.00 94.31 817 TYR A O 1
ATOM 5965 N N . ARG A 1 818 ? 5.336 16.106 57.506 1.00 95.69 818 ARG A N 1
ATOM 5966 C CA . ARG A 1 818 ? 5.446 17.424 56.863 1.00 95.69 818 ARG A CA 1
ATOM 5967 C C . ARG A 1 818 ? 5.230 18.585 57.850 1.00 95.69 818 ARG A C 1
ATOM 5969 O O . ARG A 1 818 ? 4.342 19.412 57.637 1.00 95.69 818 ARG A O 1
ATOM 5976 N N . PRO A 1 819 ? 6.019 18.667 58.939 1.00 94.25 819 PRO A N 1
ATOM 5977 C CA . PRO A 1 819 ? 5.746 19.520 60.105 1.00 94.25 819 PRO A CA 1
ATOM 5978 C C . PRO A 1 819 ? 5.548 21.005 59.779 1.00 94.25 819 PRO A C 1
ATOM 5980 O O . PRO A 1 819 ? 4.614 21.618 60.284 1.00 94.25 819 PRO A O 1
ATOM 5983 N N . LEU A 1 820 ? 6.367 21.562 58.885 1.00 93.38 820 LEU A N 1
ATOM 5984 C CA . LEU A 1 820 ? 6.371 22.994 58.556 1.00 93.38 820 LEU A CA 1
ATOM 5985 C C . LEU A 1 820 ? 5.406 23.383 57.426 1.00 93.38 820 LEU A C 1
ATOM 5987 O O . LEU A 1 820 ? 5.457 24.510 56.938 1.00 93.38 820 LEU A O 1
ATOM 5991 N N . THR A 1 821 ? 4.553 22.461 56.978 1.00 94.94 821 THR A N 1
ATOM 5992 C CA . THR A 1 821 ? 3.551 22.768 55.950 1.00 94.94 821 THR A CA 1
ATOM 5993 C C . THR A 1 821 ? 2.272 23.309 56.592 1.00 94.94 821 THR A C 1
ATOM 5995 O O . THR A 1 821 ? 1.843 22.760 57.615 1.00 94.94 821 THR A O 1
ATOM 5998 N N . PRO A 1 822 ? 1.645 24.356 56.021 1.00 95.62 822 PRO A N 1
ATOM 5999 C CA . PRO A 1 822 ? 0.321 24.793 56.441 1.00 95.62 822 PRO A CA 1
ATOM 6000 C C . PRO A 1 822 ? -0.701 23.661 56.327 1.00 95.62 822 PRO A C 1
ATOM 6002 O O . PRO A 1 822 ? -0.673 22.883 55.372 1.00 95.62 822 PRO A O 1
ATOM 6005 N N . ILE A 1 823 ? -1.608 23.565 57.296 1.00 93.56 823 ILE A N 1
ATOM 6006 C CA . ILE A 1 823 ? -2.685 22.575 57.272 1.00 93.56 823 ILE A CA 1
ATOM 6007 C C . ILE A 1 823 ? -3.926 23.134 56.569 1.00 93.56 823 ILE A C 1
ATOM 6009 O O . ILE A 1 823 ? -4.383 24.237 56.869 1.00 93.56 823 ILE A O 1
ATOM 6013 N N . ASN A 1 824 ? -4.481 22.354 55.643 1.00 95.25 824 ASN A N 1
ATOM 6014 C CA . ASN A 1 824 ? -5.756 22.656 54.999 1.00 95.25 824 ASN A CA 1
ATOM 6015 C C . ASN A 1 824 ? -6.943 22.374 55.932 1.00 95.25 824 ASN A C 1
ATOM 6017 O O . ASN A 1 824 ? -6.843 21.609 56.896 1.00 95.25 824 ASN A O 1
ATOM 6021 N N . ARG A 1 825 ? -8.081 23.011 55.652 1.00 94.69 825 ARG A N 1
ATOM 6022 C CA . ARG A 1 825 ? -9.301 22.906 56.467 1.00 94.69 825 ARG A CA 1
ATOM 6023 C C . ARG A 1 825 ? -9.883 21.492 56.487 1.00 94.69 825 ARG A C 1
ATOM 6025 O O . ARG A 1 825 ? -10.301 21.038 57.546 1.00 94.69 825 ARG A O 1
ATOM 6032 N N . ASP A 1 826 ? -9.851 20.788 55.361 1.00 93.56 826 ASP A N 1
ATOM 6033 C CA . ASP A 1 826 ? -10.257 19.379 55.258 1.00 93.56 826 ASP A CA 1
ATOM 6034 C C . ASP A 1 826 ? -9.441 18.454 56.171 1.00 93.56 826 ASP A C 1
ATOM 6036 O O . ASP A 1 826 ? -9.988 17.651 56.924 1.00 93.56 826 ASP A O 1
ATOM 6040 N N . ALA A 1 827 ? -8.120 18.613 56.171 1.00 92.88 827 ALA A N 1
ATOM 6041 C CA . ALA A 1 827 ? -7.230 17.861 57.029 1.00 92.88 827 ALA A CA 1
ATOM 6042 C C . ALA A 1 827 ? -7.510 18.187 58.500 1.00 92.88 827 ALA A C 1
ATOM 6044 O O . ALA A 1 827 ? -7.599 17.261 59.301 1.00 92.88 827 ALA A O 1
ATOM 6045 N N . MET A 1 828 ? -7.700 19.468 58.854 1.00 94.62 828 MET A N 1
ATOM 6046 C CA . MET A 1 828 ? -8.094 19.873 60.211 1.00 94.62 828 MET A CA 1
ATOM 6047 C C . MET A 1 828 ? -9.387 19.173 60.659 1.00 94.62 828 MET A C 1
ATOM 6049 O O . MET A 1 828 ? -9.436 18.690 61.789 1.00 94.62 828 MET A O 1
ATOM 6053 N N . ALA A 1 829 ? -10.389 19.040 59.781 1.00 93.38 829 ALA A N 1
ATOM 6054 C CA . ALA A 1 829 ? -11.613 18.295 60.085 1.00 93.38 829 ALA A CA 1
ATOM 6055 C C . ALA A 1 829 ? -11.320 16.847 60.486 1.00 93.38 829 ALA A C 1
ATOM 6057 O O . ALA A 1 829 ? -11.799 16.379 61.517 1.00 93.38 829 ALA A O 1
ATOM 6058 N N . ALA A 1 830 ? -10.454 16.169 59.732 1.00 92.88 830 ALA A N 1
ATOM 6059 C CA . ALA A 1 830 ? -10.052 14.802 60.036 1.00 92.88 830 ALA A CA 1
ATOM 6060 C C . ALA A 1 830 ? -9.305 14.673 61.377 1.00 92.88 830 ALA A C 1
ATOM 6062 O O . ALA A 1 830 ? -9.496 13.688 62.092 1.00 92.88 830 ALA A O 1
ATOM 6063 N N . PHE A 1 831 ? -8.468 15.653 61.745 1.00 93.44 831 PHE A N 1
ATOM 6064 C CA . PHE A 1 831 ? -7.811 15.669 63.059 1.00 93.44 831 PHE A CA 1
ATOM 6065 C C . PHE A 1 831 ? -8.825 15.808 64.195 1.00 93.44 831 PHE A C 1
ATOM 6067 O O . PHE A 1 831 ? -8.767 15.034 65.147 1.00 93.44 831 PHE A O 1
ATOM 6074 N N . LEU A 1 832 ? -9.750 16.765 64.094 1.00 93.62 832 LEU A N 1
ATOM 6075 C CA . LEU A 1 832 ? -10.748 17.027 65.133 1.00 93.62 832 LEU A CA 1
ATOM 6076 C C . LEU A 1 832 ? -11.737 15.870 65.281 1.00 93.62 832 LEU A C 1
ATOM 6078 O O . LEU A 1 832 ? -12.000 15.432 66.395 1.00 93.62 832 LEU A O 1
ATOM 6082 N N . TYR A 1 833 ? -12.195 15.306 64.167 1.00 91.62 833 TYR A N 1
ATOM 6083 C CA . TYR A 1 833 ? -13.075 14.140 64.162 1.00 91.62 833 TYR A CA 1
ATOM 6084 C C . TYR A 1 833 ? -12.445 12.932 64.870 1.00 91.62 833 TYR A C 1
ATOM 6086 O O . TYR A 1 833 ? -13.061 12.312 65.740 1.00 91.62 833 TYR A O 1
ATOM 6094 N N . ARG A 1 834 ? -11.181 12.617 64.552 1.00 94.06 834 ARG A N 1
ATOM 6095 C CA . ARG A 1 834 ? -10.463 11.520 65.218 1.00 94.06 834 ARG A CA 1
ATOM 6096 C C . ARG A 1 834 ? -10.174 11.827 66.680 1.00 94.06 834 ARG A C 1
ATOM 6098 O O . ARG A 1 834 ? -10.260 10.922 67.504 1.00 94.06 834 ARG A O 1
ATOM 6105 N N . LEU A 1 835 ? -9.867 13.085 67.005 1.00 89.94 835 LEU A N 1
ATOM 6106 C CA . LEU A 1 835 ? -9.679 13.530 68.384 1.00 89.94 835 LEU A CA 1
ATOM 6107 C C . LEU A 1 835 ? -10.953 13.332 69.224 1.00 89.94 835 LEU A C 1
ATOM 6109 O O . LEU A 1 835 ? -10.852 12.936 70.380 1.00 89.94 835 LEU A O 1
ATOM 6113 N N . SER A 1 836 ? -12.134 13.518 68.629 1.00 86.19 836 SER A N 1
ATOM 6114 C CA . SER A 1 836 ? -13.443 13.255 69.247 1.00 86.19 836 SER A CA 1
ATOM 6115 C C . SER A 1 836 ? -13.847 11.774 69.278 1.00 86.19 836 SER A C 1
ATOM 6117 O O . SER A 1 836 ? -14.994 11.460 69.580 1.00 86.19 836 SER A O 1
ATOM 6119 N N . GLY A 1 837 ? -12.939 10.844 68.967 1.00 85.75 837 GLY A N 1
ATOM 6120 C CA . GLY A 1 837 ? -13.226 9.408 69.021 1.00 85.75 837 GLY A CA 1
ATOM 6121 C C . GLY A 1 837 ? -13.947 8.852 67.791 1.00 85.75 837 GLY A C 1
ATOM 6122 O O . GLY A 1 837 ? -14.414 7.719 67.839 1.00 85.75 837 GLY A O 1
ATOM 6123 N N . SER A 1 838 ? -13.981 9.597 66.678 1.00 86.12 838 SER A N 1
ATOM 6124 C CA . SER A 1 838 ? -14.610 9.184 65.409 1.00 86.12 838 SER A CA 1
ATOM 6125 C C . SER A 1 838 ? -16.100 8.803 65.545 1.00 86.12 838 SER A C 1
ATOM 6127 O O . SER A 1 838 ? -16.467 7.661 65.251 1.00 86.12 838 SER A O 1
ATOM 6129 N N . PRO A 1 839 ? -16.954 9.724 66.032 1.00 79.75 839 PRO A N 1
ATOM 6130 C CA . PRO A 1 839 ? -18.379 9.459 66.249 1.00 79.75 839 PRO A CA 1
ATOM 6131 C C . PRO A 1 839 ? -19.111 9.094 64.946 1.00 79.75 839 PRO A C 1
ATOM 6133 O O . PRO A 1 839 ? -18.814 9.642 63.890 1.00 79.75 839 PRO A O 1
ATOM 6136 N N . GLN A 1 840 ? -20.088 8.186 65.023 1.00 70.75 840 GLN A N 1
ATOM 6137 C CA . GLN A 1 840 ? -20.950 7.843 63.883 1.00 70.75 840 GLN A CA 1
ATOM 6138 C C . GLN A 1 840 ? -21.923 8.995 63.569 1.00 70.75 840 GLN A C 1
ATOM 6140 O O . GLN A 1 840 ? -22.429 9.647 64.480 1.00 70.75 840 GLN A O 1
ATOM 6145 N N . ILE A 1 841 ? -22.183 9.219 62.282 1.00 62.25 841 ILE A N 1
ATOM 6146 C CA . ILE A 1 841 ? -23.208 10.114 61.730 1.00 62.25 841 ILE A CA 1
ATOM 6147 C C . ILE A 1 841 ? -24.258 9.257 61.025 1.00 62.25 841 ILE A C 1
ATOM 6149 O O . ILE A 1 841 ? -23.916 8.499 60.114 1.00 62.25 841 ILE A O 1
ATOM 6153 N N . ASP A 1 842 ? -25.523 9.438 61.399 1.00 55.25 842 ASP A N 1
ATOM 6154 C CA . ASP A 1 842 ? -26.635 8.594 60.946 1.00 55.25 842 ASP A CA 1
ATOM 6155 C C . ASP A 1 842 ? -27.343 9.114 59.676 1.00 55.25 842 ASP A C 1
ATOM 6157 O O . ASP A 1 842 ? -28.297 8.497 59.208 1.00 55.25 842 ASP A O 1
ATOM 6161 N N . ASN A 1 843 ? -26.905 10.239 59.087 1.00 56.06 843 ASN A N 1
ATOM 6162 C CA . ASN A 1 843 ? -27.511 10.773 57.859 1.00 56.06 843 ASN A CA 1
ATOM 6163 C C . ASN A 1 843 ? -26.504 11.529 56.963 1.00 56.06 843 ASN A C 1
ATOM 6165 O O . ASN A 1 843 ? -26.135 12.666 57.249 1.00 56.06 843 ASN A O 1
ATOM 6169 N N . MET A 1 844 ? -26.064 10.890 55.874 1.00 53.25 844 MET A N 1
ATOM 6170 C CA . MET A 1 844 ? -25.112 11.440 54.890 1.00 53.25 844 MET A CA 1
ATOM 6171 C C . MET A 1 844 ? -25.781 12.161 53.707 1.00 53.25 844 MET A C 1
ATOM 6173 O O . MET A 1 844 ? -25.081 12.803 52.923 1.00 53.25 844 MET A O 1
ATOM 6177 N N . ASP A 1 845 ? -27.106 12.077 53.563 1.00 51.22 845 ASP A N 1
ATOM 6178 C CA . ASP A 1 845 ? -27.798 12.470 52.324 1.00 51.22 845 ASP A CA 1
ATOM 6179 C C . ASP A 1 845 ? -27.986 13.990 52.164 1.00 51.22 845 ASP A C 1
ATOM 6181 O O . ASP A 1 845 ? -28.429 14.469 51.121 1.00 51.22 845 ASP A O 1
ATOM 6185 N N . LEU A 1 846 ? -27.584 14.781 53.162 1.00 54.62 846 LEU A N 1
ATOM 6186 C CA . LEU A 1 846 ? -27.596 16.242 53.121 1.00 54.62 846 LEU A CA 1
ATOM 6187 C C . LEU A 1 846 ? -26.192 16.773 53.413 1.00 54.62 846 LEU A C 1
ATOM 6189 O O . LEU A 1 846 ? -25.864 17.112 54.548 1.00 54.62 846 LEU A O 1
ATOM 6193 N N . MET A 1 847 ? -25.347 16.855 52.381 1.00 64.50 847 MET A N 1
ATOM 6194 C CA . MET A 1 847 ? -24.049 17.521 52.507 1.00 64.50 847 MET A CA 1
ATOM 6195 C C . MET A 1 847 ? -24.279 19.013 52.815 1.00 64.50 847 MET A C 1
ATOM 6197 O O . MET A 1 847 ? -24.851 19.726 51.989 1.00 64.50 847 MET A O 1
ATOM 6201 N N . PRO A 1 848 ? -23.843 19.520 53.982 1.00 73.12 848 PRO A N 1
ATOM 6202 C CA . PRO A 1 848 ? -24.234 20.849 54.457 1.00 73.12 848 PRO A CA 1
ATOM 6203 C C . PRO A 1 848 ? -23.449 21.992 53.799 1.00 73.12 848 PRO A C 1
ATOM 6205 O O . PRO A 1 848 ? -23.773 23.164 53.996 1.00 73.12 848 PRO A O 1
ATOM 6208 N N . PHE A 1 849 ? -22.412 21.660 53.025 1.00 86.56 849 PHE A N 1
ATOM 6209 C CA . PHE A 1 849 ? -21.587 22.610 52.293 1.00 86.56 849 PHE A CA 1
ATOM 6210 C C . PHE A 1 849 ? -21.588 22.280 50.802 1.00 86.56 849 PHE A C 1
ATOM 6212 O O . PHE A 1 849 ? -21.254 21.166 50.406 1.00 86.56 849 PHE A O 1
ATOM 6219 N N . LYS A 1 850 ? -21.908 23.276 49.974 1.00 87.00 850 LYS A N 1
ATOM 6220 C CA . LYS A 1 850 ? -22.029 23.162 48.513 1.00 87.00 850 LYS A CA 1
ATOM 6221 C C . LYS A 1 850 ? -20.742 22.697 47.825 1.00 87.00 850 LYS A C 1
ATOM 6223 O O . LYS A 1 850 ? -20.799 22.062 46.779 1.00 87.00 850 LYS A O 1
ATOM 6228 N N . ASP A 1 851 ? -19.585 23.031 48.385 1.00 90.94 851 ASP A N 1
ATOM 6229 C CA . ASP A 1 851 ? -18.260 22.713 47.844 1.00 90.94 851 ASP A CA 1
ATOM 6230 C C . ASP A 1 851 ? -17.625 21.455 48.469 1.00 90.94 851 ASP A C 1
ATOM 6232 O O . ASP A 1 851 ? -16.415 21.254 48.347 1.00 90.94 851 ASP A O 1
ATOM 6236 N N . VAL A 1 852 ? -18.423 20.603 49.123 1.00 88.19 852 VAL A N 1
ATOM 6237 C CA . VAL A 1 852 ? -17.995 19.292 49.628 1.00 88.19 852 VAL A CA 1
ATOM 6238 C C . VAL A 1 852 ? -18.811 18.198 48.938 1.00 88.19 852 VAL A C 1
ATOM 6240 O O . VAL A 1 852 ? -20.027 18.125 49.095 1.00 88.19 852 VAL A O 1
ATOM 6243 N N . VAL A 1 853 ? -18.141 17.333 48.173 1.00 84.50 853 VAL A N 1
ATOM 6244 C CA . VAL A 1 853 ? -18.792 16.294 47.353 1.00 84.50 853 VAL A CA 1
ATOM 6245 C C . VAL A 1 853 ? -18.761 14.934 48.069 1.00 84.50 853 VAL A C 1
ATOM 6247 O O . VAL A 1 853 ? -17.728 14.592 48.654 1.00 84.50 853 VAL A O 1
ATOM 6250 N N . PRO A 1 854 ? -19.834 14.117 48.021 1.00 79.38 854 PRO A N 1
ATOM 6251 C CA . PRO A 1 854 ? -19.798 12.747 48.533 1.00 79.38 854 PRO A CA 1
ATOM 6252 C C . PRO A 1 854 ? -18.637 11.933 47.936 1.00 79.38 854 PRO A C 1
ATOM 6254 O O . PRO A 1 854 ? -18.398 11.962 46.731 1.00 79.38 854 PRO A O 1
ATOM 6257 N N . GLY A 1 855 ? -17.888 11.218 48.780 1.00 78.75 855 GLY A N 1
ATOM 6258 C CA . GLY A 1 855 ? -16.731 10.412 48.359 1.00 78.75 855 GLY A CA 1
ATOM 6259 C C . GLY A 1 855 ? -15.414 11.186 48.205 1.00 78.75 855 GLY A C 1
ATOM 6260 O O . GLY A 1 855 ? -14.360 10.566 48.065 1.00 78.75 855 GLY A O 1
ATOM 6261 N N . GLN A 1 856 ? -15.427 12.523 48.296 1.00 86.69 856 GLN A N 1
ATOM 6262 C CA . GLN A 1 856 ? -14.202 13.318 48.432 1.00 86.69 856 GLN A CA 1
ATOM 6263 C C . GLN A 1 856 ? -13.464 12.953 49.731 1.00 86.69 856 GLN A C 1
ATOM 6265 O O . GLN A 1 856 ? -14.087 12.649 50.753 1.00 86.69 856 GLN A O 1
ATOM 6270 N N . GLN A 1 857 ? -12.130 13.034 49.720 1.00 86.69 857 GLN A N 1
ATOM 6271 C CA . GLN A 1 857 ? -11.312 12.855 50.920 1.00 86.69 857 GLN A CA 1
ATOM 6272 C C . GLN A 1 857 ? -11.776 13.792 52.052 1.00 86.69 857 GLN A C 1
ATOM 6274 O O . GLN A 1 857 ? -11.890 15.001 51.865 1.00 86.69 857 GLN A O 1
ATOM 6279 N N . PHE A 1 858 ? -12.044 13.212 53.222 1.00 90.69 858 PHE A N 1
ATOM 6280 C CA . PHE A 1 858 ? -12.564 13.878 54.425 1.00 90.69 858 PHE A CA 1
ATOM 6281 C C . PHE A 1 858 ? -13.965 14.514 54.308 1.00 90.69 858 PHE A C 1
ATOM 6283 O O . PHE A 1 858 ? -14.349 15.328 55.148 1.00 90.69 858 PHE A O 1
ATOM 6290 N N . SER A 1 859 ? -14.745 14.161 53.276 1.00 88.06 859 SER A N 1
ATOM 6291 C CA . SER A 1 859 ? -16.133 14.634 53.101 1.00 88.06 859 SER A CA 1
ATOM 6292 C C . SER A 1 859 ? -17.023 14.327 54.306 1.00 88.06 859 SER A C 1
ATOM 6294 O O . SER A 1 859 ? -17.787 15.192 54.731 1.00 88.06 859 SER A O 1
ATOM 6296 N N . TYR A 1 860 ? -16.859 13.144 54.899 1.00 85.31 860 TYR A N 1
ATOM 6297 C CA . TYR A 1 860 ? -17.589 12.717 56.089 1.00 85.31 860 TYR A CA 1
ATOM 6298 C C . TYR A 1 860 ? -17.261 13.583 57.311 1.00 85.31 860 TYR A C 1
ATOM 6300 O O . TYR A 1 860 ? -18.150 14.111 57.972 1.00 85.31 860 TYR A O 1
ATOM 6308 N N . GLU A 1 861 ? -15.975 13.805 57.578 1.00 90.62 861 GLU A N 1
ATOM 6309 C CA . GLU A 1 861 ? -15.510 14.603 58.711 1.00 90.62 861 GLU A CA 1
ATOM 6310 C C . GLU A 1 861 ? -15.903 16.082 58.579 1.00 90.62 861 GLU A C 1
ATOM 6312 O O . GLU A 1 861 ? -16.212 16.739 59.572 1.00 90.62 861 GLU A O 1
ATOM 6317 N N . MET A 1 862 ? -15.949 16.621 57.357 1.00 90.75 862 MET A N 1
ATOM 6318 C CA . MET A 1 862 ? -16.443 17.981 57.111 1.00 90.75 862 MET A CA 1
ATOM 6319 C C . MET A 1 862 ? -17.958 18.102 57.325 1.00 90.75 862 MET A C 1
ATOM 6321 O O . MET A 1 862 ? -18.409 19.110 57.876 1.00 90.75 862 MET A O 1
ATOM 6325 N N . ALA A 1 863 ? -18.737 17.087 56.937 1.00 83.88 863 ALA A N 1
ATOM 6326 C CA . ALA A 1 863 ? -20.170 17.032 57.223 1.00 83.88 863 ALA A CA 1
ATOM 6327 C C . ALA A 1 863 ? -20.425 16.961 58.737 1.00 83.88 863 ALA A C 1
ATOM 6329 O O . ALA A 1 863 ? -21.193 17.770 59.257 1.00 83.88 863 ALA A O 1
ATOM 6330 N N . TRP A 1 864 ? -19.680 16.111 59.453 1.00 86.31 864 TRP A N 1
ATOM 6331 C CA . TRP A 1 864 ? -19.704 16.032 60.917 1.00 86.31 864 TRP A CA 1
ATOM 6332 C C . TRP A 1 864 ? -19.436 17.381 61.584 1.00 86.31 864 TRP A C 1
ATOM 6334 O O . TRP A 1 864 ? -20.165 17.789 62.484 1.00 86.31 864 TRP A O 1
ATOM 6344 N N . MET A 1 865 ? -18.414 18.115 61.133 1.00 85.94 865 MET A N 1
ATOM 6345 C CA . MET A 1 865 ? -18.103 19.429 61.701 1.00 85.94 865 MET A CA 1
ATOM 6346 C C . MET A 1 865 ? -19.234 20.443 61.521 1.00 85.94 865 MET A C 1
ATOM 6348 O O . MET A 1 865 ? -19.361 21.348 62.344 1.00 85.94 865 MET A O 1
ATOM 6352 N N . SER A 1 866 ? -20.015 20.347 60.443 1.00 83.56 866 SER A N 1
ATOM 6353 C CA . SER A 1 866 ? -21.211 21.177 60.301 1.00 83.56 866 SER A CA 1
ATOM 6354 C C . SER A 1 866 ? -22.341 20.678 61.178 1.00 83.56 866 SER A C 1
ATOM 6356 O O . SER A 1 866 ? -23.034 21.503 61.762 1.00 83.56 866 SER A O 1
ATOM 6358 N N . GLU A 1 867 ? -22.552 19.362 61.238 1.00 76.50 867 GLU A N 1
ATOM 6359 C CA . GLU A 1 867 ? -23.593 18.779 62.074 1.00 76.50 867 GLU A CA 1
ATOM 6360 C C . GLU A 1 867 ? -23.373 19.186 63.523 1.00 76.50 867 GLU A C 1
ATOM 6362 O O . GLU A 1 867 ? -24.296 19.672 64.148 1.00 76.50 867 GLU A O 1
ATOM 6367 N N . MET A 1 868 ? -22.152 19.085 64.044 1.00 74.50 868 MET A N 1
ATOM 6368 C CA . MET A 1 868 ? -21.786 19.485 65.406 1.00 74.50 868 MET A CA 1
ATOM 6369 C C . MET A 1 868 ? -21.623 21.002 65.597 1.00 74.50 868 MET A C 1
ATOM 6371 O O . MET A 1 868 ? -21.166 21.426 66.651 1.00 74.50 868 MET A O 1
ATOM 6375 N N . GLU A 1 869 ? -21.936 21.815 64.582 1.00 80.00 869 GLU A N 1
ATOM 6376 C CA . GLU A 1 869 ? -21.787 23.282 64.577 1.00 80.00 869 GLU A CA 1
ATOM 6377 C C . GLU A 1 869 ? -20.366 23.802 64.863 1.00 80.00 869 GLU A C 1
ATOM 6379 O O . GLU A 1 869 ? -20.134 24.999 65.052 1.00 80.00 869 GLU A O 1
ATOM 6384 N N . ILE A 1 870 ? -19.368 22.922 64.790 1.00 85.62 870 ILE A N 1
ATOM 6385 C CA . ILE A 1 870 ? -17.954 23.273 64.928 1.00 85.62 870 ILE A CA 1
ATOM 6386 C C . ILE A 1 870 ? -17.553 24.227 63.790 1.00 85.62 870 ILE A C 1
ATOM 6388 O O . ILE A 1 870 ? -16.849 25.221 64.002 1.00 85.62 870 ILE A O 1
ATOM 6392 N N . SER A 1 871 ? -18.063 23.989 62.577 1.00 88.06 871 SER A N 1
ATOM 6393 C CA . SER A 1 871 ? -17.900 24.884 61.429 1.00 88.06 871 SER A CA 1
ATOM 6394 C C . SER A 1 871 ? -19.238 25.369 60.879 1.00 88.06 871 SER A C 1
ATOM 6396 O O . SER A 1 871 ? -20.064 24.592 60.410 1.00 88.06 871 SER A O 1
ATOM 6398 N N . SER A 1 872 ? -19.394 26.690 60.808 1.00 81.88 872 SER A N 1
ATOM 6399 C CA . SER A 1 872 ? -20.505 27.342 60.111 1.00 81.88 872 SER A CA 1
ATOM 6400 C C . SER A 1 872 ? -20.260 27.483 58.601 1.00 81.88 872 SER A C 1
ATOM 6402 O O . SER A 1 872 ? -21.195 27.743 57.850 1.00 81.88 872 SER A O 1
ATOM 6404 N N . GLY A 1 873 ? -19.023 27.291 58.127 1.00 85.62 873 GLY A N 1
ATOM 6405 C CA . GLY A 1 873 ? -18.621 27.658 56.764 1.00 85.62 873 GLY A CA 1
ATOM 6406 C C . GLY A 1 873 ? -18.811 29.152 56.472 1.00 85.62 873 GLY A C 1
ATOM 6407 O O . GLY A 1 873 ? -18.967 29.965 57.387 1.00 85.62 873 GLY A O 1
ATOM 6408 N N . TRP A 1 874 ? -18.786 29.502 55.190 1.00 87.69 874 TRP A N 1
ATOM 6409 C CA . TRP A 1 874 ? -19.126 30.830 54.680 1.00 87.69 874 TRP A CA 1
ATOM 6410 C C . TRP A 1 874 ? -20.445 30.778 53.935 1.00 87.69 874 TRP A C 1
ATOM 6412 O O . TRP A 1 874 ? -20.717 29.796 53.258 1.00 87.69 874 TRP A O 1
ATOM 6422 N N . ILE A 1 875 ? -21.222 31.850 54.019 1.00 84.50 875 ILE A N 1
ATOM 6423 C CA . ILE A 1 875 ? -22.408 32.027 53.186 1.00 84.50 875 ILE A CA 1
ATOM 6424 C C . ILE A 1 875 ? -21.953 32.654 51.865 1.00 84.50 875 ILE A C 1
ATOM 6426 O O . ILE A 1 875 ? -21.312 33.707 51.867 1.00 84.50 875 ILE A O 1
ATOM 6430 N N . ASP A 1 876 ? -22.227 31.973 50.759 1.00 81.62 876 ASP A N 1
ATOM 6431 C CA . ASP A 1 876 ? -22.005 32.457 49.401 1.00 81.62 876 ASP A CA 1
ATOM 6432 C C . ASP A 1 876 ? -23.152 33.395 48.972 1.00 81.62 876 ASP A C 1
ATOM 6434 O O . ASP A 1 876 ? -24.185 33.510 49.633 1.00 81.62 876 ASP A O 1
ATOM 6438 N N . THR A 1 877 ? -22.971 34.100 47.860 1.00 81.31 877 THR A N 1
ATOM 6439 C CA . THR A 1 877 ? -23.914 35.103 47.332 1.00 81.31 877 THR A CA 1
ATOM 6440 C C . THR A 1 877 ? -25.318 34.564 47.044 1.00 81.31 877 THR A C 1
ATOM 6442 O O . THR A 1 877 ? -26.281 35.325 47.095 1.00 81.31 877 THR A O 1
ATOM 6445 N N . ASP A 1 878 ? -25.443 33.264 46.777 1.00 80.25 878 ASP A N 1
ATOM 6446 C CA . ASP A 1 878 ? -26.711 32.559 46.558 1.00 80.25 878 ASP A CA 1
ATOM 6447 C C . ASP A 1 878 ? -27.349 32.030 47.859 1.00 80.25 878 ASP A C 1
ATOM 6449 O O . ASP A 1 878 ? -28.361 31.333 47.815 1.00 80.25 878 ASP A O 1
ATOM 6453 N N . GLY A 1 879 ? -26.764 32.352 49.017 1.00 78.62 879 GLY A N 1
ATOM 6454 C CA . GLY A 1 879 ? -27.208 31.893 50.331 1.00 78.62 879 GLY A CA 1
ATOM 6455 C C . GLY A 1 879 ? -26.719 30.492 50.709 1.00 78.62 879 GLY A C 1
ATOM 6456 O O . GLY A 1 879 ? -26.949 30.060 51.839 1.00 78.62 879 GLY A O 1
ATOM 6457 N N . SER A 1 880 ? -26.026 29.778 49.815 1.00 83.00 880 SER A N 1
ATOM 6458 C CA . SER A 1 880 ? -25.474 28.455 50.119 1.00 83.00 880 SER A CA 1
ATOM 6459 C C . SER A 1 880 ? -24.268 28.543 51.058 1.00 83.00 880 SER A C 1
ATOM 6461 O O . SER A 1 880 ? -23.519 29.519 51.053 1.00 83.00 880 SER A O 1
ATOM 6463 N N . ARG A 1 881 ? -24.057 27.516 51.889 1.00 87.12 881 ARG A N 1
ATOM 6464 C CA . ARG A 1 881 ? -22.875 27.429 52.758 1.00 87.12 881 ARG A CA 1
ATOM 6465 C C . ARG A 1 881 ? -21.727 26.741 52.016 1.00 87.12 881 ARG A C 1
ATOM 6467 O O . ARG A 1 881 ? -21.939 25.712 51.384 1.00 87.12 881 ARG A O 1
ATOM 6474 N N . VAL A 1 882 ? -20.507 27.258 52.132 1.00 91.75 882 VAL A N 1
ATOM 6475 C CA . VAL A 1 882 ? -19.271 26.669 51.579 1.00 91.75 882 VAL A CA 1
ATOM 6476 C C . VAL A 1 882 ? -18.211 26.481 52.671 1.00 91.75 882 VAL A C 1
ATOM 6478 O O . VAL A 1 882 ? -18.108 27.290 53.594 1.00 91.75 882 VAL A O 1
ATOM 6481 N N . TYR A 1 883 ? -17.408 25.422 52.589 1.00 91.62 883 TYR A N 1
ATOM 6482 C CA . TYR A 1 883 ? -16.407 25.023 53.585 1.00 91.62 883 TYR A CA 1
ATOM 6483 C C . TYR A 1 883 ? -14.960 25.332 53.191 1.00 91.62 883 TYR A C 1
ATOM 6485 O O . TYR A 1 883 ? -14.108 25.450 54.074 1.00 91.62 883 TYR A O 1
ATOM 6493 N N . LYS A 1 884 ? -14.667 25.467 51.897 1.00 93.62 884 LYS A N 1
ATOM 6494 C CA . LYS A 1 884 ? -13.340 25.647 51.280 1.00 93.62 884 LYS A CA 1
ATOM 6495 C C . LYS A 1 884 ? -12.299 24.593 51.710 1.00 93.62 884 LYS A C 1
ATOM 6497 O O . LYS A 1 884 ? -11.283 24.962 52.308 1.00 93.62 884 LYS A O 1
ATOM 6502 N N . PRO A 1 885 ? -12.509 23.298 51.393 1.00 92.44 885 PRO A N 1
ATOM 6503 C CA . PRO A 1 885 ? -11.729 22.162 51.916 1.00 92.44 885 PRO A CA 1
ATOM 6504 C C . PRO A 1 885 ? -10.205 22.299 51.774 1.00 92.44 885 PRO A C 1
ATOM 6506 O O . PRO A 1 885 ? -9.473 22.205 52.757 1.00 92.44 885 PRO A O 1
ATOM 6509 N N . ILE A 1 886 ? -9.733 22.623 50.568 1.00 92.25 886 ILE A N 1
ATOM 6510 C CA . ILE A 1 886 ? -8.306 22.633 50.199 1.00 92.25 886 ILE A CA 1
ATOM 6511 C C . ILE A 1 886 ? -7.578 23.952 50.509 1.00 92.25 886 ILE A C 1
ATOM 6513 O O . ILE A 1 886 ? -6.474 24.184 50.020 1.00 92.25 886 ILE A O 1
ATOM 6517 N N . THR A 1 887 ? -8.197 24.845 51.285 1.00 93.25 887 THR A N 1
ATOM 6518 C CA . THR A 1 887 ? -7.577 26.122 51.675 1.00 93.25 887 THR A CA 1
ATOM 6519 C C . THR A 1 887 ? -6.864 25.963 53.019 1.00 93.25 887 THR A C 1
ATOM 6521 O O . THR A 1 887 ? -7.456 25.377 53.930 1.00 93.25 887 THR A O 1
ATOM 6524 N N . PRO A 1 888 ? -5.642 26.502 53.196 1.00 95.31 888 PRO A N 1
ATOM 6525 C CA . PRO A 1 888 ? -4.991 26.554 54.501 1.00 95.31 888 PRO A CA 1
ATOM 6526 C C . PRO A 1 888 ? -5.870 27.235 55.556 1.00 95.31 888 PRO A C 1
ATOM 6528 O O . PRO A 1 888 ? -6.512 28.250 55.279 1.00 95.31 888 PRO A O 1
ATOM 6531 N N . ILE A 1 889 ? -5.906 26.691 56.773 1.00 94.44 889 ILE A N 1
ATOM 6532 C CA . ILE A 1 889 ? -6.650 27.290 57.883 1.00 94.44 889 ILE A CA 1
ATOM 6533 C C . ILE A 1 889 ? -5.786 28.320 58.620 1.00 94.44 889 ILE A C 1
ATOM 6535 O O . ILE A 1 889 ? -4.652 28.039 59.015 1.00 94.44 889 ILE A O 1
ATOM 6539 N N . ASN A 1 890 ? -6.337 29.517 58.821 1.00 95.25 890 ASN A N 1
ATOM 6540 C CA . ASN A 1 890 ? -5.729 30.548 59.658 1.00 95.25 890 ASN A CA 1
ATOM 6541 C C . ASN A 1 890 ? -5.954 30.259 61.148 1.00 95.25 890 ASN A C 1
ATOM 6543 O O . ASN A 1 890 ? -6.864 29.521 61.538 1.00 95.25 890 ASN A O 1
ATOM 6547 N N . ARG A 1 891 ? -5.098 30.829 61.995 1.00 95.12 891 ARG A N 1
ATOM 6548 C CA . ARG A 1 891 ? -5.085 30.562 63.441 1.00 95.12 891 ARG A CA 1
ATOM 6549 C C . ARG A 1 891 ? -6.358 31.024 64.149 1.00 95.12 891 ARG A C 1
ATOM 6551 O O . ARG A 1 891 ? -6.831 30.325 65.037 1.00 95.12 891 ARG A O 1
ATOM 6558 N N . ASP A 1 892 ? -6.935 32.145 63.737 1.00 93.50 892 ASP A N 1
ATOM 6559 C CA . ASP A 1 892 ? -8.217 32.651 64.241 1.00 93.50 892 ASP A CA 1
ATOM 6560 C C . ASP A 1 892 ? -9.391 31.695 63.966 1.00 93.50 892 ASP A C 1
ATOM 6562 O O . ASP A 1 892 ? -10.147 31.350 64.873 1.00 93.50 892 ASP A O 1
ATOM 6566 N N . ALA A 1 893 ? -9.501 31.186 62.739 1.00 92.00 893 ALA A N 1
ATOM 6567 C CA . ALA A 1 893 ? -10.518 30.218 62.350 1.00 92.00 893 ALA A CA 1
ATOM 6568 C C . ALA A 1 893 ? -10.320 28.872 63.063 1.00 92.00 893 ALA A C 1
ATOM 6570 O O . ALA A 1 893 ? -11.293 28.246 63.480 1.00 92.00 893 ALA A O 1
ATOM 6571 N N . MET A 1 894 ? -9.068 28.438 63.255 1.00 94.69 894 MET A N 1
ATOM 6572 C CA . MET A 1 894 ? -8.774 27.277 64.098 1.00 94.69 894 MET A CA 1
ATOM 6573 C C . MET A 1 894 ? -9.241 27.517 65.539 1.00 94.69 894 MET A C 1
ATOM 6575 O O . MET A 1 894 ? -9.816 26.611 66.131 1.00 94.69 894 MET A O 1
ATOM 6579 N N . ALA A 1 895 ? -9.038 28.710 66.107 1.00 93.19 895 ALA A N 1
ATOM 6580 C CA . ALA A 1 895 ? -9.500 29.005 67.462 1.00 93.19 895 ALA A CA 1
ATOM 6581 C C . ALA A 1 895 ? -11.012 28.837 67.607 1.00 93.19 895 ALA A C 1
ATOM 6583 O O . ALA A 1 895 ? -11.463 28.232 68.578 1.00 93.19 895 ALA A O 1
ATOM 6584 N N . ALA A 1 896 ? -11.772 29.284 66.606 1.00 90.12 896 ALA A N 1
ATOM 6585 C CA . ALA A 1 896 ? -13.210 29.060 66.554 1.00 90.12 896 ALA A CA 1
ATOM 6586 C C . ALA A 1 896 ? -13.574 27.571 66.525 1.00 90.12 896 ALA A C 1
ATOM 6588 O O . ALA A 1 896 ? -14.486 27.158 67.234 1.00 90.12 896 ALA A O 1
ATOM 6589 N N . PHE A 1 897 ? -12.846 26.759 65.753 1.00 92.94 897 PHE A N 1
ATOM 6590 C CA . PHE A 1 897 ? -13.079 25.314 65.716 1.00 92.94 897 PHE A CA 1
ATOM 6591 C C . PHE A 1 897 ? -12.792 24.665 67.070 1.00 92.94 897 PHE A C 1
ATOM 6593 O O . PHE A 1 897 ? -13.639 23.948 67.582 1.00 92.94 897 PHE A O 1
ATOM 6600 N N . LEU A 1 898 ? -11.636 24.949 67.678 1.00 91.25 898 LEU A N 1
ATOM 6601 C CA . LEU A 1 898 ? -11.254 24.345 68.959 1.00 91.25 898 LEU A CA 1
ATOM 6602 C C . LEU A 1 898 ? -12.177 24.767 70.107 1.00 91.25 898 LEU A C 1
ATOM 6604 O O . LEU A 1 898 ? -12.441 23.957 70.986 1.00 91.25 898 LEU A O 1
ATOM 6608 N N . TYR A 1 899 ? -12.667 26.010 70.101 1.00 86.69 899 TYR A N 1
ATOM 6609 C CA . TYR A 1 899 ? -13.605 26.504 71.112 1.00 86.69 899 TYR A CA 1
ATOM 6610 C C . TYR A 1 899 ? -14.964 25.794 71.061 1.00 86.69 899 TYR A C 1
ATOM 6612 O O . TYR A 1 899 ? -15.612 25.643 72.089 1.00 86.69 899 TYR A O 1
ATOM 6620 N N . ARG A 1 900 ? -15.388 25.366 69.867 1.00 86.44 900 ARG A N 1
ATOM 6621 C CA . ARG A 1 900 ? -16.676 24.696 69.628 1.00 86.44 900 ARG A CA 1
ATOM 6622 C C . ARG A 1 900 ? -16.591 23.174 69.697 1.00 86.44 900 ARG A C 1
ATOM 6624 O O . ARG A 1 900 ? -17.581 22.505 69.424 1.00 86.44 900 ARG A O 1
ATOM 6631 N N . MET A 1 901 ? -15.416 22.624 69.999 1.00 82.56 901 MET A N 1
ATOM 6632 C CA . MET A 1 901 ? -15.287 21.187 70.216 1.00 82.56 901 MET A CA 1
ATOM 6633 C C . MET A 1 901 ? -16.108 20.782 71.453 1.00 82.56 901 MET A C 1
ATOM 6635 O O . MET A 1 901 ? -16.023 21.486 72.463 1.00 82.56 901 MET A O 1
ATOM 6639 N N . PRO A 1 902 ? -16.892 19.691 71.368 1.00 64.06 902 PRO A N 1
ATOM 6640 C CA . PRO A 1 902 ? -17.726 19.204 72.465 1.00 64.06 902 PRO A CA 1
ATOM 6641 C C . PRO A 1 902 ? -16.926 18.610 73.629 1.00 64.06 902 PRO A C 1
ATOM 6643 O O . PRO A 1 902 ? -15.766 18.177 73.409 1.00 64.06 902 PRO A O 1
#

Secondary structure (DSSP, 8-state):
-----S---TTSGGG----PPP--PPPPP-SEEEEEE-TTS-TT-HHHHHHHHHHHHHHT--EEEEEE-TTSPEEEEESS---HHHHHHHHHHHHTSTTEEEEEE--------PPP--TTGGG-TTTSSSTTS--HHHHHTT-S-TT-EEEEEES-B---TTTGGGBPP-EE----HHHH-SSSSSBS--B-----B-TTTTSTTPPPB----HHHHHHHHHH--TTSSSS---SSTTSEEEEEE--BTTB--HHHHHHHHHHHTT---TTS---SS--SEEEE---EESPPPHHHHHHHHHHHHTT-EEEEE--SSSSBGGGEETTTSSS-EEEEEE-TTSBBPTT--BSTT--EEEE----SS-GGGSEEEEEGGGEEEEE-SHHHHHHHHHHHHHHHHHH-TT--HHHHHHHHHHTPBP-BS-TT--TT-B--HHHHHHHHHHHTSPPB----EEES--BTT-EEEEE----BSSS-EEEEEEEEETTEEEEEESSEEEPPGGGTT--EEEEEEEE-TTS--EEEEPPPPPPPBPEE-EEPPPEEES--BTTPEEEEE---EESSP-EEEEEEEETTEE-TT--SSEEE--GGGBT--EEEEEEEE-TTEE-EEEEPPPPSPBBPGGGEEPPPPPEEE--TT-S--EEEE---TTEEEEETTEEE-SEEEE--SEEEEEEEEPTT-EEPSS--EEEEEPPPP-------SS-SSTT--TTSTTHHHHHHHHHTTS---EE-TTS-EE--TTSBPBHHHHHHHHHHHTT-------SS-SSTT--TTSTTHHHHHHHHHTTS---EE-TTS-EE--TTSBPBHHHHHHHHHHHTT----S--S--SSTT--TTSTTHHHHHHHHHTTS---EE-TTS-EE--TTSBPBHHHHHHHHHT--

pLDDT: mean 87.93, std 13.8, range [25.58, 98.88]